Protein 8ZI5 (pdb70)

Structure (mmCIF, N/CA/C/O backbone):
data_8ZI5
#
_entry.id   8ZI5
#
_cell.length_a   69.721
_cell.length_b   88.593
_cell.length_c   175.743
_cell.angle_alpha   90.00
_cell.angle_beta   90.00
_cell.angle_gamma   90.00
#
_symmetry.space_group_name_H-M   'P 21 21 21'
#
loop_
_entity.id
_entity.type
_entity.pdbx_description
1 polymer cellulase
2 branched beta-D-mannopyranose-(1-4)-beta-D-mannopyranose-(1-4)-beta-D-mannopyranose-(1-4)-beta-D-mannopyranose
3 non-polymer 2-acetamido-2-deoxy-beta-D-glucopyranose
4 non-polymer DI(HYDROXYETHYL)ETHER
5 water water
#
loop_
_atom_site.group_PDB
_atom_site.id
_atom_site.type_symbol
_atom_site.label_atom_id
_atom_site.label_alt_id
_atom_site.label_comp_id
_atom_site.label_asym_id
_atom_site.label_entity_id
_atom_site.label_seq_id
_atom_site.pdbx_PDB_ins_code
_atom_site.Cartn_x
_atom_site.Cartn_y
_atom_site.Cartn_z
_atom_site.occupancy
_atom_site.B_iso_or_equiv
_atom_site.auth_seq_id
_atom_site.auth_comp_id
_atom_site.auth_asym_id
_atom_site.auth_atom_id
_atom_site.pdbx_PDB_model_num
ATOM 1 N N . ARG A 1 14 ? 27.196 24.038 33.665 1.00 35.44 24 ARG A N 1
ATOM 2 C CA . ARG A 1 14 ? 26.854 24.530 32.329 1.00 32.15 24 ARG A CA 1
ATOM 3 C C . ARG A 1 14 ? 25.809 25.646 32.383 1.00 30.19 24 ARG A C 1
ATOM 4 O O . ARG A 1 14 ? 26.171 26.816 32.454 1.00 34.44 24 ARG A O 1
ATOM 12 N N . PHE A 1 15 ? 24.519 25.306 32.339 1.00 20.32 25 PHE A N 1
ATOM 13 C CA . PHE A 1 15 ? 23.498 26.325 32.552 1.00 19.66 25 PHE A CA 1
ATOM 14 C C . PHE A 1 15 ? 23.399 26.629 34.037 1.00 18.23 25 PHE A C 1
ATOM 15 O O . PHE A 1 15 ? 23.245 25.722 34.860 1.00 18.08 25 PHE A O 1
ATOM 23 N N . ALA A 1 16 ? 23.520 27.907 34.379 1.00 14.25 26 ALA A N 1
ATOM 24 C CA . ALA A 1 16 ? 23.477 28.326 35.773 1.00 13.87 26 ALA A CA 1
ATOM 25 C C . ALA A 1 16 ? 22.857 29.711 35.819 1.00 11.86 26 ALA A C 1
ATOM 26 O O . ALA A 1 16 ? 23.402 30.663 35.258 1.00 14.30 26 ALA A O 1
ATOM 28 N N . GLY A 1 17 ? 21.703 29.819 36.460 1.00 13.82 27 GLY A N 1
ATOM 29 C CA . GLY A 1 17 ? 21.055 31.106 36.516 1.00 11.84 27 GLY A CA 1
ATOM 30 C C . GLY A 1 17 ? 19.805 31.083 37.359 1.00 10.52 27 GLY A C 1
ATOM 31 O O . GLY A 1 17 ? 19.684 30.278 38.290 1.00 11.05 27 GLY A O 1
ATOM 32 N N . VAL A 1 18 ? 18.865 31.961 37.026 1.00 11.94 28 VAL A N 1
ATOM 33 C CA . VAL A 1 18 ? 17.727 32.244 37.884 1.00 11.55 28 VAL A CA 1
ATOM 34 C C . VAL A 1 18 ? 16.435 32.317 37.083 1.00 11.05 28 VAL A C 1
ATOM 35 O O . VAL A 1 18 ? 16.418 32.675 35.901 1.00 11.98 28 VAL A O 1
ATOM 39 N N . ASN A 1 19 ? 15.348 32.000 37.765 1.00 9.85 29 ASN A N 1
ATOM 40 C CA . ASN A 1 19 ? 14.021 32.349 37.275 1.00 11.85 29 ASN A CA 1
ATOM 41 C C . ASN A 1 19 ? 13.762 33.839 37.457 1.00 12.98 29 ASN A C 1
ATOM 42 O O . ASN A 1 19 ? 14.177 34.440 38.446 1.00 12.03 29 ASN A O 1
ATOM 47 N N . GLU A 1 20 ? 13.055 34.427 36.503 1.00 11.94 30 GLU A N 1
ATOM 48 C CA . GLU A 1 20 ? 12.491 35.759 36.650 1.00 10.82 30 GLU A CA 1
ATOM 49 C C . GLU A 1 20 ? 10.985 35.577 36.708 1.00 11.08 30 GLU A C 1
ATOM 50 O O . GLU A 1 20 ? 10.384 35.048 35.765 1.00 11.45 30 GLU A O 1
ATOM 56 N N . SER A 1 21 ? 10.397 35.961 37.832 1.00 11.94 31 SER A N 1
ATOM 57 C CA . SER A 1 21 ? 8.990 35.734 38.108 1.00 13.25 31 SER A CA 1
ATOM 58 C C . SER A 1 21 ? 8.340 37.072 38.422 1.00 13.91 31 SER A C 1
ATOM 59 O O . SER A 1 21 ? 8.936 37.911 39.101 1.00 13.10 31 SER A O 1
ATOM 62 N N . GLY A 1 22 ? 7.133 37.282 37.905 1.00 12.12 32 GLY A N 1
ATOM 63 C CA . GLY A 1 22 ? 6.469 38.558 38.062 1.00 14.37 32 GLY A CA 1
ATOM 64 C C . GLY A 1 22 ? 5.515 38.894 36.936 1.00 14.16 32 GLY A C 1
ATOM 65 O O . GLY A 1 22 ? 4.449 39.463 37.179 1.00 14.95 32 GLY A O 1
ATOM 66 N N . ALA A 1 23 ? 5.884 38.558 35.698 1.00 10.80 33 ALA A N 1
ATOM 67 C CA . ALA A 1 23 ? 5.021 38.863 34.562 1.00 11.61 33 ALA A CA 1
ATOM 68 C C . ALA A 1 23 ? 3.832 37.922 34.508 1.00 14.35 33 ALA A C 1
ATOM 69 O O . ALA A 1 23 ? 2.867 38.199 33.782 1.00 14.91 33 ALA A O 1
ATOM 71 N N . GLU A 1 24 ? 3.877 36.842 35.288 1.00 12.43 34 GLU A N 1
ATOM 72 C CA . GLU A 1 24 ? 2.785 35.885 35.387 1.00 14.33 34 GLU A CA 1
ATOM 73 C C . GLU A 1 24 ? 1.961 36.057 36.660 1.00 14.87 34 GLU A C 1
ATOM 74 O O . GLU A 1 24 ? 1.033 35.276 36.893 1.00 16.84 34 GLU A O 1
ATOM 80 N N . PHE A 1 25 ? 2.275 37.051 37.486 1.00 14.41 35 PHE A N 1
ATOM 81 C CA . PHE A 1 25 ? 1.592 37.214 38.759 1.00 17.76 35 PHE A CA 1
ATOM 82 C C . PHE A 1 25 ? 0.128 37.592 38.530 1.00 15.81 35 PHE A C 1
ATOM 83 O O . PHE A 1 25 ? -0.284 37.965 37.423 1.00 15.54 35 PHE A O 1
ATOM 91 N N . GLY A 1 26 ? -0.655 37.515 39.610 1.00 18.55 36 GLY A N 1
ATOM 92 C CA . GLY A 1 26 ? -2.072 37.837 39.550 1.00 17.56 36 GLY A CA 1
ATOM 93 C C . GLY A 1 26 ? -2.763 37.109 38.415 1.00 21.09 36 GLY A C 1
ATOM 94 O O . GLY A 1 26 ? -3.498 37.725 37.631 1.00 19.88 36 GLY A O 1
ATOM 95 N N . SER A 1 27 ? -2.540 35.791 38.325 1.00 20.40 37 SER A N 1
ATOM 96 C CA . SER A 1 27 ? -2.956 35.041 37.141 1.00 23.24 37 SER A CA 1
ATOM 97 C C . SER A 1 27 ? -4.468 34.973 36.989 1.00 26.70 37 SER A C 1
ATOM 98 O O . SER A 1 27 ? -4.954 34.621 35.909 1.00 26.08 37 SER A O 1
ATOM 101 N N . ASP A 1 28 ? -5.219 35.278 38.042 1.00 24.80 38 ASP A N 1
ATOM 102 C CA . ASP A 1 28 ? -6.671 35.279 37.944 1.00 30.55 38 ASP A CA 1
ATOM 103 C C . ASP A 1 28 ? -7.210 36.532 37.271 1.00 31.02 38 ASP A C 1
ATOM 104 O O . ASP A 1 28 ? -8.400 36.574 36.936 1.00 32.71 38 ASP A O 1
ATOM 109 N N . ASN A 1 29 ? -6.372 37.548 37.065 1.00 22.50 39 ASN A N 1
ATOM 110 C CA . ASN A 1 29 ? -6.788 38.812 36.465 1.00 23.61 39 ASN A CA 1
ATOM 111 C C . ASN A 1 29 ? -6.197 38.910 35.067 1.00 23.52 39 ASN A C 1
ATOM 112 O O . ASN A 1 29 ? -5.012 39.210 34.901 1.00 19.85 39 ASN A O 1
ATOM 117 N N . ILE A 1 30 ? -7.039 38.661 34.069 1.00 18.71 40 ILE A N 1
ATOM 118 C CA . ILE A 1 30 ? -6.661 38.632 32.665 1.00 18.49 40 ILE A CA 1
ATOM 119 C C . ILE A 1 30 ? -7.511 39.661 31.932 1.00 21.33 40 ILE A C 1
ATOM 120 O O . ILE A 1 30 ? -8.741 39.578 31.969 1.00 25.87 40 ILE A O 1
ATOM 125 N N . PRO A 1 31 ? -6.914 40.619 31.208 1.00 23.15 41 PRO A N 1
ATOM 126 C CA . PRO A 1 31 ? -5.464 40.736 30.991 1.00 19.01 41 PRO A CA 1
ATOM 127 C C . PRO A 1 31 ? -4.684 41.217 32.210 1.00 19.69 41 PRO A C 1
ATOM 128 O O . PRO A 1 31 ? -3.458 41.113 32.208 1.00 18.59 41 PRO A O 1
ATOM 132 N N . GLY A 1 32 ? -5.370 41.756 33.217 1.00 18.16 42 GLY A N 1
ATOM 133 C CA . GLY A 1 32 ? -4.707 42.294 34.384 1.00 20.98 42 GLY A CA 1
ATOM 134 C C . GLY A 1 32 ? -4.135 43.680 34.146 1.00 17.34 42 GLY A C 1
ATOM 135 O O . GLY A 1 32 ? -4.065 44.182 33.026 1.00 18.33 42 GLY A O 1
ATOM 136 N N . VAL A 1 33 ? -3.718 44.310 35.244 1.00 16.40 43 VAL A N 1
ATOM 137 C CA . VAL A 1 33 ? -3.241 45.690 35.251 1.00 15.93 43 VAL A CA 1
ATOM 138 C C . VAL A 1 33 ? -1.740 45.682 35.516 1.00 15.22 43 VAL A C 1
ATOM 139 O O . VAL A 1 33 ? -1.280 45.238 36.578 1.00 14.64 43 VAL A O 1
ATOM 143 N N . TYR A 1 34 ? -0.983 46.172 34.546 1.00 13.87 44 TYR A N 1
ATOM 144 C CA . TYR A 1 34 ? 0.457 46.306 34.701 1.00 16.67 44 TYR A CA 1
ATOM 145 C C . TYR A 1 34 ? 0.759 47.231 35.873 1.00 18.76 44 TYR A C 1
ATOM 146 O O . TYR A 1 34 ? 0.230 48.344 35.948 1.00 17.67 44 TYR A O 1
ATOM 155 N N . GLY A 1 35 ? 1.600 46.770 36.798 1.00 14.21 45 GLY A N 1
ATOM 156 C CA . GLY A 1 35 ? 1.944 47.548 37.972 1.00 16.99 45 GLY A CA 1
ATOM 157 C C . GLY A 1 35 ? 1.093 47.251 39.180 1.00 18.10 45 GLY A C 1
ATOM 158 O O . GLY A 1 35 ? 1.442 47.674 40.290 1.00 16.58 45 GLY A O 1
ATOM 159 N N . THR A 1 36 ? -0.006 46.534 38.995 1.00 15.89 46 THR A N 1
ATOM 160 C CA . THR A 1 36 ? -0.869 46.076 40.073 1.00 17.45 46 THR A CA 1
ATOM 161 C C . THR A 1 36 ? -0.944 44.562 40.129 1.00 14.32 46 THR A C 1
ATOM 162 O O . THR A 1 36 ? -0.693 43.966 41.185 1.00 18.82 46 THR A O 1
ATOM 166 N N . ASP A 1 37 ? -1.253 43.919 39.008 1.00 16.00 47 ASP A N 1
ATOM 167 C CA . ASP A 1 37 ? -1.312 42.465 38.965 1.00 16.06 47 ASP A CA 1
ATOM 168 C C . ASP A 1 37 ? 0.008 41.835 38.548 1.00 17.26 47 ASP A C 1
ATOM 169 O O . ASP A 1 37 ? 0.364 40.769 39.057 1.00 16.83 47 ASP A O 1
ATOM 174 N N . TYR A 1 38 ? 0.748 42.465 37.643 1.00 16.54 48 TYR A N 1
ATOM 175 C CA . TYR A 1 38 ? 1.962 41.848 37.125 1.00 15.23 48 TYR A CA 1
ATOM 176 C C . TYR A 1 38 ? 2.943 42.942 36.735 1.00 15.33 48 TYR A C 1
ATOM 177 O O . TYR A 1 38 ? 2.585 44.119 36.617 1.00 15.77 48 TYR A O 1
ATOM 186 N N . THR A 1 39 ? 4.190 42.532 36.514 1.00 12.74 49 THR A N 1
ATOM 187 C CA . THR A 1 39 ? 5.235 43.442 36.069 1.00 11.05 49 THR A CA 1
ATOM 188 C C . THR A 1 39 ? 6.250 42.650 35.250 1.00 16.11 49 THR A C 1
ATOM 189 O O . THR A 1 39 ? 6.265 41.416 35.288 1.00 14.51 49 THR A O 1
ATOM 193 N N . TRP A 1 40 ? 7.090 43.371 34.486 1.00 14.84 50 TRP A N 1
ATOM 194 C CA . TRP A 1 40 ? 8.214 42.756 33.787 1.00 11.82 50 TRP A CA 1
ATOM 195 C C . TRP A 1 40 ? 9.493 43.029 34.578 1.00 13.67 50 TRP A C 1
ATOM 196 O O . TRP A 1 40 ? 9.450 43.557 35.691 1.00 14.61 50 TRP A O 1
ATOM 207 N N . TYR A 1 41 ? 10.644 42.648 34.029 1.00 12.79 51 TYR A N 1
ATOM 208 C CA . TYR A 1 41 ? 11.781 42.359 34.894 1.00 13.74 51 TYR A CA 1
ATOM 209 C C . TYR A 1 41 ? 12.765 43.525 34.973 1.00 13.22 51 TYR A C 1
ATOM 210 O O . TYR A 1 41 ? 12.707 44.500 34.223 1.00 15.16 51 TYR A O 1
ATOM 219 N N . ASN A 1 42 ? 13.641 43.432 35.954 1.00 14.58 52 ASN A N 1
ATOM 220 C CA . ASN A 1 42 ? 14.527 44.533 36.311 1.00 16.09 52 ASN A CA 1
ATOM 221 C C . ASN A 1 42 ? 15.854 44.290 35.598 1.00 15.14 52 ASN A C 1
ATOM 222 O O . ASN A 1 42 ? 16.689 43.513 36.068 1.00 18.66 52 ASN A O 1
ATOM 227 N N . THR A 1 43 ? 16.038 44.938 34.444 1.00 16.25 53 THR A N 1
ATOM 228 C CA . THR A 1 43 ? 17.213 44.636 33.628 1.00 18.37 53 THR A CA 1
ATOM 229 C C . THR A 1 43 ? 18.495 45.058 34.330 1.00 18.31 53 THR A C 1
ATOM 230 O O . THR A 1 43 ? 19.548 44.444 34.122 1.00 18.69 53 THR A O 1
ATOM 234 N N . THR A 1 44 ? 18.436 46.087 35.174 1.00 17.43 54 THR A N 1
ATOM 235 C CA . THR A 1 44 ? 19.624 46.440 35.943 1.00 15.90 54 THR A CA 1
ATOM 236 C C . THR A 1 44 ? 20.025 45.303 36.874 1.00 20.58 54 THR A C 1
ATOM 237 O O . THR A 1 44 ? 21.215 44.981 37.000 1.00 18.56 54 THR A O 1
ATOM 241 N N . ALA A 1 45 ? 19.045 44.657 37.512 1.00 15.39 55 ALA A N 1
ATOM 242 C CA . ALA A 1 45 ? 19.376 43.508 38.352 1.00 17.28 55 ALA A CA 1
ATOM 243 C C . ALA A 1 45 ? 19.874 42.327 37.514 1.00 17.53 55 ALA A C 1
ATOM 244 O O . ALA A 1 45 ? 20.867 41.677 37.877 1.00 15.02 55 ALA A O 1
ATOM 246 N N . MET A 1 46 ? 19.227 42.016 36.381 1.00 13.42 56 MET A N 1
ATOM 247 C CA . MET A 1 46 ? 19.791 40.877 35.651 1.00 13.81 56 MET A CA 1
ATOM 248 C C . MET A 1 46 ? 21.171 41.192 35.087 1.00 14.19 56 MET A C 1
ATOM 249 O O . MET A 1 46 ? 21.995 40.279 34.954 1.00 15.28 56 MET A O 1
ATOM 254 N N . GLY A 1 47 ? 21.462 42.462 34.781 1.00 18.47 57 GLY A N 1
ATOM 255 C CA . GLY A 1 47 ? 22.818 42.804 34.373 1.00 17.76 57 GLY A CA 1
ATOM 256 C C . GLY A 1 47 ? 23.860 42.475 35.428 1.00 15.12 57 GLY A C 1
ATOM 257 O O . GLY A 1 47 ? 24.989 42.096 35.096 1.00 18.70 57 GLY A O 1
ATOM 258 N N . GLU A 1 48 ? 23.517 42.636 36.705 1.00 17.15 58 GLU A N 1
ATOM 259 C CA . GLU A 1 48 ? 24.449 42.244 37.756 1.00 17.66 58 GLU A CA 1
ATOM 260 C C . GLU A 1 48 ? 24.685 40.739 37.721 1.00 18.02 58 GLU A C 1
ATOM 261 O O . GLU A 1 48 ? 25.829 40.278 37.765 1.00 16.11 58 GLU A O 1
ATOM 267 N N . PHE A 1 49 ? 23.605 39.957 37.608 1.00 13.50 59 PHE A N 1
ATOM 268 C CA . PHE A 1 49 ? 23.732 38.504 37.507 1.00 14.17 59 PHE A CA 1
ATOM 269 C C . PHE A 1 49 ? 24.600 38.090 36.317 1.00 15.07 59 PHE A C 1
ATOM 270 O O . PHE A 1 49 ? 25.440 37.186 36.428 1.00 13.62 59 PHE A O 1
ATOM 278 N N . ILE A 1 50 ? 24.363 38.697 35.148 1.00 14.81 60 ILE A N 1
ATOM 279 C CA . ILE A 1 50 ? 25.132 38.362 33.949 1.00 14.62 60 ILE A CA 1
ATOM 280 C C . ILE A 1 50 ? 26.606 38.707 34.140 1.00 13.96 60 ILE A C 1
ATOM 281 O O . ILE A 1 50 ? 27.497 37.927 33.773 1.00 14.90 60 ILE A O 1
ATOM 286 N N . SER A 1 51 ? 26.879 39.889 34.707 1.00 16.59 61 SER A N 1
ATOM 287 C CA . SER A 1 51 ? 28.258 40.306 34.976 1.00 17.50 61 SER A CA 1
ATOM 288 C C . SER A 1 51 ? 28.975 39.328 35.897 1.00 17.85 61 SER A C 1
ATOM 289 O O . SER A 1 51 ? 30.197 39.135 35.781 1.00 16.87 61 SER A O 1
ATOM 292 N N . GLN A 1 52 ? 28.234 38.711 36.820 1.00 13.96 62 GLN A N 1
ATOM 293 C CA . GLN A 1 52 ? 28.788 37.737 37.749 1.00 16.95 62 GLN A CA 1
ATOM 294 C C . GLN A 1 52 ? 29.129 36.414 37.076 1.00 18.86 62 GLN A C 1
ATOM 295 O O . GLN A 1 52 ? 29.949 35.655 37.605 1.00 17.94 62 GLN A O 1
ATOM 301 N N . GLY A 1 53 ? 28.509 36.113 35.942 1.00 16.87 63 GLY A N 1
ATOM 302 C CA . GLY A 1 53 ? 28.747 34.868 35.226 1.00 14.45 63 GLY A CA 1
ATOM 303 C C . GLY A 1 53 ? 27.516 34.006 35.042 1.00 15.74 63 GLY A C 1
ATOM 304 O O . GLY A 1 53 ? 27.635 32.901 34.507 1.00 18.35 63 GLY A O 1
ATOM 305 N N . MET A 1 54 ? 26.338 34.443 35.462 1.00 15.38 64 MET A N 1
ATOM 306 C CA . MET A 1 54 ? 25.128 33.662 35.261 1.00 12.69 64 MET A CA 1
ATOM 307 C C . MET A 1 54 ? 24.777 33.698 33.776 1.00 13.69 64 MET A C 1
ATOM 308 O O . MET A 1 54 ? 24.968 34.718 33.115 1.00 15.93 64 MET A O 1
ATOM 313 N N . ASN A 1 55 ? 24.291 32.577 33.230 1.00 14.35 65 ASN A N 1
ATOM 314 C CA . ASN A 1 55 ? 24.131 32.497 31.782 1.00 16.06 65 ASN A CA 1
ATOM 315 C C . ASN A 1 55 ? 22.747 32.040 31.333 1.00 15.68 65 ASN A C 1
ATOM 316 O O . ASN A 1 55 ? 22.570 31.727 30.147 1.00 13.41 65 ASN A O 1
ATOM 321 N N . ILE A 1 56 ? 21.758 32.013 32.222 1.00 13.91 66 ILE A N 1
ATOM 322 C CA . ILE A 1 56 ? 20.417 31.621 31.812 1.00 12.26 66 ILE A CA 1
ATOM 323 C C . ILE A 1 56 ? 19.404 32.291 32.726 1.00 14.17 66 ILE A C 1
ATOM 324 O O . ILE A 1 56 ? 19.599 32.377 33.947 1.00 11.83 66 ILE A O 1
ATOM 329 N N . PHE A 1 57 ? 18.332 32.788 32.107 1.00 11.64 67 PHE A N 1
ATOM 330 C CA . PHE A 1 57 ? 17.223 33.440 32.793 1.00 12.23 67 PHE A CA 1
ATOM 331 C C . PHE A 1 57 ? 15.919 32.854 32.275 1.00 13.46 67 PHE A C 1
ATOM 332 O O . PHE A 1 57 ? 15.633 32.939 31.075 1.00 13.77 67 PHE A O 1
ATOM 340 N N . ARG A 1 58 ? 15.147 32.239 33.177 1.00 11.50 68 ARG A N 1
ATOM 341 C CA . ARG A 1 58 ? 13.852 31.647 32.842 1.00 11.92 68 ARG A CA 1
ATOM 342 C C . ARG A 1 58 ? 12.792 32.716 33.057 1.00 11.04 68 ARG A C 1
ATOM 343 O O . ARG A 1 58 ? 12.456 33.055 34.198 1.00 11.80 68 ARG A O 1
ATOM 351 N N . LEU A 1 59 ? 12.294 33.267 31.962 1.00 10.97 69 LEU A N 1
ATOM 352 C CA . LEU A 1 59 ? 11.383 34.406 31.994 1.00 11.30 69 LEU A CA 1
ATOM 353 C C . LEU A 1 59 ? 9.962 33.868 32.001 1.00 11.64 69 LEU A C 1
ATOM 354 O O . LEU A 1 59 ? 9.476 33.380 30.977 1.00 12.70 69 LEU A O 1
ATOM 359 N N . ASN A 1 60 ? 9.307 33.937 33.156 1.00 8.95 70 ASN A N 1
ATOM 360 C CA . ASN A 1 60 ? 7.952 33.430 33.302 1.00 11.47 70 ASN A CA 1
ATOM 361 C C . ASN A 1 60 ? 6.947 34.468 32.820 1.00 12.14 70 ASN A C 1
ATOM 362 O O . ASN A 1 60 ? 7.148 35.674 32.991 1.00 12.61 70 ASN A O 1
ATOM 367 N N . LEU A 1 61 ? 5.870 33.993 32.194 1.00 10.56 71 LEU A N 1
ATOM 368 C CA . LEU A 1 61 ? 4.848 34.863 31.625 1.00 11.47 71 LEU A CA 1
ATOM 369 C C . LEU A 1 61 ? 3.517 34.120 31.629 1.00 14.05 71 LEU A C 1
ATOM 370 O O . LEU A 1 61 ? 3.465 32.915 31.855 1.00 11.99 71 LEU A O 1
ATOM 375 N N . LEU A 1 62 ? 2.432 34.841 31.354 1.00 14.57 72 LEU A N 1
ATOM 376 C CA . LEU A 1 62 ? 1.102 34.233 31.319 1.00 16.28 72 LEU A CA 1
ATOM 377 C C . LEU A 1 62 ? 0.634 34.057 29.876 1.00 15.19 72 LEU A C 1
ATOM 378 O O . LEU A 1 62 ? 0.672 35.012 29.085 1.00 14.32 72 LEU A O 1
ATOM 383 N N . MET A 1 63 ? 0.197 32.835 29.531 1.00 15.60 73 MET A N 1
ATOM 384 C CA . MET A 1 63 ? -0.263 32.568 28.162 1.00 15.17 73 MET A CA 1
ATOM 385 C C . MET A 1 63 ? -1.356 33.533 27.722 1.00 12.75 73 MET A C 1
ATOM 386 O O . MET A 1 63 ? -1.351 34.017 26.586 1.00 15.24 73 MET A O 1
ATOM 391 N N . GLU A 1 64 ? -2.354 33.739 28.576 1.00 15.62 74 GLU A N 1
ATOM 392 C CA . GLU A 1 64 ? -3.513 34.546 28.210 1.00 13.93 74 GLU A CA 1
ATOM 393 C C . GLU A 1 64 ? -3.155 36.008 27.981 1.00 15.37 74 GLU A C 1
ATOM 394 O O . GLU A 1 64 ? -3.911 36.724 27.316 1.00 16.30 74 GLU A O 1
ATOM 400 N N . ARG A 1 65 ? -2.043 36.476 28.555 1.00 15.86 75 ARG A N 1
ATOM 401 C CA . ARG A 1 65 ? -1.588 37.834 28.292 1.00 14.21 75 ARG A CA 1
ATOM 402 C C . ARG A 1 65 ? -0.804 37.909 26.992 1.00 15.10 75 ARG A C 1
ATOM 403 O O . ARG A 1 65 ? -0.881 38.919 26.287 1.00 18.91 75 ARG A O 1
ATOM 411 N N . LEU A 1 66 ? -0.068 36.852 26.648 1.00 15.60 76 LEU A N 1
ATOM 412 C CA . LEU A 1 66 ? 0.736 36.875 25.431 1.00 13.18 76 LEU A CA 1
ATOM 413 C C . LEU A 1 66 ? -0.118 36.587 24.203 1.00 13.50 76 LEU A C 1
ATOM 414 O O . LEU A 1 66 ? 0.058 37.224 23.157 1.00 14.61 76 LEU A O 1
ATOM 419 N N . VAL A 1 67 ? -1.040 35.636 24.315 1.00 15.86 77 VAL A N 1
ATOM 420 C CA . VAL A 1 67 ? -1.964 35.283 23.237 1.00 15.32 77 VAL A CA 1
ATOM 421 C C . VAL A 1 67 ? -3.361 35.292 23.844 1.00 14.85 77 VAL A C 1
ATOM 422 O O . VAL A 1 67 ? -3.814 34.266 24.373 1.00 16.37 77 VAL A O 1
ATOM 426 N N . PRO A 1 68 ? -4.051 36.431 23.848 1.00 16.41 78 PRO A N 1
ATOM 427 C CA . PRO A 1 68 ? -5.354 36.511 24.521 1.00 17.27 78 PRO A CA 1
ATOM 428 C C . PRO A 1 68 ? -6.467 35.771 23.779 1.00 17.70 78 PRO A C 1
ATOM 429 O O . PRO A 1 68 ? -6.389 35.497 22.581 1.00 17.44 78 PRO A O 1
ATOM 433 N N . ASN A 1 69 ? -7.504 35.427 24.547 1.00 15.21 79 ASN A N 1
ATOM 434 C CA . ASN A 1 69 ? -8.813 34.955 24.084 1.00 13.35 79 ASN A CA 1
ATOM 435 C C . ASN A 1 69 ? -8.808 33.546 23.508 1.00 16.34 79 ASN A C 1
ATOM 436 O O . ASN A 1 69 ? -9.582 32.689 23.954 1.00 17.53 79 ASN A O 1
ATOM 441 N N . THR A 1 70 ? -7.982 33.314 22.488 1.00 14.42 80 THR A N 1
ATOM 442 C CA . THR A 1 70 ? -7.826 32.000 21.874 1.00 14.05 80 THR A CA 1
ATOM 443 C C . THR A 1 70 ? -6.342 31.766 21.624 1.00 14.15 80 THR A C 1
ATOM 444 O O . THR A 1 70 ? -5.668 32.625 21.057 1.00 16.55 80 THR A O 1
ATOM 448 N N . MET A 1 71 ? -5.847 30.613 22.075 1.00 17.04 81 MET A N 1
ATOM 449 C CA . MET A 1 71 ? -4.429 30.263 22.027 1.00 15.53 81 MET A CA 1
ATOM 450 C C . MET A 1 71 ? -3.903 30.132 20.609 1.00 15.59 81 MET A C 1
ATOM 451 O O . MET A 1 71 ? -2.682 30.192 20.406 1.00 15.59 81 MET A O 1
ATOM 456 N N . THR A 1 72 ? -4.798 30.033 19.625 1.00 16.39 82 THR A N 1
ATOM 457 C CA . THR A 1 72 ? -4.449 30.013 18.216 1.00 14.37 82 THR A CA 1
ATOM 458 C C . THR A 1 72 ? -4.453 31.402 17.570 1.00 17.90 82 THR A C 1
ATOM 459 O O . THR A 1 72 ? -4.240 31.504 16.356 1.00 17.68 82 THR A O 1
ATOM 463 N N . GLY A 1 73 ? -4.685 32.460 18.350 1.00 17.35 83 GLY A N 1
ATOM 464 C CA . GLY A 1 73 ? -4.760 33.811 17.833 1.00 17.69 83 GLY A CA 1
ATOM 465 C C . GLY A 1 73 ? -3.420 34.514 17.745 1.00 19.19 83 GLY A C 1
ATOM 466 O O . GLY A 1 73 ? -2.362 33.940 18.024 1.00 17.81 83 GLY A O 1
ATOM 467 N N . PRO A 1 74 ? -3.440 35.776 17.320 1.00 17.61 84 PRO A N 1
ATOM 468 C CA . PRO A 1 74 ? -2.205 36.562 17.285 1.00 15.65 84 PRO A CA 1
ATOM 469 C C . PRO A 1 74 ? -1.778 36.963 18.687 1.00 14.42 84 PRO A C 1
ATOM 470 O O . PRO A 1 74 ? -2.521 36.898 19.665 1.00 16.06 84 PRO A O 1
ATOM 474 N N . MET A 1 75 ? -0.545 37.414 18.758 1.00 15.86 85 MET A N 1
ATOM 475 C CA . MET A 1 75 ? 0.084 37.716 20.014 1.00 16.84 85 MET A CA 1
ATOM 476 C C . MET A 1 75 ? -0.277 39.164 20.360 1.00 17.05 85 MET A C 1
ATOM 477 O O . MET A 1 75 ? -0.425 40.004 19.467 1.00 18.70 85 MET A O 1
ATOM 482 N N . ASN A 1 76 ? -0.493 39.441 21.643 1.00 14.95 86 ASN A N 1
ATOM 483 C CA . ASN A 1 76 ? -0.719 40.821 22.069 1.00 17.05 86 ASN A CA 1
ATOM 484 C C . ASN A 1 76 ? 0.543 41.653 21.838 1.00 17.93 86 ASN A C 1
ATOM 485 O O . ASN A 1 76 ? 1.597 41.365 22.415 1.00 15.49 86 ASN A O 1
ATOM 490 N N . ALA A 1 77 ? 0.449 42.695 21.009 1.00 18.35 87 ALA A N 1
ATOM 491 C CA . ALA A 1 77 ? 1.664 43.420 20.632 1.00 14.30 87 ALA A CA 1
ATOM 492 C C . ALA A 1 77 ? 2.367 44.006 21.851 1.00 13.84 87 ALA A C 1
ATOM 493 O O . ALA A 1 77 ? 3.603 44.028 21.917 1.00 17.28 87 ALA A O 1
ATOM 495 N N . ASP A 1 78 ? 1.596 44.510 22.809 1.00 13.79 88 ASP A N 1
ATOM 496 C CA . ASP A 1 78 ? 2.188 45.182 23.963 1.00 14.86 88 ASP A CA 1
ATOM 497 C C . ASP A 1 78 ? 2.915 44.197 24.863 1.00 13.78 88 ASP A C 1
ATOM 498 O O . ASP A 1 78 ? 4.080 44.410 25.231 1.00 14.15 88 ASP A O 1
ATOM 503 N N . TYR A 1 79 ? 2.231 43.120 25.254 1.00 13.87 89 TYR A N 1
ATOM 504 C CA . TYR A 1 79 ? 2.854 42.149 26.146 1.00 14.73 89 TYR A CA 1
ATOM 505 C C . TYR A 1 79 ? 4.020 41.453 25.451 1.00 14.93 89 TYR A C 1
ATOM 506 O O . TYR A 1 79 ? 5.052 41.198 26.078 1.00 14.30 89 TYR A O 1
ATOM 515 N N . LEU A 1 80 ? 3.884 41.163 24.151 1.00 13.71 90 LEU A N 1
ATOM 516 C CA . LEU A 1 80 ? 5.009 40.621 23.393 1.00 13.15 90 LEU A CA 1
ATOM 517 C C . LEU A 1 80 ? 6.155 41.616 23.350 1.00 13.97 90 LEU A C 1
ATOM 518 O O . LEU A 1 80 ? 7.325 41.233 23.471 1.00 14.33 90 LEU A O 1
ATOM 523 N N . GLY A 1 81 ? 5.834 42.901 23.190 1.00 12.99 91 GLY A N 1
ATOM 524 C CA . GLY A 1 81 ? 6.871 43.923 23.171 1.00 14.34 91 GLY A CA 1
ATOM 525 C C . GLY A 1 81 ? 7.669 43.958 24.460 1.00 13.24 91 GLY A C 1
ATOM 526 O O . GLY A 1 81 ? 8.893 44.105 24.437 1.00 14.91 91 GLY A O 1
ATOM 527 N N . ASN A 1 82 ? 6.986 43.818 25.600 1.00 11.63 92 ASN A N 1
ATOM 528 C CA . ASN A 1 82 ? 7.683 43.756 26.884 1.00 13.71 92 ASN A CA 1
ATOM 529 C C . ASN A 1 82 ? 8.501 42.479 27.009 1.00 15.97 92 ASN A C 1
ATOM 530 O O . ASN A 1 82 ? 9.641 42.518 27.484 1.00 14.22 92 ASN A O 1
ATOM 535 N N . LEU A 1 83 ? 7.946 41.340 26.584 1.00 13.12 93 LEU A N 1
ATOM 536 C CA . LEU A 1 83 ? 8.712 40.096 26.602 1.00 12.73 93 LEU A CA 1
ATOM 537 C C . LEU A 1 83 ? 9.978 40.238 25.769 1.00 15.71 93 LEU A C 1
ATOM 538 O O . LEU A 1 83 ? 11.070 39.840 26.195 1.00 14.23 93 LEU A O 1
ATOM 543 N N . THR A 1 84 ? 9.841 40.825 24.575 1.00 13.22 94 THR A N 1
ATOM 544 C CA . THR A 1 84 ? 10.951 40.904 23.635 1.00 14.12 94 THR A CA 1
ATOM 545 C C . THR A 1 84 ? 12.057 41.813 24.158 1.00 13.51 94 THR A C 1
ATOM 546 O O . THR A 1 84 ? 13.246 41.532 23.966 1.00 13.30 94 THR A O 1
ATOM 550 N N . LYS A 1 85 ? 11.696 42.902 24.832 1.00 15.68 95 LYS A N 1
ATOM 551 C CA . LYS A 1 85 ? 12.729 43.764 25.398 1.00 14.41 95 LYS A CA 1
ATOM 552 C C . LYS A 1 85 ? 13.556 43.026 26.450 1.00 16.16 95 LYS A C 1
ATOM 553 O O . LYS A 1 85 ? 14.781 43.189 26.513 1.00 17.23 95 LYS A O 1
ATOM 559 N N . ASP A 1 86 ? 12.905 42.218 27.297 1.00 14.79 96 ASP A N 1
ATOM 560 C CA . ASP A 1 86 ? 13.656 41.497 28.325 1.00 14.85 96 ASP A CA 1
ATOM 561 C C . ASP A 1 86 ? 14.468 40.363 27.715 1.00 15.01 96 ASP A C 1
ATOM 562 O O . ASP A 1 86 ? 15.617 40.133 28.111 1.00 14.00 96 ASP A O 1
ATOM 567 N N . VAL A 1 87 ? 13.895 39.651 26.736 1.00 12.63 97 VAL A N 1
ATOM 568 C CA . VAL A 1 87 ? 14.656 38.629 26.023 1.00 15.76 97 VAL A CA 1
ATOM 569 C C . VAL A 1 87 ? 15.892 39.241 25.386 1.00 14.76 97 VAL A C 1
ATOM 570 O O . VAL A 1 87 ? 17.015 38.747 25.554 1.00 17.25 97 VAL A O 1
ATOM 574 N N . ASN A 1 88 ? 15.703 40.329 24.637 1.00 13.65 98 ASN A N 1
ATOM 575 C CA . ASN A 1 88 ? 16.837 40.934 23.950 1.00 16.95 98 ASN A CA 1
ATOM 576 C C . ASN A 1 88 ? 17.850 41.507 24.928 1.00 16.38 98 ASN A C 1
ATOM 577 O O . ASN A 1 88 ? 19.056 41.470 24.652 1.00 17.32 98 ASN A O 1
ATOM 582 N N . TYR A 1 89 ? 17.401 42.026 26.072 1.00 16.55 99 TYR A N 1
ATOM 583 C CA . TYR A 1 89 ? 18.360 42.493 27.072 1.00 16.81 99 TYR A CA 1
ATOM 584 C C . TYR A 1 89 ? 19.290 41.357 27.480 1.00 15.64 99 TYR A C 1
ATOM 585 O O . TYR A 1 89 ? 20.522 41.493 27.453 1.00 17.88 99 TYR A O 1
ATOM 594 N N . VAL A 1 90 ? 18.708 40.212 27.832 1.00 13.29 100 VAL A N 1
ATOM 595 C CA . VAL A 1 90 ? 19.492 39.068 28.279 1.00 14.77 100 VAL A CA 1
ATOM 596 C C . VAL A 1 90 ? 20.369 38.550 27.144 1.00 16.66 100 VAL A C 1
ATOM 597 O O . VAL A 1 90 ? 21.575 38.346 27.314 1.00 14.07 100 VAL A O 1
ATOM 601 N N . THR A 1 91 ? 19.785 38.347 25.958 1.00 14.11 101 THR A N 1
ATOM 602 C CA . THR A 1 91 ? 20.558 37.710 24.896 1.00 13.19 101 THR A CA 1
ATOM 603 C C . THR A 1 91 ? 21.556 38.677 24.250 1.00 15.71 101 THR A C 1
ATOM 604 O O . THR A 1 91 ? 22.612 38.239 23.777 1.00 15.06 101 THR A O 1
ATOM 608 N N . ASP A 1 92 ? 21.260 39.981 24.222 1.00 15.48 102 ASP A N 1
ATOM 609 C CA . ASP A 1 92 ? 22.253 40.944 23.735 1.00 17.53 102 ASP A CA 1
ATOM 610 C C . ASP A 1 92 ? 23.509 40.918 24.601 1.00 15.62 102 ASP A C 1
ATOM 611 O O . ASP A 1 92 ? 24.606 41.258 24.135 1.00 15.13 102 ASP A O 1
ATOM 616 N N . LYS A 1 93 ? 23.370 40.532 25.869 1.00 15.31 103 LYS A N 1
ATOM 617 C CA . LYS A 1 93 ? 24.510 40.445 26.761 1.00 18.69 103 LYS A CA 1
ATOM 618 C C . LYS A 1 93 ? 25.074 39.035 26.833 1.00 15.00 103 LYS A C 1
ATOM 619 O O . LYS A 1 93 ? 25.916 38.752 27.695 1.00 18.40 103 LYS A O 1
ATOM 625 N N . GLY A 1 94 ? 24.638 38.151 25.935 1.00 15.08 104 GLY A N 1
ATOM 626 C CA . GLY A 1 94 ? 25.253 36.860 25.759 1.00 16.09 104 GLY A CA 1
ATOM 627 C C . GLY A 1 94 ? 24.732 35.744 26.638 1.00 17.38 104 GLY A C 1
ATOM 628 O O . GLY A 1 94 ? 25.355 34.679 26.673 1.00 18.94 104 GLY A O 1
ATOM 629 N N . ALA A 1 95 ? 23.611 35.937 27.337 1.00 15.10 105 ALA A N 1
ATOM 630 C CA . ALA A 1 95 ? 23.036 34.894 28.178 1.00 15.34 105 ALA A CA 1
ATOM 631 C C . ALA A 1 95 ? 21.796 34.287 27.521 1.00 14.47 105 ALA A C 1
ATOM 632 O O . ALA A 1 95 ? 21.169 34.895 26.651 1.00 13.30 105 ALA A O 1
ATOM 634 N N . TYR A 1 96 ? 21.435 33.080 27.968 1.00 12.47 106 TYR A N 1
ATOM 635 C CA . TYR A 1 96 ? 20.227 32.417 27.477 1.00 13.13 106 TYR A CA 1
ATOM 636 C C . TYR A 1 96 ? 18.975 32.984 28.134 1.00 13.55 106 TYR A C 1
ATOM 637 O O . TYR A 1 96 ? 18.953 33.252 29.336 1.00 14.35 106 TYR A O 1
ATOM 646 N N . ALA A 1 97 ? 17.914 33.132 27.334 1.00 12.26 107 ALA A N 1
ATOM 647 C CA . ALA A 1 97 ? 16.598 33.538 27.833 1.00 13.43 107 ALA A CA 1
ATOM 648 C C . ALA A 1 97 ? 15.615 32.415 27.531 1.00 12.04 107 ALA A C 1
ATOM 649 O O . ALA A 1 97 ? 15.322 32.142 26.362 1.00 11.84 107 ALA A O 1
ATOM 651 N N . MET A 1 98 ? 15.085 31.784 28.577 1.00 11.40 108 MET A N 1
ATOM 652 C CA . MET A 1 98 ? 14.061 30.756 28.417 1.00 10.61 108 MET A CA 1
ATOM 653 C C . MET A 1 98 ? 12.687 31.406 28.498 1.00 11.42 108 MET A C 1
ATOM 654 O O . MET A 1 98 ? 12.394 32.128 29.454 1.00 13.71 108 MET A O 1
ATOM 659 N N . ILE A 1 99 ? 11.854 31.147 27.499 1.00 9.97 109 ILE A N 1
ATOM 660 C CA . ILE A 1 99 ? 10.505 31.695 27.446 1.00 11.49 109 ILE A CA 1
ATOM 661 C C . ILE A 1 99 ? 9.550 30.641 28.000 1.00 11.54 109 ILE A C 1
ATOM 662 O O . ILE A 1 99 ? 9.356 29.594 27.379 1.00 13.17 109 ILE A O 1
ATOM 667 N N . THR A 1 100 ? 8.924 30.936 29.145 1.00 11.38 110 THR A N 1
ATOM 668 C CA . THR A 1 100 ? 8.112 29.975 29.901 1.00 12.52 110 THR A CA 1
ATOM 669 C C . THR A 1 100 ? 6.687 30.467 30.103 1.00 12.80 110 THR A C 1
ATOM 670 O O . THR A 1 100 ? 6.439 31.321 30.976 1.00 13.53 110 THR A O 1
ATOM 674 N N . PRO A 1 101 ? 5.716 29.951 29.353 1.00 13.36 111 PRO A N 1
ATOM 675 C CA . PRO A 1 101 ? 4.315 30.203 29.716 1.00 13.80 111 PRO A CA 1
ATOM 676 C C . PRO A 1 101 ? 3.961 29.456 30.991 1.00 14.63 111 PRO A C 1
ATOM 677 O O . PRO A 1 101 ? 3.939 28.218 31.037 1.00 12.42 111 PRO A O 1
ATOM 681 N N . HIS A 1 102 ? 3.697 30.229 32.040 1.00 13.21 112 HIS A N 1
ATOM 682 C CA . HIS A 1 102 ? 3.601 29.717 33.408 1.00 14.45 112 HIS A CA 1
ATOM 683 C C . HIS A 1 102 ? 2.140 29.390 33.711 1.00 14.79 112 HIS A C 1
ATOM 684 O O . HIS A 1 102 ? 1.454 30.062 34.481 1.00 14.09 112 HIS A O 1
ATOM 691 N N . ASN A 1 103 ? 1.654 28.314 33.075 1.00 15.02 113 ASN A N 1
ATOM 692 C CA . ASN A 1 103 ? 0.214 28.109 33.022 1.00 14.57 113 ASN A CA 1
ATOM 693 C C . ASN A 1 103 ? -0.289 26.758 33.518 1.00 14.53 113 ASN A C 1
ATOM 694 O O . ASN A 1 103 ? -1.507 26.549 33.534 1.00 14.77 113 ASN A O 1
ATOM 699 N N . TYR A 1 104 ? 0.586 25.850 33.948 1.00 12.20 114 TYR A N 1
ATOM 700 C CA . TYR A 1 104 ? 0.149 24.615 34.596 1.00 12.54 114 TYR A CA 1
ATOM 701 C C . TYR A 1 104 ? -0.694 23.753 33.669 1.00 13.87 114 TYR A C 1
ATOM 702 O O . TYR A 1 104 ? -1.513 22.951 34.130 1.00 15.26 114 TYR A O 1
ATOM 711 N N . GLY A 1 105 ? -0.508 23.909 32.362 1.00 13.65 115 GLY A N 1
ATOM 712 C CA . GLY A 1 105 ? -1.270 23.130 31.408 1.00 13.69 115 GLY A CA 1
ATOM 713 C C . GLY A 1 105 ? -2.692 23.603 31.203 1.00 16.12 115 GLY A C 1
ATOM 714 O O . GLY A 1 105 ? -3.520 22.837 30.699 1.00 16.75 115 GLY A O 1
ATOM 715 N N . ARG A 1 106 ? -2.997 24.846 31.573 1.00 15.02 116 ARG A N 1
ATOM 716 C CA . ARG A 1 106 ? -4.358 25.361 31.573 1.00 14.15 116 ARG A CA 1
ATOM 717 C C . ARG A 1 106 ? -4.402 26.725 30.902 1.00 15.47 116 ARG A C 1
ATOM 718 O O . ARG A 1 106 ? -3.437 27.499 30.948 1.00 16.52 116 ARG A O 1
ATOM 726 N N . TYR A 1 107 ? -5.544 27.015 30.289 1.00 14.26 117 TYR A N 1
ATOM 727 C CA . TYR A 1 107 ? -5.722 28.235 29.516 1.00 14.09 117 TYR A CA 1
ATOM 728 C C . TYR A 1 107 ? -7.116 28.749 29.832 1.00 14.67 117 TYR A C 1
ATOM 729 O O . TYR A 1 107 ? -8.100 28.031 29.637 1.00 14.27 117 TYR A O 1
ATOM 738 N N . TYR A 1 108 ? -7.192 29.967 30.368 1.00 14.78 118 TYR A N 1
ATOM 739 C CA . TYR A 1 108 ? -8.413 30.455 30.996 1.00 15.18 118 TYR A CA 1
ATOM 740 C C . TYR A 1 108 ? -8.990 29.401 31.946 1.00 19.40 118 TYR A C 1
ATOM 741 O O . TYR A 1 108 ? -10.197 29.158 31.993 1.00 18.63 118 TYR A O 1
ATOM 750 N N . GLY A 1 109 ? -8.106 28.760 32.716 1.00 14.51 119 GLY A N 1
ATOM 751 C CA . GLY A 1 109 ? -8.526 27.829 33.744 1.00 19.73 119 GLY A CA 1
ATOM 752 C C . GLY A 1 109 ? -8.910 26.447 33.267 1.00 19.09 119 GLY A C 1
ATOM 753 O O . GLY A 1 109 ? -9.098 25.553 34.104 1.00 20.72 119 GLY A O 1
ATOM 754 N N . ASN A 1 110 ? -9.035 26.234 31.960 1.00 15.18 120 ASN A N 1
ATOM 755 C CA . ASN A 1 110 ? -9.395 24.932 31.422 1.00 19.55 120 ASN A CA 1
ATOM 756 C C . ASN A 1 110 ? -8.136 24.152 31.071 1.00 18.00 120 ASN A C 1
ATOM 757 O O . ASN A 1 110 ? -7.208 24.696 30.465 1.00 16.82 120 ASN A O 1
ATOM 762 N N . ILE A 1 111 ? -8.114 22.867 31.443 1.00 16.89 121 ILE A N 1
ATOM 763 C CA . ILE A 1 111 ? -7.020 21.995 31.015 1.00 17.16 121 ILE A CA 1
ATOM 764 C C . ILE A 1 111 ? -6.900 22.062 29.503 1.00 18.61 121 ILE A C 1
ATOM 765 O O . ILE A 1 111 ? -7.896 21.931 28.779 1.00 20.50 121 ILE A O 1
ATOM 770 N N . ILE A 1 112 ? -5.679 22.268 29.010 1.00 14.36 122 ILE A N 1
ATOM 771 C CA . ILE A 1 112 ? -5.477 22.360 27.564 1.00 16.00 122 ILE A CA 1
ATOM 772 C C . ILE A 1 112 ? -5.643 20.964 26.973 1.00 20.41 122 ILE A C 1
ATOM 773 O O . ILE A 1 112 ? -4.844 20.064 27.247 1.00 18.21 122 ILE A O 1
ATOM 778 N N . ASN A 1 113 ? -6.682 20.781 26.159 1.00 18.27 123 ASN A N 1
ATOM 779 C CA . ASN A 1 113 ? -7.083 19.467 25.688 1.00 18.55 123 ASN A CA 1
ATOM 780 C C . ASN A 1 113 ? -6.877 19.289 24.189 1.00 20.92 123 ASN A C 1
ATOM 781 O O . ASN A 1 113 ? -7.104 18.192 23.674 1.00 23.68 123 ASN A O 1
ATOM 786 N N . SER A 1 114 ? -6.440 20.323 23.480 1.00 15.62 124 SER A N 1
ATOM 787 C CA . SER A 1 114 ? -6.309 20.288 22.023 1.00 15.62 124 SER A CA 1
ATOM 788 C C . SER A 1 114 ? -4.835 20.369 21.643 1.00 18.82 124 SER A C 1
ATOM 789 O O . SER A 1 114 ? -4.241 21.450 21.686 1.00 18.26 124 SER A O 1
ATOM 792 N N . THR A 1 115 ? -4.248 19.237 21.242 1.00 17.45 125 THR A N 1
ATOM 793 C CA . THR A 1 115 ? -2.853 19.289 20.795 1.00 18.14 125 THR A CA 1
ATOM 794 C C . THR A 1 115 ? -2.684 20.179 19.565 1.00 18.31 125 THR A C 1
ATOM 795 O O . THR A 1 115 ? -1.638 20.829 19.413 1.00 16.64 125 THR A O 1
ATOM 799 N N . SER A 1 116 ? -3.688 20.229 18.678 1.00 15.03 126 SER A N 1
ATOM 800 C CA . SER A 1 116 ? -3.577 21.098 17.510 1.00 17.96 126 SER A CA 1
ATOM 801 C C . SER A 1 116 ? -3.495 22.566 17.915 1.00 15.54 126 SER A C 1
ATOM 802 O O . SER A 1 116 ? -2.689 23.328 17.368 1.00 15.83 126 SER A O 1
ATOM 805 N N . ASP A 1 117 ? -4.344 22.990 18.855 1.00 18.95 127 ASP A N 1
ATOM 806 C CA . ASP A 1 117 ? -4.297 24.374 19.317 1.00 13.48 127 ASP A CA 1
ATOM 807 C C . ASP A 1 117 ? -2.952 24.691 19.960 1.00 15.17 127 ASP A C 1
ATOM 808 O O . ASP A 1 117 ? -2.419 25.796 19.799 1.00 13.21 127 ASP A O 1
ATOM 813 N N . PHE A 1 118 ? -2.403 23.739 20.717 1.00 13.06 128 PHE A N 1
ATOM 814 C CA . PHE A 1 118 ? -1.140 23.988 21.406 1.00 15.22 128 PHE A CA 1
ATOM 815 C C . PHE A 1 118 ? 0.007 24.088 20.412 1.00 14.76 128 PHE A C 1
ATOM 816 O O . PHE A 1 118 ? 0.893 24.937 20.570 1.00 14.15 128 PHE A O 1
ATOM 824 N N . GLU A 1 119 ? 0.010 23.223 19.388 1.00 12.05 129 GLU A N 1
ATOM 825 C CA . GLU A 1 119 ? 0.966 23.363 18.296 1.00 11.22 129 GLU A CA 1
ATOM 826 C C . GLU A 1 119 ? 0.898 24.756 17.691 1.00 13.78 129 GLU A C 1
ATOM 827 O O . GLU A 1 119 ? 1.934 25.391 17.448 1.00 14.22 129 GLU A O 1
ATOM 833 N N . ALA A 1 120 ? -0.317 25.260 17.449 1.00 15.10 130 ALA A N 1
ATOM 834 C CA . ALA A 1 120 ? -0.454 26.578 16.829 1.00 14.66 130 ALA A CA 1
ATOM 835 C C . ALA A 1 120 ? 0.054 27.686 17.748 1.00 11.96 130 ALA A C 1
ATOM 836 O O . ALA A 1 120 ? 0.732 28.615 17.289 1.00 15.32 130 ALA A O 1
ATOM 838 N N . PHE A 1 121 ? -0.293 27.625 19.042 1.00 14.35 131 PHE A N 1
ATOM 839 C CA . PHE A 1 121 ? 0.228 28.598 19.994 1.00 14.41 131 PHE A CA 1
ATOM 840 C C . PHE A 1 121 ? 1.745 28.628 19.942 1.00 12.85 131 PHE A C 1
ATOM 841 O O . PHE A 1 121 ? 2.349 29.701 19.876 1.00 13.44 131 PHE A O 1
ATOM 849 N N . TRP A 1 122 ? 2.381 27.454 19.910 1.00 12.51 132 TRP A N 1
ATOM 850 C CA . TRP A 1 122 ? 3.838 27.458 19.966 1.00 12.23 132 TRP A CA 1
ATOM 851 C C . TRP A 1 122 ? 4.462 27.879 18.637 1.00 15.84 132 TRP A C 1
ATOM 852 O O . TRP A 1 122 ? 5.517 28.531 18.633 1.00 13.20 132 TRP A O 1
ATOM 863 N N . LYS A 1 123 ? 3.815 27.559 17.508 1.00 13.31 133 LYS A N 1
ATOM 864 C CA . LYS A 1 123 ? 4.243 28.114 16.225 1.00 11.38 133 LYS A CA 1
ATOM 865 C C . LYS A 1 123 ? 4.231 29.635 16.242 1.00 14.89 133 LYS A C 1
ATOM 866 O O . LYS A 1 123 ? 5.148 30.283 15.716 1.00 13.23 133 LYS A O 1
ATOM 872 N N . THR A 1 124 ? 3.172 30.221 16.793 1.00 14.31 134 THR A N 1
ATOM 873 C CA . THR A 1 124 ? 3.075 31.676 16.870 1.00 13.47 134 THR A CA 1
ATOM 874 C C . THR A 1 124 ? 4.172 32.262 17.750 1.00 13.18 134 THR A C 1
ATOM 875 O O . THR A 1 124 ? 4.850 33.220 17.360 1.00 14.95 134 THR A O 1
ATOM 879 N N . VAL A 1 125 ? 4.327 31.733 18.962 1.00 13.45 135 VAL A N 1
ATOM 880 C CA . VAL A 1 125 ? 5.312 32.296 19.879 1.00 14.16 135 VAL A CA 1
ATOM 881 C C . VAL A 1 125 ? 6.718 32.092 19.335 1.00 13.63 135 VAL A C 1
ATOM 882 O O . VAL A 1 125 ? 7.537 33.014 19.330 1.00 14.70 135 VAL A O 1
ATOM 886 N N . ALA A 1 126 ? 7.028 30.882 18.870 1.00 10.90 136 ALA A N 1
ATOM 887 C CA . ALA A 1 126 ? 8.392 30.646 18.407 1.00 10.51 136 ALA A CA 1
ATOM 888 C C . ALA A 1 126 ? 8.734 31.498 17.196 1.00 13.57 136 ALA A C 1
ATOM 889 O O . ALA A 1 126 ? 9.896 31.873 17.017 1.00 14.76 136 ALA A O 1
ATOM 891 N N . GLY A 1 127 ? 7.745 31.809 16.355 1.00 14.26 137 GLY A N 1
ATOM 892 C CA . GLY A 1 127 ? 8.011 32.620 15.179 1.00 14.24 137 GLY A CA 1
ATOM 893 C C . GLY A 1 127 ? 8.580 33.982 15.518 1.00 15.41 137 GLY A C 1
ATOM 894 O O . GLY A 1 127 ? 9.311 34.566 14.720 1.00 19.56 137 GLY A O 1
ATOM 895 N N . ALA A 1 128 ? 8.254 34.504 16.700 1.00 14.02 138 ALA A N 1
ATOM 896 C CA . ALA A 1 128 ? 8.754 35.810 17.117 1.00 14.32 138 ALA A CA 1
ATOM 897 C C . ALA A 1 128 ? 10.220 35.776 17.539 1.00 16.78 138 ALA A C 1
ATOM 898 O O . ALA A 1 128 ? 10.840 36.835 17.641 1.00 15.85 138 ALA A O 1
ATOM 900 N N . PHE A 1 129 ? 10.782 34.592 17.798 1.00 12.78 139 PHE A N 1
ATOM 901 C CA . PHE A 1 129 ? 12.152 34.470 18.291 1.00 14.82 139 PHE A CA 1
ATOM 902 C C . PHE A 1 129 ? 12.960 33.464 17.484 1.00 14.52 139 PHE A C 1
ATOM 903 O O . PHE A 1 129 ? 14.006 33.006 17.940 1.00 15.09 139 PHE A O 1
ATOM 911 N N . LYS A 1 130 ? 12.511 33.156 16.266 1.00 14.80 140 LYS A N 1
ATOM 912 C CA . LYS A 1 130 ? 13.019 31.984 15.559 1.00 15.86 140 LYS A CA 1
ATOM 913 C C . LYS A 1 130 ? 14.501 32.091 15.230 1.00 16.93 140 LYS A C 1
ATOM 914 O O . LYS A 1 130 ? 15.176 31.063 15.099 1.00 16.16 140 LYS A O 1
ATOM 920 N N . ASP A 1 131 ? 15.026 33.309 15.086 1.00 15.02 141 ASP A N 1
ATOM 921 C CA . ASP A 1 131 ? 16.414 33.493 14.689 1.00 16.37 141 ASP A CA 1
ATOM 922 C C . ASP A 1 131 ? 17.344 33.776 15.854 1.00 18.05 141 ASP A C 1
ATOM 923 O O . ASP A 1 131 ? 18.528 34.028 15.627 1.00 18.90 141 ASP A O 1
ATOM 928 N N . ASN A 1 132 ? 16.847 33.763 17.078 1.00 14.34 142 ASN A N 1
ATOM 929 C CA . ASN A 1 132 ? 17.669 34.059 18.254 1.00 16.00 142 ASN A CA 1
ATOM 930 C C . ASN A 1 132 ? 18.102 32.737 18.879 1.00 16.82 142 ASN A C 1
ATOM 931 O O . ASN A 1 132 ? 17.330 32.090 19.592 1.00 16.44 142 ASN A O 1
ATOM 936 N N . ASP A 1 133 ? 19.352 32.345 18.624 1.00 13.64 143 ASP A N 1
ATOM 937 C CA . ASP A 1 133 ? 19.854 31.069 19.113 1.00 13.89 143 ASP A CA 1
ATOM 938 C C . ASP A 1 133 ? 20.072 31.057 20.622 1.00 15.71 143 ASP A C 1
ATOM 939 O O . ASP A 1 133 ? 20.262 29.977 21.189 1.00 15.64 143 ASP A O 1
ATOM 944 N N . LEU A 1 134 ? 20.048 32.213 21.292 1.00 12.87 144 LEU A N 1
ATOM 945 C CA . LEU A 1 134 ? 20.175 32.235 22.746 1.00 14.43 144 LEU A CA 1
ATOM 946 C C . LEU A 1 134 ? 18.833 32.111 23.441 1.00 14.56 144 LEU A C 1
ATOM 947 O O . LEU A 1 134 ? 18.777 32.173 24.672 1.00 14.44 144 LEU A O 1
ATOM 952 N N . VAL A 1 135 ? 17.763 31.921 22.688 1.00 13.77 145 VAL A N 1
ATOM 953 C CA . VAL A 1 135 ? 16.440 31.687 23.248 1.00 12.00 145 VAL A CA 1
ATOM 954 C C . VAL A 1 135 ? 16.240 30.191 23.454 1.00 13.27 145 VAL A C 1
ATOM 955 O O . VAL A 1 135 ? 16.742 29.356 22.705 1.00 13.77 145 VAL A O 1
ATOM 959 N N . MET A 1 136 ? 15.485 29.868 24.489 1.00 12.19 146 MET A N 1
ATOM 960 C CA . MET A 1 136 ? 15.109 28.525 24.871 1.00 13.22 146 MET A CA 1
ATOM 961 C C . MET A 1 136 ? 13.593 28.579 24.994 1.00 13.70 146 MET A C 1
ATOM 962 O O . MET A 1 136 ? 13.063 29.594 25.451 1.00 14.17 146 MET A O 1
ATOM 967 N N . PHE A 1 137 ? 12.890 27.530 24.571 1.00 11.00 147 PHE A N 1
ATOM 968 C CA . PHE A 1 137 ? 11.442 27.456 24.760 1.00 12.06 147 PHE A CA 1
ATOM 969 C C . PHE A 1 137 ? 11.099 26.414 25.816 1.00 13.11 147 PHE A C 1
ATOM 970 O O . PHE A 1 137 ? 11.770 25.392 25.926 1.00 13.68 147 PHE A O 1
ATOM 978 N N . ASP A 1 138 ? 10.050 26.682 26.592 1.00 11.75 148 ASP A N 1
ATOM 979 C CA . ASP A 1 138 ? 9.651 25.853 27.734 1.00 12.01 148 ASP A CA 1
ATOM 980 C C . ASP A 1 138 ? 8.153 25.608 27.588 1.00 13.73 148 ASP A C 1
ATOM 981 O O . ASP A 1 138 ? 7.365 26.546 27.729 1.00 12.19 148 ASP A O 1
ATOM 986 N N . THR A 1 139 ? 7.753 24.365 27.261 1.00 13.30 149 THR A N 1
ATOM 987 C CA . THR A 1 139 ? 6.407 24.165 26.708 1.00 12.89 149 THR A CA 1
ATOM 988 C C . THR A 1 139 ? 5.319 24.680 27.645 1.00 12.87 149 THR A C 1
ATOM 989 O O . THR A 1 139 ? 4.367 25.329 27.186 1.00 11.47 149 THR A O 1
ATOM 993 N N . ASN A 1 140 ? 5.421 24.389 28.947 1.00 13.42 150 ASN A N 1
ATOM 994 C CA . ASN A 1 140 ? 4.492 25.017 29.873 1.00 12.05 150 ASN A CA 1
ATOM 995 C C . ASN A 1 140 ? 5.028 24.726 31.273 1.00 15.07 150 ASN A C 1
ATOM 996 O O . ASN A 1 140 ? 5.642 23.679 31.498 1.00 14.09 150 ASN A O 1
ATOM 1001 N N . ASN A 1 141 ? 4.801 25.644 32.211 1.00 12.33 151 ASN A N 1
ATOM 1002 C CA . ASN A 1 141 ? 5.273 25.421 33.581 1.00 13.45 151 ASN A CA 1
ATOM 1003 C C . ASN A 1 141 ? 4.351 24.460 34.325 1.00 14.16 151 ASN A C 1
ATOM 1004 O O . ASN A 1 141 ? 3.160 24.738 34.456 1.00 14.98 151 ASN A O 1
ATOM 1009 N N . GLN A 1 142 ? 4.904 23.351 34.831 1.00 13.38 152 GLN A N 1
ATOM 1010 C CA . GLN A 1 142 ? 4.256 22.492 35.843 1.00 11.49 152 GLN A CA 1
ATOM 1011 C C . GLN A 1 142 ? 2.820 22.079 35.483 1.00 12.61 152 GLN A C 1
ATOM 1012 O O . GLN A 1 142 ? 1.871 22.308 36.246 1.00 13.63 152 GLN A O 1
ATOM 1018 N N . TYR A 1 143 ? 2.670 21.399 34.344 1.00 13.13 153 TYR A N 1
ATOM 1019 C CA . TYR A 1 143 ? 1.453 20.624 34.135 1.00 11.61 153 TYR A CA 1
ATOM 1020 C C . TYR A 1 143 ? 1.123 19.852 35.403 1.00 12.59 153 TYR A C 1
ATOM 1021 O O . TYR A 1 143 ? 2.016 19.312 36.050 1.00 13.61 153 TYR A O 1
ATOM 1030 N N . TYR A 1 144 ? -0.162 19.770 35.745 1.00 12.09 154 TYR A N 1
ATOM 1031 C CA . TYR A 1 144 ? -0.556 18.963 36.897 1.00 12.69 154 TYR A CA 1
ATOM 1032 C C . TYR A 1 144 ? -2.019 18.567 36.774 1.00 15.00 154 TYR A C 1
ATOM 1033 O O . TYR A 1 144 ? -2.798 19.220 36.082 1.00 14.58 154 TYR A O 1
ATOM 1042 N N . GLY A 1 145 ? -2.378 17.490 37.473 1.00 14.67 155 GLY A N 1
ATOM 1043 C CA . GLY A 1 145 ? -3.773 17.112 37.599 1.00 19.21 155 GLY A CA 1
ATOM 1044 C C . GLY A 1 145 ? -4.382 16.725 36.274 1.00 18.16 155 GLY A C 1
ATOM 1045 O O . GLY A 1 145 ? -5.553 17.024 36.020 1.00 21.59 155 GLY A O 1
ATOM 1046 N N . MET A 1 146 ? -3.617 16.046 35.428 1.00 16.20 156 MET A N 1
ATOM 1047 C CA . MET A 1 146 ? -3.910 15.966 34.011 1.00 17.16 156 MET A CA 1
ATOM 1048 C C . MET A 1 146 ? -3.704 14.513 33.604 1.00 15.20 156 MET A C 1
ATOM 1049 O O . MET A 1 146 ? -3.067 13.748 34.328 1.00 16.69 156 MET A O 1
ATOM 1054 N N . ALA A 1 147 ? -4.261 14.115 32.461 1.00 16.01 157 ALA A N 1
ATOM 1055 C CA . ALA A 1 147 ? -3.905 12.808 31.919 1.00 16.42 157 ALA A CA 1
ATOM 1056 C C . ALA A 1 147 ? -2.431 12.830 31.540 1.00 15.65 157 ALA A C 1
ATOM 1057 O O . ALA A 1 147 ? -1.960 13.790 30.922 1.00 17.38 157 ALA A O 1
ATOM 1059 N N . GLY A 1 148 ? -1.689 11.801 31.953 1.00 16.76 158 GLY A N 1
ATOM 1060 C CA . GLY A 1 148 ? -0.279 11.744 31.594 1.00 16.33 158 GLY A CA 1
ATOM 1061 C C . GLY A 1 148 ? -0.066 11.696 30.095 1.00 15.08 158 GLY A C 1
ATOM 1062 O O . GLY A 1 148 ? 0.839 12.348 29.556 1.00 14.31 158 GLY A O 1
ATOM 1063 N N . GLN A 1 149 ? -0.891 10.917 29.392 1.00 14.39 159 GLN A N 1
ATOM 1064 C CA . GLN A 1 149 ? -0.745 10.865 27.945 1.00 14.97 159 GLN A CA 1
ATOM 1065 C C . GLN A 1 149 ? -0.944 12.241 27.330 1.00 15.03 159 GLN A C 1
ATOM 1066 O O . GLN A 1 149 ? -0.250 12.605 26.374 1.00 15.96 159 GLN A O 1
ATOM 1072 N N . LEU A 1 150 ? -1.899 13.015 27.855 1.00 15.34 160 LEU A N 1
ATOM 1073 C CA . LEU A 1 150 ? -2.142 14.346 27.314 1.00 14.51 160 LEU A CA 1
ATOM 1074 C C . LEU A 1 150 ? -0.929 15.245 27.500 1.00 13.79 160 LEU A C 1
ATOM 1075 O O . LEU A 1 150 ? -0.581 16.025 26.606 1.00 14.09 160 LEU A O 1
ATOM 1080 N N . VAL A 1 151 ? -0.285 15.170 28.664 1.00 13.07 161 VAL A N 1
ATOM 1081 C CA . VAL A 1 151 ? 0.874 16.024 28.899 1.00 13.32 161 VAL A CA 1
ATOM 1082 C C . VAL A 1 151 ? 1.988 15.698 27.908 1.00 11.72 161 VAL A C 1
ATOM 1083 O O . VAL A 1 151 ? 2.596 16.601 27.319 1.00 13.08 161 VAL A O 1
ATOM 1087 N N . ALA A 1 152 ? 2.266 14.407 27.693 1.00 13.28 162 ALA A N 1
ATOM 1088 C CA . ALA A 1 152 ? 3.257 14.032 26.680 1.00 11.77 162 ALA A CA 1
ATOM 1089 C C . ALA A 1 152 ? 2.843 14.541 25.303 1.00 15.53 162 ALA A C 1
ATOM 1090 O O . ALA A 1 152 ? 3.652 15.128 24.568 1.00 15.07 162 ALA A O 1
ATOM 1092 N N . ASP A 1 153 ? 1.571 14.338 24.940 1.00 16.12 163 ASP A N 1
ATOM 1093 C CA . ASP A 1 153 ? 1.109 14.752 23.616 1.00 15.38 163 ASP A CA 1
ATOM 1094 C C . ASP A 1 153 ? 1.218 16.264 23.434 1.00 12.04 163 ASP A C 1
ATOM 1095 O O . ASP A 1 153 ? 1.502 16.747 22.326 1.00 13.73 163 ASP A O 1
ATOM 1100 N N . LEU A 1 154 ? 0.963 17.030 24.494 1.00 12.67 164 LEU A N 1
ATOM 1101 C CA . LEU A 1 154 ? 1.098 18.479 24.384 1.00 14.25 164 LEU A CA 1
ATOM 1102 C C . LEU A 1 154 ? 2.554 18.881 24.206 1.00 12.80 164 LEU A C 1
ATOM 1103 O O . LEU A 1 154 ? 2.867 19.784 23.417 1.00 12.04 164 LEU A O 1
ATOM 1108 N N . ASN A 1 155 ? 3.458 18.243 24.951 1.00 12.08 165 ASN A N 1
ATOM 1109 C CA . ASN A 1 155 ? 4.873 18.520 24.744 1.00 12.66 165 ASN A CA 1
ATOM 1110 C C . ASN A 1 155 ? 5.273 18.230 23.307 1.00 11.93 165 ASN A C 1
ATOM 1111 O O . ASN A 1 155 ? 6.039 18.989 22.699 1.00 13.22 165 ASN A O 1
ATOM 1116 N N . GLN A 1 156 ? 4.757 17.142 22.731 1.00 12.44 166 GLN A N 1
ATOM 1117 C CA . GLN A 1 156 ? 5.118 16.846 21.350 1.00 11.13 166 GLN A CA 1
ATOM 1118 C C . GLN A 1 156 ? 4.565 17.903 20.413 1.00 11.39 166 GLN A C 1
ATOM 1119 O O . GLN A 1 156 ? 5.255 18.347 19.486 1.00 11.86 166 GLN A O 1
ATOM 1125 N N . ALA A 1 157 ? 3.315 18.311 20.646 1.00 11.97 167 ALA A N 1
ATOM 1126 C CA . ALA A 1 157 ? 2.701 19.357 19.841 1.00 12.81 167 ALA A CA 1
ATOM 1127 C C . ALA A 1 157 ? 3.514 20.640 19.900 1.00 11.64 167 ALA A C 1
ATOM 1128 O O . ALA A 1 157 ? 3.716 21.315 18.875 1.00 11.86 167 ALA A O 1
ATOM 1130 N N . ALA A 1 158 ? 4.021 20.982 21.084 1.00 12.49 168 ALA A N 1
ATOM 1131 C CA . ALA A 1 158 ? 4.836 22.181 21.209 1.00 11.88 168 ALA A CA 1
ATOM 1132 C C . ALA A 1 158 ? 6.098 22.072 20.367 1.00 12.33 168 ALA A C 1
ATOM 1133 O O . ALA A 1 158 ? 6.454 23.004 19.645 1.00 11.10 168 ALA A O 1
ATOM 1135 N N . ILE A 1 159 ? 6.797 20.937 20.453 1.00 12.19 169 ILE A N 1
ATOM 1136 C CA . ILE A 1 159 ? 7.995 20.756 19.640 1.00 12.90 169 ILE A CA 1
ATOM 1137 C C . ILE A 1 159 ? 7.658 20.938 18.168 1.00 14.22 169 ILE A C 1
ATOM 1138 O O . ILE A 1 159 ? 8.359 21.646 17.428 1.00 12.51 169 ILE A O 1
ATOM 1143 N N . ASN A 1 160 ? 6.583 20.286 17.722 1.00 14.86 170 ASN A N 1
ATOM 1144 C CA . ASN A 1 160 ? 6.192 20.380 16.320 1.00 13.04 170 ASN A CA 1
ATOM 1145 C C . ASN A 1 160 ? 6.009 21.830 15.897 1.00 13.02 170 ASN A C 1
ATOM 1146 O O . ASN A 1 160 ? 6.449 22.233 14.810 1.00 13.68 170 ASN A O 1
ATOM 1151 N N . GLY A 1 161 ? 5.290 22.612 16.710 1.00 11.74 171 GLY A N 1
ATOM 1152 C CA . GLY A 1 161 ? 4.988 23.986 16.320 1.00 12.73 171 GLY A CA 1
ATOM 1153 C C . GLY A 1 161 ? 6.218 24.872 16.334 1.00 14.88 171 GLY A C 1
ATOM 1154 O O . GLY A 1 161 ? 6.409 25.712 15.450 1.00 13.79 171 GLY A O 1
ATOM 1155 N N . ILE A 1 162 ? 7.067 24.698 17.346 1.00 12.12 172 ILE A N 1
ATOM 1156 C CA . ILE A 1 162 ? 8.314 25.451 17.412 1.00 13.35 172 ILE A CA 1
ATOM 1157 C C . ILE A 1 162 ? 9.140 25.230 16.146 1.00 12.61 172 ILE A C 1
ATOM 1158 O O . ILE A 1 162 ? 9.598 26.187 15.520 1.00 12.48 172 ILE A O 1
ATOM 1163 N N . ARG A 1 163 ? 9.349 23.970 15.752 1.00 11.19 173 ARG A N 1
ATOM 1164 C CA . ARG A 1 163 ? 10.172 23.729 14.564 1.00 11.80 173 ARG A CA 1
ATOM 1165 C C . ARG A 1 163 ? 9.439 24.143 13.293 1.00 15.07 173 ARG A C 1
ATOM 1166 O O . ARG A 1 163 ? 10.074 24.562 12.317 1.00 14.53 173 ARG A O 1
ATOM 1174 N N . ALA A 1 164 ? 8.105 24.020 13.279 1.00 13.84 174 ALA A N 1
ATOM 1175 C CA . ALA A 1 164 ? 7.324 24.475 12.127 1.00 15.86 174 ALA A CA 1
ATOM 1176 C C . ALA A 1 164 ? 7.494 25.972 11.890 1.00 15.15 174 ALA A C 1
ATOM 1177 O O . ALA A 1 164 ? 7.360 26.454 10.751 1.00 14.52 174 ALA A O 1
ATOM 1179 N N . ALA A 1 165 ? 7.761 26.726 12.951 1.00 13.33 175 ALA A N 1
ATOM 1180 C CA . ALA A 1 165 ? 7.973 28.159 12.836 1.00 13.66 175 ALA A CA 1
ATOM 1181 C C . ALA A 1 165 ? 9.328 28.504 12.246 1.00 17.49 175 ALA A C 1
ATOM 1182 O O . ALA A 1 165 ? 9.565 29.679 11.937 1.00 16.42 175 ALA A O 1
ATOM 1184 N N . GLY A 1 166 ? 10.218 27.525 12.095 1.00 12.58 176 GLY A N 1
ATOM 1185 C CA . GLY A 1 166 ? 11.578 27.794 11.678 1.00 16.67 176 GLY A CA 1
ATOM 1186 C C . GLY A 1 166 ? 12.526 28.088 12.816 1.00 16.45 176 GLY A C 1
ATOM 1187 O O . GLY A 1 166 ? 13.661 28.525 12.568 1.00 15.66 176 GLY A O 1
ATOM 1188 N N . ALA A 1 167 ? 12.085 27.879 14.056 1.00 14.07 177 ALA A N 1
ATOM 1189 C CA . ALA A 1 167 ? 12.920 28.035 15.244 1.00 15.15 177 ALA A CA 1
ATOM 1190 C C . ALA A 1 167 ? 13.617 26.705 15.452 1.00 13.65 177 ALA A C 1
ATOM 1191 O O . ALA A 1 167 ? 13.113 25.823 16.146 1.00 14.89 177 ALA A O 1
ATOM 1193 N N . THR A 1 168 ? 14.792 26.559 14.833 1.00 13.64 178 THR A N 1
ATOM 1194 C CA . THR A 1 168 ? 15.461 25.266 14.760 1.00 15.47 178 THR A CA 1
ATOM 1195 C C . THR A 1 168 ? 16.731 25.189 15.593 1.00 16.54 178 THR A C 1
ATOM 1196 O O . THR A 1 168 ? 17.256 24.088 15.789 1.00 17.52 178 THR A O 1
ATOM 1200 N N . SER A 1 169 ? 17.227 26.309 16.097 1.00 13.94 179 SER A N 1
ATOM 1201 C CA . SER A 1 169 ? 18.473 26.302 16.859 1.00 15.35 179 SER A CA 1
ATOM 1202 C C . SER A 1 169 ? 18.261 26.171 18.360 1.00 15.44 179 SER A C 1
ATOM 1203 O O . SER A 1 169 ? 19.232 25.905 19.081 1.00 14.77 179 SER A O 1
ATOM 1206 N N . GLN A 1 170 ? 17.032 26.359 18.844 1.00 15.41 180 GLN A N 1
ATOM 1207 C CA . GLN A 1 170 ? 16.767 26.523 20.269 1.00 11.93 180 GLN A CA 1
ATOM 1208 C C . GLN A 1 170 ? 16.464 25.195 20.952 1.00 14.88 180 GLN A C 1
ATOM 1209 O O . GLN A 1 170 ? 15.813 24.322 20.378 1.00 14.28 180 GLN A O 1
ATOM 1215 N N . TYR A 1 171 ? 16.921 25.054 22.198 1.00 15.14 181 TYR A N 1
ATOM 1216 C CA . TYR A 1 171 ? 16.490 23.917 23.006 1.00 13.55 181 TYR A CA 1
ATOM 1217 C C . TYR A 1 171 ? 15.014 24.049 23.363 1.00 12.31 181 TYR A C 1
ATOM 1218 O O . TYR A 1 171 ? 14.525 25.142 23.659 1.00 15.14 181 TYR A O 1
ATOM 1227 N N . VAL A 1 172 ? 14.296 22.930 23.324 1.00 9.74 182 VAL A N 1
ATOM 1228 C CA . VAL A 1 172 ? 12.907 22.887 23.769 1.00 12.12 182 VAL A CA 1
ATOM 1229 C C . VAL A 1 172 ? 12.867 22.165 25.109 1.00 12.23 182 VAL A C 1
ATOM 1230 O O . VAL A 1 172 ? 13.232 20.987 25.199 1.00 12.95 182 VAL A O 1
ATOM 1234 N N . ASN A 1 173 ? 12.439 22.878 26.150 1.00 10.79 183 ASN A N 1
ATOM 1235 C CA . ASN A 1 173 ? 12.309 22.307 27.482 1.00 11.68 183 ASN A CA 1
ATOM 1236 C C . ASN A 1 173 ? 10.938 21.663 27.579 1.00 10.64 183 ASN A C 1
ATOM 1237 O O . ASN A 1 173 ? 9.923 22.352 27.426 1.00 11.86 183 ASN A O 1
ATOM 1242 N N . VAL A 1 174 ? 10.903 20.346 27.813 1.00 11.35 184 VAL A N 1
ATOM 1243 C CA . VAL A 1 174 ? 9.650 19.610 27.966 1.00 13.27 184 VAL A CA 1
ATOM 1244 C C . VAL A 1 174 ? 9.428 19.330 29.447 1.00 13.54 184 VAL A C 1
ATOM 1245 O O . VAL A 1 174 ? 10.359 18.937 30.157 1.00 12.89 184 VAL A O 1
ATOM 1249 N N . GLU A 1 175 ? 8.210 19.576 29.926 1.00 11.87 185 GLU A N 1
ATOM 1250 C CA . GLU A 1 175 ? 7.897 19.442 31.344 1.00 12.82 185 GLU A CA 1
ATOM 1251 C C . GLU A 1 175 ? 6.886 18.323 31.541 1.00 14.35 185 GLU A C 1
ATOM 1252 O O . GLU A 1 175 ? 5.945 18.184 30.756 1.00 11.81 185 GLU A O 1
ATOM 1258 N N . GLY A 1 176 ? 7.086 17.521 32.585 1.00 12.66 186 GLY A N 1
ATOM 1259 C CA . GLY A 1 176 ? 6.150 16.464 32.896 1.00 13.15 186 GLY A CA 1
ATOM 1260 C C . GLY A 1 176 ? 4.939 16.949 33.676 1.00 17.15 186 GLY A C 1
ATOM 1261 O O . GLY A 1 176 ? 4.820 18.113 34.068 1.00 13.92 186 GLY A O 1
ATOM 1262 N N . ASN A 1 177 ? 4.018 16.006 33.876 1.00 13.40 187 ASN A N 1
ATOM 1263 C CA . ASN A 1 177 ? 2.838 16.132 34.727 1.00 14.03 187 ASN A CA 1
ATOM 1264 C C . ASN A 1 177 ? 3.263 16.246 36.196 1.00 11.29 187 ASN A C 1
ATOM 1265 O O . ASN A 1 177 ? 4.449 16.171 36.542 1.00 13.07 187 ASN A O 1
ATOM 1270 N N . SER A 1 178 ? 2.276 16.409 37.077 1.00 12.19 188 SER A N 1
ATOM 1271 C CA . SER A 1 178 ? 2.518 16.421 38.519 1.00 13.29 188 SER A CA 1
ATOM 1272 C C . SER A 1 178 ? 3.635 17.398 38.889 1.00 14.13 188 SER A C 1
ATOM 1273 O O . SER A 1 178 ? 4.553 17.083 39.651 1.00 14.62 188 SER A O 1
ATOM 1276 N N . TYR A 1 179 ? 3.552 18.608 38.337 1.00 12.61 189 TYR A N 1
ATOM 1277 C CA . TYR A 1 179 ? 4.480 19.684 38.685 1.00 12.69 189 TYR A CA 1
ATOM 1278 C C . TYR A 1 179 ? 5.906 19.352 38.268 1.00 13.55 189 TYR A C 1
ATOM 1279 O O . TYR A 1 179 ? 6.858 19.871 38.847 1.00 14.86 189 TYR A O 1
ATOM 1288 N N . THR A 1 180 ? 6.041 18.501 37.241 1.00 12.95 190 THR A N 1
ATOM 1289 C CA . THR A 1 180 ? 7.304 18.024 36.680 1.00 12.46 190 THR A CA 1
ATOM 1290 C C . THR A 1 180 ? 8.349 17.768 37.770 1.00 15.11 190 THR A C 1
ATOM 1291 O O . THR A 1 180 ? 9.544 18.038 37.585 1.00 11.65 190 THR A O 1
ATOM 1295 N N . GLY A 1 181 ? 7.910 17.181 38.884 1.00 13.91 191 GLY A N 1
ATOM 1296 C CA . GLY A 1 181 ? 8.824 16.907 39.990 1.00 13.04 191 GLY A CA 1
ATOM 1297 C C . GLY A 1 181 ? 9.798 15.786 39.663 1.00 15.52 191 GLY A C 1
ATOM 1298 O O . GLY A 1 181 ? 9.402 14.708 39.207 1.00 13.91 191 GLY A O 1
ATOM 1299 N N . ALA A 1 182 ? 11.088 16.028 39.908 1.00 12.49 192 ALA A N 1
ATOM 1300 C CA . ALA A 1 182 ? 12.058 14.968 39.656 1.00 13.20 192 ALA A CA 1
ATOM 1301 C C . ALA A 1 182 ? 11.787 13.770 40.552 1.00 14.63 192 ALA A C 1
ATOM 1302 O O . ALA A 1 182 ? 11.780 12.624 40.082 1.00 13.62 192 ALA A O 1
ATOM 1304 N N . TRP A 1 183 ? 11.498 14.023 41.838 1.00 12.98 193 TRP A N 1
ATOM 1305 C CA . TRP A 1 183 ? 11.390 12.949 42.814 1.00 12.16 193 TRP A CA 1
ATOM 1306 C C . TRP A 1 183 ? 10.179 12.049 42.579 1.00 17.33 193 TRP A C 1
ATOM 1307 O O . TRP A 1 183 ? 10.169 10.913 43.067 1.00 17.21 193 TRP A O 1
ATOM 1318 N N . THR A 1 184 ? 9.171 12.517 41.840 1.00 15.92 194 THR A N 1
ATOM 1319 C CA . THR A 1 184 ? 7.978 11.732 41.539 1.00 13.67 194 THR A CA 1
ATOM 1320 C C . THR A 1 184 ? 7.909 11.331 40.066 1.00 13.78 194 THR A C 1
ATOM 1321 O O . THR A 1 184 ? 6.844 10.913 39.589 1.00 14.47 194 THR A O 1
ATOM 1325 N N . TRP A 1 185 ? 9.009 11.485 39.328 1.00 13.05 195 TRP A N 1
ATOM 1326 C CA . TRP A 1 185 ? 8.981 11.213 37.892 1.00 12.97 195 TRP A CA 1
ATOM 1327 C C . TRP A 1 185 ? 8.432 9.824 37.590 1.00 16.82 195 TRP A C 1
ATOM 1328 O O . TRP A 1 185 ? 7.677 9.645 36.626 1.00 16.52 195 TRP A O 1
ATOM 1339 N N . THR A 1 186 ? 8.813 8.825 38.391 1.00 17.14 196 THR A N 1
ATOM 1340 C CA . THR A 1 186 ? 8.376 7.456 38.152 1.00 15.02 196 THR A CA 1
ATOM 1341 C C . THR A 1 186 ? 7.140 7.057 38.949 1.00 17.82 196 THR A C 1
ATOM 1342 O O . THR A 1 186 ? 6.568 5.999 38.656 1.00 18.24 196 THR A O 1
ATOM 1346 N N . THR A 1 187 ? 6.702 7.855 39.934 1.00 16.38 197 THR A N 1
ATOM 1347 C CA . THR A 1 187 ? 5.648 7.402 40.845 1.00 17.16 197 THR A CA 1
ATOM 1348 C C . THR A 1 187 ? 4.336 8.165 40.745 1.00 18.16 197 THR A C 1
ATOM 1349 O O . THR A 1 187 ? 3.275 7.561 40.906 1.00 16.18 197 THR A O 1
ATOM 1353 N N . ALA A 1 188 ? 4.347 9.467 40.481 1.00 15.90 198 ALA A N 1
ATOM 1354 C CA . ALA A 1 188 ? 3.092 10.208 40.486 1.00 16.47 198 ALA A CA 1
ATOM 1355 C C . ALA A 1 188 ? 2.243 9.803 39.287 1.00 14.79 198 ALA A C 1
ATOM 1356 O O . ALA A 1 188 ? 2.760 9.631 38.179 1.00 15.23 198 ALA A O 1
ATOM 1358 N N . GLU A 1 189 ? 0.933 9.672 39.507 1.00 17.16 199 GLU A N 1
ATOM 1359 C CA . GLU A 1 189 ? -0.007 9.230 38.481 1.00 17.81 199 GLU A CA 1
ATOM 1360 C C . GLU A 1 189 ? -0.858 10.394 37.986 1.00 18.37 199 GLU A C 1
ATOM 1361 O O . GLU A 1 189 ? -1.370 11.183 38.791 1.00 17.99 199 GLU A O 1
ATOM 1367 N N . GLY A 1 190 ? -1.005 10.496 36.661 1.00 15.00 200 GLY A N 1
ATOM 1368 C CA . GLY A 1 190 ? -1.981 11.387 36.065 1.00 18.08 200 GLY A CA 1
ATOM 1369 C C . GLY A 1 190 ? -3.398 10.848 36.209 1.00 20.21 200 GLY A C 1
ATOM 1370 O O . GLY A 1 190 ? -3.642 9.805 36.812 1.00 20.68 200 GLY A O 1
ATOM 1371 N N . THR A 1 191 ? -4.344 11.594 35.632 1.00 19.69 201 THR A N 1
ATOM 1372 C CA . THR A 1 191 ? -5.757 11.211 35.667 1.00 20.73 201 THR A CA 1
ATOM 1373 C C . THR A 1 191 ? -6.001 9.852 35.027 1.00 24.17 201 THR A C 1
ATOM 1374 O O . THR A 1 191 ? -6.956 9.152 35.391 1.00 22.71 201 THR A O 1
ATOM 1378 N N . ASP A 1 192 ? -5.187 9.493 34.043 1.00 19.66 202 ASP A N 1
ATOM 1379 C CA . ASP A 1 192 ? -5.299 8.232 33.333 1.00 23.37 202 ASP A CA 1
ATOM 1380 C C . ASP A 1 192 ? -4.468 7.128 33.973 1.00 19.46 202 ASP A C 1
ATOM 1381 O O . ASP A 1 192 ? -4.327 6.055 33.376 1.00 20.86 202 ASP A O 1
ATOM 1386 N N . GLY A 1 193 ? -3.919 7.370 35.165 1.00 15.12 203 GLY A N 1
ATOM 1387 C CA . GLY A 1 193 ? -3.087 6.406 35.847 1.00 21.96 203 GLY A CA 1
ATOM 1388 C C . GLY A 1 193 ? -1.659 6.338 35.364 1.00 17.92 203 GLY A C 1
ATOM 1389 O O . GLY A 1 193 ? -0.878 5.539 35.899 1.00 18.24 203 GLY A O 1
ATOM 1390 N N . LEU A 1 194 ? -1.281 7.157 34.391 1.00 17.83 204 LEU A N 1
ATOM 1391 C CA . LEU A 1 194 ? 0.032 7.057 33.772 1.00 15.20 204 LEU A CA 1
ATOM 1392 C C . LEU A 1 194 ? 1.020 8.012 34.434 1.00 15.15 204 LEU A C 1
ATOM 1393 O O . LEU A 1 194 ? 0.666 9.135 34.812 1.00 16.34 204 LEU A O 1
ATOM 1398 N N . THR A 1 195 ? 2.264 7.560 34.564 1.00 13.25 205 THR A N 1
ATOM 1399 C CA . THR A 1 195 ? 3.330 8.356 35.151 1.00 13.45 205 THR A CA 1
ATOM 1400 C C . THR A 1 195 ? 4.075 9.141 34.075 1.00 13.57 205 THR A C 1
ATOM 1401 O O . THR A 1 195 ? 3.919 8.913 32.874 1.00 13.34 205 THR A O 1
ATOM 1405 N N . ASN A 1 196 ? 4.937 10.049 34.528 1.00 12.73 206 ASN A N 1
ATOM 1406 C CA . ASN A 1 196 ? 5.861 10.689 33.597 1.00 12.39 206 ASN A CA 1
ATOM 1407 C C . ASN A 1 196 ? 6.822 9.674 32.984 1.00 14.72 206 ASN A C 1
ATOM 1408 O O . ASN A 1 196 ? 7.158 9.764 31.796 1.00 13.87 206 ASN A O 1
ATOM 1413 N N . ALA A 1 197 ? 7.295 8.709 33.781 1.00 15.73 207 ALA A N 1
ATOM 1414 C CA . ALA A 1 197 ? 8.179 7.696 33.215 1.00 14.42 207 ALA A CA 1
ATOM 1415 C C . ALA A 1 197 ? 7.477 6.892 32.124 1.00 15.86 207 ALA A C 1
ATOM 1416 O O . ALA A 1 197 ? 8.123 6.451 31.169 1.00 15.15 207 ALA A O 1
ATOM 1418 N N . GLN A 1 198 ? 6.156 6.708 32.241 1.00 13.84 208 GLN A N 1
ATOM 1419 C CA . GLN A 1 198 ? 5.382 5.933 31.270 1.00 15.96 208 GLN A CA 1
ATOM 1420 C C . GLN A 1 198 ? 5.055 6.703 29.990 1.00 19.43 208 GLN A C 1
ATOM 1421 O O . GLN A 1 198 ? 4.752 6.076 28.967 1.00 18.35 208 GLN A O 1
ATOM 1427 N N . THR A 1 199 ? 5.104 8.037 30.011 1.00 12.99 209 THR A N 1
ATOM 1428 C CA . THR A 1 199 ? 4.598 8.829 28.894 1.00 14.80 209 THR A CA 1
ATOM 1429 C C . THR A 1 199 ? 5.607 9.760 28.235 1.00 17.69 209 THR A C 1
ATOM 1430 O O . THR A 1 199 ? 5.488 10.003 27.030 1.00 15.88 209 THR A O 1
ATOM 1434 N N . MET A 1 200 ? 6.560 10.329 28.970 1.00 16.91 210 MET A N 1
ATOM 1435 C CA . MET A 1 200 ? 7.380 11.370 28.351 1.00 13.97 210 MET A CA 1
ATOM 1436 C C . MET A 1 200 ? 8.627 10.898 27.624 1.00 15.55 210 MET A C 1
ATOM 1437 O O . MET A 1 200 ? 9.314 11.741 27.033 1.00 14.68 210 MET A O 1
ATOM 1442 N N . GLY A 1 201 ? 8.936 9.603 27.618 1.00 18.12 211 GLY A N 1
ATOM 1443 C CA . GLY A 1 201 ? 10.126 9.160 26.909 1.00 13.17 211 GLY A CA 1
ATOM 1444 C C . GLY A 1 201 ? 10.057 9.228 25.388 1.00 17.64 211 GLY A C 1
ATOM 1445 O O . GLY A 1 201 ? 11.090 9.367 24.732 1.00 17.50 211 GLY A O 1
ATOM 1446 N N . ASN A 1 202 ? 8.877 9.107 24.791 1.00 17.89 212 ASN A N 1
ATOM 1447 C CA . ASN A 1 202 ? 8.877 8.893 23.343 1.00 19.71 212 ASN A CA 1
ATOM 1448 C C . ASN A 1 202 ? 8.877 10.188 22.535 1.00 20.90 212 ASN A C 1
ATOM 1449 O O . ASN A 1 202 ? 8.754 10.132 21.308 1.00 21.88 212 ASN A O 1
ATOM 1454 N N . LEU A 1 203 ? 9.066 11.334 23.185 1.00 15.57 213 LEU A N 1
ATOM 1455 C CA . LEU A 1 203 ? 9.100 12.611 22.482 1.00 14.20 213 LEU A CA 1
ATOM 1456 C C . LEU A 1 203 ? 10.229 12.653 21.459 1.00 14.70 213 LEU A C 1
ATOM 1457 O O . LEU A 1 203 ? 11.346 12.195 21.720 1.00 17.00 213 LEU A O 1
ATOM 1462 N N . THR A 1 204 ? 9.946 13.241 20.297 1.00 14.13 214 THR A N 1
ATOM 1463 C CA . THR A 1 204 ? 10.940 13.355 19.243 1.00 13.43 214 THR A CA 1
ATOM 1464 C C . THR A 1 204 ? 11.051 14.799 18.781 1.00 14.91 214 THR A C 1
ATOM 1465 O O . THR A 1 204 ? 10.096 15.574 18.852 1.00 17.21 214 THR A O 1
ATOM 1469 N N . ASP A 1 205 ? 12.231 15.145 18.307 1.00 15.25 215 ASP A N 1
ATOM 1470 C CA . ASP A 1 205 ? 12.500 16.511 17.889 1.00 15.02 215 ASP A CA 1
ATOM 1471 C C . ASP A 1 205 ? 13.345 16.442 16.631 1.00 16.41 215 ASP A C 1
ATOM 1472 O O . ASP A 1 205 ? 14.431 15.848 16.648 1.00 15.85 215 ASP A O 1
ATOM 1477 N N . PRO A 1 206 ? 12.870 17.033 15.527 1.00 17.44 216 PRO A N 1
ATOM 1478 C CA . PRO A 1 206 ? 13.650 17.043 14.286 1.00 14.92 216 PRO A CA 1
ATOM 1479 C C . PRO A 1 206 ? 15.058 17.590 14.478 1.00 16.96 216 PRO A C 1
ATOM 1480 O O . PRO A 1 206 ? 15.944 17.270 13.683 1.00 20.82 216 PRO A O 1
ATOM 1484 N N . GLU A 1 207 ? 15.281 18.415 15.507 1.00 15.23 217 GLU A N 1
ATOM 1485 C CA . GLU A 1 207 ? 16.594 19.010 15.749 1.00 17.23 217 GLU A CA 1
ATOM 1486 C C . GLU A 1 207 ? 17.356 18.346 16.897 1.00 16.63 217 GLU A C 1
ATOM 1487 O O . GLU A 1 207 ? 18.492 18.750 17.184 1.00 15.33 217 GLU A O 1
ATOM 1493 N N . ASP A 1 208 ? 16.779 17.325 17.535 1.00 14.78 218 ASP A N 1
ATOM 1494 C CA . ASP A 1 208 ? 17.433 16.609 18.636 1.00 16.80 218 ASP A CA 1
ATOM 1495 C C . ASP A 1 208 ? 17.944 17.567 19.710 1.00 17.10 218 ASP A C 1
ATOM 1496 O O . ASP A 1 208 ? 19.102 17.497 20.131 1.00 15.99 218 ASP A O 1
ATOM 1501 N N . LYS A 1 209 ? 17.072 18.465 20.167 1.00 15.30 219 LYS A N 1
ATOM 1502 C CA . LYS A 1 209 ? 17.428 19.466 21.177 1.00 14.10 219 LYS A CA 1
ATOM 1503 C C . LYS A 1 209 ? 16.367 19.534 22.272 1.00 14.63 219 LYS A C 1
ATOM 1504 O O . LYS A 1 209 ? 15.938 20.609 22.702 1.00 16.01 219 LYS A O 1
ATOM 1510 N N . ILE A 1 210 ? 15.957 18.369 22.764 1.00 12.95 220 ILE A N 1
ATOM 1511 C CA . ILE A 1 210 ? 15.009 18.277 23.869 1.00 13.65 220 ILE A CA 1
ATOM 1512 C C . ILE A 1 210 ? 15.776 18.267 25.184 1.00 12.96 220 ILE A C 1
ATOM 1513 O O . ILE A 1 210 ? 16.706 17.472 25.365 1.00 13.65 220 ILE A O 1
ATOM 1518 N N . LEU A 1 211 ? 15.366 19.122 26.113 1.00 13.96 221 LEU A N 1
ATOM 1519 C CA . LEU A 1 211 ? 15.834 19.086 27.494 1.00 13.69 221 LEU A CA 1
ATOM 1520 C C . LEU A 1 211 ? 14.676 18.651 28.381 1.00 13.63 221 LEU A C 1
ATOM 1521 O O . LEU A 1 211 ? 13.634 19.316 28.409 1.00 13.30 221 LEU A O 1
ATOM 1526 N N . TYR A 1 212 ? 14.853 17.557 29.120 1.00 12.25 222 TYR A N 1
ATOM 1527 C CA . TYR A 1 212 ? 13.847 17.165 30.096 1.00 11.96 222 TYR A CA 1
ATOM 1528 C C . TYR A 1 212 ? 13.935 18.098 31.301 1.00 14.74 222 TYR A C 1
ATOM 1529 O O . TYR A 1 212 ? 14.954 18.140 32.001 1.00 15.06 222 TYR A O 1
ATOM 1538 N N . HIS A 1 213 ? 12.885 18.863 31.521 1.00 10.59 223 HIS A N 1
ATOM 1539 C CA . HIS A 1 213 ? 12.907 19.997 32.441 1.00 11.08 223 HIS A CA 1
ATOM 1540 C C . HIS A 1 213 ? 12.136 19.607 33.699 1.00 14.03 223 HIS A C 1
ATOM 1541 O O . HIS A 1 213 ? 10.903 19.581 33.693 1.00 12.66 223 HIS A O 1
ATOM 1548 N N . MET A 1 214 ? 12.856 19.267 34.774 1.00 11.27 224 MET A N 1
ATOM 1549 C CA . MET A 1 214 ? 12.195 18.943 36.030 1.00 11.23 224 MET A CA 1
ATOM 1550 C C . MET A 1 214 ? 12.530 19.955 37.120 1.00 10.53 224 MET A C 1
ATOM 1551 O O . MET A 1 214 ? 13.455 20.758 36.994 1.00 11.11 224 MET A O 1
ATOM 1556 N N . HIS A 1 215 ? 11.694 19.947 38.158 1.00 13.08 225 HIS A N 1
ATOM 1557 C CA . HIS A 1 215 ? 11.804 20.849 39.300 1.00 12.26 225 HIS A CA 1
ATOM 1558 C C . HIS A 1 215 ? 12.047 20.025 40.559 1.00 13.34 225 HIS A C 1
ATOM 1559 O O . HIS A 1 215 ? 11.606 18.876 40.655 1.00 13.53 225 HIS A O 1
ATOM 1566 N N . GLN A 1 216 ? 12.736 20.600 41.541 1.00 11.08 226 GLN A N 1
ATOM 1567 C CA . GLN A 1 216 ? 12.922 19.844 42.778 1.00 12.88 226 GLN A CA 1
ATOM 1568 C C . GLN A 1 216 ? 13.032 20.772 43.973 1.00 11.84 226 GLN A C 1
ATOM 1569 O O . GLN A 1 216 ? 13.985 21.552 44.073 1.00 13.22 226 GLN A O 1
ATOM 1575 N N . TYR A 1 217 ? 12.095 20.637 44.898 1.00 13.36 227 TYR A N 1
ATOM 1576 C CA . TYR A 1 217 ? 12.200 21.294 46.192 1.00 14.94 227 TYR A CA 1
ATOM 1577 C C . TYR A 1 217 ? 12.581 20.279 47.265 1.00 14.79 227 TYR A C 1
ATOM 1578 O O . TYR A 1 217 ? 12.563 19.059 47.057 1.00 15.57 227 TYR A O 1
ATOM 1587 N N . LEU A 1 218 ? 12.936 20.810 48.434 1.00 14.62 228 LEU A N 1
ATOM 1588 C CA . LEU A 1 218 ? 13.605 20.037 49.471 1.00 13.53 228 LEU A CA 1
ATOM 1589 C C . LEU A 1 218 ? 12.830 19.943 50.777 1.00 13.26 228 LEU A C 1
ATOM 1590 O O . LEU A 1 218 ? 13.377 19.420 51.757 1.00 15.23 228 LEU A O 1
ATOM 1595 N N . ASP A 1 219 ? 11.577 20.401 50.814 1.00 14.79 229 ASP A N 1
ATOM 1596 C CA . ASP A 1 219 ? 10.764 20.304 52.014 1.00 16.42 229 ASP A CA 1
ATOM 1597 C C . ASP A 1 219 ? 9.940 19.014 51.993 1.00 18.27 229 ASP A C 1
ATOM 1598 O O . ASP A 1 219 ? 10.018 18.206 51.065 1.00 16.88 229 ASP A O 1
ATOM 1603 N N . SER A 1 220 ? 9.141 18.815 53.045 1.00 17.32 230 SER A N 1
ATOM 1604 C CA . SER A 1 220 ? 8.549 17.498 53.283 1.00 18.11 230 SER A CA 1
ATOM 1605 C C . SER A 1 220 ? 7.711 17.024 52.096 1.00 18.55 230 SER A C 1
ATOM 1606 O O . SER A 1 220 ? 7.821 15.867 51.678 1.00 21.70 230 SER A O 1
ATOM 1609 N N . ASP A 1 221 ? 6.856 17.886 51.540 1.00 18.23 231 ASP A N 1
ATOM 1610 C CA . ASP A 1 221 ? 5.988 17.456 50.449 1.00 19.13 231 ASP A CA 1
ATOM 1611 C C . ASP A 1 221 ? 6.475 17.920 49.078 1.00 18.80 231 ASP A C 1
ATOM 1612 O O . ASP A 1 221 ? 5.719 17.836 48.110 1.00 17.44 231 ASP A O 1
ATOM 1617 N N . GLY A 1 222 ? 7.719 18.389 48.972 1.00 16.20 232 GLY A N 1
ATOM 1618 C CA . GLY A 1 222 ? 8.280 18.777 47.685 1.00 16.04 232 GLY A CA 1
ATOM 1619 C C . GLY A 1 222 ? 7.636 19.982 47.040 1.00 16.12 232 GLY A C 1
ATOM 1620 O O . GLY A 1 222 ? 7.876 20.233 45.853 1.00 14.58 232 GLY A O 1
ATOM 1621 N N . SER A 1 223 ? 6.838 20.748 47.790 1.00 15.24 233 SER A N 1
ATOM 1622 C CA . SER A 1 223 ? 6.145 21.917 47.262 1.00 16.61 233 SER A CA 1
ATOM 1623 C C . SER A 1 223 ? 6.962 23.198 47.354 1.00 15.91 233 SER A C 1
ATOM 1624 O O . SER A 1 223 ? 6.647 24.171 46.658 1.00 14.93 233 SER A O 1
ATOM 1627 N N . GLY A 1 224 ? 7.977 23.234 48.213 1.00 15.59 234 GLY A N 1
ATOM 1628 C CA . GLY A 1 224 ? 8.710 24.466 48.443 1.00 16.97 234 GLY A CA 1
ATOM 1629 C C . GLY A 1 224 ? 7.975 25.513 49.253 1.00 17.79 234 GLY A C 1
ATOM 1630 O O . GLY A 1 224 ? 8.385 26.682 49.244 1.00 17.01 234 GLY A O 1
ATOM 1631 N N . THR A 1 225 ? 6.889 25.152 49.936 1.00 15.53 235 THR A N 1
ATOM 1632 C CA . THR A 1 225 ? 6.195 26.136 50.756 1.00 14.00 235 THR A CA 1
ATOM 1633 C C . THR A 1 225 ? 6.809 26.276 52.141 1.00 15.92 235 THR A C 1
ATOM 1634 O O . THR A 1 225 ? 6.492 27.243 52.842 1.00 15.96 235 THR A O 1
ATOM 1638 N N . SER A 1 226 ? 7.661 25.342 52.549 1.00 16.09 236 SER A N 1
ATOM 1639 C CA . SER A 1 226 ? 8.294 25.386 53.862 1.00 13.49 236 SER A CA 1
ATOM 1640 C C . SER A 1 226 ? 9.774 25.694 53.712 1.00 14.75 236 SER A C 1
ATOM 1641 O O . SER A 1 226 ? 10.425 25.248 52.752 1.00 15.63 236 SER A O 1
ATOM 1644 N N . SER A 1 227 ? 10.303 26.448 54.675 1.00 14.09 237 SER A N 1
ATOM 1645 C CA . SER A 1 227 ? 11.726 26.749 54.710 1.00 14.60 237 SER A CA 1
ATOM 1646 C C . SER A 1 227 ? 12.551 25.612 55.286 1.00 14.30 237 SER A C 1
ATOM 1647 O O . SER A 1 227 ? 13.784 25.717 55.312 1.00 16.08 237 SER A O 1
ATOM 1650 N N . THR A 1 228 ? 11.911 24.544 55.756 1.00 14.70 238 THR A N 1
ATOM 1651 C CA . THR A 1 228 ? 12.626 23.426 56.360 1.00 17.47 238 THR A CA 1
ATOM 1652 C C . THR A 1 228 ? 12.928 22.382 55.296 1.00 15.93 238 THR A C 1
ATOM 1653 O O . THR A 1 228 ? 12.013 21.769 54.732 1.00 16.21 238 THR A O 1
ATOM 1657 N N . CYS A 1 229 ? 14.208 22.179 55.028 1.00 15.68 239 CYS A N 1
ATOM 1658 C CA . CYS A 1 229 ? 14.628 21.078 54.174 1.00 15.04 239 CYS A CA 1
ATOM 1659 C C . CYS A 1 229 ? 14.731 19.805 55.012 1.00 18.70 239 CYS A C 1
ATOM 1660 O O . CYS A 1 229 ? 15.137 19.843 56.178 1.00 18.35 239 CYS A O 1
ATOM 1663 N N . VAL A 1 230 ? 14.328 18.676 54.423 1.00 15.74 240 VAL A N 1
ATOM 1664 C CA . VAL A 1 230 ? 14.127 17.458 55.210 1.00 15.53 240 VAL A CA 1
ATOM 1665 C C . VAL A 1 230 ? 15.419 17.034 55.902 1.00 19.36 240 VAL A C 1
ATOM 1666 O O . VAL A 1 230 ? 15.431 16.729 57.103 1.00 18.02 240 VAL A O 1
ATOM 1670 N N . ASN A 1 231 ? 16.511 16.957 55.150 1.00 18.18 241 ASN A N 1
ATOM 1671 C CA . ASN A 1 231 ? 17.816 16.672 55.730 1.00 18.58 241 ASN A CA 1
ATOM 1672 C C . ASN A 1 231 ? 18.892 17.077 54.728 1.00 17.94 241 ASN A C 1
ATOM 1673 O O . ASN A 1 231 ? 18.600 17.577 53.636 1.00 16.71 241 ASN A O 1
ATOM 1678 N N . SER A 1 232 ? 20.150 16.859 55.113 1.00 15.39 242 SER A N 1
ATOM 1679 C CA . SER A 1 232 ? 21.259 17.448 54.374 1.00 17.37 242 SER A CA 1
ATOM 1680 C C . SER A 1 232 ? 21.510 16.785 53.026 1.00 17.54 242 SER A C 1
ATOM 1681 O O . SER A 1 232 ? 22.275 17.333 52.225 1.00 15.33 242 SER A O 1
ATOM 1684 N N . THR A 1 233 ? 20.903 15.630 52.753 1.00 15.22 243 THR A N 1
ATOM 1685 C CA . THR A 1 233 ? 21.103 14.940 51.481 1.00 16.60 243 THR A CA 1
ATOM 1686 C C . THR A 1 233 ? 19.823 14.833 50.661 1.00 16.32 243 THR A C 1
ATOM 1687 O O . THR A 1 233 ? 19.809 14.119 49.645 1.00 17.46 243 THR A O 1
ATOM 1691 N N . ILE A 1 234 ? 18.757 15.536 51.055 1.00 14.63 244 ILE A N 1
ATOM 1692 C CA . ILE A 1 234 ? 17.433 15.252 50.512 1.00 13.85 244 ILE A CA 1
ATOM 1693 C C . ILE A 1 234 ? 17.350 15.638 49.038 1.00 15.96 244 ILE A C 1
ATOM 1694 O O . ILE A 1 234 ? 16.571 15.044 48.279 1.00 16.03 244 ILE A O 1
ATOM 1699 N N . GLY A 1 235 ? 18.140 16.619 48.597 1.00 13.64 245 GLY A N 1
ATOM 1700 C CA . GLY A 1 235 ? 18.100 17.010 47.190 1.00 13.31 245 GLY A CA 1
ATOM 1701 C C . GLY A 1 235 ? 18.706 15.971 46.262 1.00 15.66 245 GLY A C 1
ATOM 1702 O O . GLY A 1 235 ? 18.053 15.499 45.316 1.00 13.88 245 GLY A O 1
ATOM 1703 N N . ALA A 1 236 ? 19.961 15.597 46.522 1.00 17.11 246 ALA A N 1
ATOM 1704 C CA . ALA A 1 236 ? 20.598 14.556 45.717 1.00 14.36 246 ALA A CA 1
ATOM 1705 C C . ALA A 1 236 ? 19.794 13.260 45.740 1.00 13.97 246 ALA A C 1
ATOM 1706 O O . ALA A 1 236 ? 19.587 12.634 44.695 1.00 16.14 246 ALA A O 1
ATOM 1708 N N . THR A 1 237 ? 19.307 12.845 46.914 1.00 16.73 247 THR A N 1
ATOM 1709 C CA . THR A 1 237 ? 18.549 11.597 46.957 1.00 15.71 247 THR A CA 1
ATOM 1710 C C . THR A 1 237 ? 17.275 11.691 46.128 1.00 16.41 247 THR A C 1
ATOM 1711 O O . THR A 1 237 ? 16.879 10.711 45.489 1.00 16.58 247 THR A O 1
ATOM 1715 N N . ARG A 1 238 ? 16.629 12.862 46.105 1.00 13.04 248 ARG A N 1
ATOM 1716 C CA . ARG A 1 238 ? 15.401 13.012 45.336 1.00 15.71 248 ARG A CA 1
ATOM 1717 C C . ARG A 1 238 ? 15.638 13.067 43.824 1.00 16.90 248 ARG A C 1
ATOM 1718 O O . ARG A 1 238 ? 14.664 12.969 43.068 1.00 15.30 248 ARG A O 1
ATOM 1726 N N . LEU A 1 239 ? 16.882 13.219 43.361 1.00 15.75 249 LEU A N 1
ATOM 1727 C CA . LEU A 1 239 ? 17.159 13.203 41.928 1.00 13.33 249 LEU A CA 1
ATOM 1728 C C . LEU A 1 239 ? 17.569 11.825 41.419 1.00 16.22 249 LEU A C 1
ATOM 1729 O O . LEU A 1 239 ? 17.683 11.638 40.205 1.00 15.73 249 LEU A O 1
ATOM 1734 N N . MET A 1 240 ? 17.795 10.859 42.310 1.00 15.75 250 MET A N 1
ATOM 1735 C CA . MET A 1 240 ? 18.448 9.618 41.898 1.00 14.31 250 MET A CA 1
ATOM 1736 C C . MET A 1 240 ? 17.555 8.785 40.981 1.00 15.79 250 MET A C 1
ATOM 1737 O O . MET A 1 240 ? 18.014 8.258 39.960 1.00 17.15 250 MET A O 1
ATOM 1742 N N . ASP A 1 241 ? 16.282 8.653 41.328 1.00 15.96 251 ASP A N 1
ATOM 1743 C CA . ASP A 1 241 ? 15.379 7.828 40.535 1.00 18.76 251 ASP A CA 1
ATOM 1744 C C . ASP A 1 241 ? 15.184 8.429 39.143 1.00 18.19 251 ASP A C 1
ATOM 1745 O O . ASP A 1 241 ? 15.247 7.718 38.128 1.00 17.45 251 ASP A O 1
ATOM 1750 N N . ALA A 1 242 ? 15.008 9.751 39.068 1.00 15.39 252 ALA A N 1
ATOM 1751 C CA . ALA A 1 242 ? 14.857 10.397 37.769 1.00 16.38 252 ALA A CA 1
ATOM 1752 C C . ALA A 1 242 ? 16.140 10.293 36.951 1.00 16.23 252 ALA A C 1
ATOM 1753 O O . ALA A 1 242 ? 16.090 10.112 35.725 1.00 18.08 252 ALA A O 1
ATOM 1755 N N . THR A 1 243 ? 17.300 10.382 37.619 1.00 14.07 253 THR A N 1
ATOM 1756 C CA . THR A 1 243 ? 18.580 10.317 36.922 1.00 15.08 253 THR A CA 1
ATOM 1757 C C . THR A 1 243 ? 18.791 8.950 36.282 1.00 15.89 253 THR A C 1
ATOM 1758 O O . THR A 1 243 ? 19.332 8.856 35.174 1.00 18.46 253 THR A O 1
ATOM 1762 N N . ALA A 1 244 ? 18.374 7.877 36.964 1.00 17.86 254 ALA A N 1
ATOM 1763 C CA . ALA A 1 244 ? 18.430 6.551 36.347 1.00 17.54 254 ALA A CA 1
ATOM 1764 C C . ALA A 1 244 ? 17.518 6.464 35.127 1.00 16.90 254 ALA A C 1
ATOM 1765 O O . ALA A 1 244 ? 17.901 5.888 34.100 1.00 18.77 254 ALA A O 1
ATOM 1767 N N . TRP A 1 245 ? 16.300 7.017 35.217 1.00 17.49 255 TRP A N 1
ATOM 1768 C CA . TRP A 1 245 ? 15.407 6.997 34.057 1.00 16.95 255 TRP A CA 1
ATOM 1769 C C . TRP A 1 245 ? 16.015 7.762 32.886 1.00 18.78 255 TRP A C 1
ATOM 1770 O O . TRP A 1 245 ? 15.941 7.312 31.735 1.00 19.88 255 TRP A O 1
ATOM 1781 N N . LEU A 1 246 ? 16.626 8.917 33.163 1.00 13.74 256 LEU A N 1
ATOM 1782 C CA . LEU A 1 246 ? 17.241 9.713 32.106 1.00 15.91 256 LEU A CA 1
ATOM 1783 C C . LEU A 1 246 ? 18.431 8.985 31.496 1.00 19.12 256 LEU A C 1
ATOM 1784 O O . LEU A 1 246 ? 18.571 8.921 30.271 1.00 18.16 256 LEU A O 1
ATOM 1789 N N . LYS A 1 247 ? 19.304 8.433 32.342 1.00 17.89 257 LYS A N 1
ATOM 1790 C CA . LYS A 1 247 ? 20.493 7.746 31.839 1.00 23.86 257 LYS A CA 1
ATOM 1791 C C . LYS A 1 247 ? 20.105 6.538 31.003 1.00 24.36 257 LYS A C 1
ATOM 1792 O O . LYS A 1 247 ? 20.686 6.289 29.938 1.00 26.63 257 LYS A O 1
ATOM 1798 N N . SER A 1 248 ? 19.113 5.781 31.470 1.00 21.63 258 SER A N 1
ATOM 1799 C CA . SER A 1 248 ? 18.744 4.533 30.819 1.00 26.41 258 SER A CA 1
ATOM 1800 C C . SER A 1 248 ? 18.055 4.785 29.486 1.00 26.41 258 SER A C 1
ATOM 1801 O O . SER A 1 248 ? 18.247 4.023 28.529 1.00 27.37 258 SER A O 1
ATOM 1804 N N . ASN A 1 249 ? 17.247 5.843 29.404 1.00 19.19 259 ASN A N 1
ATOM 1805 C CA . ASN A 1 249 ? 16.523 6.187 28.191 1.00 20.18 259 ASN A CA 1
ATOM 1806 C C . ASN A 1 249 ? 17.263 7.205 27.330 1.00 16.91 259 ASN A C 1
ATOM 1807 O O . ASN A 1 249 ? 16.679 7.739 26.383 1.00 20.81 259 ASN A O 1
ATOM 1812 N N . ASN A 1 250 ? 18.547 7.442 27.618 1.00 20.31 260 ASN A N 1
ATOM 1813 C CA . ASN A 1 250 ? 19.428 8.304 26.822 1.00 18.05 260 ASN A CA 1
ATOM 1814 C C . ASN A 1 250 ? 18.829 9.683 26.569 1.00 18.83 260 ASN A C 1
ATOM 1815 O O . ASN A 1 250 ? 18.802 10.178 25.439 1.00 15.48 260 ASN A O 1
ATOM 1820 N N . LYS A 1 251 ? 18.383 10.318 27.645 1.00 15.27 261 LYS A N 1
ATOM 1821 C CA . LYS A 1 251 ? 17.860 11.677 27.612 1.00 15.14 261 LYS A CA 1
ATOM 1822 C C . LYS A 1 251 ? 18.765 12.602 28.415 1.00 16.23 261 LYS A C 1
ATOM 1823 O O . LYS A 1 251 ? 19.559 12.153 29.247 1.00 17.47 261 LYS A O 1
ATOM 1829 N N . ILE A 1 252 ? 18.629 13.909 28.164 1.00 15.49 262 ILE A N 1
ATOM 1830 C CA . ILE A 1 252 ? 19.321 14.928 28.949 1.00 14.68 262 ILE A CA 1
ATOM 1831 C C . ILE A 1 252 ? 18.293 15.875 29.553 1.00 13.55 262 ILE A C 1
ATOM 1832 O O . ILE A 1 252 ? 17.164 15.999 29.071 1.00 13.18 262 ILE A O 1
ATOM 1837 N N . ALA A 1 253 ? 18.698 16.552 30.630 1.00 15.83 263 ALA A N 1
ATOM 1838 C CA . ALA A 1 253 ? 17.742 17.244 31.488 1.00 12.59 263 ALA A CA 1
ATOM 1839 C C . ALA A 1 253 ? 18.321 18.551 32.001 1.00 14.87 263 ALA A C 1
ATOM 1840 O O . ALA A 1 253 ? 19.518 18.820 31.894 1.00 13.74 263 ALA A O 1
ATOM 1842 N N . ILE A 1 254 ? 17.444 19.363 32.582 1.00 11.17 264 ILE A N 1
ATOM 1843 C CA . ILE A 1 254 ? 17.844 20.592 33.260 1.00 11.41 264 ILE A CA 1
ATOM 1844 C C . ILE A 1 254 ? 16.941 20.742 34.474 1.00 11.37 264 ILE A C 1
ATOM 1845 O O . ILE A 1 254 ? 15.766 20.371 34.414 1.00 11.39 264 ILE A O 1
ATOM 1850 N N . LEU A 1 255 ? 17.502 21.222 35.591 1.00 11.55 265 LEU A N 1
ATOM 1851 C CA . LEU A 1 255 ? 16.737 21.419 36.828 1.00 10.71 265 LEU A CA 1
ATOM 1852 C C . LEU A 1 255 ? 16.225 22.855 36.811 1.00 12.10 265 LEU A C 1
ATOM 1853 O O . LEU A 1 255 ? 16.908 23.784 37.242 1.00 12.22 265 LEU A O 1
ATOM 1858 N N . GLY A 1 256 ? 15.002 23.042 36.288 1.00 11.45 266 GLY A N 1
ATOM 1859 C CA . GLY A 1 256 ? 14.507 24.373 35.962 1.00 11.80 266 GLY A CA 1
ATOM 1860 C C . GLY A 1 256 ? 13.945 25.180 37.120 1.00 10.80 266 GLY A C 1
ATOM 1861 O O . GLY A 1 256 ? 13.745 26.388 36.966 1.00 11.30 266 GLY A O 1
ATOM 1862 N N . GLN A 1 257 ? 13.626 24.537 38.249 1.00 11.58 267 GLN A N 1
ATOM 1863 C CA . GLN A 1 257 ? 13.340 25.217 39.512 1.00 10.79 267 GLN A CA 1
ATOM 1864 C C . GLN A 1 257 ? 13.898 24.355 40.630 1.00 11.01 267 GLN A C 1
ATOM 1865 O O . GLN A 1 257 ? 13.725 23.133 40.614 1.00 12.05 267 GLN A O 1
ATOM 1871 N N . TYR A 1 258 ? 14.579 24.996 41.574 1.00 11.41 268 TYR A N 1
ATOM 1872 C CA . TYR A 1 258 ? 14.987 24.409 42.844 1.00 12.46 268 TYR A CA 1
ATOM 1873 C C . TYR A 1 258 ? 15.285 25.572 43.783 1.00 13.18 268 TYR A C 1
ATOM 1874 O O . TYR A 1 258 ? 15.544 26.696 43.339 1.00 13.34 268 TYR A O 1
ATOM 1883 N N . ALA A 1 259 ? 15.271 25.286 45.084 1.00 14.21 269 ALA A N 1
ATOM 1884 C CA . ALA A 1 259 ? 15.554 26.320 46.072 1.00 11.74 269 ALA A CA 1
ATOM 1885 C C . ALA A 1 259 ? 15.764 25.682 47.432 1.00 14.12 269 ALA A C 1
ATOM 1886 O O . ALA A 1 259 ? 15.238 24.604 47.710 1.00 14.86 269 ALA A O 1
ATOM 1888 N N . GLY A 1 260 ? 16.532 26.376 48.275 1.00 14.55 270 GLY A N 1
ATOM 1889 C CA . GLY A 1 260 ? 16.523 26.121 49.703 1.00 14.76 270 GLY A CA 1
ATOM 1890 C C . GLY A 1 260 ? 16.491 27.460 50.409 1.00 11.79 270 GLY A C 1
ATOM 1891 O O . GLY A 1 260 ? 16.833 28.489 49.823 1.00 12.94 270 GLY A O 1
ATOM 1892 N N . ALA A 1 261 ? 16.064 27.446 51.677 1.00 12.97 271 ALA A N 1
ATOM 1893 C CA . ALA A 1 261 ? 16.004 28.688 52.433 1.00 13.83 271 ALA A CA 1
ATOM 1894 C C . ALA A 1 261 ? 17.326 28.936 53.155 1.00 12.19 271 ALA A C 1
ATOM 1895 O O . ALA A 1 261 ? 18.253 28.120 53.118 1.00 13.63 271 ALA A O 1
ATOM 1897 N N . VAL A 1 262 ? 17.424 30.097 53.809 1.00 13.78 272 VAL A N 1
ATOM 1898 C CA . VAL A 1 262 ? 18.634 30.450 54.542 1.00 15.52 272 VAL A CA 1
ATOM 1899 C C . VAL A 1 262 ? 18.647 29.714 55.877 1.00 15.16 272 VAL A C 1
ATOM 1900 O O . VAL A 1 262 ? 18.207 30.246 56.905 1.00 12.99 272 VAL A O 1
ATOM 1904 N N . ASN A 1 263 ? 19.113 28.468 55.851 1.00 14.24 273 ASN A N 1
ATOM 1905 C CA . ASN A 1 263 ? 19.493 27.732 57.047 1.00 13.37 273 ASN A CA 1
ATOM 1906 C C . ASN A 1 263 ? 20.542 26.701 56.640 1.00 14.62 273 ASN A C 1
ATOM 1907 O O . ASN A 1 263 ? 20.799 26.478 55.451 1.00 13.99 273 ASN A O 1
ATOM 1912 N N . SER A 1 264 ? 21.167 26.073 57.643 1.00 12.19 274 SER A N 1
ATOM 1913 C CA . SER A 1 264 ? 22.346 25.254 57.364 1.00 15.01 274 SER A CA 1
ATOM 1914 C C . SER A 1 264 ? 21.988 23.949 56.660 1.00 14.03 274 SER A C 1
ATOM 1915 O O . SER A 1 264 ? 22.743 23.474 55.801 1.00 14.74 274 SER A O 1
ATOM 1918 N N . VAL A 1 265 ? 20.859 23.337 57.020 1.00 12.90 275 VAL A N 1
ATOM 1919 C CA . VAL A 1 265 ? 20.487 22.080 56.378 1.00 13.94 275 VAL A CA 1
ATOM 1920 C C . VAL A 1 265 ? 20.107 22.325 54.919 1.00 14.67 275 VAL A C 1
ATOM 1921 O O . VAL A 1 265 ? 20.540 21.588 54.026 1.00 15.17 275 VAL A O 1
ATOM 1925 N N . CYS A 1 266 ? 19.330 23.378 54.643 1.00 12.93 276 CYS A N 1
ATOM 1926 C CA . CYS A 1 266 ? 19.004 23.679 53.248 1.00 13.67 276 CYS A CA 1
ATOM 1927 C C . CYS A 1 266 ? 20.259 23.959 52.441 1.00 14.30 276 CYS A C 1
ATOM 1928 O O . CYS A 1 266 ? 20.387 23.491 51.306 1.00 14.60 276 CYS A O 1
ATOM 1931 N N . GLU A 1 267 ? 21.193 24.731 53.005 1.00 11.66 277 GLU A N 1
ATOM 1932 C CA . GLU A 1 267 ? 22.401 25.081 52.259 1.00 16.16 277 GLU A CA 1
ATOM 1933 C C . GLU A 1 267 ? 23.213 23.834 51.922 1.00 15.60 277 GLU A C 1
ATOM 1934 O O . GLU A 1 267 ? 23.725 23.693 50.801 1.00 16.88 277 GLU A O 1
ATOM 1940 N N . GLU A 1 268 ? 23.332 22.911 52.877 1.00 15.18 278 GLU A N 1
ATOM 1941 C CA . GLU A 1 268 ? 24.034 21.655 52.618 1.00 15.49 278 GLU A CA 1
ATOM 1942 C C . GLU A 1 268 ? 23.295 20.810 51.582 1.00 18.79 278 GLU A C 1
ATOM 1943 O O . GLU A 1 268 ? 23.920 20.189 50.712 1.00 16.08 278 GLU A O 1
ATOM 1949 N N . ALA A 1 269 ? 21.959 20.763 51.669 1.00 16.76 279 ALA A N 1
ATOM 1950 C CA . ALA A 1 269 ? 21.182 19.984 50.708 1.00 15.94 279 ALA A CA 1
ATOM 1951 C C . ALA A 1 269 ? 21.298 20.567 49.303 1.00 15.62 279 ALA A C 1
ATOM 1952 O O . ALA A 1 269 ? 21.379 19.818 48.322 1.00 14.89 279 ALA A O 1
ATOM 1954 N N . VAL A 1 270 ? 21.305 21.901 49.188 1.00 14.39 280 VAL A N 1
ATOM 1955 C CA . VAL A 1 270 ? 21.479 22.549 47.890 1.00 16.39 280 VAL A CA 1
ATOM 1956 C C . VAL A 1 270 ? 22.862 22.237 47.321 1.00 15.86 280 VAL A C 1
ATOM 1957 O O . VAL A 1 270 ? 22.991 21.787 46.177 1.00 15.01 280 VAL A O 1
ATOM 1961 N N . GLU A 1 271 ? 23.917 22.469 48.110 1.00 14.85 281 GLU A N 1
ATOM 1962 C CA . GLU A 1 271 ? 25.269 22.110 47.672 1.00 15.75 281 GLU A CA 1
ATOM 1963 C C . GLU A 1 271 ? 25.327 20.668 47.186 1.00 17.40 281 GLU A C 1
ATOM 1964 O O . GLU A 1 271 ? 25.925 20.370 46.139 1.00 17.63 281 GLU A O 1
ATOM 1970 N N . GLY A 1 272 ? 24.732 19.754 47.961 1.00 16.42 282 GLY A N 1
ATOM 1971 C CA . GLY A 1 272 ? 24.833 18.342 47.645 1.00 16.09 282 GLY A CA 1
ATOM 1972 C C . GLY A 1 272 ? 24.085 17.977 46.376 1.00 14.21 282 GLY A C 1
ATOM 1973 O O . GLY A 1 272 ? 24.540 17.130 45.610 1.00 15.48 282 GLY A O 1
ATOM 1974 N N . MET A 1 273 ? 22.915 18.590 46.162 1.00 13.82 283 MET A N 1
ATOM 1975 C CA . MET A 1 273 ? 22.170 18.470 44.903 1.00 12.85 283 MET A CA 1
ATOM 1976 C C . MET A 1 273 ? 22.992 18.906 43.709 1.00 14.85 283 MET A C 1
ATOM 1977 O O . MET A 1 273 ? 23.074 18.191 42.704 1.00 14.14 283 MET A O 1
ATOM 1982 N N . LEU A 1 274 ? 23.535 20.126 43.767 1.00 14.08 284 LEU A N 1
ATOM 1983 C CA . LEU A 1 274 ? 24.311 20.639 42.648 1.00 15.15 284 LEU A CA 1
ATOM 1984 C C . LEU A 1 274 ? 25.579 19.815 42.412 1.00 16.14 284 LEU A C 1
ATOM 1985 O O . LEU A 1 274 ? 25.987 19.628 41.261 1.00 15.97 284 LEU A O 1
ATOM 1990 N N . ASP A 1 275 ? 26.204 19.299 43.480 1.00 17.98 285 ASP A N 1
ATOM 1991 C CA . ASP A 1 275 ? 27.318 18.369 43.289 1.00 18.89 285 ASP A CA 1
ATOM 1992 C C . ASP A 1 275 ? 26.863 17.101 42.586 1.00 18.95 285 ASP A C 1
ATOM 1993 O O . ASP A 1 275 ? 27.580 16.569 41.726 1.00 18.59 285 ASP A O 1
ATOM 1998 N N . TYR A 1 276 ? 25.695 16.581 42.971 1.00 16.53 286 TYR A N 1
ATOM 1999 C CA . TYR A 1 276 ? 25.151 15.401 42.313 1.00 15.79 286 TYR A CA 1
ATOM 2000 C C . TYR A 1 276 ? 24.917 15.653 40.825 1.00 16.39 286 TYR A C 1
ATOM 2001 O O . TYR A 1 276 ? 25.241 14.807 39.984 1.00 16.80 286 TYR A O 1
ATOM 2010 N N . ILE A 1 277 ? 24.313 16.797 40.479 1.00 16.70 287 ILE A N 1
ATOM 2011 C CA . ILE A 1 277 ? 24.130 17.138 39.066 1.00 17.20 287 ILE A CA 1
ATOM 2012 C C . ILE A 1 277 ? 25.466 17.305 38.354 1.00 15.98 287 ILE A C 1
ATOM 2013 O O . ILE A 1 277 ? 25.606 16.931 37.182 1.00 19.09 287 ILE A O 1
ATOM 2018 N N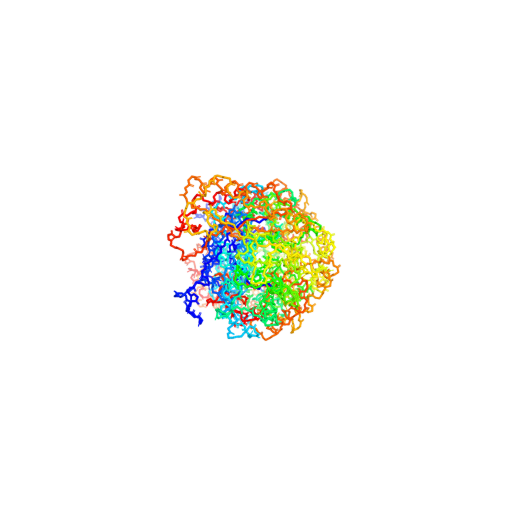 . ASP A 1 278 ? 26.458 17.885 39.029 1.00 14.90 288 ASP A N 1
ATOM 2019 C CA . ASP A 1 278 ? 27.775 18.006 38.404 1.00 20.30 288 ASP A CA 1
ATOM 2020 C C . ASP A 1 278 ? 28.390 16.632 38.148 1.00 20.66 288 ASP A C 1
ATOM 2021 O O . ASP A 1 278 ? 28.926 16.375 37.062 1.00 22.41 288 ASP A O 1
ATOM 2026 N N . GLU A 1 279 ? 28.313 15.732 39.135 1.00 20.87 289 GLU A N 1
ATOM 2027 C CA . GLU A 1 279 ? 28.789 14.359 38.973 1.00 21.93 289 GLU A CA 1
ATOM 2028 C C . GLU A 1 279 ? 28.012 13.592 37.909 1.00 23.10 289 GLU A C 1
ATOM 2029 O O . GLU A 1 279 ? 28.506 12.582 37.396 1.00 22.41 289 GLU A O 1
ATOM 2035 N N . ASN A 1 280 ? 26.798 14.010 37.597 1.00 16.35 290 ASN A N 1
ATOM 2036 C CA . ASN A 1 280 ? 26.000 13.338 36.580 1.00 15.86 290 ASN A CA 1
ATOM 2037 C C . ASN A 1 280 ? 25.727 14.296 35.429 1.00 19.44 290 ASN A C 1
ATOM 2038 O O . ASN A 1 280 ? 24.618 14.380 34.908 1.00 15.48 290 ASN A O 1
ATOM 2043 N N . SER A 1 281 ? 26.768 15.029 35.024 1.00 17.59 291 SER A N 1
ATOM 2044 C CA . SER A 1 281 ? 26.651 16.032 33.975 1.00 19.78 291 SER A CA 1
ATOM 2045 C C . SER A 1 281 ? 26.442 15.419 32.602 1.00 18.88 291 SER A C 1
ATOM 2046 O O . SER A 1 281 ? 26.138 16.159 31.658 1.00 21.00 291 SER A O 1
ATOM 2049 N N . ASP A 1 282 ? 26.600 14.099 32.464 1.00 20.13 292 ASP A N 1
ATOM 2050 C CA . ASP A 1 282 ? 26.234 13.446 31.215 1.00 22.02 292 ASP A CA 1
ATOM 2051 C C . ASP A 1 282 ? 24.728 13.469 30.979 1.00 23.36 292 ASP A C 1
ATOM 2052 O O . ASP A 1 282 ? 24.286 13.257 29.845 1.00 22.95 292 ASP A O 1
ATOM 2057 N N . VAL A 1 283 ? 23.923 13.707 32.015 1.00 19.02 293 VAL A N 1
ATOM 2058 C CA . VAL A 1 283 ? 22.485 13.814 31.794 1.00 17.82 293 VAL A CA 1
ATOM 2059 C C . VAL A 1 283 ? 21.929 15.153 32.269 1.00 16.79 293 VAL A C 1
ATOM 2060 O O . VAL A 1 283 ? 20.914 15.614 31.743 1.00 21.86 293 VAL A O 1
ATOM 2064 N N . TRP A 1 284 ? 22.577 15.805 33.243 1.00 14.12 294 TRP A N 1
ATOM 2065 C CA . TRP A 1 284 ? 22.077 17.072 33.781 1.00 17.80 294 TRP A CA 1
ATOM 2066 C C . TRP A 1 284 ? 22.896 18.230 33.231 1.00 16.64 294 TRP A C 1
ATOM 2067 O O . TRP A 1 284 ? 24.105 18.311 33.474 1.00 19.37 294 TRP A O 1
ATOM 2078 N N . THR A 1 285 ? 22.238 19.133 32.507 1.00 14.25 295 THR A N 1
ATOM 2079 C CA . THR A 1 285 ? 22.932 20.223 31.825 1.00 13.24 295 THR A CA 1
ATOM 2080 C C . THR A 1 285 ? 23.063 21.486 32.662 1.00 17.67 295 THR A C 1
ATOM 2081 O O . THR A 1 285 ? 23.770 22.411 32.237 1.00 16.59 295 THR A O 1
ATOM 2085 N N . GLY A 1 286 ? 22.403 21.554 33.813 1.00 17.23 296 GLY A N 1
ATOM 2086 C CA . GLY A 1 286 ? 22.466 22.729 34.660 1.00 15.50 296 GLY A CA 1
ATOM 2087 C C . GLY A 1 286 ? 21.231 22.847 35.534 1.00 13.04 296 GLY A C 1
ATOM 2088 O O . GLY A 1 286 ? 20.447 21.908 35.677 1.00 13.85 296 GLY A O 1
ATOM 2089 N N . ALA A 1 287 ? 21.080 24.034 36.117 1.00 13.55 297 ALA A N 1
ATOM 2090 C CA . ALA A 1 287 ? 20.071 24.260 37.144 1.00 11.98 297 ALA A CA 1
ATOM 2091 C C . ALA A 1 287 ? 19.743 25.742 37.212 1.00 14.14 297 ALA A C 1
ATOM 2092 O O . ALA A 1 287 ? 20.623 26.596 37.046 1.00 13.12 297 ALA A O 1
ATOM 2094 N N . ILE A 1 288 ? 18.475 26.031 37.499 1.00 12.55 298 ILE A N 1
ATOM 2095 C CA . ILE A 1 288 ? 17.944 27.392 37.503 1.00 11.04 298 ILE A CA 1
ATOM 2096 C C . ILE A 1 288 ? 17.217 27.622 38.820 1.00 12.95 298 ILE A C 1
ATOM 2097 O O . ILE A 1 288 ? 16.231 26.935 39.117 1.00 12.53 298 ILE A O 1
ATOM 2102 N N . TRP A 1 289 ? 17.696 28.593 39.596 1.00 11.50 299 TRP A N 1
ATOM 2103 C CA . TRP A 1 289 ? 17.160 28.858 40.929 1.00 13.93 299 TRP A CA 1
ATOM 2104 C C . TRP A 1 289 ? 15.773 29.500 40.868 1.00 12.94 299 TRP A C 1
ATOM 2105 O O . TRP A 1 289 ? 15.512 30.356 40.024 1.00 12.76 299 TRP A O 1
ATOM 2116 N N . TRP A 1 290 ? 14.877 29.084 41.774 1.00 10.89 300 TRP A N 1
ATOM 2117 C CA . TRP A 1 290 ? 13.584 29.749 41.973 1.00 12.35 300 TRP A CA 1
ATOM 2118 C C . TRP A 1 290 ? 13.665 30.535 43.281 1.00 10.34 300 TRP A C 1
ATOM 2119 O O . TRP A 1 290 ? 13.739 29.933 44.355 1.00 12.48 300 TRP A O 1
ATOM 2130 N N . ALA A 1 291 ? 13.648 31.874 43.214 1.00 13.35 301 ALA A N 1
ATOM 2131 C CA . ALA A 1 291 ? 13.517 32.664 41.991 1.00 12.87 301 ALA A CA 1
ATOM 2132 C C . ALA A 1 291 ? 14.085 34.081 42.223 1.00 10.99 301 ALA A C 1
ATOM 2133 O O . ALA A 1 291 ? 14.286 34.502 43.371 1.00 14.05 301 ALA A O 1
ATOM 2135 N N . ALA A 1 292 ? 14.350 34.788 41.129 1.00 11.58 302 ALA A N 1
ATOM 2136 C CA . ALA A 1 292 ? 14.530 36.232 41.146 1.00 11.68 302 ALA A CA 1
ATOM 2137 C C . ALA A 1 292 ? 13.261 36.882 40.605 1.00 12.49 302 ALA A C 1
ATOM 2138 O O . ALA A 1 292 ? 12.279 36.202 40.295 1.00 13.38 302 ALA A O 1
ATOM 2140 N N . GLY A 1 293 ? 13.297 38.209 40.460 1.00 12.65 303 GLY A N 1
ATOM 2141 C CA . GLY A 1 293 ? 12.132 38.991 40.096 1.00 11.59 303 GLY A CA 1
ATOM 2142 C C . GLY A 1 293 ? 11.986 40.149 41.067 1.00 13.55 303 GLY A C 1
ATOM 2143 O O . GLY A 1 293 ? 12.477 40.088 42.197 1.00 15.31 303 GLY A O 1
ATOM 2144 N N . PRO A 1 294 ? 11.323 41.225 40.650 1.00 11.29 304 PRO A N 1
ATOM 2145 C CA . PRO A 1 294 ? 11.336 42.471 41.436 1.00 15.60 304 PRO A CA 1
ATOM 2146 C C . PRO A 1 294 ? 10.234 42.606 42.478 1.00 16.68 304 PRO A C 1
ATOM 2147 O O . PRO A 1 294 ? 10.245 43.589 43.234 1.00 16.25 304 PRO A O 1
ATOM 2151 N N . TRP A 1 295 ? 9.292 41.663 42.555 1.00 13.72 305 TRP A N 1
ATOM 2152 C CA . TRP A 1 295 ? 8.113 41.808 43.407 1.00 15.32 305 TRP A CA 1
ATOM 2153 C C . TRP A 1 295 ? 8.030 40.746 44.501 1.00 16.45 305 TRP A C 1
ATOM 2154 O O . TRP A 1 295 ? 6.934 40.479 45.011 1.00 17.18 305 TRP A O 1
ATOM 2165 N N . TRP A 1 296 ? 9.160 40.152 44.896 1.00 14.38 306 TRP A N 1
ATOM 2166 C CA . TRP A 1 296 ? 9.149 39.072 45.878 1.00 13.34 306 TRP A CA 1
ATOM 2167 C C . TRP A 1 296 ? 9.233 39.547 47.324 1.00 14.93 306 TRP A C 1
ATOM 2168 O O . TRP A 1 296 ? 8.906 38.768 48.229 1.00 16.98 306 TRP A O 1
ATOM 2179 N N . GLY A 1 297 ? 9.691 40.769 47.578 1.00 16.17 307 GLY A N 1
ATOM 2180 C CA . GLY A 1 297 ? 9.849 41.195 48.964 1.00 16.37 307 GLY A CA 1
ATOM 2181 C C . GLY A 1 297 ? 10.694 40.225 49.764 1.00 16.80 307 GLY A C 1
ATOM 2182 O O . GLY A 1 297 ? 11.763 39.793 49.323 1.00 15.37 307 GLY A O 1
ATOM 2183 N N . ASP A 1 298 ? 10.222 39.857 50.963 1.00 16.65 308 ASP A N 1
ATOM 2184 C CA . ASP A 1 298 ? 10.985 38.974 51.843 1.00 16.72 308 ASP A CA 1
ATOM 2185 C C . ASP A 1 298 ? 10.686 37.489 51.613 1.00 13.65 308 ASP A C 1
ATOM 2186 O O . ASP A 1 298 ? 10.864 36.677 52.529 1.00 15.62 308 ASP A O 1
ATOM 2191 N N . TYR A 1 299 ? 10.262 37.109 50.406 1.00 14.40 309 TYR A N 1
ATOM 2192 C CA . TYR A 1 299 ? 10.172 35.697 50.036 1.00 14.36 309 TYR A CA 1
ATOM 2193 C C . TYR A 1 299 ? 11.453 34.944 50.401 1.00 13.20 309 TYR A C 1
ATOM 2194 O O . TYR A 1 299 ? 12.558 35.370 50.047 1.00 14.58 309 TYR A O 1
ATOM 2203 N N . MET A 1 300 ? 11.294 33.800 51.078 1.00 14.30 310 MET A N 1
ATOM 2204 C CA . MET A 1 300 ? 12.447 33.071 51.615 1.00 14.04 310 MET A CA 1
ATOM 2205 C C . MET A 1 300 ? 13.390 32.586 50.516 1.00 12.78 310 MET A C 1
ATOM 2206 O O . MET A 1 300 ? 14.586 32.395 50.768 1.00 14.39 310 MET A O 1
ATOM 2211 N N . PHE A 1 301 ? 12.886 32.391 49.297 1.00 11.65 311 PHE A N 1
ATOM 2212 C CA . PHE A 1 301 ? 13.698 31.895 48.191 1.00 12.65 311 PHE A CA 1
ATOM 2213 C C . PHE A 1 301 ? 14.181 33.003 47.254 1.00 12.12 311 PHE A C 1
ATOM 2214 O O . PHE A 1 301 ? 14.841 32.702 46.253 1.00 14.04 311 PHE A O 1
ATOM 2222 N N . SER A 1 302 ? 13.876 34.268 47.538 1.00 12.89 312 SER A N 1
ATOM 2223 C CA . SER A 1 302 ? 14.198 35.314 46.573 1.00 11.30 312 SER A CA 1
ATOM 2224 C C . SER A 1 302 ? 15.692 35.610 46.572 1.00 12.88 312 SER A C 1
ATOM 2225 O O . SER A 1 302 ? 16.267 35.954 47.611 1.00 12.63 312 SER A O 1
ATOM 2228 N N . VAL A 1 303 ? 16.316 35.511 45.401 1.00 11.50 313 VAL A N 1
ATOM 2229 C CA . VAL A 1 303 ? 17.695 35.947 45.227 1.00 14.16 313 VAL A CA 1
ATOM 2230 C C . VAL A 1 303 ? 17.773 37.296 44.505 1.00 12.37 313 VAL A C 1
ATOM 2231 O O . VAL A 1 303 ? 18.828 37.656 44.008 1.00 12.65 313 VAL A O 1
ATOM 2235 N N . GLU A 1 304 ? 16.669 38.043 44.421 1.00 12.38 314 GLU A N 1
ATOM 2236 C CA . GLU A 1 304 ? 16.749 39.353 43.773 1.00 14.38 314 GLU A CA 1
ATOM 2237 C C . GLU A 1 304 ? 17.789 40.198 44.504 1.00 14.90 314 GLU A C 1
ATOM 2238 O O . GLU A 1 304 ? 17.790 40.242 45.740 1.00 13.40 314 GLU A O 1
ATOM 2244 N N . PRO A 1 305 ? 18.698 40.854 43.799 1.00 14.82 315 PRO A N 1
ATOM 2245 C CA . PRO A 1 305 ? 19.864 41.413 44.509 1.00 15.77 315 PRO A CA 1
ATOM 2246 C C . PRO A 1 305 ? 19.518 42.452 45.565 1.00 18.88 315 PRO A C 1
ATOM 2247 O O . PRO A 1 305 ? 20.105 42.435 46.656 1.00 20.68 315 PRO A O 1
ATOM 2251 N N . ASP A 1 306 ? 18.596 43.370 45.288 1.00 16.32 316 ASP A N 1
ATOM 2252 C CA . ASP A 1 306 ? 18.470 44.499 46.207 1.00 18.44 316 ASP A CA 1
ATOM 2253 C C . ASP A 1 306 ? 17.818 44.101 47.531 1.00 20.74 316 ASP A C 1
ATOM 2254 O O . ASP A 1 306 ? 18.192 44.634 48.583 1.00 20.79 316 ASP A O 1
ATOM 2259 N N . ASN A 1 307 ? 16.870 43.159 47.526 1.00 17.11 317 ASN A N 1
ATOM 2260 C CA . ASN A 1 307 ? 16.203 42.823 48.778 1.00 15.52 317 ASN A CA 1
ATOM 2261 C C . ASN A 1 307 ? 15.909 41.338 48.954 1.00 17.74 317 ASN A C 1
ATOM 2262 O O . ASN A 1 307 ? 15.154 40.988 49.870 1.00 19.12 317 ASN A O 1
ATOM 2267 N N . GLY A 1 308 ? 16.464 40.456 48.122 1.00 15.46 318 GLY A N 1
ATOM 2268 C CA . GLY A 1 308 ? 16.187 39.041 48.241 1.00 14.69 318 GLY A CA 1
ATOM 2269 C C . GLY A 1 308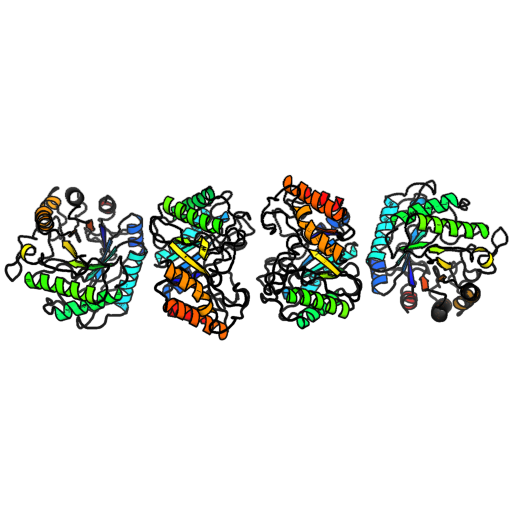 ? 16.868 38.424 49.448 1.00 15.83 318 GLY A C 1
ATOM 2270 O O . GLY A 1 308 ? 18.094 38.482 49.590 1.00 15.43 318 GLY A O 1
ATOM 2271 N N . PRO A 1 309 ? 16.079 37.823 50.348 1.00 12.78 319 PRO A N 1
ATOM 2272 C CA . PRO A 1 309 ? 16.670 37.245 51.569 1.00 14.89 319 PRO A CA 1
ATOM 2273 C C . PRO A 1 309 ? 17.682 36.160 51.300 1.00 15.89 319 PRO A C 1
ATOM 2274 O O . PRO A 1 309 ? 18.543 35.901 52.155 1.00 14.58 319 PRO A O 1
ATOM 2278 N N . ALA A 1 310 ? 17.590 35.500 50.149 1.00 13.75 320 ALA A N 1
ATOM 2279 C CA . ALA A 1 310 ? 18.455 34.376 49.843 1.00 13.22 320 ALA A CA 1
ATOM 2280 C C . ALA A 1 310 ? 19.645 34.767 48.978 1.00 14.34 320 ALA A C 1
ATOM 2281 O O . ALA A 1 310 ? 20.496 33.918 48.708 1.00 13.63 320 ALA A O 1
ATOM 2283 N N . TYR A 1 311 ? 19.735 36.031 48.558 1.00 13.84 321 TYR A N 1
ATOM 2284 C CA . TYR A 1 311 ? 20.772 36.438 47.614 1.00 15.40 321 TYR A CA 1
ATOM 2285 C C . TYR A 1 311 ? 22.178 36.188 48.161 1.00 15.38 321 TYR A C 1
ATOM 2286 O O . TYR A 1 311 ? 23.006 35.551 47.508 1.00 12.98 321 TYR A O 1
ATOM 2295 N N . SER A 1 312 ? 22.495 36.741 49.336 1.00 13.50 322 SER A N 1
ATOM 2296 C CA . SER A 1 312 ? 23.890 36.694 49.769 1.00 15.70 322 SER A CA 1
ATOM 2297 C C . SER A 1 312 ? 24.366 35.270 50.051 1.00 15.27 322 SER A C 1
ATOM 2298 O O . SER A 1 312 ? 25.565 35.001 49.952 1.00 16.08 322 SER A O 1
ATOM 2301 N N . THR A 1 313 ? 23.457 34.353 50.374 1.00 14.07 323 THR A N 1
ATOM 2302 C CA . THR A 1 313 ? 23.823 32.965 50.635 1.00 15.22 323 THR A CA 1
ATOM 2303 C C . THR A 1 313 ? 23.924 32.144 49.351 1.00 15.76 323 THR A C 1
ATOM 2304 O O . THR A 1 313 ? 24.879 31.377 49.177 1.00 14.28 323 THR A O 1
ATOM 2308 N N . TYR A 1 314 ? 22.962 32.290 48.442 1.00 14.18 324 TYR A N 1
ATOM 2309 C CA . TYR A 1 314 ? 22.895 31.358 47.328 1.00 15.99 324 TYR A CA 1
ATOM 2310 C C . TYR A 1 314 ? 23.407 31.922 46.013 1.00 14.20 324 TYR A C 1
ATOM 2311 O O . TYR A 1 314 ? 23.755 31.131 45.128 1.00 14.71 324 TYR A O 1
ATOM 2320 N N . ASP A 1 315 ? 23.501 33.245 45.863 1.00 15.87 325 ASP A N 1
ATOM 2321 C CA . ASP A 1 315 ? 24.134 33.796 44.667 1.00 14.02 325 ASP A CA 1
ATOM 2322 C C . ASP A 1 315 ? 25.532 33.229 44.467 1.00 16.71 325 ASP A C 1
ATOM 2323 O O . ASP A 1 315 ? 25.830 32.750 43.364 1.00 16.64 325 ASP A O 1
ATOM 2328 N N . PRO A 1 316 ? 26.398 33.185 45.479 1.00 16.62 326 PRO A N 1
ATOM 2329 C CA . PRO A 1 316 ? 27.725 32.577 45.269 1.00 16.41 326 PRO A CA 1
ATOM 2330 C C . PRO A 1 316 ? 27.660 31.092 44.949 1.00 15.43 326 PRO A C 1
ATOM 2331 O O . PRO A 1 316 ? 28.510 30.591 44.197 1.00 17.26 326 PRO A O 1
ATOM 2335 N N . ILE A 1 317 ? 26.681 30.375 45.508 1.00 14.03 327 ILE A N 1
ATOM 2336 C CA . ILE A 1 317 ? 26.572 28.936 45.276 1.00 15.44 327 ILE A CA 1
ATOM 2337 C C . ILE A 1 317 ? 26.158 28.665 43.837 1.00 17.40 327 ILE A C 1
ATOM 2338 O O . ILE A 1 317 ? 26.656 27.727 43.199 1.00 18.05 327 ILE A O 1
ATOM 2343 N N . ILE A 1 318 ? 25.237 29.472 43.307 1.00 13.82 328 ILE A N 1
ATOM 2344 C CA . ILE A 1 318 ? 24.852 29.330 41.904 1.00 16.61 328 ILE A CA 1
ATOM 2345 C C . ILE A 1 318 ? 26.074 29.504 41.015 1.00 19.03 328 ILE A C 1
ATOM 2346 O O . ILE A 1 318 ? 26.333 28.701 40.113 1.00 17.28 328 ILE A O 1
ATOM 2351 N N . LEU A 1 319 ? 26.851 30.554 41.270 1.00 16.31 329 LEU A N 1
ATOM 2352 C CA . LEU A 1 319 ? 27.988 30.846 40.406 1.00 16.53 329 LEU A CA 1
ATOM 2353 C C . LEU A 1 319 ? 29.061 29.777 40.520 1.00 21.39 329 LEU A C 1
ATOM 2354 O O . LEU A 1 319 ? 29.846 29.581 39.583 1.00 18.25 329 LEU A O 1
ATOM 2359 N N . GLU A 1 320 ? 29.129 29.093 41.661 1.00 20.36 330 GLU A N 1
ATOM 2360 C CA . GLU A 1 320 ? 30.173 28.092 41.830 1.00 20.23 330 GLU A CA 1
ATOM 2361 C C . GLU A 1 320 ? 29.947 26.904 40.901 1.00 27.73 330 GLU A C 1
ATOM 2362 O O . GLU A 1 320 ? 30.909 26.246 40.478 1.00 22.30 330 GLU A O 1
ATOM 2368 N N . TYR A 1 321 ? 28.704 26.650 40.512 1.00 21.00 331 TYR A N 1
ATOM 2369 C CA . TYR A 1 321 ? 28.412 25.571 39.581 1.00 27.44 331 TYR A CA 1
ATOM 2370 C C . TYR A 1 321 ? 28.196 26.058 38.153 1.00 27.93 331 TYR A C 1
ATOM 2371 O O . TYR A 1 321 ? 27.685 25.304 37.321 1.00 36.51 331 TYR A O 1
ATOM 2380 N N . SER A 1 322 ? 28.578 27.293 37.849 1.00 27.35 332 SER A N 1
ATOM 2381 C CA . SER A 1 322 ? 28.451 27.818 36.498 1.00 27.00 332 SER A CA 1
ATOM 2382 C C . SER A 1 322 ? 29.656 27.446 35.633 1.00 35.93 332 SER A C 1
ATOM 2383 O O . SER A 1 322 ? 30.610 26.834 36.122 1.00 33.72 332 SER A O 1
ATOM 2386 N N . ARG B 1 14 ? -31.717 23.905 56.102 1.00 35.89 24 ARG B N 1
ATOM 2387 C CA . ARG B 1 14 ? -31.994 24.978 57.041 1.00 31.33 24 ARG B CA 1
ATOM 2388 C C . ARG B 1 14 ? -30.902 26.059 57.045 1.00 32.59 24 ARG B C 1
ATOM 2389 O O . ARG B 1 14 ? -31.044 27.072 57.736 1.00 32.43 24 ARG B O 1
ATOM 2397 N N . PHE B 1 15 ? -29.812 25.846 56.306 1.00 23.71 25 PHE B N 1
ATOM 2398 C CA . PHE B 1 15 ? -28.801 26.876 56.089 1.00 23.17 25 PHE B CA 1
ATOM 2399 C C . PHE B 1 15 ? -28.640 27.079 54.595 1.00 19.12 25 PHE B C 1
ATOM 2400 O O . PHE B 1 15 ? -28.409 26.117 53.856 1.00 20.79 25 PHE B O 1
ATOM 2408 N N . ALA B 1 16 ? -28.772 28.326 54.150 1.00 15.79 26 ALA B N 1
ATOM 2409 C CA . ALA B 1 16 ? -28.627 28.658 52.741 1.00 13.93 26 ALA B CA 1
ATOM 2410 C C . ALA B 1 16 ? -27.966 30.021 52.643 1.00 14.28 26 ALA B C 1
ATOM 2411 O O . ALA B 1 16 ? -28.488 31.002 53.172 1.00 14.79 26 ALA B O 1
ATOM 2413 N N . GLY B 1 17 ? -26.818 30.088 51.989 1.00 12.85 27 GLY B N 1
ATOM 2414 C CA . GLY B 1 17 ? -26.111 31.347 51.967 1.00 13.15 27 GLY B CA 1
ATOM 2415 C C . GLY B 1 17 ? -24.902 31.317 51.075 1.00 14.59 27 GLY B C 1
ATOM 2416 O O . GLY B 1 17 ? -24.821 30.529 50.128 1.00 11.73 27 GLY B O 1
ATOM 2417 N N . VAL B 1 18 ? -23.953 32.194 51.386 1.00 12.92 28 VAL B N 1
ATOM 2418 C CA . VAL B 1 18 ? -22.829 32.440 50.496 1.00 10.44 28 VAL B CA 1
ATOM 2419 C C . VAL B 1 18 ? -21.533 32.526 51.282 1.00 10.87 28 VAL B C 1
ATOM 2420 O O . VAL B 1 18 ? -21.495 32.958 52.440 1.00 11.62 28 VAL B O 1
ATOM 2424 N N . ASN B 1 19 ? -20.462 32.112 50.622 1.00 10.71 29 ASN B N 1
ATOM 2425 C CA . ASN B 1 19 ? -19.123 32.431 51.093 1.00 10.65 29 ASN B CA 1
ATOM 2426 C C . ASN B 1 19 ? -18.838 33.913 50.904 1.00 11.62 29 ASN B C 1
ATOM 2427 O O . ASN B 1 19 ? -19.285 34.530 49.935 1.00 12.54 29 ASN B O 1
ATOM 2432 N N . GLU B 1 20 ? -18.083 34.477 51.838 1.00 12.13 30 GLU B N 1
ATOM 2433 C CA . GLU B 1 20 ? -17.491 35.796 51.681 1.00 10.71 30 GLU B CA 1
ATOM 2434 C C . GLU B 1 20 ? -15.983 35.595 51.594 1.00 10.81 30 GLU B C 1
ATOM 2435 O O . GLU B 1 20 ? -15.357 35.078 52.533 1.00 11.91 30 GLU B O 1
ATOM 2441 N N . SER B 1 21 ? -15.415 35.957 50.455 1.00 12.20 31 SER B N 1
ATOM 2442 C CA . SER B 1 21 ? -14.007 35.736 50.174 1.00 14.45 31 SER B CA 1
ATOM 2443 C C . SER B 1 21 ? -13.371 37.082 49.869 1.00 13.28 31 SER B C 1
ATOM 2444 O O . SER B 1 21 ? -13.929 37.871 49.100 1.00 12.66 31 SER B O 1
ATOM 2447 N N . GLY B 1 22 ? -12.226 37.349 50.496 1.00 12.16 32 GLY B N 1
ATOM 2448 C CA . GLY B 1 22 ? -11.476 38.568 50.248 1.00 13.93 32 GLY B CA 1
ATOM 2449 C C . GLY B 1 22 ? -10.516 38.906 51.376 1.00 10.44 32 GLY B C 1
ATOM 2450 O O . GLY B 1 22 ? -9.446 39.490 51.137 1.00 13.74 32 GLY B O 1
ATOM 2451 N N . ALA B 1 23 ? -10.875 38.544 52.609 1.00 10.75 33 ALA B N 1
ATOM 2452 C CA . ALA B 1 23 ? -10.002 38.842 53.746 1.00 13.01 33 ALA B CA 1
ATOM 2453 C C . ALA B 1 23 ? -8.796 37.919 53.809 1.00 11.64 33 ALA B C 1
ATOM 2454 O O . ALA B 1 23 ? -7.840 38.206 54.554 1.00 13.38 33 ALA B O 1
ATOM 2456 N N . GLU B 1 24 ? -8.810 36.846 53.025 1.00 13.72 34 GLU B N 1
ATOM 2457 C CA . GLU B 1 24 ? -7.715 35.898 52.921 1.00 13.58 34 GLU B CA 1
ATOM 2458 C C . GLU B 1 24 ? -6.897 36.079 51.646 1.00 14.61 34 GLU B C 1
ATOM 2459 O O . GLU B 1 24 ? -5.945 35.322 51.429 1.00 14.50 34 GLU B O 1
ATOM 2465 N N . PHE B 1 25 ? -7.241 37.056 50.806 1.00 12.77 35 PHE B N 1
ATOM 2466 C CA . PHE B 1 25 ? -6.527 37.281 49.559 1.00 17.10 35 PHE B CA 1
ATOM 2467 C C . PHE B 1 25 ? -5.091 37.717 49.839 1.00 17.36 35 PHE B C 1
ATOM 2468 O O . PHE B 1 25 ? -4.738 38.138 50.946 1.00 14.05 35 PHE B O 1
ATOM 2476 N N . GLY B 1 26 ? -4.261 37.623 48.805 1.00 16.81 36 GLY B N 1
ATOM 2477 C CA . GLY B 1 26 ? -2.866 38.024 48.957 1.00 18.62 36 GLY B CA 1
ATOM 2478 C C . GLY B 1 26 ? -2.151 37.305 50.076 1.00 16.95 36 GLY B C 1
ATOM 2479 O O . GLY B 1 26 ? -1.411 37.932 50.846 1.00 19.34 36 GLY B O 1
ATOM 2480 N N . SER B 1 27 ? -2.343 35.988 50.180 1.00 21.62 37 SER B N 1
ATOM 2481 C CA . SER B 1 27 ? -1.887 35.249 51.354 1.00 22.48 37 SER B CA 1
ATOM 2482 C C . SER B 1 27 ? -0.375 35.252 51.492 1.00 27.81 37 SER B C 1
ATOM 2483 O O . SER B 1 27 ? 0.136 34.868 52.549 1.00 28.69 37 SER B O 1
ATOM 2486 N N . ASP B 1 28 ? 0.336 35.659 50.440 1.00 29.61 38 ASP B N 1
ATOM 2487 C CA . ASP B 1 28 ? 1.787 35.771 50.473 1.00 32.19 38 ASP B CA 1
ATOM 2488 C C . ASP B 1 28 ? 2.240 36.906 51.377 1.00 31.53 38 ASP B C 1
ATOM 2489 O O . ASP B 1 28 ? 3.346 36.857 51.926 1.00 31.38 38 ASP B O 1
ATOM 2494 N N . ASN B 1 29 ? 1.412 37.942 51.526 1.00 23.08 39 ASN B N 1
ATOM 2495 C CA . ASN B 1 29 ? 1.777 39.160 52.234 1.00 22.61 39 ASN B CA 1
ATOM 2496 C C . ASN B 1 29 ? 1.192 39.101 53.639 1.00 25.95 39 ASN B C 1
ATOM 2497 O O . ASN B 1 29 ? -0.020 39.269 53.817 1.00 18.32 39 ASN B O 1
ATOM 2502 N N . ILE B 1 30 ? 2.057 38.884 54.624 1.00 20.04 40 ILE B N 1
ATOM 2503 C CA . ILE B 1 30 ? 1.695 38.804 56.032 1.00 20.88 40 ILE B CA 1
ATOM 2504 C C . ILE B 1 30 ? 2.495 39.871 56.768 1.00 21.82 40 ILE B C 1
ATOM 2505 O O . ILE B 1 30 ? 3.731 39.844 56.739 1.00 23.78 40 ILE B O 1
ATOM 2510 N N . PRO B 1 31 ? 1.850 40.830 57.451 1.00 18.67 41 PRO B N 1
ATOM 2511 C CA . PRO B 1 31 ? 0.398 40.921 57.682 1.00 16.96 41 PRO B CA 1
ATOM 2512 C C . PRO B 1 31 ? -0.444 41.305 56.463 1.00 15.51 41 PRO B C 1
ATOM 2513 O O . PRO B 1 31 ? -1.660 41.046 56.470 1.00 15.92 41 PRO B O 1
ATOM 2517 N N . GLY B 1 32 ? 0.171 41.928 55.463 1.00 16.17 42 GLY B N 1
ATOM 2518 C CA . GLY B 1 32 ? -0.567 42.442 54.328 1.00 16.73 42 GLY B CA 1
ATOM 2519 C C . GLY B 1 32 ? -1.324 43.712 54.674 1.00 16.66 42 GLY B C 1
ATOM 2520 O O . GLY B 1 32 ? -1.395 44.152 55.826 1.00 19.83 42 GLY B O 1
ATOM 2521 N N . VAL B 1 33 ? -1.924 44.305 53.645 1.00 16.09 43 VAL B N 1
ATOM 2522 C CA . VAL B 1 33 ? -2.491 45.645 53.752 1.00 13.28 43 VAL B CA 1
ATOM 2523 C C . VAL B 1 33 ? -3.952 45.624 53.311 1.00 13.62 43 VAL B C 1
ATOM 2524 O O . VAL B 1 33 ? -4.265 45.186 52.198 1.00 14.73 43 VAL B O 1
ATOM 2528 N N . TYR B 1 34 ? -4.841 46.088 54.195 1.00 13.47 44 TYR B N 1
ATOM 2529 C CA . TYR B 1 34 ? -6.254 46.293 53.885 1.00 17.02 44 TYR B CA 1
ATOM 2530 C C . TYR B 1 34 ? -6.401 47.262 52.711 1.00 16.32 44 TYR B C 1
ATOM 2531 O O . TYR B 1 34 ? -5.985 48.426 52.798 1.00 17.39 44 TYR B O 1
ATOM 2540 N N . GLY B 1 35 ? -6.958 46.779 51.591 1.00 14.25 45 GLY B N 1
ATOM 2541 C CA . GLY B 1 35 ? -7.160 47.591 50.406 1.00 16.22 45 GLY B CA 1
ATOM 2542 C C . GLY B 1 35 ? -6.273 47.214 49.239 1.00 16.46 45 GLY B C 1
ATOM 2543 O O . GLY B 1 35 ? -6.671 47.408 48.081 1.00 16.46 45 GLY B O 1
ATOM 2544 N N . THR B 1 36 ? -5.082 46.689 49.510 1.00 15.73 46 THR B N 1
ATOM 2545 C CA . THR B 1 36 ? -4.210 46.237 48.434 1.00 16.65 46 THR B CA 1
ATOM 2546 C C . THR B 1 36 ? -4.014 44.735 48.418 1.00 15.59 46 THR B C 1
ATOM 2547 O O . THR B 1 36 ? -4.068 44.134 47.344 1.00 16.54 46 THR B O 1
ATOM 2551 N N . ASP B 1 37 ? -3.808 44.105 49.582 1.00 12.64 47 ASP B N 1
ATOM 2552 C CA . ASP B 1 37 ? -3.667 42.654 49.619 1.00 15.39 47 ASP B CA 1
ATOM 2553 C C . ASP B 1 37 ? -4.980 41.946 49.912 1.00 16.26 47 ASP B C 1
ATOM 2554 O O . ASP B 1 37 ? -5.251 40.880 49.342 1.00 13.85 47 ASP B O 1
ATOM 2559 N N . TYR B 1 38 ? -5.793 42.511 50.805 1.00 13.18 48 TYR B N 1
ATOM 2560 C CA . TYR B 1 38 ? -7.018 41.858 51.233 1.00 13.14 48 TYR B CA 1
ATOM 2561 C C . TYR B 1 38 ? -8.054 42.920 51.558 1.00 14.48 48 TYR B C 1
ATOM 2562 O O . TYR B 1 38 ? -7.746 44.113 51.659 1.00 13.49 48 TYR B O 1
ATOM 2571 N N . THR B 1 39 ? -9.290 42.470 51.752 1.00 11.46 49 THR B N 1
ATOM 2572 C CA . THR B 1 39 ? -10.357 43.385 52.132 1.00 13.37 49 THR B CA 1
ATOM 2573 C C . THR B 1 39 ? -11.331 42.666 53.053 1.00 12.68 49 THR B C 1
ATOM 2574 O O . THR B 1 39 ? -11.407 41.435 53.065 1.00 12.61 49 THR B O 1
ATOM 2578 N N . TRP B 1 40 ? -12.076 43.446 53.834 1.00 14.19 50 TRP B N 1
ATOM 2579 C CA . TRP B 1 40 ? -13.226 42.875 54.525 1.00 13.77 50 TRP B CA 1
ATOM 2580 C C . TRP B 1 40 ? -14.465 43.113 53.671 1.00 13.13 50 TRP B C 1
ATOM 2581 O O . TRP B 1 40 ? -14.384 43.624 52.550 1.00 13.46 50 TRP B O 1
ATOM 2592 N N . TYR B 1 41 ? -15.623 42.700 54.174 1.00 13.07 51 TYR B N 1
ATOM 2593 C CA . TYR B 1 41 ? -16.736 42.419 53.279 1.00 12.08 51 TYR B CA 1
ATOM 2594 C C . TYR B 1 41 ? -17.702 43.596 53.178 1.00 14.41 51 TYR B C 1
ATOM 2595 O O . TYR B 1 41 ? -17.719 44.504 54.007 1.00 15.92 51 TYR B O 1
ATOM 2604 N N . ASN B 1 42 ? -18.469 43.593 52.098 1.00 13.56 52 ASN B N 1
ATOM 2605 C CA . ASN B 1 42 ? -19.372 44.700 51.796 1.00 13.30 52 ASN B CA 1
ATOM 2606 C C . ASN B 1 42 ? -20.659 44.471 52.581 1.00 14.33 52 ASN B C 1
ATOM 2607 O O . ASN B 1 42 ? -21.511 43.666 52.189 1.00 14.27 52 ASN B O 1
ATOM 2612 N N . THR B 1 43 ? -20.791 45.174 53.715 1.00 16.69 53 THR B N 1
ATOM 2613 C CA . THR B 1 43 ? -21.926 44.920 54.598 1.00 15.05 53 THR B CA 1
ATOM 2614 C C . THR B 1 43 ? -23.245 45.226 53.902 1.00 15.75 53 THR B C 1
ATOM 2615 O O . THR B 1 43 ? -24.231 44.504 54.092 1.00 15.63 53 THR B O 1
ATOM 2619 N N . THR B 1 44 ? -23.280 46.281 53.074 1.00 14.73 54 THR B N 1
ATOM 2620 C CA . THR B 1 44 ? -24.509 46.601 52.348 1.00 17.32 54 THR B CA 1
ATOM 2621 C C . THR B 1 44 ? -24.963 45.422 51.498 1.00 18.40 54 THR B C 1
ATOM 2622 O O . THR B 1 44 ? -26.159 45.100 51.449 1.00 15.28 54 THR B O 1
ATOM 2626 N N . ALA B 1 45 ? -24.018 44.766 50.826 1.00 13.32 55 ALA B N 1
ATOM 2627 C CA . ALA B 1 45 ? -24.339 43.604 50.003 1.00 13.55 55 ALA B CA 1
ATOM 2628 C C . ALA B 1 45 ? -24.805 42.422 50.855 1.00 12.42 55 ALA B C 1
ATOM 2629 O O . ALA B 1 45 ? -25.782 41.747 50.510 1.00 13.47 55 ALA B O 1
ATOM 2631 N N . MET B 1 46 ? -24.108 42.129 51.956 1.00 12.91 56 MET B N 1
ATOM 2632 C CA . MET B 1 46 ? -24.597 41.076 52.845 1.00 14.11 56 MET B CA 1
ATOM 2633 C C . MET B 1 46 ? -26.007 41.383 53.347 1.00 14.88 56 MET B C 1
ATOM 2634 O O . MET B 1 46 ? -26.839 40.476 53.482 1.00 14.07 56 MET B O 1
ATOM 2639 N N . GLY B 1 47 ? -26.294 42.655 53.628 1.00 14.50 57 GLY B N 1
ATOM 2640 C CA . GLY B 1 47 ? -27.634 43.010 54.083 1.00 15.68 57 GLY B CA 1
ATOM 2641 C C . GLY B 1 47 ? -28.703 42.739 53.039 1.00 14.53 57 GLY B C 1
ATOM 2642 O O . GLY B 1 47 ? -29.824 42.348 53.375 1.00 16.38 57 GLY B O 1
ATOM 2643 N N . GLU B 1 48 ? -28.376 42.965 51.760 1.00 16.99 58 GLU B N 1
ATOM 2644 C CA . GLU B 1 48 ? -29.280 42.594 50.673 1.00 18.63 58 GLU B CA 1
ATOM 2645 C C . GLU B 1 48 ? -29.585 41.106 50.709 1.00 15.66 58 GLU B C 1
ATOM 2646 O O . GLU B 1 48 ? -30.744 40.688 50.609 1.00 15.22 58 GLU B O 1
ATOM 2652 N N . PHE B 1 49 ? -28.538 40.294 50.838 1.00 14.48 59 PHE B N 1
ATOM 2653 C CA . PHE B 1 49 ? -28.703 38.848 50.837 1.00 13.48 59 PHE B CA 1
ATOM 2654 C C . PHE B 1 49 ? -29.578 38.421 52.011 1.00 14.77 59 PHE B C 1
ATOM 2655 O O . PHE B 1 49 ? -30.447 37.555 51.871 1.00 13.84 59 PHE B O 1
ATOM 2663 N N . ILE B 1 50 ? -29.346 39.019 53.185 1.00 13.81 60 ILE B N 1
ATOM 2664 C CA . ILE B 1 50 ? -30.152 38.700 54.362 1.00 17.23 60 ILE B CA 1
ATOM 2665 C C . ILE B 1 50 ? -31.604 39.094 54.130 1.00 15.72 60 ILE B C 1
ATOM 2666 O O . ILE B 1 50 ? -32.522 38.325 54.440 1.00 16.29 60 ILE B O 1
ATOM 2671 N N . SER B 1 51 ? -31.834 40.286 53.562 1.00 14.23 61 SER B N 1
ATOM 2672 C CA . SER B 1 51 ? -33.204 40.717 53.276 1.00 16.38 61 SER B CA 1
ATOM 2673 C C . SER B 1 51 ? -33.928 39.743 52.356 1.00 19.32 61 SER B C 1
ATOM 2674 O O . SER B 1 51 ? -35.149 39.563 52.478 1.00 19.39 61 SER B O 1
ATOM 2677 N N . GLN B 1 52 ? -33.197 39.114 51.433 1.00 15.26 62 GLN B N 1
ATOM 2678 C CA . GLN B 1 52 ? -33.792 38.157 50.508 1.00 15.78 62 GLN B CA 1
ATOM 2679 C C . GLN B 1 52 ? -34.114 36.840 51.187 1.00 17.08 62 GLN B C 1
ATOM 2680 O O . GLN B 1 52 ? -34.933 36.069 50.671 1.00 17.55 62 GLN B O 1
ATOM 2686 N N . GLY B 1 53 ? -33.485 36.569 52.327 1.00 17.04 63 GLY B N 1
ATOM 2687 C CA . GLY B 1 53 ? -33.741 35.359 53.081 1.00 19.04 63 GLY B CA 1
ATOM 2688 C C . GLY B 1 53 ? -32.551 34.444 53.259 1.00 15.50 63 GLY B C 1
ATOM 2689 O O . GLY B 1 53 ? -32.725 33.346 53.814 1.00 16.40 63 GLY B O 1
ATOM 2690 N N . MET B 1 54 ? -31.350 34.800 52.808 1.00 14.56 64 MET B N 1
ATOM 2691 C CA . MET B 1 54 ? -30.208 33.959 53.144 1.00 13.87 64 MET B CA 1
ATOM 2692 C C . MET B 1 54 ? -29.849 34.109 54.614 1.00 13.85 64 MET B C 1
ATOM 2693 O O . MET B 1 54 ? -30.046 35.168 55.217 1.00 14.68 64 MET B O 1
ATOM 2698 N N . ASN B 1 55 ? -29.360 33.007 55.204 1.00 14.17 65 ASN B N 1
ATOM 2699 C CA . ASN B 1 55 ? -29.158 32.954 56.647 1.00 14.36 65 ASN B CA 1
ATOM 2700 C C . ASN B 1 55 ? -27.785 32.414 57.036 1.00 16.07 65 ASN B C 1
ATOM 2701 O O . ASN B 1 55 ? -27.571 32.074 58.203 1.00 12.88 65 ASN B O 1
ATOM 2706 N N . ILE B 1 56 ? -26.823 32.380 56.120 1.00 11.90 66 ILE B N 1
ATOM 2707 C CA . ILE B 1 56 ? -25.473 31.997 56.543 1.00 12.59 66 ILE B CA 1
ATOM 2708 C C . ILE B 1 56 ? -24.454 32.632 55.612 1.00 13.06 66 ILE B C 1
ATOM 2709 O O . ILE B 1 56 ? -24.648 32.701 54.393 1.00 11.69 66 ILE B O 1
ATOM 2714 N N . PHE B 1 57 ? -23.355 33.087 56.208 1.00 11.69 67 PHE B N 1
ATOM 2715 C CA . PHE B 1 57 ? -22.249 33.702 55.494 1.00 11.46 67 PHE B CA 1
ATOM 2716 C C . PHE B 1 57 ? -20.974 33.071 56.004 1.00 13.27 67 PHE B C 1
ATOM 2717 O O . PHE B 1 57 ? -20.702 33.120 57.204 1.00 12.69 67 PHE B O 1
ATOM 2725 N N . ARG B 1 58 ? -20.207 32.467 55.098 1.00 11.13 68 ARG B N 1
ATOM 2726 C CA . ARG B 1 58 ? -18.957 31.811 55.459 1.00 11.66 68 ARG B CA 1
ATOM 2727 C C . ARG B 1 58 ? -17.839 32.823 55.264 1.00 10.41 68 ARG B C 1
ATOM 2728 O O . ARG B 1 58 ? -17.475 33.153 54.127 1.00 10.86 68 ARG B O 1
ATOM 2736 N N . LEU B 1 59 ? -17.316 33.335 56.379 1.00 11.52 69 LEU B N 1
ATOM 2737 C CA . LEU B 1 59 ? -16.376 34.449 56.381 1.00 11.57 69 LEU B CA 1
ATOM 2738 C C . LEU B 1 59 ? -14.950 33.908 56.341 1.00 10.66 69 LEU B C 1
ATOM 2739 O O . LEU B 1 59 ? -14.438 33.400 57.342 1.00 12.15 69 LEU B O 1
ATOM 2744 N N . ASN B 1 60 ? -14.313 34.007 55.181 1.00 10.99 70 ASN B N 1
ATOM 2745 C CA . ASN B 1 60 ? -12.959 33.498 55.022 1.00 11.03 70 ASN B CA 1
ATOM 2746 C C . ASN B 1 60 ? -11.922 34.514 55.507 1.00 12.71 70 ASN B C 1
ATOM 2747 O O . ASN B 1 60 ? -12.098 35.729 55.359 1.00 13.69 70 ASN B O 1
ATOM 2752 N N . LEU B 1 61 ? -10.819 34.004 56.066 1.00 10.93 71 LEU B N 1
ATOM 2753 C CA . LEU B 1 61 ? -9.788 34.852 56.658 1.00 9.08 71 LEU B CA 1
ATOM 2754 C C . LEU B 1 61 ? -8.478 34.069 56.688 1.00 11.03 71 LEU B C 1
ATOM 2755 O O . LEU B 1 61 ? -8.449 32.862 56.428 1.00 13.01 71 LEU B O 1
ATOM 2760 N N . LEU B 1 62 ? -7.386 34.762 57.022 1.00 12.14 72 LEU B N 1
ATOM 2761 C CA . LEU B 1 62 ? -6.059 34.141 57.050 1.00 13.27 72 LEU B CA 1
ATOM 2762 C C . LEU B 1 62 ? -5.579 33.934 58.485 1.00 14.17 72 LEU B C 1
ATOM 2763 O O . LEU B 1 62 ? -5.547 34.890 59.265 1.00 12.94 72 LEU B O 1
ATOM 2768 N N . MET B 1 63 ? -5.154 32.702 58.814 1.00 12.83 73 MET B N 1
ATOM 2769 C CA . MET B 1 63 ? -4.697 32.414 60.178 1.00 13.63 73 MET B CA 1
ATOM 2770 C C . MET B 1 63 ? -3.620 33.391 60.625 1.00 13.04 73 MET B C 1
ATOM 2771 O O . MET B 1 63 ? -3.626 33.855 61.770 1.00 13.45 73 MET B O 1
ATOM 2776 N N . GLU B 1 64 ? -2.621 33.626 59.765 1.00 13.43 74 GLU B N 1
ATOM 2777 C CA . GLU B 1 64 ? -1.441 34.398 60.161 1.00 12.10 74 GLU B CA 1
ATOM 2778 C C . GLU B 1 64 ? -1.763 35.869 60.388 1.00 12.78 74 GLU B C 1
ATOM 2779 O O . GLU B 1 64 ? -1.023 36.548 61.109 1.00 14.50 74 GLU B O 1
ATOM 2785 N N . ARG B 1 65 ? -2.844 36.371 59.791 1.00 11.64 75 ARG B N 1
ATOM 2786 C CA . ARG B 1 65 ? -3.313 37.720 60.093 1.00 10.46 75 ARG B CA 1
ATOM 2787 C C . ARG B 1 65 ? -4.078 37.771 61.406 1.00 11.07 75 ARG B C 1
ATOM 2788 O O . ARG B 1 65 ? -3.982 38.763 62.141 1.00 13.86 75 ARG B O 1
ATOM 2796 N N . LEU B 1 66 ? -4.828 36.716 61.718 1.00 10.98 76 LEU B N 1
ATOM 2797 C CA . LEU B 1 66 ? -5.604 36.703 62.949 1.00 11.39 76 LEU B CA 1
ATOM 2798 C C . LEU B 1 66 ? -4.720 36.425 64.159 1.00 14.45 76 LEU B C 1
ATOM 2799 O O . LEU B 1 66 ? -4.866 37.082 65.197 1.00 13.72 76 LEU B O 1
ATOM 2804 N N . VAL B 1 67 ? -3.807 35.462 64.041 1.00 12.29 77 VAL B N 1
ATOM 2805 C CA . VAL B 1 67 ? -2.864 35.103 65.105 1.00 10.76 77 VAL B CA 1
ATOM 2806 C C . VAL B 1 67 ? -1.465 35.085 64.497 1.00 12.81 77 VAL B C 1
ATOM 2807 O O . VAL B 1 67 ? -1.051 34.064 63.920 1.00 12.65 77 VAL B O 1
ATOM 2811 N N . PRO B 1 68 ? -0.729 36.192 64.564 1.00 12.95 78 PRO B N 1
ATOM 2812 C CA . PRO B 1 68 ? 0.593 36.255 63.922 1.00 12.70 78 PRO B CA 1
ATOM 2813 C C . PRO B 1 68 ? 1.661 35.471 64.689 1.00 12.45 78 PRO B C 1
ATOM 2814 O O . PRO B 1 68 ? 1.518 35.167 65.875 1.00 13.60 78 PRO B O 1
ATOM 2818 N N . ASN B 1 69 ? 2.742 35.128 63.969 1.00 13.33 79 ASN B N 1
ATOM 2819 C CA . ASN B 1 69 ? 4.000 34.597 64.522 1.00 12.23 79 ASN B CA 1
ATOM 2820 C C . ASN B 1 69 ? 3.967 33.139 64.982 1.00 11.14 79 ASN B C 1
ATOM 2821 O O . ASN B 1 69 ? 4.821 32.340 64.586 1.00 13.90 79 ASN B O 1
ATOM 2826 N N . THR B 1 70 ? 3.055 32.806 65.890 1.00 11.76 80 THR B N 1
ATOM 2827 C CA . THR B 1 70 ? 2.968 31.480 66.476 1.00 10.11 80 THR B CA 1
ATOM 2828 C C . THR B 1 70 ? 1.506 31.182 66.777 1.00 11.30 80 THR B C 1
ATOM 2829 O O . THR B 1 70 ? 0.752 32.079 67.156 1.00 11.50 80 THR B O 1
ATOM 2833 N N . MET B 1 71 ? 1.106 29.924 66.584 1.00 13.95 81 MET B N 1
ATOM 2834 C CA . MET B 1 71 ? -0.296 29.551 66.742 1.00 12.24 81 MET B CA 1
ATOM 2835 C C . MET B 1 71 ? -0.777 29.700 68.177 1.00 15.04 81 MET B C 1
ATOM 2836 O O . MET B 1 71 ? -1.986 29.821 68.411 1.00 15.80 81 MET B O 1
ATOM 2841 N N . THR B 1 72 ? 0.142 29.714 69.137 1.00 12.66 82 THR B N 1
ATOM 2842 C CA . THR B 1 72 ? -0.193 29.880 70.538 1.00 13.48 82 THR B CA 1
ATOM 2843 C C . THR B 1 72 ? -0.258 31.341 70.957 1.00 16.23 82 THR B C 1
ATOM 2844 O O . THR B 1 72 ? -0.533 31.619 72.130 1.00 14.95 82 THR B O 1
ATOM 2848 N N . GLY B 1 73 ? -0.033 32.273 70.031 1.00 11.89 83 GLY B N 1
ATOM 2849 C CA . GLY B 1 73 ? 0.050 33.677 70.360 1.00 13.34 83 GLY B CA 1
ATOM 2850 C C . GLY B 1 73 ? -1.292 34.381 70.470 1.00 14.91 83 GLY B C 1
ATOM 2851 O O . GLY B 1 73 ? -2.366 33.811 70.232 1.00 13.74 83 GLY B O 1
ATOM 2852 N N . PRO B 1 74 ? -1.243 35.645 70.862 1.00 15.64 84 PRO B N 1
ATOM 2853 C CA . PRO B 1 74 ? -2.460 36.461 70.925 1.00 14.89 84 PRO B CA 1
ATOM 2854 C C . PRO B 1 74 ? -2.911 36.878 69.534 1.00 15.53 84 PRO B C 1
ATOM 2855 O O . PRO B 1 74 ? -2.151 36.846 68.560 1.00 16.38 84 PRO B O 1
ATOM 2859 N N . MET B 1 75 ? -4.167 37.311 69.457 1.00 16.49 85 MET B N 1
ATOM 2860 C CA . MET B 1 75 ? -4.667 37.755 68.170 1.00 13.56 85 MET B CA 1
ATOM 2861 C C . MET B 1 75 ? -4.202 39.169 67.867 1.00 15.03 85 MET B C 1
ATOM 2862 O O . MET B 1 75 ? -3.924 39.966 68.767 1.00 15.67 85 MET B O 1
ATOM 2867 N N . ASN B 1 76 ? -4.103 39.466 66.576 1.00 11.84 86 ASN B N 1
ATOM 2868 C CA . ASN B 1 76 ? -3.966 40.846 66.142 1.00 14.23 86 ASN B CA 1
ATOM 2869 C C . ASN B 1 76 ? -5.298 41.554 66.356 1.00 15.66 86 ASN B C 1
ATOM 2870 O O . ASN B 1 76 ? -6.311 41.187 65.747 1.00 13.27 86 ASN B O 1
ATOM 2875 N N . ALA B 1 77 ? -5.308 42.558 67.234 1.00 15.83 87 ALA B N 1
ATOM 2876 C CA . ALA B 1 77 ? -6.578 43.172 67.604 1.00 17.53 87 ALA B CA 1
ATOM 2877 C C . ALA B 1 77 ? -7.250 43.867 66.423 1.00 16.08 87 ALA B C 1
ATOM 2878 O O . ALA B 1 77 ? -8.486 43.898 66.355 1.00 15.61 87 ALA B O 1
ATOM 2880 N N . ASP B 1 78 ? -6.476 44.420 65.484 1.00 14.07 88 ASP B N 1
ATOM 2881 C CA . ASP B 1 78 ? -7.085 45.084 64.331 1.00 18.37 88 ASP B CA 1
ATOM 2882 C C . ASP B 1 78 ? -7.800 44.085 63.424 1.00 15.67 88 ASP B C 1
ATOM 2883 O O . ASP B 1 78 ? -8.967 44.281 63.050 1.00 13.91 88 ASP B O 1
ATOM 2888 N N . TYR B 1 79 ? -7.108 43.018 63.021 1.00 13.49 89 TYR B N 1
ATOM 2889 C CA . TYR B 1 79 ? -7.761 42.043 62.155 1.00 14.81 89 TYR B CA 1
ATOM 2890 C C . TYR B 1 79 ? -8.942 41.395 62.869 1.00 13.92 89 TYR B C 1
ATOM 2891 O O . TYR B 1 79 ? -10.011 41.204 62.275 1.00 12.29 89 TYR B O 1
ATOM 2900 N N . LEU B 1 80 ? -8.777 41.075 64.156 1.00 13.91 90 LEU B N 1
ATOM 2901 C CA . LEU B 1 80 ? -9.893 40.541 64.933 1.00 12.53 90 LEU B CA 1
ATOM 2902 C C . LEU B 1 80 ? -11.039 41.540 65.003 1.00 12.52 90 LEU B C 1
ATOM 2903 O O . LEU B 1 80 ? -12.211 41.163 64.915 1.00 13.42 90 LEU B O 1
ATOM 2908 N N . GLY B 1 81 ? -10.721 42.828 65.152 1.00 14.20 91 GLY B N 1
ATOM 2909 C CA . GLY B 1 81 ? -11.781 43.828 65.207 1.00 15.34 91 GLY B CA 1
ATOM 2910 C C . GLY B 1 81 ? -12.610 43.873 63.936 1.00 13.54 91 GLY B C 1
ATOM 2911 O O . GLY B 1 81 ? -13.828 44.081 63.976 1.00 14.28 91 GLY B O 1
ATOM 2912 N N . ASN B 1 82 ? -11.959 43.698 62.789 1.00 14.15 92 ASN B N 1
ATOM 2913 C CA . ASN B 1 82 ? -12.697 43.673 61.531 1.00 14.03 92 ASN B CA 1
ATOM 2914 C C . ASN B 1 82 ? -13.508 42.392 61.381 1.00 12.69 92 ASN B C 1
ATOM 2915 O O . ASN B 1 82 ? -14.640 42.429 60.889 1.00 13.47 92 ASN B O 1
ATOM 2920 N N . LEU B 1 83 ? -12.943 41.246 61.767 1.00 11.29 93 LEU B N 1
ATOM 2921 C CA . LEU B 1 83 ? -13.740 40.022 61.765 1.00 11.52 93 LEU B CA 1
ATOM 2922 C C . LEU B 1 83 ? -14.974 40.190 62.643 1.00 11.85 93 LEU B C 1
ATOM 2923 O O . LEU B 1 83 ? -16.086 39.801 62.262 1.00 12.57 93 LEU B O 1
ATOM 2928 N N . THR B 1 84 ? -14.795 40.796 63.815 1.00 13.57 94 THR B N 1
ATOM 2929 C CA . THR B 1 84 ? -15.911 40.992 64.729 1.00 11.79 94 THR B CA 1
ATOM 2930 C C . THR B 1 84 ? -16.956 41.929 64.139 1.00 13.28 94 THR B C 1
ATOM 2931 O O . THR B 1 84 ? -18.161 41.692 64.292 1.00 13.78 94 THR B O 1
ATOM 2935 N N . LYS B 1 85 ? -16.519 43.001 63.470 1.00 13.79 95 LYS B N 1
ATOM 2936 C CA . LYS B 1 85 ? -17.467 43.875 62.782 1.00 15.17 95 LYS B CA 1
ATOM 2937 C C . LYS B 1 85 ? -18.340 43.103 61.800 1.00 15.53 95 LYS B C 1
ATOM 2938 O O . LYS B 1 85 ? -19.571 43.272 61.768 1.00 14.12 95 LYS B O 1
ATOM 2944 N N . ASP B 1 86 ? -17.723 42.256 60.982 1.00 14.61 96 ASP B N 1
ATOM 2945 C CA . ASP B 1 86 ? -18.496 41.568 59.952 1.00 14.24 96 ASP B CA 1
ATOM 2946 C C . ASP B 1 86 ? -19.357 40.459 60.555 1.00 14.33 96 ASP B C 1
ATOM 2947 O O . ASP B 1 86 ? -20.509 40.264 60.143 1.00 13.65 96 ASP B O 1
ATOM 2952 N N . VAL B 1 87 ? -18.823 39.741 61.541 1.00 13.09 97 VAL B N 1
ATOM 2953 C CA . VAL B 1 87 ? -19.633 38.777 62.289 1.00 12.77 97 VAL B CA 1
ATOM 2954 C C . VAL B 1 87 ? -20.826 39.472 62.928 1.00 14.37 97 VAL B C 1
ATOM 2955 O O . VAL B 1 87 ? -21.969 39.005 62.829 1.00 13.74 97 VAL B O 1
ATOM 2959 N N . ASN B 1 88 ? -20.581 40.593 63.612 1.00 11.46 98 ASN B N 1
ATOM 2960 C CA . ASN B 1 88 ? -21.692 41.273 64.277 1.00 13.97 98 ASN B CA 1
ATOM 2961 C C . ASN B 1 88 ? -22.705 41.792 63.266 1.00 13.75 98 ASN B C 1
ATOM 2962 O O . ASN B 1 88 ? -23.909 41.802 63.540 1.00 15.53 98 ASN B O 1
ATOM 2967 N N . TYR B 1 89 ? -22.249 42.202 62.081 1.00 12.50 99 TYR B N 1
ATOM 2968 C CA . TYR B 1 89 ? -23.196 42.716 61.101 1.00 13.15 99 TYR B CA 1
ATOM 2969 C C . TYR B 1 89 ? -24.197 41.642 60.693 1.00 13.98 99 TYR B C 1
ATOM 2970 O O . TYR B 1 89 ? -25.410 41.892 60.640 1.00 14.25 99 TYR B O 1
ATOM 2979 N N . VAL B 1 90 ? -23.710 40.440 60.376 1.00 14.74 100 VAL B N 1
ATOM 2980 C CA . VAL B 1 90 ? -24.636 39.419 59.893 1.00 14.63 100 VAL B CA 1
ATOM 2981 C C . VAL B 1 90 ? -25.420 38.800 61.049 1.00 12.84 100 VAL B C 1
ATOM 2982 O O . VAL B 1 90 ? -26.624 38.543 60.921 1.00 14.99 100 VAL B O 1
ATOM 2986 N N . THR B 1 91 ? -24.772 38.584 62.199 1.00 12.90 101 THR B N 1
ATOM 2987 C CA . THR B 1 91 ? -25.481 37.970 63.320 1.00 14.55 101 THR B CA 1
ATOM 2988 C C . THR B 1 91 ? -26.456 38.947 63.978 1.00 15.37 101 THR B C 1
ATOM 2989 O O . THR B 1 91 ? -27.496 38.517 64.497 1.00 13.88 101 THR B O 1
ATOM 2993 N N . ASP B 1 92 ? -26.151 40.247 63.971 1.00 13.22 102 ASP B N 1
ATOM 2994 C CA . ASP B 1 92 ? -27.138 41.221 64.448 1.00 16.32 102 ASP B CA 1
ATOM 2995 C C . ASP B 1 92 ? -28.406 41.174 63.604 1.00 15.55 102 ASP B C 1
ATOM 2996 O O . ASP B 1 92 ? -29.494 41.534 64.083 1.00 16.60 102 ASP B O 1
ATOM 3001 N N . LYS B 1 93 ? -28.285 40.775 62.339 1.00 13.49 103 LYS B N 1
ATOM 3002 C CA . LYS B 1 93 ? -29.433 40.671 61.445 1.00 16.34 103 LYS B CA 1
ATOM 3003 C C . LYS B 1 93 ? -29.987 39.259 61.379 1.00 15.48 103 LYS B C 1
ATOM 3004 O O . LYS B 1 93 ? -30.847 38.977 60.535 1.00 17.25 103 LYS B O 1
ATOM 3010 N N . GLY B 1 94 ? -29.528 38.374 62.261 1.00 15.03 104 GLY B N 1
ATOM 3011 C CA . GLY B 1 94 ? -30.139 37.075 62.428 1.00 17.44 104 GLY B CA 1
ATOM 3012 C C . GLY B 1 94 ? -29.567 35.986 61.562 1.00 15.58 104 GLY B C 1
ATOM 3013 O O . GLY B 1 94 ? -30.139 34.893 61.518 1.00 17.04 104 GLY B O 1
ATOM 3014 N N . ALA B 1 95 ? -28.465 36.245 60.864 1.00 13.53 105 ALA B N 1
ATOM 3015 C CA . ALA B 1 95 ? -27.856 35.252 59.995 1.00 13.57 105 ALA B CA 1
ATOM 3016 C C . ALA B 1 95 ? -26.647 34.645 60.689 1.00 12.41 105 ALA B C 1
ATOM 3017 O O . ALA B 1 95 ? -25.996 35.296 61.511 1.00 15.73 105 ALA B O 1
ATOM 3019 N N . TYR B 1 96 ? -26.361 33.385 60.358 1.00 12.71 106 TYR B N 1
ATOM 3020 C CA . TYR B 1 96 ? -25.182 32.710 60.884 1.00 11.48 106 TYR B CA 1
ATOM 3021 C C . TYR B 1 96 ? -23.918 33.250 60.227 1.00 13.72 106 TYR B C 1
ATOM 3022 O O . TYR B 1 96 ? -23.908 33.555 59.036 1.00 13.62 106 TYR B O 1
ATOM 3031 N N . ALA B 1 97 ? -22.850 33.372 61.017 1.00 13.46 107 ALA B N 1
ATOM 3032 C CA . ALA B 1 97 ? -21.523 33.712 60.510 1.00 13.13 107 ALA B CA 1
ATOM 3033 C C . ALA B 1 97 ? -20.587 32.555 60.812 1.00 13.60 107 ALA B C 1
ATOM 3034 O O . ALA B 1 97 ? -20.348 32.244 61.986 1.00 13.18 107 ALA B O 1
ATOM 3036 N N . MET B 1 98 ? -20.037 31.939 59.768 1.00 11.00 108 MET B N 1
ATOM 3037 C CA . MET B 1 98 ? -19.110 30.833 59.953 1.00 11.28 108 MET B CA 1
ATOM 3038 C C . MET B 1 98 ? -17.713 31.433 59.839 1.00 12.83 108 MET B C 1
ATOM 3039 O O . MET B 1 98 ? -17.415 32.144 58.872 1.00 13.07 108 MET B O 1
ATOM 3044 N N . ILE B 1 99 ? -16.875 31.182 60.838 1.00 10.90 109 ILE B N 1
ATOM 3045 C CA . ILE B 1 99 ? -15.523 31.730 60.889 1.00 12.88 109 ILE B CA 1
ATOM 3046 C C . ILE B 1 99 ? -14.565 30.686 60.336 1.00 11.31 109 ILE B C 1
ATOM 3047 O O . ILE B 1 99 ? -14.406 29.608 60.926 1.00 13.11 109 ILE B O 1
ATOM 3052 N N . THR B 1 100 ? -13.923 31.004 59.210 1.00 11.20 110 THR B N 1
ATOM 3053 C CA . THR B 1 100 ? -13.189 30.022 58.403 1.00 10.74 110 THR B CA 1
ATOM 3054 C C . THR B 1 100 ? -11.761 30.486 58.149 1.00 11.82 110 THR B C 1
ATOM 3055 O O . THR B 1 100 ? -11.524 31.304 57.237 1.00 12.81 110 THR B O 1
ATOM 3059 N N . PRO B 1 101 ? -10.787 29.963 58.896 1.00 11.08 111 PRO B N 1
ATOM 3060 C CA . PRO B 1 101 ? -9.380 30.208 58.555 1.00 12.32 111 PRO B CA 1
ATOM 3061 C C . PRO B 1 101 ? -9.024 29.471 57.281 1.00 13.20 111 PRO B C 1
ATOM 3062 O O . PRO B 1 101 ? -8.982 28.234 57.244 1.00 13.09 111 PRO B O 1
ATOM 3066 N N . HIS B 1 102 ? -8.754 30.238 56.235 1.00 11.70 112 HIS B N 1
ATOM 3067 C CA . HIS B 1 102 ? -8.630 29.724 54.872 1.00 12.24 112 HIS B CA 1
ATOM 3068 C C . HIS B 1 102 ? -7.165 29.379 54.604 1.00 13.44 112 HIS B C 1
ATOM 3069 O O . HIS B 1 102 ? -6.463 30.059 53.858 1.00 13.60 112 HIS B O 1
ATOM 3076 N N . ASN B 1 103 ? -6.693 28.290 55.240 1.00 13.13 113 ASN B N 1
ATOM 3077 C CA . ASN B 1 103 ? -5.256 28.035 55.260 1.00 13.75 113 ASN B CA 1
ATOM 3078 C C . ASN B 1 103 ? -4.811 26.670 54.764 1.00 14.34 113 ASN B C 1
ATOM 3079 O O . ASN B 1 103 ? -3.598 26.399 54.770 1.00 14.43 113 ASN B O 1
ATOM 3084 N N . TYR B 1 104 ? -5.733 25.806 54.344 1.00 14.15 114 TYR B N 1
ATOM 3085 C CA . TYR B 1 104 ? -5.372 24.516 53.747 1.00 13.54 114 TYR B CA 1
ATOM 3086 C C . TYR B 1 104 ? -4.519 23.669 54.685 1.00 13.74 114 TYR B C 1
ATOM 3087 O O . TYR B 1 104 ? -3.694 22.872 54.235 1.00 14.97 114 TYR B O 1
ATOM 3096 N N . GLY B 1 105 ? -4.713 23.837 55.995 1.00 12.60 115 GLY B N 1
ATOM 3097 C CA . GLY B 1 105 ? -3.974 23.069 56.981 1.00 14.32 115 GLY B CA 1
ATOM 3098 C C . GLY B 1 105 ? -2.516 23.455 57.121 1.00 15.56 115 GLY B C 1
ATOM 3099 O O . GLY B 1 105 ? -1.732 22.666 57.656 1.00 14.66 115 GLY B O 1
ATOM 3100 N N . ARG B 1 106 ? -2.138 24.648 56.656 1.00 14.40 116 ARG B N 1
ATOM 3101 C CA . ARG B 1 106 ? -0.768 25.140 56.718 1.00 12.83 116 ARG B CA 1
ATOM 3102 C C . ARG B 1 106 ? -0.703 26.483 57.431 1.00 15.52 116 ARG B C 1
ATOM 3103 O O . ARG B 1 106 ? -1.606 27.315 57.312 1.00 13.13 116 ARG B O 1
ATOM 3111 N N . TYR B 1 107 ? 0.401 26.690 58.143 1.00 13.77 117 TYR B N 1
ATOM 3112 C CA . TYR B 1 107 ? 0.644 27.905 58.916 1.00 13.02 117 TYR B CA 1
ATOM 3113 C C . TYR B 1 107 ? 2.056 28.382 58.605 1.00 15.24 117 TYR B C 1
ATOM 3114 O O . TYR B 1 107 ? 3.023 27.645 58.824 1.00 15.30 117 TYR B O 1
ATOM 3123 N N . TYR B 1 108 ? 2.167 29.600 58.076 1.00 12.39 118 TYR B N 1
ATOM 3124 C CA . TYR B 1 108 ? 3.427 30.116 57.534 1.00 15.37 118 TYR B CA 1
ATOM 3125 C C . TYR B 1 108 ? 4.051 29.107 56.574 1.00 18.11 118 TYR B C 1
ATOM 3126 O O . TYR B 1 108 ? 5.270 28.902 56.547 1.00 17.73 118 TYR B O 1
ATOM 3135 N N . GLY B 1 109 ? 3.192 28.458 55.776 1.00 15.81 119 GLY B N 1
ATOM 3136 C CA . GLY B 1 109 ? 3.632 27.534 54.749 1.00 18.75 119 GLY B CA 1
ATOM 3137 C C . GLY B 1 109 ? 3.994 26.140 55.219 1.00 19.91 119 GLY B C 1
ATOM 3138 O O . GLY B 1 109 ? 4.315 25.288 54.379 1.00 17.74 119 GLY B O 1
ATOM 3139 N N . ASN B 1 110 ? 3.946 25.868 56.517 1.00 15.05 120 ASN B N 1
ATOM 3140 C CA . ASN B 1 110 ? 4.254 24.546 57.055 1.00 15.44 120 ASN B CA 1
ATOM 3141 C C . ASN B 1 110 ? 2.962 23.796 57.327 1.00 16.26 120 ASN B C 1
ATOM 3142 O O . ASN B 1 110 ? 2.032 24.354 57.918 1.00 14.86 120 ASN B O 1
ATOM 3147 N N . ILE B 1 111 ? 2.908 22.530 56.904 1.00 14.16 121 ILE B N 1
ATOM 3148 C CA . ILE B 1 111 ? 1.790 21.681 57.296 1.00 12.18 121 ILE B CA 1
ATOM 3149 C C . ILE B 1 111 ? 1.662 21.715 58.809 1.00 17.11 121 ILE B C 1
ATOM 3150 O O . ILE B 1 111 ? 2.651 21.550 59.533 1.00 16.41 121 ILE B O 1
ATOM 3155 N N . ILE B 1 112 ? 0.451 21.967 59.298 1.00 14.07 122 ILE B N 1
ATOM 3156 C CA . ILE B 1 112 ? 0.265 22.059 60.740 1.00 15.44 122 ILE B CA 1
ATOM 3157 C C . ILE B 1 112 ? 0.406 20.667 61.342 1.00 17.47 122 ILE B C 1
ATOM 3158 O O . ILE B 1 112 ? -0.371 19.757 61.035 1.00 19.78 122 ILE B O 1
ATOM 3163 N N . ASN B 1 113 ? 1.398 20.498 62.219 1.00 15.41 123 ASN B N 1
ATOM 3164 C CA . ASN B 1 113 ? 1.745 19.191 62.740 1.00 18.74 123 ASN B CA 1
ATOM 3165 C C . ASN B 1 113 ? 1.688 19.112 64.256 1.00 21.36 123 ASN B C 1
ATOM 3166 O O . ASN B 1 113 ? 2.037 18.070 64.813 1.00 25.47 123 ASN B O 1
ATOM 3171 N N . SER B 1 114 ? 1.288 20.181 64.939 1.00 16.81 124 SER B N 1
ATOM 3172 C CA . SER B 1 114 ? 1.204 20.204 66.398 1.00 15.51 124 SER B CA 1
ATOM 3173 C C . SER B 1 114 ? -0.261 20.315 66.797 1.00 14.95 124 SER B C 1
ATOM 3174 O O . SER B 1 114 ? -0.865 21.382 66.642 1.00 13.49 124 SER B O 1
ATOM 3177 N N . THR B 1 115 ? -0.830 19.230 67.325 1.00 14.35 125 THR B N 1
ATOM 3178 C CA . THR B 1 115 ? -2.213 19.320 67.794 1.00 15.93 125 THR B CA 1
ATOM 3179 C C . THR B 1 115 ? -2.345 20.257 68.993 1.00 16.57 125 THR B C 1
ATOM 3180 O O . THR B 1 115 ? -3.395 20.891 69.164 1.00 14.14 125 THR B O 1
ATOM 3184 N N . SER B 1 116 ? -1.315 20.369 69.841 1.00 14.10 126 SER B N 1
ATOM 3185 C CA . SER B 1 116 ? -1.474 21.283 70.969 1.00 15.24 126 SER B CA 1
ATOM 3186 C C . SER B 1 116 ? -1.458 22.731 70.488 1.00 15.12 126 SER B C 1
ATOM 3187 O O . SER B 1 116 ? -2.248 23.552 70.964 1.00 13.48 126 SER B O 1
ATOM 3190 N N . ASP B 1 117 ? -0.577 23.061 69.534 1.00 14.55 127 ASP B N 1
ATOM 3191 C CA . ASP B 1 117 ? -0.579 24.412 68.962 1.00 13.33 127 ASP B CA 1
ATOM 3192 C C . ASP B 1 117 ? -1.919 24.743 68.309 1.00 13.26 127 ASP B C 1
ATOM 3193 O O . ASP B 1 117 ? -2.437 25.858 68.458 1.00 12.94 127 ASP B O 1
ATOM 3198 N N . PHE B 1 118 ? -2.489 23.795 67.566 1.00 12.71 128 PHE B N 1
ATOM 3199 C CA . PHE B 1 118 ? -3.741 24.070 66.864 1.00 11.26 128 PHE B CA 1
ATOM 3200 C C . PHE B 1 118 ? -4.895 24.215 67.849 1.00 12.63 128 PHE B C 1
ATOM 3201 O O . PHE B 1 118 ? -5.787 25.051 67.649 1.00 11.42 128 PHE B O 1
ATOM 3209 N N . GLU B 1 119 ? -4.907 23.392 68.903 1.00 12.62 129 GLU B N 1
ATOM 3210 C CA . GLU B 1 119 ? -5.898 23.562 69.958 1.00 14.32 129 GLU B CA 1
ATOM 3211 C C . GLU B 1 119 ? -5.791 24.953 70.556 1.00 15.18 129 GLU B C 1
ATOM 3212 O O . GLU B 1 119 ? -6.807 25.619 70.791 1.00 13.64 129 GLU B O 1
ATOM 3218 N N . ALA B 1 120 ? -4.561 25.418 70.791 1.00 14.54 130 ALA B N 1
ATOM 3219 C CA . ALA B 1 120 ? -4.377 26.743 71.377 1.00 12.14 130 ALA B CA 1
ATOM 3220 C C . ALA B 1 120 ? -4.892 27.830 70.445 1.00 11.35 130 ALA B C 1
ATOM 3221 O O . ALA B 1 120 ? -5.570 28.767 70.879 1.00 13.53 130 ALA B O 1
ATOM 3223 N N . PHE B 1 121 ? -4.536 27.746 69.156 1.00 10.76 131 PHE B N 1
ATOM 3224 C CA . PHE B 1 121 ? -5.065 28.688 68.179 1.00 12.06 131 PHE B CA 1
ATOM 3225 C C . PHE B 1 121 ? -6.587 28.764 68.269 1.00 11.18 131 PHE B C 1
ATOM 3226 O O . PHE B 1 121 ? -7.161 29.856 68.334 1.00 11.85 131 PHE B O 1
ATOM 3234 N N . TRP B 1 122 ? -7.257 27.608 68.331 1.00 12.30 132 TRP B N 1
ATOM 3235 C CA . TRP B 1 122 ? -8.715 27.623 68.300 1.00 10.61 132 TRP B CA 1
ATOM 3236 C C . TRP B 1 122 ? -9.325 28.076 69.627 1.00 13.52 132 TRP B C 1
ATOM 3237 O O . TRP B 1 122 ? -10.373 28.736 69.631 1.00 10.98 132 TRP B O 1
ATOM 3248 N N . LYS B 1 123 ? -8.684 27.767 70.757 1.00 12.88 133 LYS B N 1
ATOM 3249 C CA . LYS B 1 123 ? -9.147 28.325 72.023 1.00 12.87 133 LYS B CA 1
ATOM 3250 C C . LYS B 1 123 ? -9.070 29.849 72.006 1.00 13.27 133 LYS B C 1
ATOM 3251 O O . LYS B 1 123 ? -9.984 30.539 72.483 1.00 11.81 133 LYS B O 1
ATOM 3257 N N . THR B 1 124 ? -7.987 30.392 71.445 1.00 11.29 134 THR B N 1
ATOM 3258 C CA . THR B 1 124 ? -7.836 31.841 71.345 1.00 12.95 134 THR B CA 1
ATOM 3259 C C . THR B 1 124 ? -8.935 32.461 70.496 1.00 12.46 134 THR B C 1
ATOM 3260 O O . THR B 1 124 ? -9.586 33.427 70.907 1.00 12.94 134 THR B O 1
ATOM 3264 N N . VAL B 1 125 ? -9.124 31.943 69.290 1.00 11.56 135 VAL B N 1
ATOM 3265 C CA . VAL B 1 125 ? -10.092 32.533 68.377 1.00 13.27 135 VAL B CA 1
ATOM 3266 C C . VAL B 1 125 ? -11.511 32.378 68.912 1.00 11.80 135 VAL B C 1
ATOM 3267 O O . VAL B 1 125 ? -12.290 33.339 68.935 1.00 12.98 135 VAL B O 1
ATOM 3271 N N . ALA B 1 126 ? -11.879 31.164 69.324 1.00 12.56 136 ALA B N 1
ATOM 3272 C CA . ALA B 1 126 ? -13.256 30.951 69.751 1.00 12.46 136 ALA B CA 1
ATOM 3273 C C . ALA B 1 126 ? -13.594 31.795 70.972 1.00 13.79 136 ALA B C 1
ATOM 3274 O O . ALA B 1 126 ? -14.766 32.148 71.185 1.00 15.49 136 ALA B O 1
ATOM 3276 N N . GLY B 1 127 ? -12.585 32.141 71.781 1.00 11.24 137 GLY B N 1
ATOM 3277 C CA . GLY B 1 127 ? -12.843 32.912 72.984 1.00 15.76 137 GLY B CA 1
ATOM 3278 C C . GLY B 1 127 ? -13.435 34.275 72.691 1.00 17.14 137 GLY B C 1
ATOM 3279 O O . GLY B 1 127 ? -14.176 34.821 73.508 1.00 15.67 137 GLY B O 1
ATOM 3280 N N . ALA B 1 128 ? -13.132 34.833 71.520 1.00 15.81 138 ALA B N 1
ATOM 3281 C CA . ALA B 1 128 ? -13.642 36.147 71.154 1.00 16.23 138 ALA B CA 1
ATOM 3282 C C . ALA B 1 128 ? -15.077 36.101 70.656 1.00 14.51 138 ALA B C 1
ATOM 3283 O O . ALA B 1 128 ? -15.666 37.164 70.428 1.00 16.10 138 ALA B O 1
ATOM 3285 N N . PHE B 1 129 ? -15.655 34.899 70.500 1.00 12.52 139 PHE B N 1
ATOM 3286 C CA . PHE B 1 129 ? -17.020 34.734 70.016 1.00 14.04 139 PHE B CA 1
ATOM 3287 C C . PHE B 1 129 ? -17.804 33.742 70.865 1.00 13.64 139 PHE B C 1
ATOM 3288 O O . PHE B 1 129 ? -18.840 33.247 70.425 1.00 13.65 139 PHE B O 1
ATOM 3296 N N . LYS B 1 130 ? -17.355 33.474 72.094 1.00 12.17 140 LYS B N 1
ATOM 3297 C CA . LYS B 1 130 ? -17.928 32.363 72.856 1.00 17.17 140 LYS B CA 1
ATOM 3298 C C . LYS B 1 130 ? -19.404 32.577 73.167 1.00 18.98 140 LYS B C 1
ATOM 3299 O O . LYS B 1 130 ? -20.143 31.606 73.368 1.00 21.31 140 LYS B O 1
ATOM 3305 N N . ASP B 1 131 ? -19.847 33.827 73.249 1.00 16.65 141 ASP B N 1
ATOM 3306 C CA . ASP B 1 131 ? -21.207 34.113 73.683 1.00 17.91 141 ASP B CA 1
ATOM 3307 C C . ASP B 1 131 ? -22.135 34.435 72.520 1.00 24.09 141 ASP B C 1
ATOM 3308 O O . ASP B 1 131 ? -23.217 34.993 72.731 1.00 22.73 141 ASP B O 1
ATOM 3313 N N . ASN B 1 132 ? -21.735 34.112 71.300 1.00 15.46 142 ASN B N 1
ATOM 3314 C CA . ASN B 1 132 ? -22.544 34.425 70.128 1.00 13.86 142 ASN B CA 1
ATOM 3315 C C . ASN B 1 132 ? -22.923 33.095 69.493 1.00 17.95 142 ASN B C 1
ATOM 3316 O O . ASN B 1 132 ? -22.103 32.473 68.811 1.00 14.76 142 ASN B O 1
ATOM 3321 N N . ASP B 1 133 ? -24.160 32.654 69.721 1.00 14.37 143 ASP B N 1
ATOM 3322 C CA . ASP B 1 133 ? -24.573 31.358 69.205 1.00 14.50 143 ASP B CA 1
ATOM 3323 C C . ASP B 1 133 ? -24.906 31.385 67.720 1.00 15.25 143 ASP B C 1
ATOM 3324 O O . ASP B 1 133 ? -25.156 30.322 67.146 1.00 14.62 143 ASP B O 1
ATOM 3329 N N . LEU B 1 134 ? -24.917 32.559 67.093 1.00 15.48 144 LEU B N 1
ATOM 3330 C CA . LEU B 1 134 ? -25.054 32.635 65.645 1.00 14.90 144 LEU B CA 1
ATOM 3331 C C . LEU B 1 134 ? -23.721 32.488 64.925 1.00 14.22 144 LEU B C 1
ATOM 3332 O O . LEU B 1 134 ? -23.686 32.582 63.698 1.00 13.47 144 LEU B O 1
ATOM 3337 N N . VAL B 1 135 ? -22.629 32.258 65.654 1.00 11.19 145 VAL B N 1
ATOM 3338 C CA . VAL B 1 135 ? -21.334 31.972 65.053 1.00 11.78 145 VAL B CA 1
ATOM 3339 C C . VAL B 1 135 ? -21.164 30.469 64.929 1.00 15.09 145 VAL B C 1
ATOM 3340 O O . VAL B 1 135 ? -21.590 29.706 65.799 1.00 14.76 145 VAL B O 1
ATOM 3344 N N . MET B 1 136 ? -20.537 30.054 63.836 1.00 12.98 146 MET B N 1
ATOM 3345 C CA . MET B 1 136 ? -20.101 28.692 63.598 1.00 12.75 146 MET B CA 1
ATOM 3346 C C . MET B 1 136 ? -18.590 28.762 63.442 1.00 13.22 146 MET B C 1
ATOM 3347 O O . MET B 1 136 ? -18.056 29.768 62.966 1.00 13.83 146 MET B O 1
ATOM 3352 N N . PHE B 1 137 ? -17.899 27.707 63.841 1.00 14.18 147 PHE B N 1
ATOM 3353 C CA . PHE B 1 137 ? -16.462 27.628 63.627 1.00 10.96 147 PHE B CA 1
ATOM 3354 C C . PHE B 1 137 ? -16.161 26.533 62.618 1.00 13.40 147 PHE B C 1
ATOM 3355 O O . PHE B 1 137 ? -16.850 25.514 62.557 1.00 16.35 147 PHE B O 1
ATOM 3363 N N . ASP B 1 138 ? -15.135 26.769 61.811 1.00 12.53 148 ASP B N 1
ATOM 3364 C CA . ASP B 1 138 ? -14.794 25.916 60.673 1.00 11.85 148 ASP B CA 1
ATOM 3365 C C . ASP B 1 138 ? -13.299 25.658 60.799 1.00 10.74 148 ASP B C 1
ATOM 3366 O O . ASP B 1 138 ? -12.503 26.592 60.661 1.00 10.14 148 ASP B O 1
ATOM 3371 N N . THR B 1 139 ? -12.910 24.407 61.095 1.00 11.80 149 THR B N 1
ATOM 3372 C CA . THR B 1 139 ? -11.567 24.195 61.646 1.00 14.88 149 THR B CA 1
ATOM 3373 C C . THR B 1 139 ? -10.477 24.671 60.688 1.00 12.69 149 THR B C 1
ATOM 3374 O O . THR B 1 139 ? -9.496 25.281 61.125 1.00 13.52 149 THR B O 1
ATOM 3378 N N . ASN B 1 140 ? -10.616 24.404 59.388 1.00 10.97 150 ASN B N 1
ATOM 3379 C CA . ASN B 1 140 ? -9.663 25.013 58.481 1.00 10.86 150 ASN B CA 1
ATOM 3380 C C . ASN B 1 140 ? -10.205 24.700 57.089 1.00 11.63 150 ASN B C 1
ATOM 3381 O O . ASN B 1 140 ? -10.841 23.663 56.895 1.00 13.60 150 ASN B O 1
ATOM 3386 N N . ASN B 1 141 ? -9.991 25.608 56.142 1.00 10.89 151 ASN B N 1
ATOM 3387 C CA . ASN B 1 141 ? -10.487 25.403 54.784 1.00 9.89 151 ASN B CA 1
ATOM 3388 C C . ASN B 1 141 ? -9.579 24.450 54.015 1.00 12.23 151 ASN B C 1
ATOM 3389 O O . ASN B 1 141 ? -8.388 24.739 53.855 1.00 13.05 151 ASN B O 1
ATOM 3394 N N . GLN B 1 142 ? -10.144 23.329 53.531 1.00 11.62 152 GLN B N 1
ATOM 3395 C CA . GLN B 1 142 ? -9.540 22.467 52.494 1.00 11.55 152 GLN B CA 1
ATOM 3396 C C . GLN B 1 142 ? -8.122 22.007 52.849 1.00 11.61 152 GLN B C 1
ATOM 3397 O O . GLN B 1 142 ? -7.148 22.270 52.139 1.00 13.17 152 GLN B O 1
ATOM 3403 N N . TYR B 1 143 ? -8.015 21.275 53.949 1.00 13.07 153 TYR B N 1
ATOM 3404 C CA . TYR B 1 143 ? -6.811 20.481 54.143 1.00 11.43 153 TYR B CA 1
ATOM 3405 C C . TYR B 1 143 ? -6.525 19.712 52.862 1.00 12.31 153 TYR B C 1
ATOM 3406 O O . TYR B 1 143 ? -7.444 19.211 52.216 1.00 13.81 153 TYR B O 1
ATOM 3415 N N . TYR B 1 144 ? -5.253 19.616 52.493 1.00 11.98 154 TYR B N 1
ATOM 3416 C CA . TYR B 1 144 ? -4.892 18.775 51.353 1.00 11.48 154 TYR B CA 1
ATOM 3417 C C . TYR B 1 144 ? -3.442 18.338 51.486 1.00 12.15 154 TYR B C 1
ATOM 3418 O O . TYR B 1 144 ? -2.636 18.978 52.173 1.00 14.99 154 TYR B O 1
ATOM 3427 N N . GLY B 1 145 ? -3.117 17.247 50.795 1.00 12.79 155 GLY B N 1
ATOM 3428 C CA . GLY B 1 145 ? -1.723 16.868 50.650 1.00 16.97 155 GLY B CA 1
ATOM 3429 C C . GLY B 1 145 ? -1.057 16.517 51.958 1.00 16.22 155 GLY B C 1
ATOM 3430 O O . GLY B 1 145 ? 0.136 16.767 52.131 1.00 20.18 155 GLY B O 1
ATOM 3431 N N . MET B 1 146 ? -1.796 15.941 52.890 1.00 15.07 156 MET B N 1
ATOM 3432 C CA . MET B 1 146 ? -1.230 15.647 54.194 1.00 16.76 156 MET B CA 1
ATOM 3433 C C . MET B 1 146 ? -1.814 14.327 54.684 1.00 14.61 156 MET B C 1
ATOM 3434 O O . MET B 1 146 ? -2.644 13.715 54.013 1.00 14.96 156 MET B O 1
ATOM 3439 N N . ALA B 1 147 ? -1.298 13.831 55.810 1.00 15.81 157 ALA B N 1
ATOM 3440 C CA . ALA B 1 147 ? -1.773 12.551 56.332 1.00 13.87 157 ALA B CA 1
ATOM 3441 C C . ALA B 1 147 ? -3.233 12.657 56.749 1.00 15.93 157 ALA B C 1
ATOM 3442 O O . ALA B 1 147 ? -3.614 13.580 57.474 1.00 13.89 157 ALA B O 1
ATOM 3444 N N . GLY B 1 148 ? -4.052 11.696 56.314 1.00 12.91 158 GLY B N 1
ATOM 3445 C CA . GLY B 1 148 ? -5.445 11.688 56.735 1.00 12.93 158 GLY B CA 1
ATOM 3446 C C . GLY B 1 148 ? -5.615 11.614 58.240 1.00 14.66 158 GLY B C 1
ATOM 3447 O O . GLY B 1 148 ? -6.476 12.287 58.812 1.00 13.20 158 GLY B O 1
ATOM 3448 N N . GLN B 1 149 ? -4.812 10.789 58.912 1.00 13.90 159 GLN B N 1
ATOM 3449 C CA . GLN B 1 149 ? -4.973 10.707 60.360 1.00 16.55 159 GLN B CA 1
ATOM 3450 C C . GLN B 1 149 ? -4.653 12.044 61.017 1.00 12.96 159 GLN B C 1
ATOM 3451 O O . GLN B 1 149 ? -5.295 12.426 62.004 1.00 14.12 159 GLN B O 1
ATOM 3457 N N . LEU B 1 150 ? -3.668 12.771 60.478 1.00 12.60 160 LEU B N 1
ATOM 3458 C CA . LEU B 1 150 ? -3.338 14.084 61.030 1.00 12.98 160 LEU B CA 1
ATOM 3459 C C . LEU B 1 150 ? -4.480 15.069 60.818 1.00 13.82 160 LEU B C 1
ATOM 3460 O O . LEU B 1 150 ? -4.805 15.855 61.716 1.00 14.23 160 LEU B O 1
ATOM 3465 N N . VAL B 1 151 ? -5.115 15.036 59.646 1.00 14.39 161 VAL B N 1
ATOM 3466 C CA . VAL B 1 151 ? -6.237 15.942 59.415 1.00 14.11 161 VAL B CA 1
ATOM 3467 C C . VAL B 1 151 ? -7.345 15.680 60.425 1.00 11.40 161 VAL B C 1
ATOM 3468 O O . VAL B 1 151 ? -7.942 16.620 60.967 1.00 12.65 161 VAL B O 1
ATOM 3472 N N . ALA B 1 152 ? -7.653 14.405 60.692 1.00 11.21 162 ALA B N 1
ATOM 3473 C CA . ALA B 1 152 ? -8.666 14.119 61.708 1.00 11.74 162 ALA B CA 1
ATOM 3474 C C . ALA B 1 152 ? -8.194 14.576 63.088 1.00 13.15 162 ALA B C 1
ATOM 3475 O O . ALA B 1 152 ? -8.961 15.171 63.845 1.00 13.17 162 ALA B O 1
ATOM 3477 N N . ASP B 1 153 ? -6.923 14.330 63.417 1.00 11.93 163 ASP B N 1
ATOM 3478 C CA . ASP B 1 153 ? -6.387 14.758 64.706 1.00 16.33 163 ASP B CA 1
ATOM 3479 C C . ASP B 1 153 ? -6.452 16.271 64.859 1.00 13.00 163 ASP B C 1
ATOM 3480 O O . ASP B 1 153 ? -6.677 16.788 65.960 1.00 13.31 163 ASP B O 1
ATOM 3485 N N . LEU B 1 154 ? -6.248 17.006 63.766 1.00 14.42 164 LEU B N 1
ATOM 3486 C CA . LEU B 1 154 ? -6.334 18.458 63.856 1.00 10.00 164 LEU B CA 1
ATOM 3487 C C . LEU B 1 154 ? -7.781 18.916 64.043 1.00 11.55 164 LEU B C 1
ATOM 3488 O O . LEU B 1 154 ? -8.048 19.874 64.781 1.00 11.91 164 LEU B O 1
ATOM 3493 N N . ASN B 1 155 ? -8.726 18.278 63.348 1.00 13.53 165 ASN B N 1
ATOM 3494 C CA . ASN B 1 155 ? -10.126 18.593 63.596 1.00 12.09 165 ASN B CA 1
ATOM 3495 C C . ASN B 1 155 ? -10.480 18.342 65.056 1.00 13.57 165 ASN B C 1
ATOM 3496 O O . ASN B 1 155 ? -11.154 19.165 65.684 1.00 12.57 165 ASN B O 1
ATOM 3501 N N . GLN B 1 156 ? -10.006 17.227 65.625 1.00 13.19 166 GLN B N 1
ATOM 3502 C CA . GLN B 1 156 ? -10.268 16.961 67.038 1.00 13.22 166 GLN B CA 1
ATOM 3503 C C . GLN B 1 156 ? -9.666 18.038 67.923 1.00 12.16 166 GLN B C 1
ATOM 3504 O O . GLN B 1 156 ? -10.301 18.489 68.882 1.00 12.35 166 GLN B O 1
ATOM 3510 N N . ALA B 1 157 ? -8.425 18.442 67.629 1.00 10.88 167 ALA B N 1
ATOM 3511 C CA . ALA B 1 157 ? -7.776 19.488 68.416 1.00 12.46 167 ALA B CA 1
ATOM 3512 C C . ALA B 1 157 ? -8.552 20.795 68.340 1.00 10.29 167 ALA B C 1
ATOM 3513 O O . ALA B 1 157 ? -8.672 21.521 69.337 1.00 14.27 167 ALA B O 1
ATOM 3515 N N . ALA B 1 158 ? -9.081 21.119 67.154 1.00 9.32 168 ALA B N 1
ATOM 3516 C CA . ALA B 1 158 ? -9.889 22.324 67.005 1.00 12.25 168 ALA B CA 1
ATOM 3517 C C . ALA B 1 158 ? -11.163 22.245 67.842 1.00 12.92 168 ALA B C 1
ATOM 3518 O O . ALA B 1 158 ? -11.502 23.186 68.561 1.00 11.73 168 ALA B O 1
ATOM 3520 N N . ILE B 1 159 ? -11.890 21.128 67.760 1.00 13.12 169 ILE B N 1
ATOM 3521 C CA . ILE B 1 159 ? -13.057 20.950 68.626 1.00 12.03 169 ILE B CA 1
ATOM 3522 C C . ILE B 1 159 ? -12.676 21.200 70.077 1.00 12.87 169 ILE B C 1
ATOM 3523 O O . ILE B 1 159 ? -13.348 21.947 70.805 1.00 12.81 169 ILE B O 1
ATOM 3528 N N . ASN B 1 160 ? -11.580 20.572 70.507 1.00 12.21 170 ASN B N 1
ATOM 3529 C CA . ASN B 1 160 ? -11.179 20.635 71.909 1.00 12.11 170 ASN B CA 1
ATOM 3530 C C . ASN B 1 160 ? -10.843 22.062 72.317 1.00 14.29 170 ASN B C 1
ATOM 3531 O O . ASN B 1 160 ? -11.173 22.498 73.434 1.00 14.43 170 ASN B O 1
ATOM 3536 N N . GLY B 1 161 ? -10.182 22.804 71.424 1.00 11.67 171 GLY B N 1
ATOM 3537 C CA . GLY B 1 161 ? -9.824 24.179 71.738 1.00 13.08 171 GLY B CA 1
ATOM 3538 C C . GLY B 1 161 ? -11.024 25.101 71.728 1.00 12.97 171 GLY B C 1
ATOM 3539 O O . GLY B 1 161 ? -11.143 25.996 72.573 1.00 11.94 171 GLY B O 1
ATOM 3540 N N . ILE B 1 162 ? -11.935 24.897 70.773 1.00 10.32 172 ILE B N 1
ATOM 3541 C CA . ILE B 1 162 ? -13.157 25.699 70.749 1.00 10.82 172 ILE B CA 1
ATOM 3542 C C . ILE B 1 162 ? -13.932 25.519 72.055 1.00 11.57 172 ILE B C 1
ATOM 3543 O O . ILE B 1 162 ? -14.360 26.495 72.678 1.00 11.89 172 ILE B O 1
ATOM 3548 N N . ARG B 1 163 ? -14.112 24.269 72.499 1.00 11.85 173 ARG B N 1
ATOM 3549 C CA . ARG B 1 163 ? -14.851 24.041 73.740 1.00 12.31 173 ARG B CA 1
ATOM 3550 C C . ARG B 1 163 ? -14.066 24.526 74.965 1.00 11.21 173 ARG B C 1
ATOM 3551 O O . ARG B 1 163 ? -14.666 24.981 75.944 1.00 14.75 173 ARG B O 1
ATOM 3559 N N . ALA B 1 164 ? -12.730 24.455 74.924 1.00 15.06 174 ALA B N 1
ATOM 3560 C CA . ALA B 1 164 ? -11.919 25.005 76.011 1.00 16.84 174 ALA B CA 1
ATOM 3561 C C . ALA B 1 164 ? -12.035 26.521 76.108 1.00 14.51 174 ALA B C 1
ATOM 3562 O O . ALA B 1 164 ? -11.7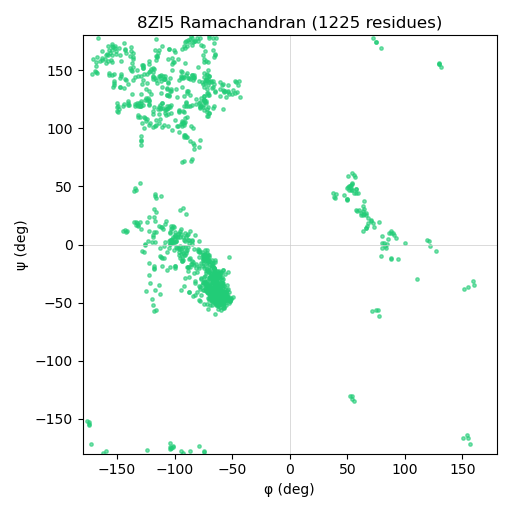27 27.091 77.163 1.00 16.65 174 ALA B O 1
ATOM 3564 N N . ALA B 1 165 ? -12.458 27.190 75.033 1.00 12.59 175 ALA B N 1
ATOM 3565 C CA . ALA B 1 165 ? -12.706 28.625 75.109 1.00 15.05 175 ALA B CA 1
ATOM 3566 C C . ALA B 1 165 ? -13.993 28.952 75.838 1.00 14.98 175 ALA B C 1
ATOM 3567 O O . ALA B 1 165 ? -14.236 30.126 76.128 1.00 17.40 175 ALA B O 1
ATOM 3569 N N . GLY B 1 166 ? -14.820 27.955 76.135 1.00 14.51 176 GLY B N 1
ATOM 3570 C CA . GLY B 1 166 ? -16.156 28.253 76.614 1.00 13.60 176 GLY B CA 1
ATOM 3571 C C . GLY B 1 166 ? -17.151 28.494 75.504 1.00 14.80 176 GLY B C 1
ATOM 3572 O O . GLY B 1 166 ? -18.297 28.855 75.782 1.00 15.36 176 GLY B O 1
ATOM 3573 N N . ALA B 1 167 ? -16.740 28.309 74.249 1.00 14.53 177 ALA B N 1
ATOM 3574 C CA . ALA B 1 167 ? -17.650 28.390 73.108 1.00 13.27 177 ALA B CA 1
ATOM 3575 C C . ALA B 1 167 ? -18.328 27.029 72.993 1.00 14.93 177 ALA B C 1
ATOM 3576 O O . ALA B 1 167 ? -17.881 26.132 72.277 1.00 16.50 177 ALA B O 1
ATOM 3578 N N . THR B 1 168 ? -19.413 26.861 73.746 1.00 12.85 178 THR B N 1
ATOM 3579 C CA . THR B 1 168 ? -19.970 25.529 73.967 1.00 16.59 178 THR B CA 1
ATOM 3580 C C . THR B 1 168 ? -21.262 25.265 73.219 1.00 19.98 178 THR B C 1
ATOM 3581 O O . THR B 1 168 ? -21.746 24.130 73.247 1.00 20.96 178 THR B O 1
ATOM 3585 N N . SER B 1 169 ? -21.833 26.267 72.559 1.00 16.86 179 SER B N 1
ATOM 3586 C CA . SER B 1 169 ? -23.118 26.103 71.903 1.00 19.16 179 SER B CA 1
ATOM 3587 C C . SER B 1 169 ? -23.032 26.184 70.385 1.00 22.51 179 SER B C 1
ATOM 3588 O O . SER B 1 169 ? -24.003 25.831 69.708 1.00 24.66 179 SER B O 1
ATOM 3591 N N . GLN B 1 170 ? -21.890 26.585 69.842 1.00 15.54 180 GLN B N 1
ATOM 3592 C CA . GLN B 1 170 ? -21.725 26.802 68.410 1.00 17.05 180 GLN B CA 1
ATOM 3593 C C . GLN B 1 170 ? -21.385 25.509 67.684 1.00 16.71 180 GLN B C 1
ATOM 3594 O O . GLN B 1 170 ? -20.661 24.655 68.206 1.00 16.43 180 GLN B O 1
ATOM 3600 N N . TYR B 1 171 ? -21.882 25.381 66.450 1.00 15.19 181 TYR B N 1
ATOM 3601 C CA . TYR B 1 171 ? -21.476 24.239 65.631 1.00 14.67 181 TYR B CA 1
ATOM 3602 C C . TYR B 1 171 ? -20.013 24.348 65.239 1.00 13.15 181 TYR B C 1
ATOM 3603 O O . TYR B 1 171 ? -19.516 25.434 64.930 1.00 14.96 181 TYR B O 1
ATOM 3612 N N . VAL B 1 172 ? -19.323 23.213 65.253 1.00 12.56 182 VAL B N 1
ATOM 3613 C CA . VAL B 1 172 ? -17.950 23.128 64.769 1.00 13.21 182 VAL B CA 1
ATOM 3614 C C . VAL B 1 172 ? -17.995 22.396 63.436 1.00 14.60 182 VAL B C 1
ATOM 3615 O O . VAL B 1 172 ? -18.408 21.231 63.375 1.00 16.08 182 VAL B O 1
ATOM 3619 N N . ASN B 1 173 ? -17.602 23.092 62.368 1.00 11.54 183 ASN B N 1
ATOM 3620 C CA . ASN B 1 173 ? -17.546 22.491 61.043 1.00 11.17 183 ASN B CA 1
ATOM 3621 C C . ASN B 1 173 ? -16.208 21.777 60.899 1.00 11.08 183 ASN B C 1
ATOM 3622 O O . ASN B 1 173 ? -15.156 22.408 61.022 1.00 12.90 183 ASN B O 1
ATOM 3627 N N . VAL B 1 174 ? -16.232 20.465 60.668 1.00 10.90 184 VAL B N 1
ATOM 3628 C CA . VAL B 1 174 ? -15.005 19.694 60.493 1.00 11.94 184 VAL B CA 1
ATOM 3629 C C . VAL B 1 174 ? -14.836 19.402 59.007 1.00 15.57 184 VAL B C 1
ATOM 3630 O O . VAL B 1 174 ? -15.795 19.010 58.328 1.00 12.71 184 VAL B O 1
ATOM 3634 N N . GLU B 1 175 ? -13.640 19.649 58.488 1.00 12.62 185 GLU B N 1
ATOM 3635 C CA . GLU B 1 175 ? -13.342 19.471 57.074 1.00 11.28 185 GLU B CA 1
ATOM 3636 C C . GLU B 1 175 ? -12.378 18.310 56.888 1.00 11.95 185 GLU B C 1
ATOM 3637 O O . GLU B 1 175 ? -11.430 18.142 57.664 1.00 11.82 185 GLU B O 1
ATOM 3643 N N . GLY B 1 176 ? -12.610 17.525 55.831 1.00 11.43 186 GLY B N 1
ATOM 3644 C CA . GLY B 1 176 ? -11.700 16.460 55.487 1.00 10.96 186 GLY B CA 1
ATOM 3645 C C . GLY B 1 176 ? -10.456 16.927 54.744 1.00 10.24 186 GLY B C 1
ATOM 3646 O O . GLY B 1 176 ? -10.275 18.099 54.403 1.00 12.47 186 GLY B O 1
ATOM 3647 N N . ASN B 1 177 ? -9.581 15.952 54.516 1.00 11.94 187 ASN B N 1
ATOM 3648 C CA . ASN B 1 177 ? -8.390 16.066 53.686 1.00 10.15 187 ASN B CA 1
ATOM 3649 C C . ASN B 1 177 ? -8.809 16.191 52.218 1.00 12.36 187 ASN B C 1
ATOM 3650 O O . ASN B 1 177 ? -9.990 16.127 51.876 1.00 11.91 187 ASN B O 1
ATOM 3655 N N . SER B 1 178 ? -7.828 16.349 51.334 1.00 13.45 188 SER B N 1
ATOM 3656 C CA . SER B 1 178 ? -8.084 16.349 49.889 1.00 12.25 188 SER B CA 1
ATOM 3657 C C . SER B 1 178 ? -9.181 17.353 49.503 1.00 12.94 188 SER B C 1
ATOM 3658 O O . SER B 1 178 ? -10.121 17.038 48.761 1.00 13.60 188 SER B O 1
ATOM 3661 N N . TYR B 1 179 ? -9.065 18.574 50.034 1.00 11.42 189 TYR B N 1
ATOM 3662 C CA . TYR B 1 179 ? -9.994 19.659 49.718 1.00 12.43 189 TYR B CA 1
ATOM 3663 C C . TYR B 1 179 ? -11.423 19.327 50.140 1.00 12.65 189 TYR B C 1
ATOM 3664 O O . TYR B 1 179 ? -12.386 19.841 49.558 1.00 13.29 189 TYR B O 1
ATOM 3673 N N . THR B 1 180 ? -11.549 18.469 51.154 1.00 11.87 190 THR B N 1
ATOM 3674 C CA . THR B 1 180 ? -12.825 18.015 51.723 1.00 11.53 190 THR B CA 1
ATOM 3675 C C . THR B 1 180 ? -13.896 17.809 50.649 1.00 13.25 190 THR B C 1
ATOM 3676 O O . THR B 1 180 ? -15.072 18.140 50.820 1.00 11.19 190 THR B O 1
ATOM 3680 N N . GLY B 1 181 ? -13.497 17.174 49.545 1.00 13.04 191 GLY B N 1
ATOM 3681 C CA . GLY B 1 181 ? -14.450 16.937 48.460 1.00 13.39 191 GLY B CA 1
ATOM 3682 C C . GLY B 1 181 ? -15.480 15.873 48.838 1.00 13.64 191 GLY B C 1
ATOM 3683 O O . GLY B 1 181 ? -15.128 14.781 49.299 1.00 13.99 191 GLY B O 1
ATOM 3684 N N . ALA B 1 182 ? -16.765 16.188 48.660 1.00 12.85 192 ALA B N 1
ATOM 3685 C CA . ALA B 1 182 ? -17.786 15.178 48.927 1.00 13.20 192 ALA B CA 1
ATOM 3686 C C . ALA B 1 182 ? -17.572 13.947 48.050 1.00 11.24 192 ALA B C 1
ATOM 3687 O O . ALA B 1 182 ? -17.635 12.806 48.530 1.00 12.36 192 ALA B O 1
ATOM 3689 N N . TRP B 1 183 ? -17.311 14.167 46.759 1.00 14.28 193 TRP B N 1
ATOM 3690 C CA . TRP B 1 183 ? -17.270 13.085 45.778 1.00 14.97 193 TRP B CA 1
ATOM 3691 C C . TRP B 1 183 ? -16.111 12.127 46.005 1.00 17.26 193 TRP B C 1
ATOM 3692 O O . TRP B 1 183 ? -16.141 10.998 45.498 1.00 15.09 193 TRP B O 1
ATOM 3703 N N . THR B 1 184 ? -15.096 12.546 46.754 1.00 13.50 194 THR B N 1
ATOM 3704 C CA . THR B 1 184 ? -13.931 11.713 47.001 1.00 12.80 194 THR B CA 1
ATOM 3705 C C . THR B 1 184 ? -13.853 11.264 48.453 1.00 12.28 194 THR B C 1
ATOM 3706 O O . THR B 1 184 ? -12.803 10.783 48.888 1.00 15.54 194 THR B O 1
ATOM 3710 N N . TRP B 1 185 ? -14.949 11.397 49.201 1.00 14.30 195 TRP B N 1
ATOM 3711 C CA . TRP B 1 185 ? -14.931 11.038 50.619 1.00 14.45 195 TRP B CA 1
ATOM 3712 C C . TRP B 1 185 ? -14.420 9.614 50.833 1.00 17.64 195 TRP B C 1
ATOM 3713 O O . TRP B 1 185 ? -13.715 9.350 51.813 1.00 15.44 195 TRP B O 1
ATOM 3724 N N . THR B 1 186 ? -14.780 8.675 49.945 1.00 15.60 196 THR B N 1
ATOM 3725 C CA . THR B 1 186 ? -14.350 7.285 50.092 1.00 15.51 196 THR B CA 1
ATOM 3726 C C . THR B 1 186 ? -13.209 6.889 49.162 1.00 18.50 196 THR B C 1
ATOM 3727 O O . THR B 1 186 ? -12.796 5.723 49.188 1.00 20.97 196 THR B O 1
ATOM 3731 N N . THR B 1 187 ? -12.674 7.813 48.364 1.00 14.27 197 THR B N 1
ATOM 3732 C CA . THR B 1 187 ? -11.679 7.465 47.349 1.00 16.76 197 THR B CA 1
ATOM 3733 C C . THR B 1 187 ? -10.335 8.152 47.536 1.00 19.99 197 THR B C 1
ATOM 3734 O O . THR B 1 187 ? -9.297 7.485 47.456 1.00 19.64 197 THR B O 1
ATOM 3738 N N . ALA B 1 188 ? -10.310 9.463 47.778 1.00 15.78 198 ALA B N 1
ATOM 3739 C CA . ALA B 1 188 ? -9.044 10.181 47.884 1.00 14.76 198 ALA B CA 1
ATOM 3740 C C . ALA B 1 188 ? -8.242 9.728 49.100 1.00 14.55 198 ALA B C 1
ATOM 3741 O O . ALA B 1 188 ? -8.787 9.556 50.195 1.00 15.86 198 ALA B O 1
ATOM 3743 N N . GLU B 1 189 ? -6.933 9.562 48.912 1.00 17.07 199 GLU B N 1
ATOM 3744 C CA . GLU B 1 189 ? -6.042 9.105 49.970 1.00 17.25 199 GLU B CA 1
ATOM 3745 C C . GLU B 1 189 ? -5.094 10.220 50.407 1.00 20.03 199 GLU B C 1
ATOM 3746 O O . GLU B 1 189 ? -4.523 10.924 49.572 1.00 17.06 199 GLU B O 1
ATOM 3752 N N . GLY B 1 190 ? -4.935 10.373 51.719 1.00 14.77 200 GLY B N 1
ATOM 3753 C CA . GLY B 1 190 ? -3.903 11.237 52.257 1.00 17.16 200 GLY B CA 1
ATOM 3754 C C . GLY B 1 190 ? -2.531 10.629 52.030 1.00 18.79 200 GLY B C 1
ATOM 3755 O O . GLY B 1 190 ? -2.377 9.548 51.459 1.00 17.98 200 GLY B O 1
ATOM 3756 N N . THR B 1 191 ? -1.503 11.351 52.484 1.00 17.74 201 THR B N 1
ATOM 3757 C CA . THR B 1 191 ? -0.152 10.841 52.280 1.00 19.97 201 THR B CA 1
ATOM 3758 C C . THR B 1 191 ? 0.118 9.580 53.093 1.00 18.01 201 THR B C 1
ATOM 3759 O O . THR B 1 191 ? 1.108 8.886 52.821 1.00 21.15 201 THR B O 1
ATOM 3763 N N . ASP B 1 192 ? -0.747 9.261 54.053 1.00 18.49 202 ASP B N 1
ATOM 3764 C CA . ASP B 1 192 ? -0.671 8.035 54.829 1.00 18.02 202 ASP B CA 1
ATOM 3765 C C . ASP B 1 192 ? -1.592 6.947 54.285 1.00 18.30 202 ASP B C 1
ATOM 3766 O O . ASP B 1 192 ? -1.762 5.909 54.939 1.00 17.72 202 ASP B O 1
ATOM 3771 N N . GLY B 1 193 ? -2.183 7.161 53.102 1.00 15.42 203 GLY B N 1
ATOM 3772 C CA . GLY B 1 193 ? -3.021 6.169 52.456 1.00 16.22 203 GLY B CA 1
ATOM 3773 C C . GLY B 1 193 ? -4.458 6.130 52.928 1.00 17.06 203 GLY B C 1
ATOM 3774 O O . GLY B 1 193 ? -5.239 5.323 52.410 1.00 16.74 203 GLY B O 1
ATOM 3775 N N . LEU B 1 194 ? -4.836 6.965 53.890 1.00 15.65 204 LEU B N 1
ATOM 3776 C CA . LEU B 1 194 ? -6.157 6.889 54.498 1.00 15.25 204 LEU B CA 1
ATOM 3777 C C . LEU B 1 194 ? -7.128 7.828 53.802 1.00 16.38 204 LEU B C 1
ATOM 3778 O O . LEU B 1 194 ? -6.745 8.907 53.340 1.00 15.95 204 LEU B O 1
ATOM 3783 N N . THR B 1 195 ? -8.398 7.423 53.771 1.00 14.81 205 THR B N 1
ATOM 3784 C CA . THR B 1 195 ? -9.458 8.241 53.196 1.00 14.66 205 THR B CA 1
ATOM 3785 C C . THR B 1 195 ? -10.124 9.074 54.283 1.00 15.91 205 THR B C 1
ATOM 3786 O O . THR B 1 195 ? -9.943 8.844 55.482 1.00 16.02 205 THR B O 1
ATOM 3790 N N . ASN B 1 196 ? -10.931 10.038 53.845 1.00 12.16 206 ASN B N 1
ATOM 3791 C CA . ASN B 1 196 ? -11.750 10.776 54.798 1.00 15.91 206 ASN B CA 1
ATOM 3792 C C . ASN B 1 196 ? -12.772 9.856 55.458 1.00 13.13 206 ASN B C 1
ATOM 3793 O O . ASN B 1 196 ? -13.041 9.966 56.663 1.00 14.19 206 ASN B O 1
ATOM 3798 N N . ALA B 1 197 ? -13.352 8.937 54.682 1.00 12.82 207 ALA B N 1
ATOM 3799 C CA . ALA B 1 197 ? -14.337 8.016 55.244 1.00 13.70 207 ALA B CA 1
ATOM 3800 C C . ALA B 1 197 ? -13.756 7.194 56.391 1.00 16.63 207 ALA B C 1
ATOM 3801 O O . ALA B 1 197 ? -14.472 6.854 57.341 1.00 16.05 207 ALA B O 1
ATOM 3803 N N . GLN B 1 198 ? -12.467 6.868 56.329 1.00 13.85 208 GLN B N 1
ATOM 3804 C CA . GLN B 1 198 ? -11.867 6.092 57.412 1.00 18.95 208 GLN B CA 1
ATOM 3805 C C . GLN B 1 198 ? -11.461 6.928 58.613 1.00 19.35 208 GLN B C 1
ATOM 3806 O O . GLN B 1 198 ? -11.473 6.416 59.740 1.00 18.32 208 GLN B O 1
ATOM 3812 N N . THR B 1 199 ? -11.073 8.184 58.410 1.00 15.39 209 THR B N 1
ATOM 3813 C CA . THR B 1 199 ? -10.440 8.929 59.492 1.00 14.90 209 THR B CA 1
ATOM 3814 C C . THR B 1 199 ? -11.373 9.874 60.227 1.00 14.97 209 THR B C 1
ATOM 3815 O O . THR B 1 199 ? -11.065 10.249 61.366 1.00 13.70 209 THR B O 1
ATOM 3819 N N . MET B 1 200 ? -12.495 10.273 59.636 1.00 12.45 210 MET B N 1
ATOM 3820 C CA . MET B 1 200 ? -13.218 11.389 60.227 1.00 12.04 210 MET B CA 1
ATOM 3821 C C . MET B 1 200 ? -14.466 11.014 60.999 1.00 12.32 210 MET B C 1
ATOM 3822 O O . MET B 1 200 ? -15.094 11.905 61.576 1.00 15.56 210 MET B O 1
ATOM 3827 N N . GLY B 1 201 ? -14.794 9.723 61.092 1.00 14.16 211 GLY B N 1
ATOM 3828 C CA . GLY B 1 201 ? -15.991 9.323 61.808 1.00 14.62 211 GLY B CA 1
ATOM 3829 C C . GLY B 1 201 ? -15.888 9.398 63.320 1.00 15.84 211 GLY B C 1
ATOM 3830 O O . GLY B 1 201 ? -16.886 9.671 63.989 1.00 17.70 211 GLY B O 1
ATOM 3831 N N . ASN B 1 202 ? -14.705 9.167 63.890 1.00 15.87 212 ASN B N 1
ATOM 3832 C CA . ASN B 1 202 ? -14.634 8.997 65.339 1.00 15.38 212 ASN B CA 1
ATOM 3833 C C . ASN B 1 202 ? -14.423 10.306 66.093 1.00 16.06 212 ASN B C 1
ATOM 3834 O O . ASN B 1 202 ? -14.227 10.278 67.316 1.00 15.68 212 ASN B O 1
ATOM 3839 N N . LEU B 1 203 ? -14.494 11.446 65.409 1.00 16.38 213 LEU B N 1
ATOM 3840 C CA . LEU B 1 203 ? -14.363 12.729 66.092 1.00 14.55 213 LEU B CA 1
ATOM 3841 C C . LEU B 1 203 ? -15.444 12.874 67.153 1.00 14.84 213 LEU B C 1
ATOM 3842 O O . LEU B 1 203 ? -16.611 12.547 66.921 1.00 17.49 213 LEU B O 1
ATOM 3847 N N . THR B 1 204 ? -15.058 13.382 68.321 1.00 14.16 214 THR B N 1
ATOM 3848 C CA . THR B 1 204 ? -15.981 13.513 69.435 1.00 14.01 214 THR B CA 1
ATOM 3849 C C . THR B 1 204 ? -16.075 14.970 69.868 1.00 16.05 214 THR B C 1
ATOM 3850 O O . THR B 1 204 ? -15.123 15.749 69.723 1.00 17.65 214 THR B O 1
ATOM 3854 N N . ASP B 1 205 ? -17.248 15.338 70.381 1.00 16.37 215 ASP B N 1
ATOM 3855 C CA . ASP B 1 205 ? -17.506 16.703 70.821 1.00 15.62 215 ASP B CA 1
ATOM 3856 C C . ASP B 1 205 ? -18.329 16.612 72.100 1.00 17.51 215 ASP B C 1
ATOM 3857 O O . ASP B 1 205 ? -19.418 16.036 72.083 1.00 18.63 215 ASP B O 1
ATOM 3862 N N . PRO B 1 206 ? -17.842 17.142 73.224 1.00 20.50 216 PRO B N 1
ATOM 3863 C CA . PRO B 1 206 ? -18.649 17.086 74.457 1.00 19.93 216 PRO B CA 1
ATOM 3864 C C . PRO B 1 206 ? -20.029 17.709 74.297 1.00 23.42 216 PRO B C 1
ATOM 3865 O O . PRO B 1 206 ? -20.963 17.345 75.027 1.00 23.32 216 PRO B O 1
ATOM 3869 N N . GLU B 1 207 ? -20.186 18.642 73.359 1.00 18.98 217 GLU B N 1
ATOM 3870 C CA . GLU B 1 207 ? -21.464 19.291 73.112 1.00 17.44 217 GLU B CA 1
ATOM 3871 C C . GLU B 1 207 ? -22.257 18.655 71.981 1.00 18.93 217 GLU B C 1
ATOM 3872 O O . GLU B 1 207 ? -23.407 19.049 71.762 1.00 16.32 217 GLU B O 1
ATOM 3878 N N . ASP B 1 208 ? -21.678 17.686 71.265 1.00 19.11 218 ASP B N 1
ATOM 3879 C CA . ASP B 1 208 ? -22.377 16.969 70.201 1.00 19.48 218 ASP B CA 1
ATOM 3880 C C . ASP B 1 208 ? -22.966 17.933 69.171 1.00 22.58 218 ASP B C 1
ATOM 3881 O O . ASP B 1 208 ? -24.159 17.893 68.842 1.00 19.48 218 ASP B O 1
ATOM 3886 N N . LYS B 1 209 ? -22.112 18.813 68.653 1.00 14.78 219 LYS B N 1
ATOM 3887 C CA . LYS B 1 209 ? -22.528 19.800 67.667 1.00 15.09 219 LYS B CA 1
ATOM 3888 C C . LYS B 1 209 ? -21.520 19.859 66.532 1.00 15.44 219 LYS B C 1
ATOM 3889 O O . LYS B 1 209 ? -21.068 20.929 66.122 1.00 16.60 219 LYS B O 1
ATOM 3895 N N . ILE B 1 210 ? -21.153 18.690 66.008 1.00 14.56 220 ILE B N 1
ATOM 3896 C CA . ILE B 1 210 ? -20.258 18.593 64.857 1.00 15.43 220 ILE B CA 1
ATOM 3897 C C . ILE B 1 210 ? -21.075 18.636 63.574 1.00 17.20 220 ILE B C 1
ATOM 3898 O O . ILE B 1 210 ? -22.076 17.925 63.441 1.00 16.87 220 ILE B O 1
ATOM 3903 N N . LEU B 1 211 ? -20.643 19.465 62.625 1.00 14.06 221 LEU B N 1
ATOM 3904 C CA . LEU B 1 211 ? -21.185 19.483 61.270 1.00 15.09 221 LEU B CA 1
ATOM 3905 C C . LEU B 1 211 ? -20.092 19.021 60.324 1.00 14.31 221 LEU B C 1
ATOM 3906 O O . LEU B 1 211 ? -19.038 19.660 60.244 1.00 14.41 221 LEU B O 1
ATOM 3911 N N . TYR B 1 212 ? -20.319 17.917 59.614 1.00 13.73 222 TYR B N 1
ATOM 3912 C CA . TYR B 1 212 ? -19.355 17.535 58.586 1.00 12.94 222 TYR B CA 1
ATOM 3913 C C . TYR B 1 212 ? -19.461 18.495 57.412 1.00 15.39 222 TYR B C 1
ATOM 3914 O O . TYR B 1 212 ? -20.554 18.769 56.921 1.00 18.61 222 TYR B O 1
ATOM 3923 N N . HIS B 1 213 ? -18.324 19.025 56.978 1.00 11.67 223 HIS B N 1
ATOM 3924 C CA . HIS B 1 213 ? -18.303 20.174 56.080 1.00 11.05 223 HIS B CA 1
ATOM 3925 C C . HIS B 1 213 ? -17.544 19.736 54.831 1.00 13.99 223 HIS B C 1
ATOM 3926 O O . HIS B 1 213 ? -16.315 19.604 54.844 1.00 15.11 223 HIS B O 1
ATOM 3933 N N . MET B 1 214 ? -18.280 19.487 53.759 1.00 12.94 224 MET B N 1
ATOM 3934 C CA . MET B 1 214 ? -17.742 19.060 52.478 1.00 11.97 224 MET B CA 1
ATOM 3935 C C . MET B 1 214 ? -18.001 20.098 51.397 1.00 11.76 224 MET B C 1
ATOM 3936 O O . MET B 1 214 ? -18.921 20.918 51.495 1.00 11.30 224 MET B O 1
ATOM 3941 N N . HIS B 1 215 ? -17.190 20.015 50.341 1.00 10.80 225 HIS B N 1
ATOM 3942 C CA . HIS B 1 215 ? -17.270 20.899 49.178 1.00 12.54 225 HIS B CA 1
ATOM 3943 C C . HIS B 1 215 ? -17.526 20.070 47.926 1.00 11.86 225 HIS B C 1
ATOM 3944 O O . HIS B 1 215 ? -17.127 18.906 47.852 1.00 12.32 225 HIS B O 1
ATOM 3951 N N . GLN B 1 216 ? -18.198 20.660 46.935 1.00 12.53 226 GLN B N 1
ATOM 3952 C CA . GLN B 1 216 ? -18.462 19.913 45.705 1.00 12.37 226 GLN B CA 1
ATOM 3953 C C . GLN B 1 216 ? -18.546 20.838 44.504 1.00 14.28 226 GLN B C 1
ATOM 3954 O O . GLN B 1 216 ? -19.475 21.650 44.402 1.00 13.96 226 GLN B O 1
ATOM 3960 N N . TYR B 1 217 ? -17.599 20.685 43.584 1.00 13.03 227 TYR B N 1
ATOM 3961 C CA . TYR B 1 217 ? -17.658 21.352 42.290 1.00 14.91 227 TYR B CA 1
ATOM 3962 C C . TYR B 1 217 ? -18.048 20.346 41.213 1.00 14.69 227 TYR B C 1
ATOM 3963 O O . TYR B 1 217 ? -18.079 19.133 41.443 1.00 14.17 227 TYR B O 1
ATOM 3972 N N . LEU B 1 218 ? -18.379 20.873 40.030 1.00 13.54 228 LEU B N 1
ATOM 3973 C CA . LEU B 1 218 ? -19.071 20.097 39.004 1.00 14.04 228 LEU B CA 1
ATOM 3974 C C . LEU B 1 218 ? -18.294 19.956 37.707 1.00 13.81 228 LEU B C 1
ATOM 3975 O O . LEU B 1 218 ? -18.844 19.415 36.739 1.00 14.81 228 LEU B O 1
ATOM 3980 N N . ASP B 1 219 ? -17.042 20.409 37.660 1.00 16.09 229 ASP B N 1
ATOM 3981 C CA . ASP B 1 219 ? -16.216 20.215 36.478 1.00 18.05 229 ASP B CA 1
ATOM 3982 C C . ASP B 1 219 ? -15.477 18.876 36.572 1.00 16.51 229 ASP B C 1
ATOM 3983 O O . ASP B 1 219 ? -15.567 18.151 37.562 1.00 16.21 229 ASP B O 1
ATOM 3988 N N . SER B 1 220 ? -14.742 18.532 35.513 1.00 19.16 230 SER B N 1
ATOM 3989 C CA . SER B 1 220 ? -14.256 17.161 35.364 1.00 20.11 230 SER B CA 1
ATOM 3990 C C . SER B 1 220 ? -13.427 16.706 36.568 1.00 19.74 230 SER B C 1
ATOM 3991 O O . SER B 1 220 ? -13.572 15.567 37.029 1.00 20.95 230 SER B O 1
ATOM 3994 N N . ASP B 1 221 ? -12.566 17.572 37.108 1.00 20.17 231 ASP B N 1
ATOM 3995 C CA . ASP B 1 221 ? -11.714 17.175 38.226 1.00 15.78 231 ASP B CA 1
ATOM 3996 C C . ASP B 1 221 ? -12.189 17.721 39.573 1.00 19.61 231 ASP B C 1
ATOM 3997 O O . ASP B 1 221 ? -11.465 17.597 40.566 1.00 17.05 231 ASP B O 1
ATOM 4002 N N . GLY B 1 222 ? -13.385 18.302 39.634 1.00 17.25 232 GLY B N 1
ATOM 4003 C CA . GLY B 1 222 ? -13.920 18.770 40.905 1.00 17.33 232 GLY B CA 1
ATOM 4004 C C . GLY B 1 222 ? -13.186 19.933 41.530 1.00 14.50 232 GLY B C 1
ATOM 4005 O O . GLY B 1 222 ? -13.382 20.212 42.720 1.00 14.46 232 GLY B O 1
ATOM 4006 N N . SER B 1 223 ? -12.350 20.630 40.761 1.00 13.95 233 SER B N 1
ATOM 4007 C CA . SER B 1 223 ? -11.600 21.775 41.255 1.00 17.28 233 SER B CA 1
ATOM 4008 C C . SER B 1 223 ? -12.378 23.076 41.172 1.00 15.51 233 SER B C 1
ATOM 4009 O O . SER B 1 223 ? -11.982 24.058 41.802 1.00 16.76 233 SER B O 1
ATOM 4012 N N . GLY B 1 224 ? -13.449 23.120 40.386 1.00 16.58 234 GLY B N 1
ATOM 4013 C CA . GLY B 1 224 ? -14.123 24.391 40.164 1.00 17.88 234 GLY B CA 1
ATOM 4014 C C . GLY B 1 224 ? -13.330 25.411 39.367 1.00 17.40 234 GLY B C 1
ATOM 4015 O O . GLY B 1 224 ? -13.643 26.605 39.420 1.00 20.41 234 GLY B O 1
ATOM 4016 N N . THR B 1 225 ? -12.303 24.988 38.627 1.00 15.44 235 THR B N 1
ATOM 4017 C CA . THR B 1 225 ? -11.499 25.928 37.865 1.00 14.75 235 THR B CA 1
ATOM 4018 C C . THR B 1 225 ? -11.996 26.102 36.439 1.00 15.21 235 THR B C 1
ATOM 4019 O O . THR B 1 225 ? -11.578 27.051 35.771 1.00 17.51 235 THR B O 1
ATOM 4023 N N . SER B 1 226 ? -12.875 25.222 35.977 1.00 18.21 236 SER B N 1
ATOM 4024 C CA . SER B 1 226 ? -13.456 25.292 34.644 1.00 16.21 236 SER B CA 1
ATOM 4025 C C . SER B 1 226 ? -14.936 25.629 34.740 1.00 15.75 236 SER B C 1
ATOM 4026 O O . SER B 1 226 ? -15.627 25.207 35.669 1.00 17.40 236 SER B O 1
ATOM 4029 N N . SER B 1 227 ? -15.422 26.386 33.760 1.00 15.18 237 SER B N 1
ATOM 4030 C CA . SER B 1 227 ? -16.834 26.729 33.730 1.00 17.00 237 SER B CA 1
ATOM 4031 C C . SER B 1 227 ? -17.704 25.596 33.197 1.00 16.48 237 SER B C 1
ATOM 4032 O O . SER B 1 227 ? -18.932 25.708 33.243 1.00 15.59 237 SER B O 1
ATOM 4035 N N . THR B 1 228 ? -17.104 24.511 32.716 1.00 15.77 238 THR B N 1
ATOM 4036 C CA . THR B 1 228 ? -17.865 23.413 32.131 1.00 15.30 238 THR B CA 1
ATOM 4037 C C . THR B 1 228 ? -18.227 22.385 33.195 1.00 18.30 238 THR B C 1
ATOM 4038 O O . THR B 1 228 ? -17.342 21.771 33.799 1.00 18.48 238 THR B O 1
ATOM 4042 N N . CYS B 1 229 ? -19.522 22.182 33.403 1.00 15.84 239 CYS B N 1
ATOM 4043 C CA . CYS B 1 229 ? -19.998 21.121 34.278 1.00 15.59 239 CYS B CA 1
ATOM 4044 C C . CYS B 1 229 ? -20.157 19.840 33.467 1.00 18.37 239 CYS B C 1
ATOM 4045 O O . CYS B 1 229 ? -20.521 19.881 32.288 1.00 18.83 239 CYS B O 1
ATOM 4048 N N . VAL B 1 230 ? -19.832 18.699 34.088 1.00 15.65 240 VAL B N 1
ATOM 4049 C CA . VAL B 1 230 ? -19.653 17.468 33.309 1.00 17.43 240 VAL B CA 1
ATOM 4050 C C . VAL B 1 230 ? -20.952 17.078 32.613 1.00 19.37 240 VAL B C 1
ATOM 4051 O O . VAL B 1 230 ? -20.981 16.845 31.397 1.00 19.74 240 VAL B O 1
ATOM 4055 N N . ASN B 1 231 ? -22.039 16.981 33.369 1.00 18.79 241 ASN B N 1
ATOM 4056 C CA . ASN B 1 231 ? -23.355 16.794 32.769 1.00 17.88 241 ASN B CA 1
ATOM 4057 C C . ASN B 1 231 ? -24.407 17.224 33.780 1.00 18.50 241 ASN B C 1
ATOM 4058 O O . ASN B 1 231 ? -24.087 17.712 34.868 1.00 18.32 241 ASN B O 1
ATOM 4063 N N . SER B 1 232 ? -25.680 17.065 33.397 1.00 20.68 242 SER B N 1
ATOM 4064 C CA . SER B 1 232 ? -26.786 17.637 34.163 1.00 19.82 242 SER B CA 1
ATOM 4065 C C . SER B 1 232 ? -27.038 16.946 35.496 1.00 21.01 242 SER B C 1
ATOM 4066 O O . SER B 1 232 ? -27.778 17.499 36.316 1.00 20.27 242 SER B O 1
ATOM 4069 N N . THR B 1 233 ? -26.456 15.771 35.740 1.00 16.51 243 THR B N 1
ATOM 4070 C CA . THR B 1 233 ? -26.691 15.046 36.984 1.00 20.82 243 THR B CA 1
ATOM 4071 C C . THR B 1 233 ? -25.425 14.867 37.805 1.00 19.05 243 THR B C 1
ATOM 4072 O O . THR B 1 233 ? -25.443 14.116 38.785 1.00 20.12 243 THR B O 1
ATOM 4076 N N . ILE B 1 234 ? -24.335 15.544 37.442 1.00 16.89 244 ILE B N 1
ATOM 4077 C CA . ILE B 1 234 ? -23.032 15.218 38.016 1.00 16.92 244 ILE B CA 1
ATOM 4078 C C . ILE B 1 234 ? -22.962 15.613 39.492 1.00 21.08 244 ILE B C 1
ATOM 4079 O O . ILE B 1 234 ? -22.227 14.992 40.272 1.00 17.91 244 ILE B O 1
ATOM 4084 N N . GLY B 1 235 ? -23.742 16.614 39.910 1.00 16.03 245 GLY B N 1
ATOM 4085 C CA . GLY B 1 235 ? -23.699 17.028 41.311 1.00 15.36 245 GLY B CA 1
ATOM 4086 C C . GLY B 1 235 ? -24.401 16.050 42.240 1.00 16.95 245 GLY B C 1
ATOM 4087 O O . GLY B 1 235 ? -23.844 15.633 43.261 1.00 14.91 245 GLY B O 1
ATOM 4088 N N . ALA B 1 236 ? -25.642 15.685 41.909 1.00 16.47 246 ALA B N 1
ATOM 4089 C CA . ALA B 1 236 ? -26.350 14.681 42.700 1.00 16.33 246 ALA B CA 1
ATOM 4090 C C . ALA B 1 236 ? -25.572 13.372 42.755 1.00 17.87 246 ALA B C 1
ATOM 4091 O O . ALA B 1 236 ? -25.441 12.770 43.822 1.00 17.09 246 ALA B O 1
ATOM 4093 N N . THR B 1 237 ? -25.028 12.917 41.623 1.00 17.08 247 THR B N 1
ATOM 4094 C CA . THR B 1 237 ? -24.339 11.632 41.678 1.00 15.27 247 THR B CA 1
ATOM 4095 C C . THR B 1 237 ? -23.072 11.726 42.518 1.00 16.79 247 THR B C 1
ATOM 4096 O O . THR B 1 237 ? -22.727 10.768 43.219 1.00 16.62 247 THR B O 1
ATOM 4100 N N . ARG B 1 238 ? -22.399 12.884 42.504 1.00 15.69 248 ARG B N 1
ATOM 4101 C CA . ARG B 1 238 ? -21.167 13.040 43.276 1.00 16.39 248 ARG B CA 1
ATOM 4102 C C . ARG B 1 238 ? -21.400 13.119 44.784 1.00 18.97 248 ARG B C 1
ATOM 4103 O O . ARG B 1 238 ? -20.444 12.957 45.548 1.00 16.47 248 ARG B O 1
ATOM 4111 N N . LEU B 1 239 ? -22.629 13.362 45.241 1.00 15.38 249 LEU B N 1
ATOM 4112 C CA . LEU B 1 239 ? -22.914 13.381 46.670 1.00 13.10 249 LEU B CA 1
ATOM 4113 C C . LEU B 1 239 ? -23.347 12.021 47.219 1.00 15.37 249 LEU B C 1
ATOM 4114 O O . LEU B 1 239 ? -23.535 11.891 48.431 1.00 15.35 249 LEU B O 1
ATOM 4119 N N . MET B 1 240 ? -23.459 10.989 46.377 1.00 15.34 250 MET B N 1
ATOM 4120 C CA . MET B 1 240 ? -24.099 9.751 46.822 1.00 16.03 250 MET B CA 1
ATOM 4121 C C . MET B 1 240 ? -23.283 9.018 47.886 1.00 14.91 250 MET B C 1
ATOM 4122 O O . MET B 1 240 ? -23.836 8.598 48.908 1.00 16.58 250 MET B O 1
ATOM 4127 N N . ASP B 1 241 ? -21.977 8.833 47.668 1.00 16.31 251 ASP B N 1
ATOM 4128 C CA . ASP B 1 241 ? -21.162 8.123 48.662 1.00 17.11 251 ASP B CA 1
ATOM 4129 C C . ASP B 1 241 ? -21.199 8.836 50.011 1.00 16.01 251 ASP B C 1
ATOM 4130 O O . ASP B 1 241 ? -21.379 8.211 51.068 1.00 13.91 251 ASP B O 1
ATOM 4135 N N . ALA B 1 242 ? -20.994 10.152 49.994 1.00 15.30 252 ALA B N 1
ATOM 4136 C CA . ALA B 1 242 ? -20.968 10.905 51.244 1.00 16.78 252 ALA B CA 1
ATOM 4137 C C . ALA B 1 242 ? -22.286 10.761 51.982 1.00 13.96 252 ALA B C 1
ATOM 4138 O O . ALA B 1 242 ? -22.320 10.623 53.211 1.00 14.60 252 ALA B O 1
ATOM 4140 N N . THR B 1 243 ? -23.389 10.802 51.244 1.00 14.65 253 THR B N 1
ATOM 4141 C CA . THR B 1 243 ? -24.693 10.688 51.878 1.00 16.67 253 THR B CA 1
ATOM 4142 C C . THR B 1 243 ? -24.859 9.329 52.547 1.00 15.31 253 THR B C 1
ATOM 4143 O O . THR B 1 243 ? -25.331 9.244 53.690 1.00 14.39 253 THR B O 1
ATOM 4147 N N . ALA B 1 244 ? -24.464 8.252 51.860 1.00 15.41 254 ALA B N 1
ATOM 4148 C CA . ALA B 1 244 ? -24.535 6.938 52.488 1.00 15.25 254 ALA B CA 1
ATOM 4149 C C . ALA B 1 244 ? -23.656 6.871 53.731 1.00 17.23 254 ALA B C 1
ATOM 4150 O O . ALA B 1 244 ? -24.047 6.279 54.741 1.00 17.52 254 ALA B O 1
ATOM 4152 N N . TRP B 1 245 ? -22.456 7.452 53.661 1.00 14.47 255 TRP B N 1
ATOM 4153 C CA . TRP B 1 245 ? -21.550 7.450 54.811 1.00 16.09 255 TRP B CA 1
ATOM 4154 C C . TRP B 1 245 ? -22.142 8.227 55.983 1.00 16.62 255 TRP B C 1
ATOM 4155 O O . TRP B 1 245 ? -22.100 7.774 57.138 1.00 16.18 255 TRP B O 1
ATOM 4166 N N . LEU B 1 246 ? -22.681 9.420 55.709 1.00 14.50 256 LEU B N 1
ATOM 4167 C CA . LEU B 1 246 ? -23.310 10.197 56.776 1.00 15.70 256 LEU B CA 1
ATOM 4168 C C . LEU B 1 246 ? -24.463 9.427 57.399 1.00 17.00 256 LEU B C 1
ATOM 4169 O O . LEU B 1 246 ? -24.641 9.430 58.624 1.00 16.99 256 LEU B O 1
ATOM 4174 N N . LYS B 1 247 ? -25.256 8.763 56.561 1.00 16.84 257 LYS B N 1
ATOM 4175 C CA . LYS B 1 247 ? -26.418 8.030 57.043 1.00 18.04 257 LYS B CA 1
ATOM 4176 C C . LYS B 1 247 ? -25.976 6.849 57.897 1.00 17.32 257 LYS B C 1
ATOM 4177 O O . LYS B 1 247 ? -26.502 6.621 58.992 1.00 20.89 257 LYS B O 1
ATOM 4183 N N . SER B 1 248 ? -24.986 6.100 57.413 1.00 18.26 258 SER B N 1
ATOM 4184 C CA . SER B 1 248 ? -24.497 4.938 58.140 1.00 17.49 258 SER B CA 1
ATOM 4185 C C . SER B 1 248 ? -23.842 5.319 59.462 1.00 20.74 258 SER B C 1
ATOM 4186 O O . SER B 1 248 ? -23.941 4.568 60.442 1.00 21.82 258 SER B O 1
ATOM 4189 N N . ASN B 1 249 ? -23.167 6.465 59.517 1.00 17.46 259 ASN B N 1
ATOM 4190 C CA . ASN B 1 249 ? -22.440 6.863 60.715 1.00 19.15 259 ASN B CA 1
ATOM 4191 C C . ASN B 1 249 ? -23.223 7.811 61.602 1.00 17.50 259 ASN B C 1
ATOM 4192 O O . ASN B 1 249 ? -22.677 8.291 62.605 1.00 21.14 259 ASN B O 1
ATOM 4197 N N . ASN B 1 250 ? -24.492 8.062 61.279 1.00 18.88 260 ASN B N 1
ATOM 4198 C CA . ASN B 1 250 ? -25.359 8.928 62.071 1.00 19.41 260 ASN B CA 1
ATOM 4199 C C . ASN B 1 250 ? -24.724 10.296 62.303 1.00 20.75 260 ASN B C 1
ATOM 4200 O O . ASN B 1 250 ? -24.668 10.801 63.426 1.00 18.26 260 ASN B O 1
ATOM 4205 N N . LYS B 1 251 ? -24.277 10.911 61.213 1.00 18.27 261 LYS B N 1
ATOM 4206 C CA . LYS B 1 251 ? -23.696 12.247 61.225 1.00 17.26 261 LYS B CA 1
ATOM 4207 C C . LYS B 1 251 ? -24.559 13.197 60.399 1.00 17.92 261 LYS B C 1
ATOM 4208 O O . LYS B 1 251 ? -25.448 12.776 59.655 1.00 16.61 261 LYS B O 1
ATOM 4214 N N . ILE B 1 252 ? -24.294 14.502 60.538 1.00 17.70 262 ILE B N 1
ATOM 4215 C CA . ILE B 1 252 ? -24.948 15.512 59.716 1.00 14.59 262 ILE B CA 1
ATOM 4216 C C . ILE B 1 252 ? -23.886 16.399 59.078 1.00 15.29 262 ILE B C 1
ATOM 4217 O O . ILE B 1 252 ? -22.791 16.578 59.622 1.00 15.56 262 ILE B O 1
ATOM 4222 N N . ALA B 1 253 ? -24.218 16.955 57.911 1.00 13.71 263 ALA B N 1
ATOM 4223 C CA . ALA B 1 253 ? -23.231 17.624 57.064 1.00 14.73 263 ALA B CA 1
ATOM 4224 C C . ALA B 1 253 ? -23.788 18.933 56.522 1.00 14.85 263 ALA B C 1
ATOM 4225 O O . ALA B 1 253 ? -24.993 19.193 56.562 1.00 15.71 263 ALA B O 1
ATOM 4227 N N . ILE B 1 254 ? -22.879 19.761 56.020 1.00 12.89 264 ILE B N 1
ATOM 4228 C CA . ILE B 1 254 ? -23.222 20.979 55.297 1.00 11.86 264 ILE B CA 1
ATOM 4229 C C . ILE B 1 254 ? -22.319 21.037 54.073 1.00 11.64 264 ILE B C 1
ATOM 4230 O O . ILE B 1 254 ? -21.150 20.641 54.136 1.00 12.77 264 ILE B O 1
ATOM 4235 N N . LEU B 1 255 ? -22.869 21.486 52.946 1.00 13.43 265 LEU B N 1
ATOM 4236 C CA . LEU B 1 255 ? -22.113 21.616 51.700 1.00 10.63 265 LEU B CA 1
ATOM 4237 C C . LEU B 1 255 ? -21.556 23.029 51.682 1.00 13.30 265 LEU B C 1
ATOM 4238 O O . LEU B 1 255 ? -22.220 23.969 51.264 1.00 12.98 265 LEU B O 1
ATOM 4243 N N . GLY B 1 256 ? -20.316 23.178 52.153 1.00 11.78 266 GLY B N 1
ATOM 4244 C CA . GLY B 1 256 ? -19.809 24.505 52.473 1.00 11.89 266 GLY B CA 1
ATOM 4245 C C . GLY B 1 256 ? -19.257 25.296 51.304 1.00 13.06 266 GLY B C 1
ATOM 4246 O O . GLY B 1 256 ? -19.080 26.513 51.431 1.00 11.67 266 GLY B O 1
ATOM 4247 N N . GLN B 1 257 ? -18.935 24.636 50.187 1.00 12.02 267 GLN B N 1
ATOM 4248 C CA . GLN B 1 257 ? -18.667 25.311 48.922 1.00 11.87 267 GLN B CA 1
ATOM 4249 C C . GLN B 1 257 ? -19.281 24.478 47.807 1.00 11.89 267 GLN B C 1
ATOM 4250 O O . GLN B 1 257 ? -19.211 23.247 47.833 1.00 12.67 267 GLN B O 1
ATOM 4256 N N . TYR B 1 258 ? -19.910 25.156 46.852 1.00 11.44 268 TYR B N 1
ATOM 4257 C CA . TYR B 1 258 ? -20.347 24.562 45.595 1.00 11.47 268 TYR B CA 1
ATOM 4258 C C . TYR B 1 258 ? -20.613 25.719 44.644 1.00 13.13 268 TYR B C 1
ATOM 4259 O O . TYR B 1 258 ? -20.805 26.859 45.072 1.00 14.23 268 TYR B O 1
ATOM 4268 N N . ALA B 1 259 ? -20.630 25.417 43.348 1.00 12.60 269 ALA B N 1
ATOM 4269 C CA . ALA B 1 259 ? -20.933 26.448 42.369 1.00 12.48 269 ALA B CA 1
ATOM 4270 C C . ALA B 1 259 ? -21.113 25.803 41.007 1.00 13.89 269 ALA B C 1
ATOM 4271 O O . ALA B 1 259 ? -20.644 24.690 40.760 1.00 14.45 269 ALA B O 1
ATOM 4273 N N . GLY B 1 260 ? -21.791 26.538 40.130 1.00 14.65 270 GLY B N 1
ATOM 4274 C CA . GLY B 1 260 ? -21.723 26.293 38.703 1.00 14.29 270 GLY B CA 1
ATOM 4275 C C . GLY B 1 260 ? -21.649 27.627 37.985 1.00 14.42 270 GLY B C 1
ATOM 4276 O O . GLY B 1 260 ? -21.969 28.675 38.554 1.00 14.24 270 GLY B O 1
ATOM 4277 N N . ALA B 1 261 ? -21.220 27.581 36.725 1.00 14.91 271 ALA B N 1
ATOM 4278 C CA . ALA B 1 261 ? -21.096 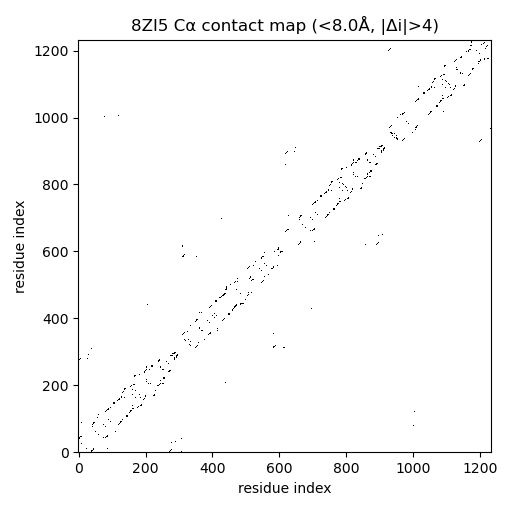28.809 35.956 1.00 13.37 271 ALA B CA 1
ATOM 4279 C C . ALA B 1 261 ? -22.394 29.084 35.203 1.00 12.60 271 ALA B C 1
ATOM 4280 O O . ALA B 1 261 ? -23.323 28.274 35.212 1.00 14.81 271 ALA B O 1
ATOM 4282 N N . VAL B 1 262 ? -22.460 30.248 34.552 1.00 13.14 272 VAL B N 1
ATOM 4283 C CA . VAL B 1 262 ? -23.668 30.623 33.814 1.00 14.24 272 VAL B CA 1
ATOM 4284 C C . VAL B 1 262 ? -23.704 29.880 32.480 1.00 16.09 272 VAL B C 1
ATOM 4285 O O . VAL B 1 262 ? -23.179 30.355 31.465 1.00 14.70 272 VAL B O 1
ATOM 4289 N N . ASN B 1 263 ? -24.311 28.698 32.492 1.00 16.07 273 ASN B N 1
ATOM 4290 C CA . ASN B 1 263 ? -24.605 27.925 31.291 1.00 15.32 273 ASN B CA 1
ATOM 4291 C C . ASN B 1 263 ? -25.658 26.890 31.678 1.00 16.88 273 ASN B C 1
ATOM 4292 O O . ASN B 1 263 ? -25.940 26.680 32.859 1.00 14.76 273 ASN B O 1
ATOM 4297 N N . SER B 1 264 ? -26.268 26.261 30.670 1.00 14.33 274 SER B N 1
ATOM 4298 C CA . SER B 1 264 ? -27.456 25.460 30.944 1.00 17.26 274 SER B CA 1
ATOM 4299 C C . SER B 1 264 ? -27.111 24.159 31.659 1.00 15.88 274 SER B C 1
ATOM 4300 O O . SER B 1 264 ? -27.881 23.684 32.502 1.00 15.52 274 SER B O 1
ATOM 4303 N N . VAL B 1 265 ? -25.978 23.548 31.330 1.00 14.74 275 VAL B N 1
ATOM 4304 C CA . VAL B 1 265 ? -25.648 22.281 31.978 1.00 17.28 275 VAL B CA 1
ATOM 4305 C C . VAL B 1 265 ? -25.350 22.506 33.459 1.00 15.44 275 VAL B C 1
ATOM 4306 O O . VAL B 1 265 ? -25.829 21.761 34.326 1.00 13.86 275 VAL B O 1
ATOM 4310 N N . CYS B 1 266 ? -24.572 23.546 33.775 1.00 14.52 276 CYS B N 1
ATOM 4311 C CA . CYS B 1 266 ? -24.258 23.829 35.178 1.00 14.43 276 CYS B CA 1
ATOM 4312 C C . CYS B 1 266 ? -25.509 24.175 35.959 1.00 15.63 276 CYS B C 1
ATOM 4313 O O . CYS B 1 266 ? -25.684 23.728 37.103 1.00 15.05 276 CYS B O 1
ATOM 4316 N N . GLU B 1 267 ? -26.384 24.996 35.373 1.00 14.32 277 GLU B N 1
ATOM 4317 C CA . GLU B 1 267 ? -27.591 25.377 36.085 1.00 13.82 277 GLU B CA 1
ATOM 4318 C C . GLU B 1 267 ? -28.428 24.150 36.418 1.00 14.84 277 GLU B C 1
ATOM 4319 O O . GLU B 1 267 ? -28.920 24.018 37.544 1.00 16.63 277 GLU B O 1
ATOM 4325 N N . GLU B 1 268 ? -28.586 23.231 35.457 1.00 16.00 278 GLU B N 1
ATOM 4326 C CA . GLU B 1 268 ? -29.363 22.022 35.734 1.00 19.11 278 GLU B CA 1
ATOM 4327 C C . GLU B 1 268 ? -28.666 21.147 36.770 1.00 17.62 278 GLU B C 1
ATOM 4328 O O . GLU B 1 268 ? -29.318 20.556 37.639 1.00 17.98 278 GLU B O 1
ATOM 4334 N N . ALA B 1 269 ? -27.341 21.061 36.700 1.00 14.32 279 ALA B N 1
ATOM 4335 C CA . ALA B 1 269 ? -26.622 20.230 37.657 1.00 15.10 279 ALA B CA 1
ATOM 4336 C C . ALA B 1 269 ? -26.702 20.822 39.056 1.00 13.58 279 ALA B C 1
ATOM 4337 O O . ALA B 1 269 ? -26.868 20.085 40.034 1.00 16.65 279 ALA B O 1
ATOM 4339 N N . VAL B 1 270 ? -26.592 22.148 39.169 1.00 14.81 280 VAL B N 1
ATOM 4340 C CA . VAL B 1 270 ? -26.728 22.802 40.469 1.00 13.87 280 VAL B CA 1
ATOM 4341 C C . VAL B 1 270 ? -28.113 22.533 41.050 1.00 15.28 280 VAL B C 1
ATOM 4342 O O . VAL B 1 270 ? -28.259 22.079 42.195 1.00 14.07 280 VAL B O 1
ATOM 4346 N N . GLU B 1 271 ? -29.156 22.782 40.261 1.00 15.97 281 GLU B N 1
ATOM 4347 C CA . GLU B 1 271 ? -30.506 22.522 40.752 1.00 17.01 281 GLU B CA 1
ATOM 4348 C C . GLU B 1 271 ? -30.672 21.067 41.169 1.00 16.47 281 GLU B C 1
ATOM 4349 O O . GLU B 1 271 ? -31.262 20.779 42.219 1.00 19.65 281 GLU B O 1
ATOM 4355 N N . GLY B 1 272 ? -30.148 20.138 40.366 1.00 18.81 282 GLY B N 1
ATOM 4356 C CA . GLY B 1 272 ? -30.267 18.729 40.706 1.00 17.45 282 GLY B CA 1
ATOM 4357 C C . GLY B 1 272 ? -29.534 18.370 41.985 1.00 18.34 282 GLY B C 1
ATOM 4358 O O . GLY B 1 272 ? -29.996 17.526 42.761 1.00 17.97 282 GLY B O 1
ATOM 4359 N N . MET B 1 273 ? -28.383 19.002 42.224 1.00 16.88 283 MET B N 1
ATOM 4360 C CA . MET B 1 273 ? -27.651 18.732 43.459 1.00 16.22 283 MET B CA 1
ATOM 4361 C C . MET B 1 273 ? -28.391 19.276 44.677 1.00 17.21 283 MET B C 1
ATOM 4362 O O . MET B 1 273 ? -28.473 18.607 45.720 1.00 17.27 283 MET B O 1
ATOM 4367 N N . LEU B 1 274 ? -28.917 20.498 44.580 1.00 14.48 284 LEU B N 1
ATOM 4368 C CA . LEU B 1 274 ? -29.665 21.048 45.703 1.00 14.17 284 LEU B CA 1
ATOM 4369 C C . LEU B 1 274 ? -30.964 20.280 45.928 1.00 17.71 284 LEU B C 1
ATOM 4370 O O . LEU B 1 274 ? -31.381 20.105 47.077 1.00 18.86 284 LEU B O 1
ATOM 4375 N N . ASP B 1 275 ? -31.601 19.800 44.856 1.00 16.22 285 ASP B N 1
ATOM 4376 C CA . ASP B 1 275 ? -32.756 18.911 45.016 1.00 19.07 285 ASP B CA 1
ATOM 4377 C C . ASP B 1 275 ? -32.383 17.663 45.807 1.00 18.22 285 ASP B C 1
ATOM 4378 O O . ASP B 1 275 ? -33.111 17.238 46.715 1.00 20.15 285 ASP B O 1
ATOM 4383 N N . TYR B 1 276 ? -31.248 17.058 45.464 1.00 18.07 286 TYR B N 1
ATOM 4384 C CA . TYR B 1 276 ? -30.802 15.850 46.141 1.00 17.57 286 TYR B CA 1
ATOM 4385 C C . TYR B 1 276 ? -30.525 16.106 47.620 1.00 18.18 286 TYR B C 1
ATOM 4386 O O . TYR B 1 276 ? -30.894 15.298 48.480 1.00 17.68 286 TYR B O 1
ATOM 4395 N N . ILE B 1 277 ? -29.869 17.224 47.935 1.00 17.69 287 ILE B N 1
ATOM 4396 C CA . ILE B 1 277 ? -29.601 17.563 49.328 1.00 18.24 287 ILE B CA 1
ATOM 4397 C C . ILE B 1 277 ? -30.909 17.775 50.078 1.00 21.10 287 ILE B C 1
ATOM 4398 O O . ILE B 1 277 ? -31.040 17.417 51.258 1.00 18.47 287 ILE B O 1
ATOM 4403 N N . ASP B 1 278 ? -31.894 18.374 49.410 1.00 17.42 288 ASP B N 1
ATOM 4404 C CA . ASP B 1 278 ? -33.206 18.561 50.026 1.00 21.34 288 ASP B CA 1
ATOM 4405 C C . ASP B 1 278 ? -33.884 17.221 50.292 1.00 22.24 288 ASP B C 1
ATOM 4406 O O . ASP B 1 278 ? -34.481 17.021 51.360 1.00 20.29 288 ASP B O 1
ATOM 4411 N N . GLU B 1 279 ? -33.806 16.300 49.325 1.00 22.18 289 GLU B N 1
ATOM 4412 C CA . GLU B 1 279 ? -34.347 14.954 49.493 1.00 22.81 289 GLU B CA 1
ATOM 4413 C C . GLU B 1 279 ? -33.708 14.243 50.671 1.00 27.43 289 GLU B C 1
ATOM 4414 O O . GLU B 1 279 ? -34.349 13.415 51.332 1.00 25.23 289 GLU B O 1
ATOM 4420 N N . ASN B 1 280 ? -32.437 14.523 50.921 1.00 17.73 290 ASN B N 1
ATOM 4421 C CA . ASN B 1 280 ? -31.670 13.866 51.965 1.00 18.53 290 ASN B CA 1
ATOM 4422 C C . ASN B 1 280 ? -31.342 14.848 53.074 1.00 19.32 290 ASN B C 1
ATOM 4423 O O . ASN B 1 280 ? -30.221 14.890 53.577 1.00 18.26 290 ASN B O 1
ATOM 4428 N N . SER B 1 281 ? -32.325 15.664 53.433 1.00 18.10 291 SER B N 1
ATOM 4429 C CA . SER B 1 281 ? -32.144 16.674 54.460 1.00 19.45 291 SER B CA 1
ATOM 4430 C C . SER B 1 281 ? -32.043 16.079 55.853 1.00 19.36 291 SER B C 1
ATOM 4431 O O . SER B 1 281 ? -31.799 16.831 56.799 1.00 22.68 291 SER B O 1
ATOM 4434 N N . ASP B 1 282 ? -32.226 14.764 56.022 1.00 18.76 292 ASP B N 1
ATOM 4435 C CA . ASP B 1 282 ? -31.921 14.170 57.320 1.00 19.69 292 ASP B CA 1
ATOM 4436 C C . ASP B 1 282 ? -30.440 14.291 57.651 1.00 22.64 292 ASP B C 1
ATOM 4437 O O . ASP B 1 282 ? -30.078 14.419 58.831 1.00 20.62 292 ASP B O 1
ATOM 4442 N N . VAL B 1 283 ? -29.575 14.284 56.635 1.00 17.79 293 VAL B N 1
ATOM 4443 C CA . VAL B 1 283 ? -28.137 14.343 56.856 1.00 17.54 293 VAL B CA 1
ATOM 4444 C C . VAL B 1 283 ? -27.482 15.582 56.265 1.00 17.98 293 VAL B C 1
ATOM 4445 O O . VAL B 1 283 ? -26.364 15.920 56.684 1.00 19.11 293 VAL B O 1
ATOM 4449 N N . TRP B 1 284 ? -28.108 16.266 55.304 1.00 16.14 294 TRP B N 1
ATOM 4450 C CA . TRP B 1 284 ? -27.594 17.526 54.766 1.00 15.74 294 TRP B CA 1
ATOM 4451 C C . TRP B 1 284 ? -28.390 18.687 55.352 1.00 18.29 294 TRP B C 1
ATOM 4452 O O . TRP B 1 284 ? -29.606 18.785 55.137 1.00 17.46 294 TRP B O 1
ATOM 4463 N N . THR B 1 285 ? -27.700 19.583 56.056 1.00 15.68 295 THR B N 1
ATOM 4464 C CA . THR B 1 285 ? -28.345 20.700 56.728 1.00 14.37 295 THR B CA 1
ATOM 4465 C C . THR B 1 285 ? -28.394 21.970 55.895 1.00 16.04 295 THR B C 1
ATOM 4466 O O . THR B 1 285 ? -29.030 22.939 56.321 1.00 19.01 295 THR B O 1
ATOM 4470 N N . GLY B 1 286 ? -27.743 22.009 54.742 1.00 14.36 296 GLY B N 1
ATOM 4471 C CA . GLY B 1 286 ? -27.763 23.212 53.937 1.00 17.99 296 GLY B CA 1
ATOM 4472 C C . GLY B 1 286 ? -26.563 23.270 53.015 1.00 13.09 296 GLY B C 1
ATOM 4473 O O . GLY B 1 286 ? -25.814 22.309 52.877 1.00 12.73 296 GLY B O 1
ATOM 4474 N N . ALA B 1 287 ? -26.417 24.424 52.369 1.00 15.27 297 ALA B N 1
ATOM 4475 C CA . ALA B 1 287 ? -25.404 24.575 51.334 1.00 12.98 297 ALA B CA 1
ATOM 4476 C C . ALA B 1 287 ? -25.021 26.041 51.220 1.00 13.10 297 ALA B C 1
ATOM 4477 O O . ALA B 1 287 ? -25.866 26.929 51.383 1.00 13.21 297 ALA B O 1
ATOM 4479 N N . ILE B 1 288 ? -23.748 26.283 50.910 1.00 9.92 298 ILE B N 1
ATOM 4480 C CA . ILE B 1 288 ? -23.188 27.631 50.877 1.00 10.34 298 ILE B CA 1
ATOM 4481 C C . ILE B 1 288 ? -22.454 27.818 49.558 1.00 12.20 298 ILE B C 1
ATOM 4482 O O . ILE B 1 288 ? -21.471 27.112 49.283 1.00 12.24 298 ILE B O 1
ATOM 4487 N N . TRP B 1 289 ? -22.910 28.790 48.767 1.00 9.81 299 TRP B N 1
ATOM 4488 C CA . TRP B 1 289 ? -22.361 29.051 47.437 1.00 11.57 299 TRP B CA 1
ATOM 4489 C C . TRP B 1 289 ? -20.964 29.664 47.511 1.00 12.61 299 TRP B C 1
ATOM 4490 O O . TRP B 1 289 ? -20.697 30.540 48.337 1.00 12.89 299 TRP B O 1
ATOM 4501 N N . TRP B 1 290 ? -20.058 29.189 46.644 1.00 11.85 300 TRP B N 1
ATOM 4502 C CA . TRP B 1 290 ? -18.758 29.825 46.425 1.00 13.39 300 TRP B CA 1
ATOM 4503 C C . TRP B 1 290 ? -18.817 30.605 45.109 1.00 13.08 300 TRP B C 1
ATOM 4504 O O . TRP B 1 290 ? -18.900 29.997 44.041 1.00 14.19 300 TRP B O 1
ATOM 4515 N N . ALA B 1 291 ? -18.735 31.940 45.161 1.00 14.03 301 ALA B N 1
ATOM 4516 C CA . ALA B 1 291 ? -18.584 32.736 46.378 1.00 12.12 301 ALA B CA 1
ATOM 4517 C C . ALA B 1 291 ? -19.147 34.135 46.145 1.00 14.08 301 ALA B C 1
ATOM 4518 O O . ALA B 1 291 ? -19.358 34.548 44.995 1.00 15.02 301 ALA B O 1
ATOM 4520 N N . ALA B 1 292 ? -19.398 34.853 47.234 1.00 12.53 302 ALA B N 1
ATOM 4521 C CA . ALA B 1 292 ? -19.568 36.291 47.172 1.00 12.37 302 ALA B CA 1
ATOM 4522 C C . ALA B 1 292 ? -18.295 36.956 47.701 1.00 11.86 302 ALA B C 1
ATOM 4523 O O . ALA B 1 292 ? -17.303 36.291 48.008 1.00 13.94 302 ALA B O 1
ATOM 4525 N N . GLY B 1 293 ? -18.326 38.276 47.832 1.00 12.67 303 GLY B N 1
ATOM 4526 C CA . GLY B 1 293 ? -17.152 39.041 48.184 1.00 11.51 303 GLY B CA 1
ATOM 4527 C C . GLY B 1 293 ? -16.984 40.178 47.200 1.00 12.17 303 GLY B C 1
ATOM 4528 O O . GLY B 1 293 ? -17.462 40.104 46.070 1.00 12.00 303 GLY B O 1
ATOM 4529 N N . PRO B 1 294 ? -16.287 41.244 47.599 1.00 13.22 304 PRO B N 1
ATOM 4530 C CA . PRO B 1 294 ? -16.318 42.494 46.828 1.00 12.56 304 PRO B CA 1
ATOM 4531 C C . PRO B 1 294 ? -15.220 42.657 45.789 1.00 14.62 304 PRO B C 1
ATOM 4532 O O . PRO B 1 294 ? -15.233 43.668 45.073 1.00 14.87 304 PRO B O 1
ATOM 4536 N N . TRP B 1 295 ? -14.295 41.698 45.679 1.00 13.64 305 TRP B N 1
ATOM 4537 C CA . TRP B 1 295 ? -13.116 41.825 44.828 1.00 14.75 305 TRP B CA 1
ATOM 4538 C C . TRP B 1 295 ? -13.072 40.788 43.712 1.00 16.34 305 TRP B C 1
ATOM 4539 O O . TRP B 1 295 ? -11.999 40.523 43.169 1.00 17.04 305 TRP B O 1
ATOM 4550 N N . TRP B 1 296 ? -14.206 40.189 43.355 1.00 15.49 306 TRP B N 1
ATOM 4551 C CA . TRP B 1 296 ? -14.200 39.113 42.369 1.00 13.99 306 TRP B CA 1
ATOM 4552 C C . TRP B 1 296 ? -14.281 39.594 40.921 1.00 16.77 306 TRP B C 1
ATOM 4553 O O . TRP B 1 296 ? -13.961 38.817 40.010 1.00 15.60 306 TRP B O 1
ATOM 4564 N N . GLY B 1 297 ? -14.724 40.824 40.678 1.00 15.93 307 GLY B N 1
ATOM 4565 C CA . GLY B 1 297 ? -14.946 41.260 39.306 1.00 13.23 307 GLY B CA 1
ATOM 4566 C C . GLY B 1 297 ? -15.828 40.282 38.549 1.00 12.65 307 GLY B C 1
ATOM 4567 O O . GLY B 1 297 ? -16.895 39.883 39.029 1.00 15.26 307 GLY B O 1
ATOM 4568 N N . ASP B 1 298 ? -15.392 39.869 37.350 1.00 15.20 308 ASP B N 1
ATOM 4569 C CA . ASP B 1 298 ? -16.205 38.977 36.521 1.00 16.90 308 ASP B CA 1
ATOM 4570 C C . ASP B 1 298 ? -15.841 37.496 36.701 1.00 15.71 308 ASP B C 1
ATOM 4571 O O . ASP B 1 298 ? -16.016 36.693 35.775 1.00 16.32 308 ASP B O 1
ATOM 4576 N N . TYR B 1 299 ? -15.358 37.115 37.883 1.00 14.71 309 TYR B N 1
ATOM 4577 C CA . TYR B 1 299 ? -15.237 35.705 38.264 1.00 15.29 309 TYR B CA 1
ATOM 4578 C C . TYR B 1 299 ? -16.504 34.917 37.934 1.00 14.53 309 TYR B C 1
ATOM 4579 O O . TYR B 1 299 ? -17.615 35.327 38.300 1.00 14.46 309 TYR B O 1
ATOM 4588 N N . MET B 1 300 ? -16.334 33.754 37.272 1.00 14.78 310 MET B N 1
ATOM 4589 C CA . MET B 1 300 ? -17.522 33.049 36.771 1.00 14.80 310 MET B CA 1
ATOM 4590 C C . MET B 1 300 ? -18.490 32.713 37.897 1.00 14.47 310 MET B C 1
ATOM 4591 O O . MET B 1 300 ? -19.688 32.521 37.651 1.00 14.02 310 MET B O 1
ATOM 4596 N N . PHE B 1 301 ? -17.979 32.504 39.109 1.00 14.33 311 PHE B N 1
ATOM 4597 C CA . PHE B 1 301 ? -18.820 32.034 40.199 1.00 12.05 311 PHE B CA 1
ATOM 4598 C C . PHE B 1 301 ? -19.274 33.156 41.114 1.00 12.72 311 PHE B C 1
ATOM 4599 O O . PHE B 1 301 ? -19.928 32.880 42.121 1.00 12.51 311 PHE B O 1
ATOM 4607 N N . SER B 1 302 ? -18.939 34.409 40.818 1.00 11.96 312 SER B N 1
ATOM 4608 C CA . SER B 1 302 ? -19.248 35.459 41.784 1.00 12.37 312 SER B CA 1
ATOM 4609 C C . SER B 1 302 ? -20.740 35.774 41.769 1.00 12.64 312 SER B C 1
ATOM 4610 O O . SER B 1 302 ? -21.297 36.133 40.721 1.00 13.14 312 SER B O 1
ATOM 4613 N N . VAL B 1 303 ? -21.379 35.669 42.936 1.00 11.54 313 VAL B N 1
ATOM 4614 C CA . VAL B 1 303 ? -22.760 36.119 43.109 1.00 11.79 313 VAL B CA 1
ATOM 4615 C C . VAL B 1 303 ? -22.844 37.456 43.848 1.00 10.86 313 VAL B C 1
ATOM 4616 O O . VAL B 1 303 ? -23.929 37.841 44.297 1.00 11.39 313 VAL B O 1
ATOM 4620 N N . GLU B 1 304 ? -21.733 38.172 43.993 1.00 13.14 314 GLU B N 1
ATOM 4621 C CA . GLU B 1 304 ? -21.802 39.495 44.596 1.00 13.07 314 GLU B CA 1
ATOM 4622 C C . GLU B 1 304 ? -22.843 40.333 43.851 1.00 14.74 314 GLU B C 1
ATOM 4623 O O . GLU B 1 304 ? -22.848 40.347 42.612 1.00 15.06 314 GLU B O 1
ATOM 4629 N N . PRO B 1 305 ? -23.748 41.015 44.554 1.00 14.14 315 PRO B N 1
ATOM 4630 C CA . PRO B 1 305 ? -24.905 41.608 43.852 1.00 16.32 315 PRO B CA 1
ATOM 4631 C C . PRO B 1 305 ? -24.546 42.633 42.790 1.00 19.58 315 PRO B C 1
ATOM 4632 O O . PRO B 1 305 ? -25.140 42.613 41.700 1.00 17.81 315 PRO B O 1
ATOM 4636 N N . ASP B 1 306 ? -23.605 43.539 43.058 1.00 17.05 316 ASP B N 1
ATOM 4637 C CA . ASP B 1 306 ? -23.436 44.657 42.133 1.00 16.79 316 ASP B CA 1
ATOM 4638 C C . ASP B 1 306 ? -22.869 44.204 40.789 1.00 21.49 316 ASP B C 1
ATOM 4639 O O . ASP B 1 306 ? -23.306 44.687 39.734 1.00 20.31 316 ASP B O 1
ATOM 4644 N N . ASN B 1 307 ? -21.904 43.269 40.798 1.00 15.35 317 ASN B N 1
ATOM 4645 C CA . ASN B 1 307 ? -21.165 42.951 39.583 1.00 15.08 317 ASN B CA 1
ATOM 4646 C C . ASN B 1 307 ? -20.841 41.467 39.415 1.00 16.48 317 ASN B C 1
ATOM 4647 O O . ASN B 1 307 ? -20.045 41.128 38.535 1.00 15.67 317 ASN B O 1
ATOM 4652 N N . GLY B 1 308 ? -21.418 40.576 40.218 1.00 16.75 318 GLY B N 1
ATOM 4653 C CA . GLY B 1 308 ? -21.150 39.162 40.073 1.00 14.91 318 GLY B CA 1
ATOM 4654 C C . GLY B 1 308 ? -21.854 38.561 38.865 1.00 13.29 318 GLY B C 1
ATOM 4655 O O . GLY B 1 308 ? -23.076 38.644 38.727 1.00 13.92 318 GLY B O 1
ATOM 4656 N N . PRO B 1 309 ? -21.095 37.928 37.970 1.00 12.84 319 PRO B N 1
ATOM 4657 C CA . PRO B 1 309 ? -21.720 37.372 36.759 1.00 12.63 319 PRO B CA 1
ATOM 4658 C C . PRO B 1 309 ? -22.739 36.302 37.034 1.00 15.55 319 PRO B C 1
ATOM 4659 O O . PRO B 1 309 ? -23.612 36.065 36.186 1.00 16.70 319 PRO B O 1
ATOM 4663 N N . ALA B 1 310 ? -22.652 35.627 38.175 1.00 13.87 320 ALA B N 1
ATOM 4664 C CA . ALA B 1 310 ? -23.548 34.522 38.483 1.00 11.96 320 ALA B CA 1
ATOM 4665 C C . ALA B 1 310 ? -24.739 34.939 39.327 1.00 13.64 320 ALA B C 1
ATOM 4666 O O . ALA B 1 310 ? -25.606 34.102 39.606 1.00 11.70 320 ALA B O 1
ATOM 4668 N N . TYR B 1 311 ? -24.811 36.210 39.729 1.00 13.30 321 TYR B N 1
ATOM 4669 C CA . TYR B 1 311 ? -25.835 36.647 40.675 1.00 14.61 321 TYR B CA 1
ATOM 4670 C C . TYR B 1 311 ? -27.247 36.429 40.138 1.00 13.59 321 TYR B C 1
ATOM 4671 O O . TYR B 1 311 ? -28.094 35.836 40.810 1.00 13.98 321 TYR B O 1
ATOM 4680 N N . SER B 1 312 ? -27.537 36.949 38.944 1.00 16.18 322 SER B N 1
ATOM 4681 C CA . SER B 1 312 ? -28.920 36.918 38.471 1.00 15.43 322 SER B CA 1
ATOM 4682 C C . SER B 1 312 ? -29.404 35.494 38.216 1.00 16.92 322 SER B C 1
ATOM 4683 O O . SER B 1 312 ? -30.608 35.222 38.310 1.00 16.78 322 SER B O 1
ATOM 4686 N N . THR B 1 313 ? -28.491 34.580 37.889 1.00 13.13 323 THR B N 1
ATOM 4687 C CA . THR B 1 313 ? -28.872 33.198 37.617 1.00 14.31 323 THR B CA 1
ATOM 4688 C C . THR B 1 313 ? -29.034 32.399 38.904 1.00 14.84 323 THR B C 1
ATOM 4689 O O . THR B 1 313 ? -29.991 31.629 39.055 1.00 15.78 323 THR B O 1
ATOM 4693 N N . TYR B 1 314 ? -28.113 32.572 39.847 1.00 13.46 324 TYR B N 1
ATOM 4694 C CA . TYR B 1 314 ? -28.040 31.645 40.960 1.00 14.99 324 TYR B CA 1
ATOM 4695 C C . TYR B 1 314 ? -28.552 32.195 42.280 1.00 13.35 324 TYR B C 1
ATOM 4696 O O . TYR B 1 314 ? -28.906 31.404 43.155 1.00 14.37 324 TYR B O 1
ATOM 4705 N N . ASP B 1 315 ? -28.604 33.512 42.457 1.00 13.54 325 ASP B N 1
ATOM 4706 C CA . ASP B 1 315 ? -29.256 34.049 43.649 1.00 14.50 325 ASP B CA 1
ATOM 4707 C C . ASP B 1 315 ? -30.669 33.502 43.816 1.00 14.94 325 ASP B C 1
ATOM 4708 O O . ASP B 1 315 ? -31.007 33.033 44.915 1.00 15.29 325 ASP B O 1
ATOM 4713 N N . PRO B 1 316 ? -31.521 33.504 42.787 1.00 18.05 326 PRO B N 1
ATOM 4714 C CA . PRO B 1 316 ? -32.847 32.876 42.928 1.00 17.60 326 PRO B CA 1
ATOM 4715 C C . PRO B 1 316 ? -32.789 31.400 43.285 1.00 16.35 326 PRO B C 1
ATOM 4716 O O . PRO B 1 316 ? -33.650 30.912 44.034 1.00 17.03 326 PRO B O 1
ATOM 4720 N N . ILE B 1 317 ? -31.801 30.671 42.760 1.00 15.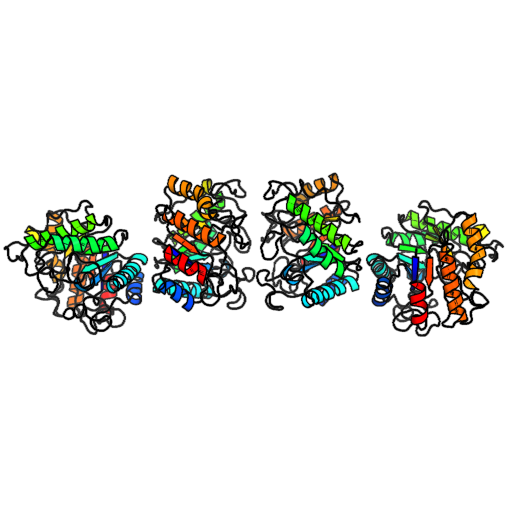01 327 ILE B N 1
ATOM 4721 C CA . ILE B 1 317 ? -31.714 29.237 43.029 1.00 15.22 327 ILE B CA 1
ATOM 4722 C C . ILE B 1 317 ? -31.320 28.983 44.483 1.00 16.48 327 ILE B C 1
ATOM 4723 O O . ILE B 1 317 ? -31.855 28.082 45.136 1.00 18.17 327 ILE B O 1
ATOM 4728 N N . ILE B 1 318 ? -30.398 29.782 45.021 1.00 14.32 328 ILE B N 1
ATOM 4729 C CA . ILE B 1 318 ? -30.049 29.645 46.436 1.00 17.12 328 ILE B CA 1
ATOM 4730 C C . ILE B 1 318 ? -31.282 29.870 47.302 1.00 15.96 328 ILE B C 1
ATOM 4731 O O . ILE B 1 318 ? -31.550 29.116 48.243 1.00 17.33 328 ILE B O 1
ATOM 4736 N N . LEU B 1 319 ? -32.055 30.912 46.989 1.00 15.76 329 LEU B N 1
ATOM 4737 C CA . LEU B 1 319 ? -33.207 31.240 47.825 1.00 16.58 329 LEU B CA 1
ATOM 4738 C C . LEU B 1 319 ? -34.293 30.174 47.737 1.00 18.45 329 LEU B C 1
ATOM 4739 O O . LEU B 1 319 ? -35.047 29.978 48.699 1.00 18.99 329 LEU B O 1
ATOM 4744 N N . GLU B 1 320 ? -34.398 29.491 46.595 1.00 19.21 330 GLU B N 1
ATOM 4745 C CA . GLU B 1 320 ? -35.438 28.478 46.433 1.00 21.89 330 GLU B CA 1
ATOM 4746 C C . GLU B 1 320 ? -35.211 27.301 47.368 1.00 28.44 330 GLU B C 1
ATOM 4747 O O . GLU B 1 320 ? -36.168 26.731 47.912 1.00 25.46 330 GLU B O 1
ATOM 4753 N N . TYR B 1 321 ? -33.954 26.926 47.578 1.00 25.29 331 TYR B N 1
ATOM 4754 C CA . TYR B 1 321 ? -33.628 25.843 48.489 1.00 27.93 331 TYR B CA 1
ATOM 4755 C C . TYR B 1 321 ? -33.393 26.321 49.905 1.00 29.28 331 TYR B C 1
ATOM 4756 O O . TYR B 1 321 ? -32.995 25.522 50.758 1.00 41.68 331 TYR B O 1
ATOM 4765 N N . SER B 1 322 ? -33.627 27.598 50.177 1.00 27.67 332 SER B N 1
ATOM 4766 C CA . SER B 1 322 ? -33.572 28.084 51.540 1.00 28.26 332 SER B CA 1
ATOM 4767 C C . SER B 1 322 ? -34.865 27.730 52.258 1.00 36.33 332 SER B C 1
ATOM 4768 O O . SER B 1 322 ? -34.912 27.729 53.487 1.00 39.44 332 SER B O 1
ATOM 4771 N N . ARG C 1 14 ? -31.875 26.090 84.138 1.00 36.98 24 ARG C N 1
ATOM 4772 C CA . ARG C 1 14 ? -32.981 26.919 84.595 1.00 21.75 24 ARG C CA 1
ATOM 4773 C C . ARG C 1 14 ? -33.305 27.972 83.546 1.00 23.61 24 ARG C C 1
ATOM 4774 O O . ARG C 1 14 ? -32.720 27.971 82.458 1.00 27.08 24 ARG C O 1
ATOM 4782 N N . PHE C 1 15 ? -34.237 28.868 83.869 1.00 20.55 25 PHE C N 1
ATOM 4783 C CA . PHE C 1 15 ? -34.656 29.918 82.953 1.00 21.22 25 PHE C CA 1
ATOM 4784 C C . PHE C 1 15 ? -34.608 31.261 83.665 1.00 22.40 25 PHE C C 1
ATOM 4785 O O . PHE C 1 15 ? -35.155 31.408 84.764 1.00 22.98 25 PHE C O 1
ATOM 4793 N N . ALA C 1 16 ? -33.951 32.236 83.043 1.00 16.69 26 ALA C N 1
ATOM 4794 C CA . ALA C 1 16 ? -33.925 33.594 83.570 1.00 15.01 26 ALA C CA 1
ATOM 4795 C C . ALA C 1 16 ? -34.029 34.548 82.398 1.00 13.18 26 ALA C C 1
ATOM 4796 O O . ALA C 1 16 ? -33.204 34.499 81.484 1.00 15.63 26 ALA C O 1
ATOM 4798 N N . GLY C 1 17 ? -35.028 35.419 82.411 1.00 15.57 27 GLY C N 1
ATOM 4799 C CA . GLY C 1 17 ? -35.170 36.291 81.270 1.00 15.98 27 GLY C CA 1
ATOM 4800 C C . GLY C 1 17 ? -36.238 37.343 81.420 1.00 13.00 27 GLY C C 1
ATOM 4801 O O . GLY C 1 17 ? -36.586 37.736 82.542 1.00 12.43 27 GLY C O 1
ATOM 4802 N N . VAL C 1 18 ? -36.766 37.810 80.289 1.00 13.73 28 VAL C N 1
ATOM 4803 C CA . VAL C 1 18 ? -37.668 38.954 80.279 1.00 12.41 28 VAL C CA 1
ATOM 4804 C C . VAL C 1 18 ? -38.810 38.694 79.313 1.00 12.23 28 VAL C C 1
ATOM 4805 O O . VAL C 1 18 ? -38.659 37.985 78.310 1.00 14.14 28 VAL C O 1
ATOM 4809 N N . ASN C 1 19 ? -39.951 39.310 79.610 1.00 11.86 29 ASN C N 1
ATOM 4810 C CA . ASN C 1 19 ? -41.013 39.434 78.622 1.00 12.29 29 ASN C CA 1
ATOM 4811 C C . ASN C 1 19 ? -40.667 40.483 77.575 1.00 11.69 29 ASN C C 1
ATOM 4812 O O . ASN C 1 19 ? -39.993 41.477 77.855 1.00 12.08 29 ASN C O 1
ATOM 4817 N N . GLU C 1 20 ? -41.144 40.250 76.351 1.00 12.53 30 GLU C N 1
ATOM 4818 C CA . GLU C 1 20 ? -41.119 41.248 75.290 1.00 12.17 30 GLU C CA 1
ATOM 4819 C C . GLU C 1 20 ? -42.568 41.593 74.976 1.00 14.87 30 GLU C C 1
ATOM 4820 O O . GLU C 1 20 ? -43.346 40.719 74.578 1.00 12.69 30 GLU C O 1
ATOM 4826 N N . SER C 1 21 ? -42.938 42.849 75.204 1.00 12.46 31 SER C N 1
ATOM 4827 C CA . SER C 1 21 ? -44.318 43.289 75.065 1.00 12.63 31 SER C CA 1
ATOM 4828 C C . SER C 1 21 ? -44.348 44.460 74.101 1.00 14.56 31 SER C C 1
ATOM 4829 O O . SER C 1 21 ? -43.525 45.372 74.211 1.00 15.39 31 SER C O 1
ATOM 4832 N N . GLY C 1 22 ? -45.290 44.432 73.160 1.00 12.03 32 GLY C N 1
ATOM 4833 C CA . GLY C 1 22 ? -45.367 45.471 72.152 1.00 13.21 32 GLY C CA 1
ATOM 4834 C C . GLY C 1 22 ? -46.147 45.050 70.916 1.00 14.03 32 GLY C C 1
ATOM 4835 O O . GLY C 1 22 ? -46.846 45.873 70.318 1.00 13.25 32 GLY C O 1
ATOM 4836 N N . ALA C 1 23 ? -46.044 43.773 70.524 1.00 13.77 33 ALA C N 1
ATOM 4837 C CA . ALA C 1 23 ? -46.751 43.309 69.337 1.00 11.69 33 ALA C CA 1
ATOM 4838 C C . ALA C 1 23 ? -48.236 43.125 69.592 1.00 13.75 33 ALA C C 1
ATOM 4839 O O . ALA C 1 23 ? -49.005 42.946 68.633 1.00 13.72 33 ALA C O 1
ATOM 4841 N N . GLU C 1 24 ? -48.648 43.160 70.860 1.00 13.97 34 GLU C N 1
ATOM 4842 C CA . GLU C 1 24 ? -50.044 43.050 71.255 1.00 12.78 34 GLU C CA 1
ATOM 4843 C C . GLU C 1 24 ? -50.633 44.393 71.649 1.00 14.73 34 GLU C C 1
ATOM 4844 O O . GLU C 1 24 ? -51.791 44.450 72.073 1.00 14.56 34 GLU C O 1
ATOM 4850 N N . PHE C 1 25 ? -49.859 45.468 71.517 1.00 13.48 35 PHE C N 1
ATOM 4851 C CA . PHE C 1 25 ? -50.316 46.795 71.896 1.00 16.05 35 PHE C CA 1
ATOM 4852 C C . PHE C 1 25 ? -51.478 47.243 71.010 1.00 15.93 35 PHE C C 1
ATOM 4853 O O . PHE C 1 25 ? -51.730 46.698 69.932 1.00 15.45 35 PHE C O 1
ATOM 4861 N N . GLY C 1 26 ? -52.187 48.264 71.482 1.00 15.39 36 GLY C N 1
ATOM 4862 C CA . GLY C 1 26 ? -53.294 48.810 70.716 1.00 17.72 36 GLY C CA 1
ATOM 4863 C C . GLY C 1 26 ? -54.343 47.771 70.388 1.00 17.40 36 GLY C C 1
ATOM 4864 O O . GLY C 1 26 ? -54.819 47.709 69.249 1.00 20.14 36 GLY C O 1
ATOM 4865 N N . SER C 1 27 ? -54.711 46.946 71.368 1.00 19.10 37 SER C N 1
ATOM 4866 C CA . SER C 1 27 ? -55.557 45.789 71.101 1.00 18.91 37 SER C CA 1
ATOM 4867 C C . SER C 1 27 ? -57.004 46.174 70.831 1.00 20.11 37 SER C C 1
ATOM 4868 O O . SER C 1 27 ? -57.793 45.311 70.428 1.00 22.26 37 SER C O 1
ATOM 4871 N N . ASP C 1 28 ? -57.354 47.445 71.023 1.00 20.56 38 ASP C N 1
ATOM 4872 C CA . ASP C 1 28 ? -58.630 47.978 70.578 1.00 25.26 38 ASP C CA 1
ATOM 4873 C C . ASP C 1 28 ? -58.697 48.104 69.062 1.00 26.11 38 ASP C C 1
ATOM 4874 O O . ASP C 1 28 ? -59.793 48.277 68.517 1.00 28.29 38 ASP C O 1
ATOM 4879 N N . ASN C 1 29 ? -57.559 48.027 68.375 1.00 21.68 39 ASN C N 1
ATOM 4880 C CA . ASN C 1 29 ? -57.486 48.204 66.926 1.00 22.32 39 ASN C CA 1
ATOM 4881 C C . ASN C 1 29 ? -56.965 46.912 66.310 1.00 20.20 39 ASN C C 1
ATOM 4882 O O . ASN C 1 29 ? -55.759 46.650 66.320 1.00 20.40 39 ASN C O 1
ATOM 4887 N N . ILE C 1 30 ? -57.878 46.119 65.763 1.00 22.02 40 ILE C N 1
ATOM 4888 C CA . ILE C 1 30 ? -57.563 44.848 65.132 1.00 18.44 40 ILE C CA 1
ATOM 4889 C C . ILE C 1 30 ? -58.110 44.910 63.710 1.00 19.21 40 ILE C C 1
ATOM 4890 O O . ILE C 1 30 ? -59.315 45.123 63.527 1.00 21.53 40 ILE C O 1
ATOM 4895 N N . PRO C 1 31 ? -57.290 44.682 62.676 1.00 19.33 41 PRO C N 1
ATOM 4896 C CA . PRO C 1 31 ? -55.880 44.273 62.709 1.00 18.24 41 PRO C CA 1
ATOM 4897 C C . PRO C 1 31 ? -54.945 45.296 63.337 1.00 18.84 41 PRO C C 1
ATOM 4898 O O . PRO C 1 31 ? -53.894 44.934 63.854 1.00 18.07 41 PRO C O 1
ATOM 4902 N N . GLY C 1 32 ? -55.302 46.568 63.230 1.00 18.94 42 GLY C N 1
ATOM 4903 C CA . GLY C 1 32 ? -54.393 47.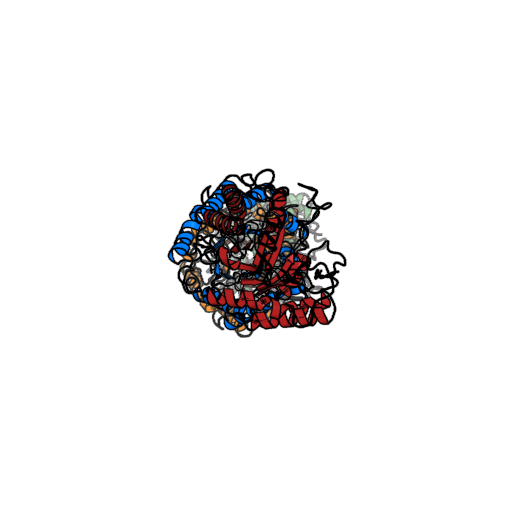624 63.618 1.00 19.43 42 GLY C CA 1
ATOM 4904 C C . GLY C 1 32 ? -53.263 47.765 62.611 1.00 21.37 42 GLY C C 1
ATOM 4905 O O . GLY C 1 32 ? -53.156 47.029 61.632 1.00 21.24 42 GLY C O 1
ATOM 4906 N N . VAL C 1 33 ? -52.398 48.741 62.867 1.00 20.38 43 VAL C N 1
ATOM 4907 C CA . VAL C 1 33 ? -51.377 49.139 61.904 1.00 18.56 43 VAL C CA 1
ATOM 4908 C C . VAL C 1 33 ? -50.001 49.005 62.541 1.00 17.28 43 VAL C C 1
ATOM 4909 O O . VAL C 1 33 ? -49.729 49.600 63.596 1.00 18.28 43 VAL C O 1
ATOM 4913 N N . TYR C 1 34 ? -49.142 48.222 61.901 1.00 15.77 44 TYR C N 1
ATOM 4914 C CA . TYR C 1 34 ? -47.769 48.082 62.360 1.00 21.65 44 TYR C CA 1
ATOM 4915 C C . TYR C 1 34 ? -47.079 49.440 62.337 1.00 20.58 44 TYR C C 1
ATOM 4916 O O . TYR C 1 34 ? -47.202 50.202 61.372 1.00 19.74 44 TYR C O 1
ATOM 4925 N N . GLY C 1 35 ? -46.372 49.754 63.422 1.00 17.37 45 GLY C N 1
ATOM 4926 C CA . GLY C 1 35 ? -45.706 51.033 63.563 1.00 24.56 45 GLY C CA 1
ATOM 4927 C C . GLY C 1 35 ? -46.560 52.125 64.164 1.00 20.88 45 GLY C C 1
ATOM 4928 O O . GLY C 1 35 ? -46.026 53.179 64.530 1.00 19.23 45 GLY C O 1
ATOM 4929 N N . THR C 1 36 ? -47.867 51.903 64.284 1.00 18.59 46 THR C N 1
ATOM 4930 C CA . THR C 1 36 ? -48.775 52.832 64.939 1.00 20.06 46 THR C CA 1
ATOM 4931 C C . THR C 1 36 ? -49.425 52.186 66.149 1.00 21.25 46 THR C C 1
ATOM 4932 O O . THR C 1 36 ? -49.288 52.689 67.267 1.00 21.36 46 THR C O 1
ATOM 4936 N N . ASP C 1 37 ? -50.115 51.064 65.953 1.00 16.28 47 ASP C N 1
ATOM 4937 C CA . ASP C 1 37 ? -50.776 50.379 67.048 1.00 14.83 47 ASP C CA 1
ATOM 4938 C C . ASP C 1 37 ? -49.873 49.392 67.767 1.00 15.81 47 ASP C C 1
ATOM 4939 O O . ASP C 1 37 ? -50.067 49.149 68.962 1.00 17.16 47 ASP C O 1
ATOM 4944 N N . TYR C 1 38 ? -48.884 48.827 67.083 1.00 17.02 48 TYR C N 1
ATOM 4945 C CA . TYR C 1 38 ? -48.049 47.809 67.701 1.00 14.65 48 TYR C CA 1
ATOM 4946 C C . TYR C 1 38 ? -46.695 47.798 67.015 1.00 15.83 48 TYR C C 1
ATOM 4947 O O . TYR C 1 38 ? -46.496 48.422 65.971 1.00 16.71 48 TYR C O 1
ATOM 4956 N N . THR C 1 39 ? -45.768 47.053 67.611 1.00 17.10 49 THR C N 1
ATOM 4957 C CA . THR C 1 39 ? -44.404 46.988 67.119 1.00 17.36 49 THR C CA 1
ATOM 4958 C C . THR C 1 39 ? -43.850 45.598 67.403 1.00 17.53 49 THR C C 1
ATOM 4959 O O . THR C 1 39 ? -44.402 44.850 68.215 1.00 17.15 49 THR C O 1
ATOM 4963 N N . TRP C 1 40 ? -42.754 45.245 66.719 1.00 16.27 50 TRP C N 1
ATOM 4964 C CA . TRP C 1 40 ? -42.024 44.031 67.059 1.00 14.91 50 TRP C CA 1
ATOM 4965 C C . TRP C 1 40 ? -40.784 44.429 67.868 1.00 15.37 50 TRP C C 1
ATOM 4966 O O . TRP C 1 40 ? -40.628 45.586 68.274 1.00 16.35 50 TRP C O 1
ATOM 4977 N N . TYR C 1 41 ? -39.913 43.468 68.158 1.00 12.31 51 TYR C N 1
ATOM 4978 C CA . TYR C 1 41 ? -38.993 43.632 69.276 1.00 14.45 51 TYR C CA 1
ATOM 4979 C C . TYR C 1 41 ? -37.587 44.003 68.826 1.00 17.07 51 TYR C C 1
ATOM 4980 O O . TYR C 1 41 ? -37.178 43.758 67.688 1.00 17.57 51 TYR C O 1
ATOM 4989 N N . ASN C 1 42 ? -36.865 44.647 69.738 1.00 14.86 52 ASN C N 1
ATOM 4990 C CA . ASN C 1 42 ? -35.561 45.232 69.431 1.00 17.58 52 ASN C CA 1
ATOM 4991 C C . ASN C 1 42 ? -34.511 44.148 69.608 1.00 15.51 52 ASN C C 1
ATOM 4992 O O . ASN C 1 42 ? -34.127 43.827 70.734 1.00 16.09 52 ASN C O 1
ATOM 4997 N N . THR C 1 43 ? -34.044 43.569 68.488 1.00 16.30 53 THR C N 1
ATOM 4998 C CA . THR C 1 43 ? -33.107 42.451 68.579 1.00 15.39 53 THR C CA 1
ATOM 4999 C C . THR C 1 43 ? -31.729 42.887 69.047 1.00 16.19 53 THR C C 1
ATOM 5000 O O . THR C 1 43 ? -30.976 42.055 69.566 1.00 16.94 53 THR C O 1
ATOM 5004 N N . THR C 1 44 ? -31.373 44.159 68.868 1.00 18.05 54 THR C N 1
ATOM 5005 C CA . THR C 1 44 ? -30.134 44.651 69.465 1.00 17.91 54 THR C CA 1
ATOM 5006 C C . THR C 1 44 ? -30.184 44.513 70.980 1.00 17.00 54 THR C C 1
ATOM 5007 O O . THR C 1 44 ? -29.259 43.979 71.596 1.00 16.71 54 THR C O 1
ATOM 5011 N N . ALA C 1 45 ? -31.291 44.948 71.582 1.00 19.02 55 ALA C N 1
ATOM 5012 C CA . ALA C 1 45 ? -31.470 44.821 73.025 1.00 19.35 55 ALA C CA 1
ATOM 5013 C C . ALA C 1 45 ? -31.530 43.359 73.458 1.00 15.44 55 ALA C C 1
ATOM 5014 O O . ALA C 1 45 ? -30.867 42.963 74.424 1.00 17.74 55 ALA C O 1
ATOM 5016 N N . MET C 1 46 ? -32.333 42.535 72.773 1.00 17.82 56 MET C N 1
ATOM 5017 C CA . MET C 1 46 ? -32.365 41.111 73.109 1.00 15.05 56 MET C CA 1
ATOM 5018 C C . MET C 1 46 ? -30.974 40.498 73.023 1.00 17.15 56 MET C C 1
ATOM 5019 O O . MET C 1 46 ? -30.598 39.682 73.871 1.00 15.42 56 MET C O 1
ATOM 5024 N N . GLY C 1 47 ? -30.197 40.873 71.999 1.00 16.60 57 GLY C N 1
ATOM 5025 C CA . GLY C 1 47 ? -28.850 40.336 71.870 1.00 20.76 57 GLY C CA 1
ATOM 5026 C C . GLY C 1 47 ? -27.958 40.730 73.033 1.00 20.43 57 GLY C C 1
ATOM 5027 O O . GLY C 1 47 ? -27.121 39.940 73.483 1.00 20.39 57 GLY C O 1
ATOM 5028 N N . GLU C 1 48 ? -28.127 41.959 73.529 1.00 22.99 58 GLU C N 1
ATOM 5029 C CA . GLU C 1 48 ? -27.439 42.399 74.740 1.00 23.09 58 GLU C CA 1
ATOM 5030 C C . GLU C 1 48 ? -27.814 41.513 75.925 1.00 22.41 58 GLU C C 1
ATOM 5031 O O . GLU C 1 48 ? -26.942 41.011 76.641 1.00 18.41 58 GLU C O 1
ATOM 5037 N N . PHE C 1 49 ? -29.119 41.328 76.153 1.00 18.87 59 PHE C N 1
ATOM 5038 C CA . PHE C 1 49 ? -29.572 40.477 77.254 1.00 19.64 59 PHE C CA 1
ATOM 5039 C C . PHE C 1 49 ? -28.992 39.068 77.137 1.00 16.76 59 PHE C C 1
ATOM 5040 O O . PHE C 1 49 ? -28.538 38.487 78.129 1.00 16.37 59 PHE C O 1
ATOM 5048 N N . ILE C 1 50 ? -29.016 38.499 75.930 1.00 16.93 60 ILE C N 1
ATOM 5049 C CA . ILE C 1 50 ? -28.531 37.137 75.731 1.00 17.58 60 ILE C CA 1
ATOM 5050 C C . ILE C 1 50 ? -27.033 37.057 75.990 1.00 18.64 60 ILE C C 1
ATOM 5051 O O . ILE C 1 50 ? -26.539 36.086 76.578 1.00 21.35 60 ILE C O 1
ATOM 5056 N N . SER C 1 51 ? -26.289 38.073 75.565 1.00 19.99 61 SER C N 1
ATOM 5057 C CA . SER C 1 51 ? -24.854 38.063 75.810 1.00 22.30 61 SER C CA 1
ATOM 5058 C C . SER C 1 51 ? -24.545 38.190 77.295 1.00 25.26 61 SER C C 1
ATOM 5059 O O . SER C 1 51 ? -23.546 37.629 77.767 1.00 25.41 61 SER C O 1
ATOM 5062 N N . GLN C 1 52 ? -25.403 38.893 78.045 1.00 24.18 62 GLN C N 1
ATOM 5063 C CA . GLN C 1 52 ? -25.231 38.985 79.490 1.00 23.30 62 GLN C CA 1
ATOM 5064 C C . GLN C 1 52 ? -25.565 37.674 80.182 1.00 24.04 62 GLN C C 1
ATOM 5065 O O . GLN C 1 52 ? -25.157 37.472 81.331 1.00 24.26 62 GLN C O 1
ATOM 5071 N N . GLY C 1 53 ? -26.349 36.808 79.538 1.00 21.11 63 GLY C N 1
ATOM 5072 C CA . GLY C 1 53 ? -26.629 35.503 80.089 1.00 21.27 63 GLY C CA 1
ATOM 5073 C C . GLY C 1 53 ? -28.091 35.120 80.214 1.00 22.98 63 GLY C C 1
ATOM 5074 O O . GLY C 1 53 ? -28.375 33.975 80.571 1.00 20.65 63 GLY C O 1
ATOM 5075 N N . MET C 1 54 ? -29.036 36.012 79.931 1.00 18.24 64 MET C N 1
ATOM 5076 C CA . MET C 1 54 ? -30.413 35.536 79.967 1.00 20.84 64 MET C CA 1
ATOM 5077 C C . MET C 1 54 ? -30.734 34.609 78.813 1.00 17.61 64 MET C C 1
ATOM 5078 O O . MET C 1 54 ? -30.147 34.685 77.730 1.00 16.12 64 MET C O 1
ATOM 5083 N N . ASN C 1 55 ? -31.659 33.689 79.081 1.00 15.96 65 ASN C N 1
ATOM 5084 C CA . ASN C 1 55 ? -31.867 32.572 78.169 1.00 14.58 65 ASN C CA 1
ATOM 5085 C C . ASN C 1 55 ? -33.345 32.302 77.905 1.00 13.60 65 ASN C C 1
ATOM 5086 O O . ASN C 1 55 ? -33.686 31.221 77.439 1.00 13.69 65 ASN C O 1
ATOM 5091 N N . ILE C 1 56 ? -34.224 33.261 78.156 1.00 13.36 66 ILE C N 1
ATOM 5092 C CA . ILE C 1 56 ? -35.624 33.068 77.781 1.00 12.41 66 ILE C CA 1
ATOM 5093 C C . ILE C 1 56 ? -36.270 34.419 77.539 1.00 12.51 66 ILE C C 1
ATOM 5094 O O . ILE C 1 56 ? -36.095 35.365 78.305 1.00 13.09 66 ILE C O 1
ATOM 5099 N N . PHE C 1 57 ? -37.026 34.505 76.449 1.00 12.42 67 PHE C N 1
ATOM 5100 C CA . PHE C 1 57 ? -37.737 35.723 76.092 1.00 12.33 67 PHE C CA 1
ATOM 5101 C C . PHE C 1 57 ? -39.166 35.343 75.782 1.00 13.95 67 PHE C C 1
ATOM 5102 O O . PHE C 1 57 ? -39.411 34.500 74.914 1.00 13.31 67 PHE C O 1
ATOM 5110 N N . ARG C 1 58 ? -40.097 35.931 76.519 1.00 11.57 68 ARG C N 1
ATOM 5111 C CA . ARG C 1 58 ? -41.518 35.631 76.356 1.00 10.71 68 ARG C CA 1
ATOM 5112 C C . ARG C 1 58 ? -42.081 36.666 75.395 1.00 14.31 68 ARG C C 1
ATOM 5113 O O . ARG C 1 58 ? -42.255 37.832 75.761 1.00 13.00 68 ARG C O 1
ATOM 5121 N N . LEU C 1 59 ? -42.329 36.241 74.144 1.00 12.10 69 LEU C N 1
ATOM 5122 C CA . LEU C 1 59 ? -42.729 37.140 73.067 1.00 12.50 69 LEU C CA 1
ATOM 5123 C C . LEU C 1 59 ? -44.248 37.222 73.038 1.00 12.53 69 LEU C C 1
ATOM 5124 O O . LEU C 1 59 ? -44.918 36.254 72.663 1.00 13.12 69 LEU C O 1
ATOM 5129 N N . ASN C 1 60 ? -44.785 38.370 73.441 1.00 12.93 70 ASN C N 1
ATOM 5130 C CA . ASN C 1 60 ? -46.229 38.561 73.472 1.00 12.40 70 ASN C CA 1
ATOM 5131 C C . ASN C 1 60 ? -46.747 38.999 72.109 1.00 13.18 70 ASN C C 1
ATOM 5132 O O . ASN C 1 60 ? -46.084 39.733 71.366 1.00 13.22 70 ASN C O 1
ATOM 5137 N N . LEU C 1 61 ? -47.960 38.547 71.792 1.00 11.00 71 LEU C N 1
ATOM 5138 C CA . LEU C 1 61 ? -48.581 38.847 70.506 1.00 11.38 71 LEU C CA 1
ATOM 5139 C C . LEU C 1 61 ? -50.092 38.783 70.671 1.00 12.86 71 LEU C C 1
ATOM 5140 O O . LEU C 1 61 ? -50.607 38.367 71.715 1.00 12.77 71 LEU C O 1
ATOM 5145 N N . LEU C 1 62 ? -50.809 39.185 69.622 1.00 12.44 72 LEU C N 1
ATOM 5146 C CA . LEU C 1 62 ? -52.269 39.138 69.617 1.00 11.26 72 LEU C CA 1
ATOM 5147 C C . LEU C 1 62 ? -52.761 38.012 68.722 1.00 11.47 72 LEU C C 1
ATOM 5148 O O . LEU C 1 62 ? -52.377 37.918 67.550 1.00 12.94 72 LEU C O 1
ATOM 5153 N N . MET C 1 63 ? -53.641 37.183 69.280 1.00 10.43 73 MET C N 1
ATOM 5154 C CA . MET C 1 63 ? -54.174 36.021 68.577 1.00 12.36 73 MET C CA 1
ATOM 5155 C C . MET C 1 63 ? -54.743 36.440 67.222 1.00 11.68 73 MET C C 1
ATOM 5156 O O . MET C 1 63 ? -54.515 35.787 66.190 1.00 13.17 73 MET C O 1
ATOM 5161 N N . GLU C 1 64 ? -55.507 37.535 67.225 1.00 12.57 74 GLU C N 1
ATOM 5162 C CA . GLU C 1 64 ? -56.280 37.952 66.062 1.00 13.19 74 GLU C CA 1
ATOM 5163 C C . GLU C 1 64 ? -55.400 38.515 64.957 1.00 12.37 74 GLU C C 1
ATOM 5164 O O . GLU C 1 64 ? -55.802 38.499 63.788 1.00 14.05 74 GLU C O 1
ATOM 5170 N N . ARG C 1 65 ? -54.216 39.033 65.295 1.00 12.51 75 ARG C N 1
ATOM 5171 C CA . ARG C 1 65 ? -53.306 39.519 64.269 1.00 12.44 75 ARG C CA 1
ATOM 5172 C C . ARG C 1 65 ? -52.531 38.392 63.617 1.00 13.16 75 ARG C C 1
ATOM 5173 O O . ARG C 1 65 ? -52.087 38.539 62.472 1.00 13.57 75 ARG C O 1
ATOM 5181 N N . LEU C 1 66 ? -52.376 37.269 64.315 1.00 11.63 76 LEU C N 1
ATOM 5182 C CA . LEU C 1 66 ? -51.702 36.106 63.758 1.00 11.93 76 LEU C CA 1
ATOM 5183 C C . LEU C 1 66 ? -52.664 35.201 62.996 1.00 13.76 76 LEU C C 1
ATOM 5184 O O . LEU C 1 66 ? -52.305 34.681 61.934 1.00 12.71 76 LEU C O 1
ATOM 5189 N N . VAL C 1 67 ? -53.866 34.992 63.529 1.00 11.89 77 VAL C N 1
ATOM 5190 C CA . VAL C 1 67 ? -54.890 34.175 62.875 1.00 11.26 77 VAL C CA 1
ATOM 5191 C C . VAL C 1 67 ? -56.173 34.994 62.846 1.00 10.80 77 VAL C C 1
ATOM 5192 O O . VAL C 1 67 ? -56.961 34.941 63.798 1.00 13.46 77 VAL C O 1
ATOM 5196 N N . PRO C 1 68 ? -56.399 35.786 61.802 1.00 11.02 78 PRO C N 1
ATOM 5197 C CA . PRO C 1 68 ? -57.552 36.694 61.790 1.00 14.83 78 PRO C CA 1
ATOM 5198 C C . PRO C 1 68 ? -58.873 35.973 61.555 1.00 14.51 78 PRO C C 1
ATOM 5199 O O . PRO C 1 68 ? -58.929 34.883 60.987 1.00 14.99 78 PRO C O 1
ATOM 5203 N N . ASN C 1 69 ? -59.952 36.634 61.994 1.00 15.05 79 ASN C N 1
ATOM 5204 C CA . ASN C 1 69 ? -61.335 36.330 61.627 1.00 15.13 79 ASN C CA 1
ATOM 5205 C C . ASN C 1 69 ? -61.895 35.117 62.351 1.00 14.22 79 ASN C C 1
ATOM 5206 O O . ASN C 1 69 ? -62.947 35.209 62.991 1.00 13.34 79 ASN C O 1
ATOM 5211 N N . THR C 1 70 ? -61.225 33.973 62.228 1.00 12.62 80 THR C N 1
ATOM 5212 C CA . THR C 1 70 ? -61.701 32.766 62.878 1.00 13.26 80 THR C CA 1
ATOM 5213 C C . THR C 1 70 ? -60.496 31.936 63.288 1.00 13.52 80 THR C C 1
ATOM 5214 O O . THR C 1 70 ? -59.475 31.948 62.600 1.00 12.34 80 THR C O 1
ATOM 5218 N N . MET C 1 71 ? -60.608 31.253 64.432 1.00 11.20 81 MET C N 1
ATOM 5219 C CA . MET C 1 71 ? -59.469 30.531 64.986 1.00 10.13 81 MET C CA 1
ATOM 5220 C C . MET C 1 71 ? -59.028 29.366 64.112 1.00 15.07 81 MET C C 1
ATOM 5221 O O . MET C 1 71 ? -57.882 28.911 64.239 1.00 12.73 81 MET C O 1
ATOM 5226 N N . THR C 1 72 ? -59.908 28.879 63.230 1.00 13.87 82 THR C N 1
ATOM 5227 C CA . THR C 1 72 ? -59.577 27.846 62.250 1.00 13.16 82 THR C CA 1
ATOM 5228 C C . THR C 1 72 ? -58.950 28.400 60.975 1.00 14.97 82 THR C C 1
ATOM 5229 O O . THR C 1 72 ? -58.662 27.617 60.059 1.00 17.08 82 THR C O 1
ATOM 5233 N N . GLY C 1 73 ? -58.756 29.713 60.880 1.00 13.81 83 GLY C N 1
ATOM 5234 C CA . GLY C 1 73 ? -58.336 30.338 59.648 1.00 13.89 83 GLY C CA 1
ATOM 5235 C C . GLY C 1 73 ? -56.841 30.219 59.403 1.00 12.83 83 GLY C C 1
ATOM 5236 O O . GLY C 1 73 ? -56.072 29.664 60.206 1.00 13.37 83 GLY C O 1
ATOM 5237 N N . PRO C 1 74 ? -56.416 30.740 58.258 1.00 13.77 84 PRO C N 1
ATOM 5238 C CA . PRO C 1 74 ? -54.983 30.800 57.949 1.00 12.97 84 PRO C CA 1
ATOM 5239 C C . PRO C 1 74 ? -54.305 31.907 58.745 1.00 13.76 84 PRO C C 1
ATOM 5240 O O . PRO C 1 74 ? -54.952 32.733 59.387 1.00 14.52 84 PRO C O 1
ATOM 5244 N N . MET C 1 75 ? -52.974 31.930 58.693 1.00 13.43 85 MET C N 1
ATOM 5245 C CA . MET C 1 75 ? -52.271 32.968 59.436 1.00 12.67 85 MET C CA 1
ATOM 5246 C C . MET C 1 75 ? -52.071 34.186 58.545 1.00 13.56 85 MET C C 1
ATOM 5247 O O . MET C 1 75 ? -52.062 34.094 57.315 1.00 13.73 85 MET C O 1
ATOM 5252 N N . ASN C 1 76 ? -51.902 35.340 59.182 1.00 13.77 86 ASN C N 1
ATOM 5253 C CA . ASN C 1 76 ? -51.506 36.538 58.455 1.00 13.57 86 ASN C CA 1
ATOM 5254 C C . ASN C 1 76 ? -50.013 36.460 58.171 1.00 14.11 86 ASN C C 1
ATOM 5255 O O . ASN C 1 76 ? -49.199 36.393 59.096 1.00 12.79 86 ASN C O 1
ATOM 5260 N N . ALA C 1 77 ? -49.651 36.463 56.891 1.00 12.60 87 ALA C N 1
ATOM 5261 C CA . ALA C 1 77 ? -48.267 36.191 56.523 1.00 13.15 87 ALA C CA 1
ATOM 5262 C C . ALA C 1 77 ? -47.313 37.234 57.092 1.00 16.28 87 ALA C C 1
ATOM 5263 O O . ALA C 1 77 ? -46.198 36.898 57.506 1.00 15.55 87 ALA C O 1
ATOM 5265 N N . ASP C 1 78 ? -47.718 38.509 57.088 1.00 14.59 88 ASP C N 1
ATOM 5266 C CA . ASP C 1 78 ? -46.830 39.574 57.553 1.00 15.81 88 ASP C CA 1
ATOM 5267 C C . ASP C 1 78 ? -46.601 39.478 59.059 1.00 16.59 88 ASP C C 1
ATOM 5268 O O . ASP C 1 78 ? -45.464 39.572 59.535 1.00 14.25 88 ASP C O 1
ATOM 5273 N N . TYR C 1 79 ? -47.678 39.322 59.828 1.00 14.15 89 TYR C N 1
ATOM 5274 C CA . TYR C 1 79 ? -47.532 39.197 61.273 1.00 14.30 89 TYR C CA 1
ATOM 5275 C C . TYR C 1 79 ? -46.771 37.926 61.634 1.00 14.87 89 TYR C C 1
ATOM 5276 O O . TYR C 1 79 ? -45.870 37.958 62.480 1.00 13.75 89 TYR C O 1
ATOM 5285 N N . LEU C 1 80 ? -47.095 36.805 60.977 1.00 12.67 90 LEU C N 1
ATOM 5286 C CA . LEU C 1 80 ? -46.334 35.575 61.184 1.00 14.45 90 LEU C CA 1
ATOM 5287 C C . LEU C 1 80 ? -44.862 35.751 60.809 1.00 15.08 90 LEU C C 1
ATOM 5288 O O . LEU C 1 80 ? -43.974 35.259 61.510 1.00 12.62 90 LEU C O 1
ATOM 5293 N N . GLY C 1 81 ? -44.583 36.437 59.700 1.00 14.24 91 GLY C N 1
ATOM 5294 C CA . GLY C 1 81 ? -43.198 36.614 59.293 1.00 13.75 91 GLY C CA 1
ATOM 5295 C C . GLY C 1 81 ? -42.388 37.387 60.318 1.00 14.39 91 GLY C C 1
ATOM 5296 O O . GLY C 1 81 ? -41.211 37.094 60.544 1.00 14.84 91 GLY C O 1
ATOM 5297 N N . ASN C 1 82 ? -43.014 38.385 60.949 1.00 14.50 92 ASN C N 1
ATOM 5298 C CA . ASN C 1 82 ? -42.347 39.171 61.980 1.00 17.22 92 ASN C CA 1
ATOM 5299 C C . ASN C 1 82 ? -42.124 38.348 63.240 1.00 15.99 92 ASN C C 1
ATOM 5300 O O . ASN C 1 82 ? -41.038 38.385 63.831 1.00 13.81 92 ASN C O 1
ATOM 5305 N N . LEU C 1 83 ? -43.155 37.620 63.681 1.00 12.39 93 LEU C N 1
ATOM 5306 C CA . LEU C 1 83 ? -42.990 36.701 64.798 1.00 12.69 93 LEU C CA 1
ATOM 5307 C C . LEU C 1 83 ? -41.857 35.729 64.537 1.00 12.47 93 LEU C C 1
ATOM 5308 O O . LEU C 1 83 ? -41.025 35.470 65.418 1.00 12.64 93 LEU C O 1
ATOM 5313 N N . THR C 1 84 ? -41.813 35.184 63.320 1.00 12.99 94 THR C N 1
ATOM 5314 C CA . THR C 1 84 ? -40.810 34.189 62.984 1.00 13.46 94 THR C CA 1
ATOM 5315 C C . THR C 1 84 ? -39.411 34.786 63.034 1.00 13.44 94 THR C C 1
ATOM 5316 O O . THR C 1 84 ? -38.465 34.145 63.518 1.00 13.96 94 THR C O 1
ATOM 5320 N N . LYS C 1 85 ? -39.266 36.022 62.560 1.00 12.54 95 LYS C N 1
ATOM 5321 C CA . LYS C 1 85 ? -37.955 36.650 62.580 1.00 15.21 95 LYS C CA 1
ATOM 5322 C C . LYS C 1 85 ? -37.478 36.875 64.006 1.00 15.13 95 LYS C C 1
ATOM 5323 O O . LYS C 1 85 ? -36.310 36.629 64.318 1.00 13.72 95 LYS C O 1
ATOM 5329 N N . ASP C 1 86 ? -38.360 37.368 64.885 1.00 12.78 96 ASP C N 1
ATOM 5330 C CA . ASP C 1 86 ? -37.956 37.574 66.276 1.00 12.29 96 ASP C CA 1
ATOM 5331 C C . ASP C 1 86 ? -37.703 36.247 66.982 1.00 12.10 96 ASP C C 1
ATOM 5332 O O . ASP C 1 86 ? -36.725 36.113 67.735 1.00 14.42 96 ASP C O 1
ATOM 5337 N N . VAL C 1 87 ? -38.560 35.244 66.741 1.00 11.78 97 VAL C N 1
ATOM 5338 C CA . VAL C 1 87 ? -38.335 33.922 67.329 1.00 12.22 97 VAL C CA 1
ATOM 5339 C C . VAL C 1 87 ? -36.991 33.371 66.880 1.00 13.62 97 VAL C C 1
ATOM 5340 O O . VAL C 1 87 ? -36.200 32.858 67.683 1.00 12.17 97 VAL C O 1
ATOM 5344 N N . ASN C 1 88 ? -36.717 33.460 65.580 1.00 13.28 98 ASN C N 1
ATOM 5345 C CA . ASN C 1 88 ? -35.471 32.898 65.063 1.00 13.20 98 ASN C CA 1
ATOM 5346 C C . ASN C 1 88 ? -34.255 33.641 65.602 1.00 12.88 98 ASN C C 1
ATOM 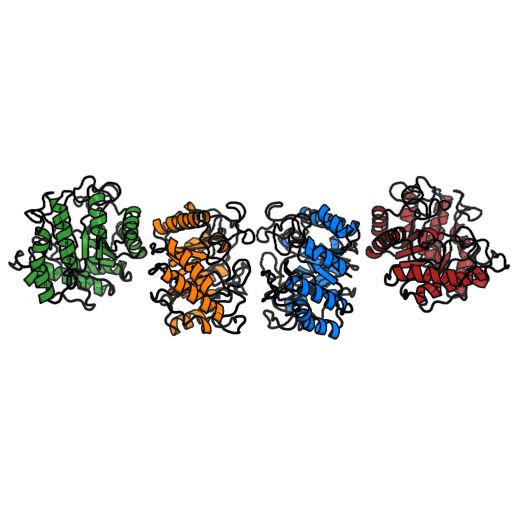5347 O O . ASN C 1 88 ? -33.229 33.016 65.901 1.00 13.82 98 ASN C O 1
ATOM 5352 N N . TYR C 1 89 ? -34.337 34.970 65.732 1.00 12.97 99 TYR C N 1
ATOM 5353 C CA . TYR C 1 89 ? -33.231 35.697 66.352 1.00 12.08 99 TYR C CA 1
ATOM 5354 C C . TYR C 1 89 ? -32.954 35.156 67.750 1.00 16.03 99 TYR C C 1
ATOM 5355 O O . TYR C 1 89 ? -31.806 34.863 68.106 1.00 14.57 99 TYR C O 1
ATOM 5364 N N . VAL C 1 90 ? -34.003 35.015 68.560 1.00 14.09 100 VAL C N 1
ATOM 5365 C CA . VAL C 1 90 ? -33.824 34.588 69.943 1.00 12.42 100 VAL C CA 1
ATOM 5366 C C . VAL C 1 90 ? -33.253 33.173 69.998 1.00 13.01 100 VAL C C 1
ATOM 5367 O O . VAL C 1 90 ? -32.273 32.908 70.709 1.00 13.58 100 VAL C O 1
ATOM 5371 N N . THR C 1 91 ? -33.854 32.242 69.249 1.00 12.58 101 THR C N 1
ATOM 5372 C CA . THR C 1 91 ? -33.449 30.846 69.357 1.00 11.89 101 THR C CA 1
ATOM 5373 C C . THR C 1 91 ? -32.127 30.577 68.645 1.00 14.68 101 THR C C 1
ATOM 5374 O O . THR C 1 91 ? -31.318 29.767 69.125 1.00 14.90 101 THR C O 1
ATOM 5378 N N . ASP C 1 92 ? -31.874 31.256 67.525 1.00 13.09 102 ASP C N 1
ATOM 5379 C CA . ASP C 1 92 ? -30.572 31.090 66.882 1.00 13.04 102 ASP C CA 1
ATOM 5380 C C . ASP C 1 92 ? -29.452 31.650 67.743 1.00 13.39 102 ASP C C 1
ATOM 5381 O O . ASP C 1 92 ? -28.318 31.167 67.667 1.00 16.72 102 ASP C O 1
ATOM 5386 N N . LYS C 1 93 ? -29.738 32.657 68.569 1.00 14.80 103 LYS C N 1
ATOM 5387 C CA . LYS C 1 93 ? -28.757 33.108 69.549 1.00 12.95 103 LYS C CA 1
ATOM 5388 C C . LYS C 1 93 ? -28.754 32.245 70.809 1.00 13.69 103 LYS C C 1
ATOM 5389 O O . LYS C 1 93 ? -28.107 32.620 71.788 1.00 18.48 103 LYS C O 1
ATOM 5395 N N . GLY C 1 94 ? -29.483 31.127 70.813 1.00 15.78 104 GLY C N 1
ATOM 5396 C CA . GLY C 1 94 ? -29.368 30.117 71.847 1.00 17.39 104 GLY C CA 1
ATOM 5397 C C . GLY C 1 94 ? -30.310 30.245 73.026 1.00 15.12 104 GLY C C 1
ATOM 5398 O O . GLY C 1 94 ? -30.187 29.468 73.983 1.00 15.90 104 GLY C O 1
ATOM 5399 N N . ALA C 1 95 ? -31.241 31.189 72.999 1.00 15.79 105 ALA C N 1
ATOM 5400 C CA . ALA C 1 95 ? -32.182 31.365 74.097 1.00 14.48 105 ALA C CA 1
ATOM 5401 C C . ALA C 1 95 ? -33.527 30.756 73.730 1.00 15.77 105 ALA C C 1
ATOM 5402 O O . ALA C 1 95 ? -33.845 30.566 72.556 1.00 14.95 105 ALA C O 1
ATOM 5404 N N . TYR C 1 96 ? -34.307 30.425 74.756 1.00 11.47 106 TYR C N 1
ATOM 5405 C CA . TYR C 1 96 ? -35.678 29.983 74.521 1.00 14.32 106 TYR C CA 1
ATOM 5406 C C . TYR C 1 96 ? -36.559 31.157 74.119 1.00 13.12 106 TYR C C 1
ATOM 5407 O O . TYR C 1 96 ? -36.462 32.250 74.683 1.00 14.80 106 TYR C O 1
ATOM 5416 N N . ALA C 1 97 ? -37.435 30.928 73.135 1.00 13.20 107 ALA C N 1
ATOM 5417 C CA . ALA C 1 97 ? -38.440 31.904 72.725 1.00 12.57 107 ALA C CA 1
ATOM 5418 C C . ALA C 1 97 ? -39.800 31.321 73.066 1.00 10.99 107 ALA C C 1
ATOM 5419 O O . ALA C 1 97 ? -40.223 30.332 72.458 1.00 14.74 107 ALA C O 1
ATOM 5421 N N . MET C 1 98 ? -40.483 31.932 74.032 1.00 13.64 108 MET C N 1
ATOM 5422 C CA . MET C 1 98 ? -41.848 31.542 74.386 1.00 11.63 108 MET C CA 1
ATOM 5423 C C . MET C 1 98 ? -42.840 32.347 73.552 1.00 10.85 108 MET C C 1
ATOM 5424 O O . MET C 1 98 ? -42.818 33.582 73.566 1.00 11.32 108 MET C O 1
ATOM 5429 N N . ILE C 1 99 ? -43.692 31.650 72.805 1.00 9.91 109 ILE C N 1
ATOM 5430 C CA . ILE C 1 99 ? -44.686 32.286 71.943 1.00 9.46 109 ILE C CA 1
ATOM 5431 C C . ILE C 1 99 ? -45.953 32.419 72.776 1.00 12.06 109 ILE C C 1
ATOM 5432 O O . ILE C 1 99 ? -46.554 31.408 73.139 1.00 12.28 109 ILE C O 1
ATOM 5437 N N . THR C 1 100 ? -46.363 33.651 73.070 1.00 10.17 110 THR C N 1
ATOM 5438 C CA . THR C 1 100 ? -47.437 33.903 74.032 1.00 11.79 110 THR C CA 1
ATOM 5439 C C . THR C 1 100 ? -48.544 34.745 73.413 1.00 12.08 110 THR C C 1
ATOM 5440 O O . THR C 1 100 ? -48.362 35.965 73.226 1.00 13.16 110 THR C O 1
ATOM 5444 N N . PRO C 1 101 ? -49.690 34.163 73.093 1.00 10.41 111 PRO C N 1
ATOM 5445 C CA . PRO C 1 101 ? -50.847 34.986 72.721 1.00 11.81 111 PRO C CA 1
ATOM 5446 C C . PRO C 1 101 ? -51.403 35.694 73.941 1.00 11.82 111 PRO C C 1
ATOM 5447 O O . PRO C 1 101 ? -51.930 35.052 74.864 1.00 13.28 111 PRO C O 1
ATOM 5451 N N . HIS C 1 102 ? -51.228 37.016 73.972 1.00 10.00 112 HIS C N 1
ATOM 5452 C CA . HIS C 1 102 ? -51.596 37.839 75.123 1.00 12.34 112 HIS C CA 1
ATOM 5453 C C . HIS C 1 102 ? -53.074 38.213 75.022 1.00 13.78 112 HIS C C 1
ATOM 5454 O O . HIS C 1 102 ? -53.442 39.350 74.743 1.00 13.40 112 HIS C O 1
ATOM 5461 N N . ASN C 1 103 ? -53.927 37.212 75.292 1.00 11.16 113 ASN C N 1
ATOM 5462 C CA . ASN C 1 103 ? -55.336 37.305 74.955 1.00 11.05 113 ASN C CA 1
ATOM 5463 C C . ASN C 1 103 ? -56.304 37.003 76.083 1.00 11.41 113 ASN C C 1
ATOM 5464 O O . ASN C 1 103 ? -57.508 37.190 75.884 1.00 11.76 113 ASN C O 1
ATOM 5469 N N . TYR C 1 104 ? -55.835 36.579 77.256 1.00 11.54 114 TYR C N 1
ATOM 5470 C CA . TYR C 1 104 ? -56.704 36.423 78.423 1.00 11.33 114 TYR C CA 1
ATOM 5471 C C . TYR C 1 104 ? -57.829 35.423 78.167 1.00 12.15 114 TYR C C 1
ATOM 5472 O O . TYR C 1 104 ? -58.910 35.528 78.754 1.00 13.30 114 TYR C O 1
ATOM 5481 N N . GLY C 1 105 ? -57.580 34.437 77.306 1.00 9.92 115 GLY C N 1
ATOM 5482 C CA . GLY C 1 105 ? -58.595 33.455 76.976 1.00 11.15 115 GLY C CA 1
ATOM 5483 C C . GLY C 1 105 ? -59.733 33.987 76.135 1.00 12.86 115 GLY C C 1
ATOM 5484 O O . GLY C 1 105 ? -60.809 33.383 76.125 1.00 12.42 115 GLY C O 1
ATOM 5485 N N . ARG C 1 106 ? -59.526 35.100 75.429 1.00 12.37 116 ARG C N 1
ATOM 5486 C CA . ARG C 1 106 ? -60.565 35.775 74.660 1.00 11.95 116 ARG C CA 1
ATOM 5487 C C . ARG C 1 106 ? -60.100 35.979 73.227 1.00 12.79 116 ARG C C 1
ATOM 5488 O O . ARG C 1 106 ? -58.919 36.203 72.971 1.00 13.04 116 ARG C O 1
ATOM 5496 N N . TYR C 1 107 ? -61.057 35.920 72.301 1.00 11.76 117 TYR C N 1
ATOM 5497 C CA . TYR C 1 107 ? -60.814 36.068 70.870 1.00 13.43 117 TYR C CA 1
ATOM 5498 C C . TYR C 1 107 ? -61.786 37.123 70.361 1.00 9.86 117 TYR C C 1
ATOM 5499 O O . TYR C 1 107 ? -62.997 36.984 70.549 1.00 12.22 117 TYR C O 1
ATOM 5508 N N . TYR C 1 108 ? -61.257 38.197 69.769 1.00 11.75 118 TYR C N 1
ATOM 5509 C CA . TYR C 1 108 ? -62.050 39.401 69.473 1.00 12.08 118 TYR C CA 1
ATOM 5510 C C . TYR C 1 108 ? -62.830 39.849 70.711 1.00 17.72 118 TYR C C 1
ATOM 5511 O O . TYR C 1 108 ? -63.984 40.276 70.637 1.00 15.77 118 TYR C O 1
ATOM 5520 N N . GLY C 1 109 ? -62.179 39.747 71.866 1.00 14.78 119 GLY C N 1
ATOM 5521 C CA . GLY C 1 109 ? -62.718 40.210 73.127 1.00 17.64 119 GLY C CA 1
ATOM 5522 C C . GLY C 1 109 ? -63.653 39.251 73.826 1.00 18.93 119 GLY C C 1
ATOM 5523 O O . GLY C 1 109 ? -64.091 39.550 74.945 1.00 17.83 119 GLY C O 1
ATOM 5524 N N . ASN C 1 110 ? -63.963 38.107 73.226 1.00 12.71 120 ASN C N 1
ATOM 5525 C CA . ASN C 1 110 ? -64.982 37.207 73.749 1.00 12.51 120 ASN C CA 1
ATOM 5526 C C . ASN C 1 110 ? -64.352 35.911 74.247 1.00 13.15 120 ASN C C 1
ATOM 5527 O O . ASN C 1 110 ? -63.569 35.271 73.535 1.00 13.58 120 ASN C O 1
ATOM 5532 N N . ILE C 1 111 ? -64.718 35.534 75.471 1.00 12.83 121 ILE C N 1
ATOM 5533 C CA . ILE C 1 111 ? -64.202 34.332 76.108 1.00 12.20 121 ILE C CA 1
ATOM 5534 C C . ILE C 1 111 ? -64.352 33.153 75.163 1.00 12.67 121 ILE C C 1
ATOM 5535 O O . ILE C 1 111 ? -65.436 32.908 74.621 1.00 14.21 121 ILE C O 1
ATOM 5540 N N . ILE C 1 112 ? -63.256 32.419 74.973 1.00 11.54 122 ILE C N 1
ATOM 5541 C CA . ILE C 1 112 ? -63.202 31.289 74.052 1.00 12.35 122 ILE C CA 1
ATOM 5542 C C . ILE C 1 112 ? -63.928 30.119 74.699 1.00 15.40 122 ILE C C 1
ATOM 5543 O O . ILE C 1 112 ? -63.538 29.641 75.773 1.00 17.73 122 ILE C O 1
ATOM 5548 N N . ASN C 1 113 ? -65.005 29.655 74.065 1.00 12.32 123 ASN C N 1
ATOM 5549 C CA . ASN C 1 113 ? -65.632 28.442 74.564 1.00 15.91 123 ASN C CA 1
ATOM 5550 C C . ASN C 1 113 ? -65.695 27.338 73.521 1.00 15.85 123 ASN C C 1
ATOM 5551 O O . ASN C 1 113 ? -66.362 26.324 73.758 1.00 20.53 123 ASN C O 1
ATOM 5556 N N . SER C 1 114 ? -64.998 27.485 72.394 1.00 12.73 124 SER C N 1
ATOM 5557 C CA . SER C 1 114 ? -64.870 26.406 71.417 1.00 13.68 124 SER C CA 1
ATOM 5558 C C . SER C 1 114 ? -63.489 25.777 71.596 1.00 13.82 124 SER C C 1
ATOM 5559 O O . SER C 1 114 ? -62.486 26.296 71.097 1.00 13.16 124 SER C O 1
ATOM 5562 N N . THR C 1 115 ? -63.432 24.654 72.310 1.00 15.45 125 THR C N 1
ATOM 5563 C CA . THR C 1 115 ? -62.165 23.944 72.398 1.00 14.81 125 THR C CA 1
ATOM 5564 C C . THR C 1 115 ? -61.732 23.425 71.030 1.00 12.99 125 THR C C 1
ATOM 5565 O O . THR C 1 115 ? -60.531 23.281 70.769 1.00 13.57 125 THR C O 1
ATOM 5569 N N . SER C 1 116 ? -62.683 23.139 70.141 1.00 14.29 126 SER C N 1
ATOM 5570 C CA . SER C 1 116 ? -62.309 22.697 68.798 1.00 15.78 126 SER C CA 1
ATOM 5571 C C . SER C 1 116 ? -61.570 23.808 68.055 1.00 14.31 126 SER C C 1
ATOM 5572 O O . SER C 1 116 ? -60.516 23.573 67.450 1.00 12.30 126 SER C O 1
ATOM 5575 N N . ASP C 1 117 ? -62.104 25.034 68.110 1.00 13.45 127 ASP C N 1
ATOM 5576 C CA . ASP C 1 117 ? -61.439 26.158 67.451 1.00 13.26 127 ASP C CA 1
ATOM 5577 C C . ASP C 1 117 ? -60.070 26.439 68.076 1.00 14.83 127 ASP C C 1
ATOM 5578 O O . ASP C 1 117 ? -59.096 26.711 67.364 1.00 12.43 127 ASP C O 1
ATOM 5583 N N . PHE C 1 118 ? -59.990 26.418 69.409 1.00 13.43 128 PHE C N 1
ATOM 5584 C CA . PHE C 1 118 ? -58.728 26.703 70.083 1.00 11.67 128 PHE C CA 1
ATOM 5585 C C . PHE C 1 118 ? -57.669 25.670 69.716 1.00 12.72 128 PHE C C 1
ATOM 5586 O O . PHE C 1 118 ? -56.498 26.015 69.500 1.00 11.53 128 PHE C O 1
ATOM 5594 N N . GLU C 1 119 ? -58.060 24.393 69.655 1.00 14.55 129 GLU C N 1
ATOM 5595 C CA . GLU C 1 119 ? -57.126 23.347 69.241 1.00 13.82 129 GLU C CA 1
ATOM 5596 C C . GLU C 1 119 ? -56.621 23.598 67.826 1.00 12.81 129 GLU C C 1
ATOM 5597 O O . GLU C 1 119 ? -55.421 23.447 67.548 1.00 12.94 129 GLU C O 1
ATOM 5603 N N . ALA C 1 120 ? -57.523 23.996 66.920 1.00 12.20 130 ALA C N 1
ATOM 5604 C CA . ALA C 1 120 ? -57.123 24.268 65.540 1.00 13.13 130 ALA C CA 1
ATOM 5605 C C . ALA C 1 120 ? -56.163 25.447 65.475 1.00 12.87 130 ALA C C 1
ATOM 5606 O O . ALA C 1 120 ? -55.158 25.408 64.751 1.00 12.79 130 ALA C O 1
ATOM 5608 N N . PHE C 1 121 ? -56.470 26.523 66.209 1.00 10.62 131 PHE C N 1
ATOM 5609 C CA . PHE C 1 121 ? -55.545 27.648 66.294 1.00 12.15 131 PHE C CA 1
ATOM 5610 C C . PHE C 1 121 ? -54.159 27.168 66.704 1.00 13.05 131 PHE C C 1
ATOM 5611 O O . PHE C 1 121 ? -53.142 27.567 66.120 1.00 10.68 131 PHE C O 1
ATOM 5619 N N . TRP C 1 122 ? -54.095 26.323 67.738 1.00 11.74 132 TRP C N 1
ATOM 5620 C CA . TRP C 1 122 ? -52.786 25.924 68.245 1.00 11.43 132 TRP C CA 1
ATOM 5621 C C . TRP C 1 122 ? -52.090 24.955 67.294 1.00 11.96 132 TRP C C 1
ATOM 5622 O O . TRP C 1 122 ? -50.870 25.013 67.147 1.00 12.37 132 TRP C O 1
ATOM 5633 N N . LYS C 1 123 ? -52.840 24.078 66.624 1.00 12.98 133 LYS C N 1
ATOM 5634 C CA . LYS C 1 123 ? -52.225 23.257 65.584 1.00 13.35 133 LYS C CA 1
ATOM 5635 C C . LYS C 1 123 ? -51.610 24.134 64.504 1.00 12.55 133 LYS C C 1
ATOM 5636 O O . LYS C 1 123 ? -50.513 23.857 64.007 1.00 12.32 133 LYS C O 1
ATOM 5642 N N . THR C 1 124 ? -52.304 25.211 64.136 1.00 12.71 134 THR C N 1
ATOM 5643 C CA . THR C 1 124 ? -51.818 26.074 63.066 1.00 14.15 134 THR C CA 1
ATOM 5644 C C . THR C 1 124 ? -50.542 26.799 63.485 1.00 13.86 134 THR C C 1
ATOM 5645 O O . THR C 1 124 ? -49.538 26.800 62.758 1.00 13.11 134 THR C O 1
ATOM 5649 N N . VAL C 1 125 ? -50.552 27.395 64.673 1.00 12.55 135 VAL C N 1
ATOM 5650 C CA . VAL C 1 125 ? -49.381 28.127 65.139 1.00 11.71 135 VAL C CA 1
ATOM 5651 C C . VAL C 1 125 ? -48.211 27.175 65.380 1.00 10.33 135 VAL C C 1
ATOM 5652 O O . VAL C 1 125 ? -47.083 27.423 64.931 1.00 13.98 135 VAL C O 1
ATOM 5656 N N . ALA C 1 126 ? -48.459 26.060 66.067 1.00 11.49 136 ALA C N 1
ATOM 5657 C CA . ALA C 1 126 ? -47.369 25.130 66.364 1.00 13.99 136 ALA C CA 1
ATOM 5658 C C . ALA C 1 126 ? -46.731 24.583 65.090 1.00 13.99 136 ALA C C 1
ATOM 5659 O O . ALA C 1 126 ? -45.515 24.337 65.051 1.00 12.71 136 ALA C O 1
ATOM 5661 N N . GLY C 1 127 ? -47.533 24.358 64.046 1.00 12.14 137 GLY C N 1
ATOM 5662 C CA . GLY C 1 127 ? -46.975 23.806 62.819 1.00 13.14 137 GLY C CA 1
ATOM 5663 C C . GLY C 1 127 ? -45.867 24.671 62.248 1.00 13.90 137 GLY C C 1
ATOM 5664 O O . GLY C 1 127 ? -44.896 24.157 61.677 1.00 13.19 137 GLY C O 1
ATOM 5665 N N . ALA C 1 128 ? -45.991 25.995 62.402 1.00 12.82 138 ALA C N 1
ATOM 5666 C CA . ALA C 1 128 ? -45.032 26.944 61.857 1.00 13.58 138 ALA C CA 1
ATOM 5667 C C . ALA C 1 128 ? -43.719 26.970 62.625 1.00 17.24 138 ALA C C 1
ATOM 5668 O O . ALA C 1 128 ? -42.769 27.613 62.164 1.00 16.11 138 ALA C O 1
ATOM 5670 N N . PHE C 1 129 ? -43.650 26.289 63.774 1.00 12.54 139 PHE C N 1
ATOM 5671 C CA . PHE C 1 129 ? -42.465 26.283 64.622 1.00 12.26 139 PHE C CA 1
ATOM 5672 C C . PHE C 1 129 ? -42.112 24.871 65.070 1.00 12.84 139 PHE C C 1
ATOM 5673 O O . PHE C 1 129 ? -41.326 24.705 66.000 1.00 13.66 139 PHE C O 1
ATOM 5681 N N . LYS C 1 130 ? -42.661 23.850 64.406 1.00 13.68 140 LYS C N 1
ATOM 5682 C CA . LYS C 1 130 ? -42.631 22.505 64.960 1.00 10.07 140 LYS C CA 1
ATOM 5683 C C . LYS C 1 130 ? -41.227 21.932 65.088 1.00 15.70 140 LYS C C 1
ATOM 5684 O O . LYS C 1 130 ? -41.016 21.042 65.916 1.00 18.06 140 LYS C O 1
ATOM 5690 N N . ASP C 1 131 ? -40.266 22.399 64.296 1.00 15.94 141 ASP C N 1
ATOM 5691 C CA . ASP C 1 131 ? -38.925 21.840 64.344 1.00 17.37 141 ASP C CA 1
ATOM 5692 C C . ASP C 1 131 ? -37.957 22.678 65.169 1.00 17.49 141 ASP C C 1
ATOM 5693 O O . ASP C 1 131 ? -36.764 22.364 65.210 1.00 19.70 141 ASP C O 1
ATOM 5698 N N . ASN C 1 132 ? -38.437 23.720 65.845 1.00 14.18 142 ASN C N 1
ATOM 5699 C CA . ASN C 1 132 ? -37.569 24.596 66.637 1.00 15.05 142 ASN C CA 1
ATOM 5700 C C . ASN C 1 132 ? -37.624 24.139 68.092 1.00 18.15 142 ASN C C 1
ATOM 5701 O O . ASN C 1 132 ? -38.582 24.434 68.812 1.00 14.14 142 ASN C O 1
ATOM 5706 N N . ASP C 1 133 ? -36.587 23.419 68.529 1.00 15.88 143 ASP C N 1
ATOM 5707 C CA . ASP C 1 133 ? -36.621 22.879 69.884 1.00 18.39 143 ASP C CA 1
ATOM 5708 C C . ASP C 1 133 ? -36.273 23.912 70.949 1.00 18.15 143 ASP C C 1
ATOM 5709 O O . ASP C 1 133 ? -36.238 23.564 72.132 1.00 17.33 143 ASP C O 1
ATOM 5714 N N . LEU C 1 134 ? -36.037 25.166 70.580 1.00 15.80 144 LEU C N 1
ATOM 5715 C CA . LEU C 1 134 ? -35.887 26.225 71.572 1.00 15.90 144 LEU C CA 1
ATOM 5716 C C . LEU C 1 134 ? -37.127 27.099 71.684 1.00 13.45 144 LEU C C 1
ATOM 5717 O O . LEU C 1 134 ? -37.113 28.078 72.434 1.00 13.12 144 LEU C O 1
ATOM 5722 N N . VAL C 1 135 ? -38.204 26.772 70.955 1.00 13.96 145 VAL C N 1
ATOM 5723 C CA . VAL C 1 135 ? -39.484 27.450 71.149 1.00 14.76 145 VAL C CA 1
ATOM 5724 C C . VAL C 1 135 ? -40.225 26.818 72.321 1.00 15.38 145 VAL C C 1
ATOM 5725 O O . VAL C 1 135 ? -40.173 25.600 72.523 1.00 15.07 145 VAL C O 1
ATOM 5729 N N . MET C 1 136 ? -40.938 27.644 73.088 1.00 12.05 146 MET C N 1
ATOM 5730 C CA . MET C 1 136 ? -41.896 27.188 74.084 1.00 12.49 146 MET C CA 1
ATOM 5731 C C . MET C 1 136 ? -43.249 27.710 73.616 1.00 11.04 146 MET C C 1
ATOM 5732 O O . MET C 1 136 ? -43.322 28.824 73.094 1.00 13.93 146 MET C O 1
ATOM 5737 N N . PHE C 1 137 ? -44.320 26.940 73.805 1.00 12.07 147 PHE C N 1
ATOM 5738 C CA . PHE C 1 137 ? -45.660 27.440 73.511 1.00 12.29 147 PHE C CA 1
ATOM 5739 C C . PHE C 1 137 ? -46.381 27.729 74.817 1.00 13.10 147 PHE C C 1
ATOM 5740 O O . PHE C 1 137 ? -46.245 26.973 75.772 1.00 18.17 147 PHE C O 1
ATOM 5748 N N . ASP C 1 138 ? -47.124 28.839 74.852 1.00 10.05 148 ASP C N 1
ATOM 5749 C CA . ASP C 1 138 ? -47.788 29.352 76.058 1.00 10.83 148 ASP C CA 1
ATOM 5750 C C . ASP C 1 138 ? -49.262 29.512 75.687 1.00 10.85 148 ASP C C 1
ATOM 5751 O O . ASP C 1 138 ? -49.599 30.375 74.870 1.00 13.25 148 ASP C O 1
ATOM 5756 N N . THR C 1 139 ? -50.135 28.651 76.237 1.00 12.56 149 THR C N 1
ATOM 5757 C CA . THR C 1 139 ? -51.450 28.442 75.616 1.00 14.52 149 THR C CA 1
ATOM 5758 C C . THR C 1 139 ? -52.251 29.744 75.509 1.00 11.34 149 THR C C 1
ATOM 5759 O O . THR C 1 139 ? -52.879 30.011 74.484 1.00 13.69 149 THR C O 1
ATOM 5763 N N . ASN C 1 140 ? -52.223 30.569 76.547 1.00 11.04 150 ASN C N 1
ATOM 5764 C CA . ASN C 1 140 ? -52.740 31.937 76.627 1.00 11.17 150 ASN C CA 1
ATOM 5765 C C . ASN C 1 140 ? -52.245 32.643 77.869 1.00 12.32 150 ASN C C 1
ATOM 5766 O O . ASN C 1 140 ? -52.115 32.043 78.932 1.00 12.99 150 ASN C O 1
ATOM 5771 N N . ASN C 1 141 ? -52.065 33.952 77.730 1.00 12.59 151 ASN C N 1
ATOM 5772 C CA . ASN C 1 141 ? -51.710 34.806 78.853 1.00 10.63 151 ASN C CA 1
ATOM 5773 C C . ASN C 1 141 ? -52.928 35.113 79.723 1.00 12.80 151 ASN C C 1
ATOM 5774 O O . ASN C 1 141 ? -53.899 35.720 79.248 1.00 12.54 151 ASN C O 1
ATOM 5779 N N . GLN C 1 142 ? -52.870 34.700 80.994 1.00 10.31 152 GLN C N 1
ATOM 5780 C CA . GLN C 1 142 ? -53.750 35.215 82.052 1.00 9.38 152 GLN C CA 1
ATOM 5781 C C . GLN C 1 142 ? -55.243 35.042 81.739 1.00 10.91 152 GLN C C 1
ATOM 5782 O O . GLN C 1 142 ? -56.016 36.008 81.731 1.00 12.49 152 GLN C O 1
ATOM 5788 N N . TYR C 1 143 ? -55.656 33.786 81.527 1.00 11.13 153 TYR C N 1
ATOM 5789 C CA . TYR C 1 143 ? -57.076 33.468 81.599 1.00 11.36 153 TYR C CA 1
ATOM 5790 C C . TYR C 1 143 ? -57.656 34.100 82.858 1.00 12.80 153 TYR C C 1
ATOM 5791 O O . TYR C 1 143 ? -57.023 34.075 83.917 1.00 13.07 153 TYR C O 1
ATOM 5800 N N . TYR C 1 144 ? -58.869 34.647 82.748 1.00 13.03 154 TYR C N 1
ATOM 5801 C CA . TYR C 1 144 ? -59.567 35.167 83.920 1.00 12.14 154 TYR C CA 1
ATOM 5802 C C . TYR C 1 144 ? -61.056 35.244 83.623 1.00 12.97 154 TYR C C 1
ATOM 5803 O O . TYR C 1 144 ? -61.479 35.331 82.465 1.00 13.04 154 TYR C O 1
ATOM 5812 N N . GLY C 1 145 ? -61.841 35.215 84.694 1.00 12.95 155 GLY C N 1
ATOM 5813 C CA . GLY C 1 145 ? -63.276 35.401 84.562 1.00 13.21 155 GLY C CA 1
ATOM 5814 C C . GLY C 1 145 ? -63.962 34.293 83.810 1.00 16.10 155 GLY C C 1
ATOM 5815 O O . GLY C 1 145 ? -64.992 34.532 83.165 1.00 15.52 155 GLY C O 1
ATOM 5816 N N . MET C 1 146 ? -63.401 33.091 83.839 1.00 13.84 156 MET C N 1
ATOM 5817 C CA . MET C 1 146 ? -64.080 31.963 83.232 1.00 17.27 156 MET C CA 1
ATOM 5818 C C . MET C 1 146 ? -64.265 30.846 84.249 1.00 13.27 156 MET C C 1
ATOM 5819 O O . MET C 1 146 ? -63.938 30.976 85.434 1.00 14.59 156 MET C O 1
ATOM 5824 N N . ALA C 1 147 ? -64.826 29.744 83.765 1.00 13.81 157 ALA C N 1
ATOM 5825 C CA . ALA C 1 147 ? -64.952 28.549 84.586 1.00 13.96 157 ALA C CA 1
ATOM 5826 C C . ALA C 1 147 ? -63.601 27.857 84.705 1.00 13.97 157 ALA C C 1
ATOM 5827 O O . ALA C 1 147 ? -62.863 27.748 83.730 1.00 12.56 157 ALA C O 1
ATOM 5829 N N . GLY C 1 148 ? -63.278 27.388 85.909 1.00 12.08 158 GLY C N 1
ATOM 5830 C CA . GLY C 1 148 ? -62.016 26.684 86.094 1.00 13.88 158 GLY C CA 1
ATOM 5831 C C . GLY C 1 148 ? -61.878 25.472 85.190 1.00 15.60 158 GLY C C 1
ATOM 5832 O O . GLY C 1 148 ? -60.803 25.222 84.633 1.00 14.01 158 GLY C O 1
ATOM 5833 N N . GLN C 1 149 ? -62.967 24.706 85.019 1.00 12.73 159 GLN C N 1
ATOM 5834 C CA . GLN C 1 149 ? -62.910 23.542 84.134 1.00 17.48 159 GLN C CA 1
ATOM 5835 C C . GLN C 1 149 ? -62.638 23.943 82.693 1.00 15.01 159 GLN C C 1
ATOM 5836 O O . GLN C 1 149 ? -61.899 23.249 81.976 1.00 15.87 159 GLN C O 1
ATOM 5842 N N . LEU C 1 150 ? -63.232 25.051 82.242 1.00 12.02 160 LEU C N 1
ATOM 5843 C CA . LEU C 1 150 ? -63.014 25.493 80.863 1.00 14.08 160 LEU C CA 1
ATOM 5844 C C . LEU C 1 150 ? -61.574 25.930 80.640 1.00 15.16 160 LEU C C 1
ATOM 5845 O O . LEU C 1 150 ? -60.993 25.658 79.585 1.00 14.74 160 LEU C O 1
ATOM 5850 N N . VAL C 1 151 ? -60.974 26.614 81.613 1.00 12.95 161 VAL C N 1
ATOM 5851 C CA . VAL C 1 151 ? -59.569 26.991 81.464 1.00 11.57 161 VAL C CA 1
ATOM 5852 C C . VAL C 1 151 ? -58.706 25.744 81.325 1.00 13.55 161 VAL C C 1
ATOM 5853 O O . VAL C 1 151 ? -57.804 25.680 80.479 1.00 13.70 161 VAL C O 1
ATOM 5857 N N . ALA C 1 152 ? -58.956 24.738 82.166 1.00 14.74 162 ALA C N 1
ATOM 5858 C CA . ALA C 1 152 ? -58.220 23.483 82.037 1.00 14.20 162 ALA C CA 1
ATOM 5859 C C . ALA C 1 152 ? -58.457 22.860 80.665 1.00 14.76 162 ALA C C 1
ATOM 5860 O O . ALA C 1 152 ? -57.512 22.432 79.993 1.00 12.40 162 ALA C O 1
ATOM 5862 N N . ASP C 1 153 ? -59.716 22.827 80.225 1.00 14.22 163 ASP C N 1
ATOM 5863 C CA . ASP C 1 153 ? -60.040 22.217 78.933 1.00 13.46 163 ASP C CA 1
ATOM 5864 C C . ASP C 1 153 ? -59.366 22.952 77.783 1.00 14.65 163 ASP C C 1
ATOM 5865 O O . ASP C 1 153 ? -58.982 22.329 76.782 1.00 13.91 163 ASP C O 1
ATOM 5870 N N . LEU C 1 154 ? -59.262 24.283 77.877 1.00 14.11 164 LEU C N 1
ATOM 5871 C CA . LEU C 1 154 ? -58.586 25.022 76.812 1.00 11.87 164 LEU C CA 1
ATOM 5872 C C . LEU C 1 154 ? -57.089 24.742 76.820 1.00 11.74 164 LEU C C 1
ATOM 5873 O O . LEU C 1 154 ? -56.462 24.651 75.758 1.00 11.87 164 LEU C O 1
ATOM 5878 N N . ASN C 1 155 ? -56.493 24.602 78.005 1.00 12.62 165 ASN C N 1
ATOM 5879 C CA . ASN C 1 155 ? -55.079 24.245 78.045 1.00 12.65 165 ASN C CA 1
ATOM 5880 C C . ASN C 1 155 ? -54.856 22.872 77.432 1.00 13.29 165 ASN C C 1
ATOM 5881 O O . ASN C 1 155 ? -53.881 22.659 76.707 1.00 11.56 165 ASN C O 1
ATOM 5886 N N . GLN C 1 156 ? -55.756 21.921 77.713 1.00 12.36 166 GLN C N 1
ATOM 5887 C CA . GLN C 1 156 ? -55.642 20.594 77.115 1.00 12.17 166 GLN C CA 1
ATOM 5888 C C . GLN C 1 156 ? -55.817 20.650 75.603 1.00 12.77 166 GLN C C 1
ATOM 5889 O O . GLN C 1 156 ? -55.073 19.998 74.859 1.00 14.22 166 GLN C O 1
ATOM 5895 N N . ALA C 1 157 ? -56.813 21.404 75.137 1.00 12.00 167 ALA C N 1
ATOM 5896 C CA . ALA C 1 157 ? -57.018 21.568 73.701 1.00 12.87 167 ALA C CA 1
ATOM 5897 C C . ALA C 1 157 ? -55.766 22.125 73.034 1.00 13.02 167 ALA C C 1
ATOM 5898 O O . ALA C 1 157 ? -55.372 21.670 71.947 1.00 13.39 167 ALA C O 1
ATOM 5900 N N . ALA C 1 158 ? -55.115 23.101 73.677 1.00 12.12 168 ALA C N 1
ATOM 5901 C CA . ALA C 1 158 ? -53.867 23.643 73.136 1.00 11.01 168 ALA C CA 1
ATOM 5902 C C . ALA C 1 158 ? -52.790 22.571 73.058 1.00 13.63 168 ALA C C 1
ATOM 5903 O O . ALA C 1 158 ? -52.133 22.413 72.017 1.00 11.81 168 ALA C O 1
ATOM 5905 N N . ILE C 1 159 ? -52.562 21.847 74.164 1.00 11.45 169 ILE C N 1
ATOM 5906 C CA . ILE C 1 159 ? -51.581 20.761 74.137 1.00 10.33 169 ILE C CA 1
ATOM 5907 C C . ILE C 1 159 ? -51.878 19.827 72.971 1.00 15.50 169 ILE C C 1
ATOM 5908 O O . ILE C 1 159 ? -50.984 19.440 72.206 1.00 12.37 169 ILE C O 1
ATOM 5913 N N . ASN C 1 160 ? -53.145 19.440 72.829 1.00 13.35 170 ASN C N 1
ATOM 5914 C CA . ASN C 1 160 ? -53.505 18.485 71.783 1.00 13.17 170 ASN C CA 1
ATOM 5915 C C . ASN C 1 160 ? -53.191 19.033 70.393 1.00 14.01 170 ASN C C 1
ATOM 5916 O O . ASN C 1 160 ? -52.688 18.296 69.538 1.00 14.16 170 ASN C O 1
ATOM 5921 N N . GLY C 1 161 ? -53.507 20.307 70.134 1.00 12.26 171 GLY C N 1
ATOM 5922 C CA . GLY C 1 161 ? -53.198 20.878 68.821 1.00 10.89 171 GLY C CA 1
ATOM 5923 C C . GLY C 1 161 ? -51.704 21.000 68.576 1.00 12.46 171 GLY C C 1
ATOM 5924 O O . GLY C 1 161 ? -51.215 20.724 67.473 1.00 13.30 171 GLY C O 1
ATOM 5925 N N . ILE C 1 162 ? -50.955 21.393 69.600 1.00 12.39 172 ILE C N 1
ATOM 5926 C CA . ILE C 1 162 ? -49.508 21.523 69.459 1.00 11.87 172 ILE C CA 1
ATOM 5927 C C . ILE C 1 162 ? -48.885 20.178 69.111 1.00 13.08 172 ILE C C 1
ATOM 5928 O O . ILE C 1 162 ? -48.074 20.072 68.183 1.00 12.76 172 ILE C O 1
ATOM 5933 N N . ARG C 1 163 ? -49.249 19.126 69.852 1.00 13.99 173 ARG C N 1
ATOM 5934 C CA . ARG C 1 163 ? -48.665 17.822 69.563 1.00 14.22 173 ARG C CA 1
ATOM 5935 C C . ARG C 1 163 ? -49.173 17.275 68.239 1.00 13.30 173 ARG C C 1
ATOM 5936 O O . ARG C 1 163 ? -48.411 16.622 67.513 1.00 13.27 173 ARG C O 1
ATOM 5944 N N . ALA C 1 164 ? -50.434 17.556 67.894 1.00 13.07 174 ALA C N 1
ATOM 5945 C CA . ALA C 1 164 ? -50.972 17.109 66.607 1.00 15.45 174 ALA C CA 1
ATOM 5946 C C . ALA C 1 164 ? -50.234 17.743 65.429 1.00 16.66 174 ALA C C 1
ATOM 5947 O O . ALA C 1 164 ? -50.160 17.137 64.349 1.00 17.57 174 ALA C O 1
ATOM 5949 N N . ALA C 1 165 ? -49.686 18.951 65.613 1.00 13.14 175 ALA C N 1
ATOM 5950 C CA . ALA C 1 165 ? -48.904 19.607 64.571 1.00 15.67 175 ALA C CA 1
ATOM 5951 C C . ALA C 1 165 ? -47.546 18.954 64.356 1.00 16.83 175 ALA C C 1
ATOM 5952 O O . ALA C 1 165 ? -46.851 19.300 63.390 1.00 16.52 175 ALA C O 1
ATOM 5954 N N . GLY C 1 166 ? -47.144 18.035 65.231 1.00 14.72 176 GLY C N 1
ATOM 5955 C CA . GLY C 1 166 ? -45.813 17.470 65.144 1.00 16.52 176 GLY C CA 1
ATOM 5956 C C . GLY C 1 166 ? -44.767 18.229 65.924 1.00 19.21 176 GLY C C 1
ATOM 5957 O O . GLY C 1 166 ? -43.569 17.949 65.770 1.00 16.21 176 GLY C O 1
ATOM 5958 N N . ALA C 1 167 ? -45.180 19.188 66.750 1.00 14.41 177 ALA C N 1
ATOM 5959 C CA . ALA C 1 167 ? -44.264 19.934 67.603 1.00 13.31 177 ALA C CA 1
ATOM 5960 C C . ALA C 1 167 ? -44.160 19.144 68.895 1.00 14.89 177 ALA C C 1
ATOM 5961 O O . ALA C 1 167 ? -44.971 19.300 69.807 1.00 16.52 177 ALA C O 1
ATOM 5963 N N . THR C 1 168 ? -43.166 18.255 68.958 1.00 16.20 178 THR C N 1
ATOM 5964 C CA . THR C 1 168 ? -43.046 17.307 70.055 1.00 17.80 178 THR C CA 1
ATOM 5965 C C . THR C 1 168 ? -41.883 17.595 70.987 1.00 14.79 178 THR C C 1
ATOM 5966 O O . THR C 1 168 ? -41.813 16.986 72.056 1.00 19.12 178 THR C O 1
ATOM 5970 N N . SER C 1 169 ? -40.975 18.494 70.620 1.00 15.28 179 SER C N 1
ATOM 5971 C CA . SER C 1 169 ? -39.794 18.752 71.431 1.00 15.98 179 SER C CA 1
ATOM 5972 C C . SER C 1 169 ? -39.978 19.899 72.410 1.00 16.74 179 SER C C 1
ATOM 5973 O O . SER C 1 169 ? -39.137 20.071 73.294 1.00 17.20 179 SER C O 1
ATOM 5976 N N . GLN C 1 170 ? -41.044 20.677 72.267 1.00 14.98 180 GLN C N 1
ATOM 5977 C CA . GLN C 1 170 ? -41.191 21.945 72.961 1.00 12.59 180 GLN C CA 1
ATOM 5978 C C . GLN C 1 170 ? -42.005 21.773 74.238 1.00 12.87 180 GLN C C 1
ATOM 5979 O O . GLN C 1 170 ? -42.976 21.017 74.265 1.00 15.35 180 GLN C O 1
ATOM 5985 N N . TYR C 1 171 ? -41.604 22.491 75.284 1.00 14.89 181 TYR C N 1
ATOM 5986 C CA . TYR C 1 171 ? -42.446 22.646 76.469 1.00 14.67 181 TYR C CA 1
ATOM 5987 C C . TYR C 1 171 ? -43.689 23.437 76.135 1.00 12.62 181 TYR C C 1
ATOM 5988 O O . TYR C 1 171 ? -43.633 24.423 75.394 1.00 12.86 181 TYR C O 1
ATOM 5997 N N . VAL C 1 172 ? -44.811 23.020 76.718 1.00 13.94 182 VAL C N 1
ATOM 5998 C CA . VAL C 1 172 ? -46.061 23.756 76.627 1.00 12.19 182 VAL C CA 1
ATOM 5999 C C . VAL C 1 172 ? -46.329 24.376 77.993 1.00 13.59 182 VAL C C 1
ATOM 6000 O O . VAL C 1 172 ? -46.518 23.659 78.982 1.00 14.89 182 VAL C O 1
ATOM 6004 N N . ASN C 1 173 ? -46.336 25.708 78.043 1.00 12.18 183 ASN C N 1
ATOM 6005 C CA . ASN C 1 173 ? -46.639 26.439 79.264 1.00 12.05 183 ASN C CA 1
ATOM 6006 C C . ASN C 1 173 ? -48.150 26.505 79.414 1.00 12.75 183 ASN C C 1
ATOM 6007 O O . ASN C 1 173 ? -48.842 27.025 78.529 1.00 11.85 183 ASN C O 1
ATOM 6012 N N . VAL C 1 174 ? -48.665 25.981 80.518 1.00 12.27 184 VAL C N 1
ATOM 6013 C CA . VAL C 1 174 ? -50.094 25.991 80.786 1.00 10.96 184 VAL C CA 1
ATOM 6014 C C . VAL C 1 174 ? -50.364 27.026 81.867 1.00 11.26 184 VAL C C 1
ATOM 6015 O O . VAL C 1 174 ? -49.641 27.092 82.873 1.00 10.91 184 VAL C O 1
ATOM 6019 N N . GLU C 1 175 ? -51.391 27.849 81.650 1.00 13.72 185 GLU C N 1
ATOM 6020 C CA . GLU C 1 175 ? -51.708 28.953 82.543 1.00 10.95 185 GLU C CA 1
ATOM 6021 C C . GLU C 1 175 ? -53.071 28.730 83.178 1.00 11.97 185 GLU C C 1
ATOM 6022 O O . GLU C 1 175 ? -53.994 28.242 82.522 1.00 11.08 185 GLU C O 1
ATOM 6028 N N . GLY C 1 176 ? -53.188 29.090 84.468 1.00 11.02 186 GLY C N 1
ATOM 6029 C CA . GLY C 1 176 ? -54.455 28.971 85.160 1.00 11.22 186 GLY C CA 1
ATOM 6030 C C . GLY C 1 176 ? -55.387 30.153 84.951 1.00 11.85 186 GLY C C 1
ATOM 6031 O O . GLY C 1 176 ? -55.052 31.147 84.302 1.00 11.99 186 GLY C O 1
ATOM 6032 N N . ASN C 1 177 ? -56.596 29.985 85.499 1.00 13.34 187 ASN C N 1
ATOM 6033 C CA . ASN C 1 177 ? -57.629 31.002 85.631 1.00 13.00 187 ASN C CA 1
ATOM 6034 C C . ASN C 1 177 ? -57.156 32.095 86.601 1.00 13.63 187 ASN C C 1
ATOM 6035 O O . ASN C 1 177 ? -56.103 31.991 87.225 1.00 11.44 187 ASN C O 1
ATOM 6040 N N . SER C 1 178 ? -57.944 33.160 86.725 1.00 12.00 188 SER C N 1
ATOM 6041 C CA . SER C 1 178 ? -57.660 34.235 87.685 1.00 11.83 188 SER C CA 1
ATOM 6042 C C . SER C 1 178 ? -56.243 34.790 87.531 1.00 12.46 188 SER C C 1
ATOM 6043 O O . SER C 1 178 ? -55.506 34.954 88.507 1.00 11.77 188 SER C O 1
ATOM 6046 N N . TYR C 1 179 ? -55.871 35.095 86.289 1.00 13.22 189 TYR C N 1
ATOM 6047 C CA . TYR C 1 179 ? -54.595 35.730 85.975 1.00 12.83 189 TYR C CA 1
ATOM 6048 C C . TYR C 1 179 ? -53.413 34.838 86.342 1.00 12.04 189 TYR C C 1
ATOM 6049 O O . TYR C 1 179 ? -52.305 35.333 86.574 1.00 13.89 189 TYR C O 1
ATOM 6058 N N . THR C 1 180 ? -53.658 33.518 86.371 1.00 11.25 190 THR C N 1
ATOM 6059 C CA . THR C 1 180 ? -52.692 32.479 86.744 1.00 10.83 190 THR C CA 1
ATOM 6060 C C . THR C 1 180 ? -51.821 32.901 87.927 1.00 12.78 190 THR C C 1
ATOM 6061 O O . THR C 1 180 ? -50.613 32.646 87.962 1.00 11.14 190 THR C O 1
ATOM 6065 N N . GLY C 1 181 ? -52.444 33.494 88.946 1.00 11.41 191 GLY C N 1
ATOM 6066 C CA . GLY C 1 181 ? -51.680 34.010 90.070 1.00 13.51 191 GLY C CA 1
ATOM 6067 C C . GLY C 1 181 ? -51.186 32.870 90.948 1.00 14.48 191 GLY C C 1
ATOM 6068 O O . GLY C 1 181 ? -51.971 32.019 91.387 1.00 15.72 191 GLY C O 1
ATOM 6069 N N . ALA C 1 182 ? -49.882 32.856 91.220 1.00 13.10 192 ALA C N 1
ATOM 6070 C CA . ALA C 1 182 ? -49.352 31.830 92.110 1.00 13.01 192 ALA C CA 1
ATOM 6071 C C . ALA C 1 182 ? -50.037 31.887 93.470 1.00 13.69 192 ALA C C 1
ATOM 6072 O O . ALA C 1 182 ? -50.445 30.857 94.018 1.00 12.24 192 ALA C O 1
ATOM 6074 N N . TRP C 1 183 ? -50.179 33.091 94.022 1.00 12.34 193 TRP C N 1
ATOM 6075 C CA . TRP C 1 183 ? -50.639 33.249 95.401 1.00 12.30 193 TRP C CA 1
ATOM 6076 C C . TRP C 1 183 ? -52.105 32.883 95.596 1.00 14.79 193 TRP C C 1
ATOM 6077 O O . TRP C 1 183 ? -52.541 32.719 96.746 1.00 15.81 193 TRP C O 1
ATOM 6088 N N . THR C 1 184 ? -52.876 32.751 94.519 1.00 14.67 194 THR C N 1
ATOM 6089 C CA . THR C 1 184 ? -54.280 32.373 94.616 1.00 14.32 194 THR C CA 1
ATOM 6090 C C . THR C 1 184 ? -54.540 31.005 94.004 1.00 16.10 194 THR C C 1
ATOM 6091 O O . THR C 1 184 ? -55.694 30.662 93.723 1.00 13.56 194 THR C O 1
ATOM 6095 N N . TRP C 1 185 ? -53.481 30.220 93.783 1.00 15.62 195 TRP C N 1
ATOM 6096 C CA . TRP C 1 185 ? -53.633 28.966 93.054 1.00 14.29 195 TRP C CA 1
ATOM 6097 C C . TRP C 1 185 ? -54.677 28.062 93.698 1.00 16.85 195 TRP C C 1
ATOM 6098 O O . TRP C 1 185 ? -55.445 27.400 92.994 1.00 13.40 195 TRP C O 1
ATOM 6109 N N . THR C 1 186 ? -54.698 27.990 95.032 1.00 14.15 196 THR C N 1
ATOM 6110 C CA . THR C 1 186 ? -55.572 27.062 95.741 1.00 16.15 196 THR C CA 1
ATOM 6111 C C . THR C 1 186 ? -56.830 27.731 96.288 1.00 17.71 196 THR C C 1
ATOM 6112 O O . THR C 1 186 ? -57.711 27.034 96.802 1.00 17.40 196 THR C O 1
ATOM 6116 N N . THR C 1 187 ? -56.957 29.047 96.157 1.00 16.93 197 THR C N 1
ATOM 6117 C CA . THR C 1 187 ? -58.044 29.776 96.809 1.00 14.74 197 THR C CA 1
ATOM 6118 C C . THR C 1 187 ? -59.005 30.472 95.852 1.00 18.10 197 THR C C 1
ATOM 6119 O O . THR C 1 187 ? -60.202 30.501 96.121 1.00 18.66 197 THR C O 1
ATOM 6123 N N . ALA C 1 188 ? -58.527 31.064 94.760 1.00 15.61 198 ALA C N 1
ATOM 6124 C CA . ALA C 1 188 ? -59.427 31.801 93.881 1.00 14.25 198 ALA C CA 1
ATOM 6125 C C . ALA C 1 188 ? -60.282 30.834 93.076 1.00 15.09 198 ALA C C 1
ATOM 6126 O O . ALA C 1 188 ? -59.784 29.835 92.552 1.00 17.29 198 ALA C O 1
ATOM 6128 N N . GLU C 1 189 ? -61.578 31.125 92.985 1.00 14.52 199 GLU C N 1
ATOM 6129 C CA . GLU C 1 189 ? -62.530 30.255 92.307 1.00 16.04 199 GLU C CA 1
ATOM 6130 C C . GLU C 1 189 ? -63.009 30.864 90.991 1.00 15.09 199 GLU C C 1
ATOM 6131 O O . GLU C 1 189 ? -63.199 32.076 90.884 1.00 16.73 199 GLU C O 1
ATOM 6137 N N . GLY C 1 190 ? -63.185 30.009 89.987 1.00 13.71 200 GLY C N 1
ATOM 6138 C CA . GLY C 1 190 ? -63.779 30.404 88.730 1.00 13.24 200 GLY C CA 1
ATOM 6139 C C . GLY C 1 190 ? -65.293 30.487 88.840 1.00 13.34 200 GLY C C 1
ATOM 6140 O O . GLY C 1 190 ? -65.880 30.357 89.917 1.00 17.01 200 GLY C O 1
ATOM 6141 N N . THR C 1 191 ? -65.934 30.718 87.688 1.00 15.08 201 THR C N 1
ATOM 6142 C CA . THR C 1 191 ? -67.380 30.909 87.701 1.00 15.13 201 THR C CA 1
ATOM 6143 C C . THR C 1 191 ? -68.108 29.628 88.061 1.00 16.46 201 THR C C 1
ATOM 6144 O O . THR C 1 191 ? -69.295 29.679 88.407 1.00 16.06 201 THR C O 1
ATOM 6148 N N . ASP C 1 192 ? -67.412 28.489 88.003 1.00 14.16 202 ASP C N 1
ATOM 6149 C CA . ASP C 1 192 ? -67.946 27.187 88.379 1.00 17.14 202 ASP C CA 1
ATOM 6150 C C . ASP C 1 192 ? -67.611 26.822 89.821 1.00 14.75 202 ASP C C 1
ATOM 6151 O O . ASP C 1 192 ? -67.889 25.698 90.249 1.00 15.49 202 ASP C O 1
ATOM 6156 N N . GLY C 1 193 ? -67.018 27.746 90.575 1.00 14.54 203 GLY C N 1
ATOM 6157 C CA . GLY C 1 193 ? -66.663 27.484 91.953 1.00 16.23 203 GLY C CA 1
ATOM 6158 C C . GLY C 1 193 ? -65.384 26.698 92.147 1.00 17.88 203 GLY C C 1
ATOM 6159 O O . GLY C 1 193 ? -65.078 26.322 93.285 1.00 16.26 203 GLY C O 1
ATOM 6160 N N . LEU C 1 194 ? -64.625 26.442 91.077 1.00 15.50 204 LEU C N 1
ATOM 6161 C CA . LEU C 1 194 ? -63.436 25.600 91.124 1.00 18.75 204 LEU C CA 1
ATOM 6162 C C . LEU C 1 194 ? -62.163 26.428 90.989 1.00 14.91 204 LEU C C 1
ATOM 6163 O O . LEU C 1 194 ? -62.110 27.380 90.211 1.00 16.77 204 LEU C O 1
ATOM 6168 N N . THR C 1 195 ? -61.132 26.035 91.730 1.00 16.77 205 THR C N 1
ATOM 6169 C CA . THR C 1 195 ? -59.839 26.705 91.746 1.00 13.75 205 THR C CA 1
ATOM 6170 C C . THR C 1 195 ? -58.897 26.116 90.700 1.00 15.08 205 THR C C 1
ATOM 6171 O O . THR C 1 195 ? -59.139 25.047 90.136 1.00 14.28 205 THR C O 1
ATOM 6175 N N . ASN C 1 196 ? -57.774 26.808 90.483 1.00 12.83 206 ASN C N 1
ATOM 6176 C CA . ASN C 1 196 ? -56.709 26.220 89.674 1.00 12.38 206 ASN C CA 1
ATOM 6177 C C . ASN C 1 196 ? -56.206 24.917 90.290 1.00 13.39 206 ASN C C 1
ATOM 6178 O O . ASN C 1 196 ? -55.976 23.933 89.579 1.00 12.93 206 ASN C O 1
ATOM 6183 N N . ALA C 1 197 ? -56.044 24.880 91.616 1.00 12.38 207 ALA C N 1
ATOM 6184 C CA . ALA C 1 197 ? -55.571 23.649 92.240 1.00 11.45 207 ALA C CA 1
ATOM 6185 C C . ALA C 1 197 ? -56.483 22.467 91.917 1.00 14.93 207 ALA C C 1
ATOM 6186 O O . ALA C 1 197 ? -56.016 21.332 91.771 1.00 15.03 207 ALA C O 1
ATOM 6188 N N . GLN C 1 198 ? -57.790 22.709 91.822 1.00 16.04 208 GLN C N 1
ATOM 6189 C CA . GLN C 1 198 ? -58.756 21.634 91.600 1.00 15.12 208 GLN C CA 1
ATOM 6190 C C . GLN C 1 198 ? -58.874 21.205 90.146 1.00 18.18 208 GLN C C 1
ATOM 6191 O O . GLN C 1 198 ? -59.380 20.110 89.882 1.00 19.88 208 GLN C O 1
ATOM 6197 N N . THR C 1 199 ? -58.456 22.040 89.198 1.00 14.31 209 THR C N 1
ATOM 6198 C CA . THR C 1 199 ? -58.743 21.782 87.795 1.00 14.34 209 THR C CA 1
ATOM 6199 C C . THR C 1 199 ? -57.517 21.583 86.924 1.00 15.41 209 THR C C 1
ATOM 6200 O O . THR C 1 199 ? -57.649 21.005 85.831 1.00 15.73 209 THR C O 1
ATOM 6204 N N . MET C 1 200 ? -56.345 22.049 87.329 1.00 13.68 210 MET C N 1
ATOM 6205 C CA . MET C 1 200 ? -55.245 21.988 86.373 1.00 13.51 210 MET C CA 1
ATOM 6206 C C . MET C 1 200 ? -54.252 20.861 86.564 1.00 16.35 210 MET C C 1
ATOM 6207 O O . MET C 1 200 ? -53.322 20.752 85.750 1.00 14.66 210 MET C O 1
ATOM 6212 N N . GLY C 1 201 ? -54.452 19.990 87.554 1.00 16.29 211 GLY C N 1
ATOM 6213 C CA . GLY C 1 201 ? -53.502 18.917 87.787 1.00 16.35 211 GLY C CA 1
ATOM 6214 C C . GLY C 1 201 ? -53.542 17.789 86.774 1.00 18.75 211 GLY C C 1
ATOM 6215 O O . GLY C 1 201 ? -52.521 17.137 86.548 1.00 21.12 211 GLY C O 1
ATOM 6216 N N . ASN C 1 202 ? -54.689 17.545 86.134 1.00 16.29 212 ASN C N 1
ATOM 6217 C CA . ASN C 1 202 ? -54.836 16.345 85.315 1.00 16.94 212 ASN C CA 1
ATOM 6218 C C . ASN C 1 202 ? -54.524 16.561 83.833 1.00 20.74 212 ASN C C 1
ATOM 6219 O O . ASN C 1 202 ? -54.748 15.644 83.032 1.00 18.02 212 ASN C O 1
ATOM 6224 N N . LEU C 1 203 ? -53.978 17.715 83.456 1.00 15.23 213 LEU C N 1
ATOM 6225 C CA . LEU C 1 203 ? -53.542 17.909 82.076 1.00 14.79 213 LEU C CA 1
ATOM 6226 C C . LEU C 1 203 ? -52.523 16.845 81.702 1.00 17.06 213 LEU C C 1
ATOM 6227 O O . LEU C 1 203 ? -51.622 16.524 82.483 1.00 17.12 213 LEU C O 1
ATOM 6232 N N . THR C 1 204 ? -52.655 16.312 80.490 1.00 16.25 214 THR C N 1
ATOM 6233 C CA . THR C 1 204 ? -51.765 15.273 79.999 1.00 15.56 214 THR C CA 1
ATOM 6234 C C . THR C 1 204 ? -51.090 15.714 78.710 1.00 15.42 214 THR C C 1
ATOM 6235 O O . THR C 1 204 ? -51.617 16.534 77.947 1.00 15.76 214 THR C O 1
ATOM 6239 N N . ASP C 1 205 ? -49.932 15.124 78.463 1.00 16.47 215 ASP C N 1
ATOM 6240 C CA . ASP C 1 205 ? -49.124 15.442 77.292 1.00 16.25 215 ASP C CA 1
ATOM 6241 C C . ASP C 1 205 ? -48.373 14.172 76.913 1.00 16.34 215 ASP C C 1
ATOM 6242 O O . ASP C 1 205 ? -47.623 13.634 77.740 1.00 15.05 215 ASP C O 1
ATOM 6247 N N . PRO C 1 206 ? -48.579 13.628 75.710 1.00 18.28 216 PRO C N 1
ATOM 6248 C CA . PRO C 1 206 ? -47.818 12.428 75.324 1.00 19.63 216 PRO C CA 1
ATOM 6249 C C . PRO C 1 206 ? -46.312 12.635 75.375 1.00 20.24 216 PRO C C 1
ATOM 6250 O O . PRO C 1 206 ? -45.574 11.650 75.495 1.00 19.99 216 PRO C O 1
ATOM 6254 N N . GLU C 1 207 ? -45.825 13.876 75.301 1.00 15.61 217 GLU C N 1
ATOM 6255 C CA . GLU C 1 207 ? -44.395 14.129 75.402 1.00 15.74 217 GLU C CA 1
ATOM 6256 C C . GLU C 1 207 ? -43.948 14.488 76.814 1.00 19.96 217 GLU C C 1
ATOM 6257 O O . GLU C 1 207 ? -42.750 14.704 77.021 1.00 17.98 217 GLU C O 1
ATOM 6263 N N . ASP C 1 208 ? -44.876 14.559 77.779 1.00 17.05 218 ASP C N 1
ATOM 6264 C CA . ASP C 1 208 ? -44.553 14.862 79.179 1.00 19.52 218 ASP C CA 1
ATOM 6265 C C . ASP C 1 208 ? -43.661 16.096 79.301 1.00 16.65 218 ASP C C 1
ATOM 6266 O O . ASP C 1 208 ? -42.646 16.092 80.000 1.00 16.48 218 ASP C O 1
ATOM 6271 N N . LYS C 1 209 ? -44.040 17.174 78.612 1.00 15.38 219 LYS C N 1
ATOM 6272 C CA . LYS C 1 209 ? -43.307 18.435 78.722 1.00 13.58 219 LYS C CA 1
ATOM 6273 C C . LYS C 1 209 ? -44.263 19.586 79.002 1.00 16.88 219 LYS C C 1
ATOM 6274 O O . LYS C 1 209 ? -44.261 20.613 78.320 1.00 18.16 219 LYS C O 1
ATOM 6280 N N . ILE C 1 210 ? -45.084 19.425 80.038 1.00 13.13 220 ILE C N 1
ATOM 6281 C CA . ILE C 1 210 ? -45.951 20.496 80.525 1.00 13.49 220 ILE C CA 1
ATOM 6282 C C . ILE C 1 210 ? -45.183 21.296 81.566 1.00 14.94 220 ILE C C 1
ATOM 6283 O O . ILE C 1 210 ? -44.562 20.726 82.475 1.00 15.58 220 ILE C O 1
ATOM 6288 N N . LEU C 1 211 ? -45.214 22.618 81.427 1.00 13.16 221 LEU C N 1
ATOM 6289 C CA . LEU C 1 211 ? -44.597 23.551 82.362 1.00 11.33 221 LEU C CA 1
ATOM 6290 C C . LEU C 1 211 ? -45.710 24.431 82.931 1.00 13.88 221 LEU C C 1
ATOM 6291 O O . LEU C 1 211 ? -46.308 25.224 82.197 1.00 12.47 221 LEU C O 1
ATOM 6296 N N . TYR C 1 212 ? -46.002 24.293 84.225 1.00 12.71 222 TYR C N 1
ATOM 6297 C CA . TYR C 1 212 ? -47.006 25.160 84.831 1.00 12.23 222 TYR C CA 1
ATOM 6298 C C . TYR C 1 212 ? -46.471 26.587 84.842 1.00 14.74 222 TYR C C 1
ATOM 6299 O O . TYR C 1 212 ? -45.289 26.822 85.102 1.00 17.21 222 TYR C O 1
ATOM 6308 N N . HIS C 1 213 ? -47.325 27.539 84.467 1.00 13.22 223 HIS C N 1
ATOM 6309 C CA . HIS C 1 213 ? -46.879 28.899 84.169 1.00 12.48 223 HIS C CA 1
ATOM 6310 C C . HIS C 1 213 ? -47.713 29.866 85.002 1.00 12.75 223 HIS C C 1
ATOM 6311 O O . HIS C 1 213 ? -48.907 30.054 84.744 1.00 13.52 223 HIS C O 1
ATOM 6318 N N . MET C 1 214 ? -47.076 30.485 85.988 1.00 12.96 224 MET C N 1
ATOM 6319 C CA . MET C 1 214 ? -47.753 31.212 87.044 1.00 10.43 224 MET C CA 1
ATOM 6320 C C . MET C 1 214 ? -47.148 32.612 87.108 1.00 11.75 224 MET C C 1
ATOM 6321 O O . MET C 1 214 ? -45.991 32.801 86.726 1.00 11.95 224 MET C O 1
ATOM 6326 N N . HIS C 1 215 ? -47.914 33.591 87.610 1.00 10.82 225 HIS C N 1
ATOM 6327 C CA . HIS C 1 215 ? -47.478 34.982 87.654 1.00 11.13 225 HIS C CA 1
ATOM 6328 C C . HIS C 1 215 ? -47.528 35.449 89.110 1.00 13.64 225 HIS C C 1
ATOM 6329 O O . HIS C 1 215 ? -48.387 35.003 89.878 1.00 11.58 225 HIS C O 1
ATOM 6336 N N . GLN C 1 216 ? -46.639 36.368 89.496 1.00 12.55 226 GLN C N 1
ATOM 6337 C CA . GLN C 1 216 ? -46.689 36.881 90.868 1.00 12.86 226 GLN C CA 1
ATOM 6338 C C . GLN C 1 216 ? -46.183 38.313 90.957 1.00 13.57 226 GLN C C 1
ATOM 6339 O O . GLN C 1 216 ? -45.014 38.581 90.648 1.00 13.42 226 GLN C O 1
ATOM 6345 N N . TYR C 1 217 ? -47.040 39.208 91.455 1.00 13.04 227 TYR C N 1
ATOM 6346 C CA . TYR C 1 217 ? -46.659 40.578 91.755 1.00 13.62 227 TYR C CA 1
ATOM 6347 C C . TYR C 1 217 ? -46.670 40.806 93.259 1.00 13.17 227 TYR C C 1
ATOM 6348 O O . TYR C 1 217 ? -47.114 39.958 94.047 1.00 14.61 227 TYR C O 1
ATOM 6357 N N . LEU C 1 218 ? -46.150 41.975 93.645 1.00 14.16 228 LEU C N 1
ATOM 6358 C CA . LEU C 1 218 ? -45.745 42.224 95.023 1.00 15.23 228 LEU C CA 1
ATOM 6359 C C . LEU C 1 218 ? -46.491 43.370 95.688 1.00 17.66 228 LEU C C 1
ATOM 6360 O O . LEU C 1 218 ? -46.186 43.695 96.846 1.00 17.27 228 LEU C O 1
ATOM 6365 N N . ASP C 1 219 ? -47.445 43.989 95.005 1.00 15.02 229 ASP C N 1
ATOM 6366 C CA . ASP C 1 219 ? -48.206 45.054 95.630 1.00 16.14 229 ASP C CA 1
ATOM 6367 C C . ASP C 1 219 ? -49.383 44.453 96.396 1.00 15.09 229 ASP C C 1
ATOM 6368 O O . ASP C 1 219 ? -49.608 43.241 96.386 1.00 16.63 229 ASP C O 1
ATOM 6373 N N . SER C 1 220 ? -50.147 45.316 97.078 1.00 17.04 230 SER C N 1
ATOM 6374 C CA . SER C 1 220 ? -51.140 44.835 98.041 1.00 19.14 230 SER C CA 1
ATOM 6375 C C . SER C 1 220 ? -52.102 43.827 97.424 1.00 19.58 230 SER C C 1
ATOM 6376 O O . SER C 1 220 ? -52.446 42.819 98.057 1.00 19.74 230 SER C O 1
ATOM 6379 N N . ASP C 1 221 ? -52.568 44.086 96.203 1.00 17.70 231 ASP C N 1
ATOM 6380 C CA . ASP C 1 221 ? -53.579 43.249 95.581 1.00 18.55 231 ASP C CA 1
ATOM 6381 C C . ASP C 1 221 ? -53.014 42.322 94.507 1.00 15.23 231 ASP C C 1
ATOM 6382 O O . ASP C 1 221 ? -53.791 41.702 93.781 1.00 16.54 231 ASP C O 1
ATOM 6387 N N . GLY C 1 222 ? -51.690 42.204 94.401 1.00 15.17 232 GLY C N 1
ATOM 6388 C CA . GLY C 1 222 ? -51.073 41.315 93.430 1.00 13.99 232 GLY C CA 1
ATOM 6389 C C . GLY C 1 222 ? -51.346 41.669 91.987 1.00 15.16 232 GLY C C 1
ATOM 6390 O O . GLY C 1 222 ? -51.066 40.853 91.098 1.00 14.83 232 GLY C O 1
ATOM 6391 N N . SER C 1 223 ? -51.905 42.858 91.731 1.00 16.78 233 SER C N 1
ATOM 6392 C CA . SER C 1 223 ? -52.227 43.304 90.380 1.00 13.46 233 SER C CA 1
ATOM 6393 C C . SER C 1 223 ? -51.011 43.822 89.628 1.00 16.92 233 SER C C 1
ATOM 6394 O O . SER C 1 223 ? -51.055 43.918 88.396 1.00 16.75 233 SER C O 1
ATOM 6397 N N . GLY C 1 224 ? -49.938 44.161 90.340 1.00 15.80 234 GLY C N 1
ATOM 6398 C CA . GLY C 1 224 ? -48.779 44.762 89.708 1.00 15.41 234 GLY C CA 1
ATOM 6399 C C . GLY C 1 224 ? -49.060 46.115 89.105 1.00 19.15 234 GLY C C 1
ATOM 6400 O O . GLY C 1 224 ? -48.444 46.477 88.098 1.00 20.35 234 GLY C O 1
ATOM 6401 N N . THR C 1 225 ? -49.993 46.873 89.682 1.00 17.37 235 THR C N 1
ATOM 6402 C CA . THR C 1 225 ? -50.317 48.200 89.168 1.00 18.49 235 THR C CA 1
ATOM 6403 C C . THR C 1 225 ? -49.849 49.320 90.088 1.00 18.53 235 THR C C 1
ATOM 6404 O O . THR C 1 225 ? -50.007 50.502 89.745 1.00 18.92 235 THR C O 1
ATOM 6408 N N . SER C 1 226 ? -49.245 48.985 91.225 1.00 19.11 236 SER C N 1
ATOM 6409 C CA . SER C 1 226 ? -48.724 49.964 92.164 1.00 19.86 236 SER C CA 1
ATOM 6410 C C . SER C 1 226 ? -47.224 49.773 92.320 1.00 20.76 236 SER C C 1
ATOM 6411 O O . SER C 1 226 ? -46.731 48.641 92.304 1.00 21.22 236 SER C O 1
ATOM 6414 N N . SER C 1 227 ? -46.502 50.883 92.474 1.00 19.82 237 SER C N 1
ATOM 6415 C CA . SER C 1 227 ? -45.065 50.839 92.710 1.00 22.10 237 SER C CA 1
ATOM 6416 C C . SER C 1 227 ? -44.696 50.451 94.138 1.00 20.71 237 SER C C 1
ATOM 6417 O O . SER C 1 227 ? -43.505 50.264 94.420 1.00 22.37 237 SER C O 1
ATOM 6420 N N . THR C 1 228 ? -45.672 50.320 95.034 1.00 21.99 238 THR C N 1
ATOM 6421 C CA . THR C 1 228 ? -45.421 49.951 96.422 1.00 21.02 238 THR C CA 1
ATOM 6422 C C . THR C 1 228 ? -45.474 48.432 96.559 1.00 19.56 238 THR C C 1
ATOM 6423 O O . THR C 1 228 ? -46.490 47.817 96.232 1.00 20.95 238 THR C O 1
ATOM 6427 N N . CYS C 1 229 ? -44.380 47.833 97.025 1.00 18.20 239 CYS C N 1
ATOM 6428 C CA . CYS C 1 229 ? -44.367 46.424 97.395 1.00 17.70 239 CYS C CA 1
ATOM 6429 C C . CYS C 1 229 ? -44.657 46.296 98.886 1.00 20.78 239 CYS C C 1
ATOM 6430 O O . CYS C 1 229 ? -44.237 47.140 99.685 1.00 20.19 239 CYS C O 1
ATOM 6433 N N . VAL C 1 230 ? -45.387 45.243 99.256 1.00 18.88 240 VAL C N 1
ATOM 6434 C CA . VAL C 1 230 ? -45.895 45.147 100.627 1.00 19.49 240 VAL C CA 1
ATOM 6435 C C . VAL C 1 230 ? -44.748 45.216 101.629 1.00 20.63 240 VAL C C 1
ATOM 6436 O O . VAL C 1 230 ? -44.753 46.043 102.551 1.00 22.67 240 VAL C O 1
ATOM 6440 N N . ASN C 1 231 ? -43.761 44.348 101.478 1.00 17.69 241 ASN C N 1
ATOM 6441 C CA . ASN C 1 231 ? -42.609 44.340 102.368 1.00 20.57 241 ASN C CA 1
ATOM 6442 C C . ASN C 1 231 ? -41.595 43.356 101.807 1.00 18.77 241 ASN C C 1
ATOM 6443 O O . ASN C 1 231 ? -41.747 42.857 100.683 1.00 17.65 241 ASN C O 1
ATOM 6448 N N . SER C 1 232 ? -40.549 43.083 102.588 1.00 18.92 242 SER C N 1
ATOM 6449 C CA . SER C 1 232 ? -39.398 42.360 102.069 1.00 20.29 242 SER C CA 1
ATOM 6450 C C . SER C 1 232 ? -39.652 40.870 101.888 1.00 19.91 242 SER C C 1
ATOM 6451 O O . SER C 1 232 ? -38.902 40.227 101.150 1.00 21.79 242 SER C O 1
ATOM 6454 N N . THR C 1 233 ? -40.676 40.298 102.530 1.00 19.69 243 THR C N 1
ATOM 6455 C CA . THR C 1 233 ? -40.910 38.858 102.447 1.00 17.76 243 THR C CA 1
ATOM 6456 C C . THR C 1 233 ? -42.126 38.470 101.615 1.00 15.30 243 THR C C 1
ATOM 6457 O O . THR C 1 233 ? -42.408 37.276 101.495 1.00 15.37 243 THR C O 1
ATOM 6461 N N . ILE C 1 234 ? -42.834 39.432 101.016 1.00 14.01 244 ILE C N 1
ATOM 6462 C CA . ILE C 1 234 ? -44.146 39.142 100.451 1.00 15.65 244 ILE C CA 1
ATOM 6463 C C . ILE C 1 234 ? -44.045 38.264 99.203 1.00 14.02 244 ILE C C 1
ATOM 6464 O O . ILE C 1 234 ? -44.956 37.476 98.921 1.00 13.73 244 ILE C O 1
ATOM 6469 N N . GLY C 1 235 ? -42.945 38.350 98.457 1.00 13.83 245 GLY C N 1
ATOM 6470 C CA . GLY C 1 235 ? -42.827 37.528 97.260 1.00 16.68 245 GLY C CA 1
ATOM 6471 C C . GLY C 1 235 ? -42.618 36.067 97.600 1.00 15.03 245 GLY C C 1
ATOM 6472 O O . GLY C 1 235 ? -43.332 35.184 97.113 1.00 13.61 245 GLY C O 1
ATOM 6473 N N . ALA C 1 236 ? -41.645 35.793 98.463 1.00 14.66 246 ALA C N 1
ATOM 6474 C CA . ALA C 1 236 ? -41.402 34.420 98.889 1.00 15.96 246 ALA C CA 1
ATOM 6475 C C . ALA C 1 236 ? -42.656 33.798 99.495 1.00 18.33 246 ALA C C 1
ATOM 6476 O O . ALA C 1 236 ? -43.027 32.666 99.158 1.00 14.74 246 ALA C O 1
ATOM 6478 N N . THR C 1 237 ? -43.317 34.510 100.413 1.00 16.55 247 THR C N 1
ATOM 6479 C CA . THR C 1 237 ? -44.452 33.877 101.072 1.00 15.27 247 THR C CA 1
ATOM 6480 C C . THR C 1 237 ? -45.610 33.690 100.106 1.00 15.12 247 THR C C 1
ATOM 6481 O O . THR C 1 237 ? -46.383 32.741 100.251 1.00 14.36 247 THR C O 1
ATOM 6485 N N . ARG C 1 238 ? -45.721 34.547 99.087 1.00 13.74 248 ARG C N 1
ATOM 6486 C CA . ARG C 1 238 ? -46.821 34.392 98.142 1.00 13.57 248 ARG C CA 1
ATOM 6487 C C . ARG C 1 238 ? -46.659 33.192 97.212 1.00 13.31 248 ARG C C 1
ATOM 6488 O O . ARG C 1 238 ? -47.637 32.803 96.564 1.00 14.28 248 ARG C O 1
ATOM 6496 N N . LEU C 1 239 ? -45.477 32.583 97.139 1.00 13.24 249 LEU C N 1
ATOM 6497 C CA . LEU C 1 239 ? -45.311 31.378 96.335 1.00 13.90 249 LEU C CA 1
ATOM 6498 C C . LEU C 1 239 ? -45.500 30.072 97.121 1.00 13.18 249 LEU C C 1
ATOM 6499 O O . LEU C 1 239 ? -45.500 29.001 96.508 1.00 13.26 249 LEU C O 1
ATOM 6504 N N . MET C 1 240 ? -45.683 30.105 98.450 1.00 13.38 250 MET C N 1
ATOM 6505 C CA . MET C 1 240 ? -45.728 28.835 99.186 1.00 12.80 250 MET C CA 1
ATOM 6506 C C . MET C 1 240 ? -46.918 27.957 98.805 1.00 13.57 250 MET C C 1
ATOM 6507 O O . MET C 1 240 ? -46.786 26.728 98.772 1.00 15.28 250 MET C O 1
ATOM 6512 N N . ASP C 1 241 ? -48.085 28.551 98.546 1.00 11.93 251 ASP C N 1
ATOM 6513 C CA . ASP C 1 241 ? -49.251 27.778 98.122 1.00 15.68 251 ASP C CA 1
ATOM 6514 C C . ASP C 1 241 ? -48.919 26.947 96.892 1.00 16.57 251 ASP C C 1
ATOM 6515 O O . ASP C 1 241 ? -49.118 25.723 96.869 1.00 15.08 251 ASP C O 1
ATOM 6520 N N . ALA C 1 242 ? -48.380 27.607 95.868 1.00 13.90 252 ALA C N 1
ATOM 6521 C CA . ALA C 1 242 ? -48.079 26.944 94.609 1.00 12.41 252 ALA C CA 1
ATOM 6522 C C . ALA C 1 242 ? -46.982 25.902 94.775 1.00 13.43 252 ALA C C 1
ATOM 6523 O O . ALA C 1 242 ? -47.072 24.813 94.203 1.00 13.53 252 ALA C O 1
ATOM 6525 N N . THR C 1 243 ? -45.936 26.218 95.552 1.00 13.55 253 THR C N 1
ATOM 6526 C CA . THR C 1 243 ? -44.861 25.255 95.772 1.00 12.77 253 THR C CA 1
ATOM 6527 C C . THR C 1 243 ? -45.419 23.963 96.338 1.00 12.40 253 THR C C 1
ATOM 6528 O O . THR C 1 243 ? -45.082 22.869 95.871 1.00 13.66 253 THR C O 1
ATOM 6532 N N . ALA C 1 244 ? -46.306 24.069 97.328 1.00 13.02 254 ALA C N 1
ATOM 6533 C CA . ALA C 1 244 ? -46.882 22.865 97.908 1.00 13.55 254 ALA C CA 1
ATOM 6534 C C . ALA C 1 244 ? -47.669 22.074 96.875 1.00 12.92 254 ALA C C 1
ATOM 6535 O O . ALA C 1 244 ? -47.556 20.842 96.805 1.00 11.74 254 ALA C O 1
ATOM 6537 N N . TRP C 1 245 ? -48.483 22.768 96.070 1.00 12.55 255 TRP C N 1
ATOM 6538 C CA . TRP C 1 245 ? -49.290 22.083 95.067 1.00 14.23 255 TRP C CA 1
ATOM 6539 C C . TRP C 1 245 ? -48.418 21.409 94.016 1.00 13.00 255 TRP C C 1
ATOM 6540 O O . TRP C 1 245 ? -48.707 20.284 93.585 1.00 14.24 255 TRP C O 1
ATOM 6551 N N . LEU C 1 246 ? -47.364 22.090 93.576 1.00 11.40 256 LEU C N 1
ATOM 6552 C CA . LEU C 1 246 ? -46.451 21.502 92.600 1.00 13.02 256 LEU C CA 1
ATOM 6553 C C . LEU C 1 246 ? -45.798 20.246 93.160 1.00 15.07 256 LEU C C 1
ATOM 6554 O O . LEU C 1 246 ? -45.718 19.213 92.484 1.00 15.30 256 LEU C O 1
ATOM 6559 N N . LYS C 1 247 ? -45.324 20.312 94.404 1.00 15.01 257 LYS C N 1
ATOM 6560 C CA . LYS C 1 247 ? -44.707 19.130 94.990 1.00 14.79 257 LYS C CA 1
ATOM 6561 C C . LYS C 1 247 ? -45.724 18.010 95.151 1.00 15.99 257 LYS C C 1
ATOM 6562 O O . LYS C 1 247 ? -45.424 16.838 94.882 1.00 17.01 257 LYS C O 1
ATOM 6568 N N . SER C 1 248 ? -46.938 18.348 95.588 1.00 15.96 258 SER C N 1
ATOM 6569 C CA . SER C 1 248 ? -47.938 17.319 95.828 1.00 15.72 258 SER C CA 1
ATOM 6570 C C . SER C 1 248 ? -48.294 16.590 94.542 1.00 18.73 258 SER C C 1
ATOM 6571 O O . SER C 1 248 ? -48.480 15.368 94.536 1.00 18.61 258 SER C O 1
ATOM 6574 N N . ASN C 1 249 ? -48.415 17.328 93.447 1.00 14.17 259 ASN C N 1
ATOM 6575 C CA . ASN C 1 249 ? -48.878 16.759 92.194 1.00 15.29 259 ASN C CA 1
ATOM 6576 C C . ASN C 1 249 ? -47.738 16.403 91.251 1.00 17.73 259 ASN C C 1
ATOM 6577 O O . ASN C 1 249 ? -48.000 15.980 90.119 1.00 15.46 259 ASN C O 1
ATOM 6582 N N . ASN C 1 250 ? -46.488 16.520 91.706 1.00 16.70 260 ASN C N 1
ATOM 6583 C CA . ASN C 1 250 ? -45.310 16.144 90.919 1.00 14.51 260 ASN C CA 1
ATOM 6584 C C . ASN C 1 250 ? -45.248 16.911 89.597 1.00 17.76 260 ASN C C 1
ATOM 6585 O O . ASN C 1 250 ? -45.011 16.337 88.531 1.00 15.63 260 ASN C O 1
ATOM 6590 N N . LYS C 1 251 ? -45.444 18.225 89.681 1.00 14.59 261 LYS C N 1
ATOM 6591 C CA . LYS C 1 251 ? -45.369 19.128 88.540 1.00 14.82 261 LYS C CA 1
ATOM 6592 C C . LYS C 1 251 ? -44.187 20.081 88.698 1.00 13.95 261 LYS C C 1
ATOM 6593 O O . LYS C 1 251 ? -43.579 20.199 89.770 1.00 13.59 261 LYS C O 1
ATOM 6599 N N . ILE C 1 252 ? -43.865 20.772 87.603 1.00 14.92 262 ILE C N 1
ATOM 6600 C CA . ILE C 1 252 ? -42.850 21.816 87.608 1.00 13.52 262 ILE C CA 1
ATOM 6601 C C . ILE C 1 252 ? -43.450 23.071 86.998 1.00 12.47 262 ILE C C 1
ATOM 6602 O O . ILE C 1 252 ? -44.400 23.007 86.211 1.00 16.14 262 ILE C O 1
ATOM 6607 N N . ALA C 1 253 ? -42.898 24.220 87.380 1.00 14.18 263 ALA C N 1
ATOM 6608 C CA . ALA C 1 253 ? -43.478 25.508 87.037 1.00 9.82 263 ALA C CA 1
ATOM 6609 C C . ALA C 1 253 ? -42.386 26.486 86.627 1.00 13.78 263 ALA C C 1
ATOM 6610 O O . ALA C 1 253 ? -41.188 26.270 86.857 1.00 13.49 263 ALA C O 1
ATOM 6612 N N . ILE C 1 254 ? -42.837 27.587 86.039 1.00 12.16 264 ILE C N 1
ATOM 6613 C CA . ILE C 1 254 ? -42.018 28.760 85.765 1.00 11.73 264 ILE C CA 1
ATOM 6614 C C . ILE C 1 254 ? -42.825 29.972 86.205 1.00 12.54 264 ILE C C 1
ATOM 6615 O O . ILE C 1 254 ? -44.061 29.973 86.099 1.00 12.76 264 ILE C O 1
ATOM 6620 N N . LEU C 1 255 ? -42.136 30.984 86.746 1.00 11.64 265 LEU C N 1
ATOM 6621 C CA . LEU C 1 255 ? -42.784 32.240 87.136 1.00 12.74 265 LEU C CA 1
ATOM 6622 C C . LEU C 1 255 ? -42.699 33.173 85.933 1.00 14.66 265 LEU C C 1
ATOM 6623 O O . LEU C 1 255 ? -41.709 33.886 85.742 1.00 16.03 265 LEU C O 1
ATOM 6628 N N . GLY C 1 256 ? -43.753 33.163 85.103 1.00 12.80 266 GLY C N 1
ATOM 6629 C CA . GLY C 1 256 ? -43.709 33.811 83.797 1.00 13.85 266 GLY C CA 1
ATOM 6630 C C . GLY C 1 256 ? -43.837 35.326 83.785 1.00 12.51 266 GLY C C 1
ATOM 6631 O O . GLY C 1 256 ? -43.565 35.934 82.748 1.00 13.69 266 GLY C O 1
ATOM 6632 N N . GLN C 1 257 ? -44.290 35.939 84.882 1.00 12.62 267 GLN C N 1
ATOM 6633 C CA . GLN C 1 257 ? -44.336 37.389 85.045 1.00 11.54 267 GLN C CA 1
ATOM 6634 C C . GLN C 1 257 ? -44.107 37.675 86.519 1.00 13.27 267 GLN C C 1
ATOM 6635 O O . GLN C 1 257 ? -44.664 36.981 87.370 1.00 13.46 267 GLN C O 1
ATOM 6641 N N . TYR C 1 258 ? -43.268 38.663 86.798 1.00 13.63 268 TYR C N 1
ATOM 6642 C CA . TYR C 1 258 ? -43.098 39.264 88.115 1.00 12.67 268 TYR C CA 1
ATOM 6643 C C . TYR C 1 258 ? -42.385 40.583 87.879 1.00 14.27 268 TYR C C 1
ATOM 6644 O O . TYR C 1 258 ? -41.777 40.791 86.825 1.00 15.67 268 TYR C O 1
ATOM 6653 N N . ALA C 1 259 ? -42.508 41.488 88.847 1.00 12.20 269 ALA C N 1
ATOM 6654 C CA . ALA C 1 259 ? -41.804 42.763 88.795 1.00 14.44 269 ALA C CA 1
ATOM 6655 C C . ALA C 1 259 ? -41.890 43.439 90.148 1.00 15.37 269 ALA C C 1
ATOM 6656 O O . ALA C 1 259 ? -42.752 43.125 90.971 1.00 14.99 269 ALA C O 1
ATOM 6658 N N . GLY C 1 260 ? -40.982 44.386 90.349 1.00 16.41 270 GLY C N 1
ATOM 6659 C CA . GLY C 1 260 ? -41.124 45.372 91.399 1.00 16.54 270 GLY C CA 1
ATOM 6660 C C . GLY C 1 260 ? -40.609 46.687 90.854 1.00 16.94 270 GLY C C 1
ATOM 6661 O O . GLY C 1 260 ? -39.931 46.724 89.819 1.00 16.60 270 GLY C O 1
ATOM 6662 N N . ALA C 1 261 ? -40.947 47.767 91.549 1.00 14.56 271 ALA C N 1
ATOM 6663 C CA . ALA C 1 261 ? -40.526 49.094 91.124 1.00 17.19 271 ALA C CA 1
ATOM 6664 C C . ALA C 1 261 ? -39.147 49.434 91.689 1.00 18.41 271 ALA C C 1
ATOM 6665 O O . ALA C 1 261 ? -38.566 48.695 92.483 1.00 19.39 271 ALA C O 1
ATOM 6667 N N . VAL C 1 262 ? -38.614 50.575 91.265 1.00 16.80 272 VAL C N 1
ATOM 6668 C CA . VAL C 1 262 ? -37.296 50.978 91.738 1.00 19.39 272 VAL C CA 1
ATOM 6669 C C . VAL C 1 262 ? -37.454 51.673 93.086 1.00 21.06 272 VAL C C 1
ATOM 6670 O O . VAL C 1 262 ? -37.614 52.897 93.158 1.00 22.21 272 VAL C O 1
ATOM 6674 N N . ASN C 1 263 ? -37.450 50.883 94.154 1.00 19.03 273 ASN C N 1
ATOM 6675 C CA . ASN C 1 263 ? -37.366 51.396 95.514 1.00 21.17 273 ASN C CA 1
ATOM 6676 C C . ASN C 1 263 ? -36.852 50.266 96.391 1.00 21.15 273 ASN C C 1
ATOM 6677 O O . ASN C 1 263 ? -36.853 49.099 95.993 1.00 19.67 273 ASN C O 1
ATOM 6682 N N . SER C 1 264 ? -36.397 50.631 97.592 1.00 21.06 274 SER C N 1
ATOM 6683 C CA . SER C 1 264 ? -35.616 49.694 98.390 1.00 20.05 274 SER C CA 1
ATOM 6684 C C . SER C 1 264 ? -36.427 48.460 98.775 1.00 22.61 274 SER C C 1
ATOM 6685 O O . SER C 1 264 ? -35.903 47.339 98.762 1.00 21.08 274 SER C O 1
ATOM 6688 N N . VAL C 1 265 ? -37.699 48.642 99.140 1.00 20.40 275 VAL C N 1
ATOM 6689 C CA . VAL C 1 265 ? -38.486 47.512 99.625 1.00 20.11 275 VAL C CA 1
ATOM 6690 C C . VAL C 1 265 ? -38.813 46.560 98.481 1.00 21.13 275 VAL C C 1
ATOM 6691 O O . VAL C 1 265 ? -38.773 45.333 98.641 1.00 18.32 275 VAL C O 1
ATOM 6695 N N . CYS C 1 266 ? -39.171 47.109 97.317 1.00 19.95 276 CYS C N 1
ATOM 6696 C CA . CYS C 1 266 ? -39.417 46.265 96.152 1.00 19.51 276 CYS C CA 1
ATOM 6697 C C . CYS C 1 266 ? -38.180 45.457 95.790 1.00 18.81 276 CYS C C 1
ATOM 6698 O O . CYS C 1 266 ? -38.272 44.266 95.473 1.00 16.75 276 CYS C O 1
ATOM 6701 N N . GLU C 1 267 ? -37.011 46.083 95.830 1.00 18.31 277 GLU C N 1
ATOM 6702 C CA . GLU C 1 267 ? -35.796 45.361 95.490 1.00 18.38 277 GLU C CA 1
ATOM 6703 C C . GLU C 1 267 ? -35.571 44.181 96.432 1.00 19.97 277 GLU C C 1
ATOM 6704 O O . GLU C 1 267 ? -35.278 43.070 95.979 1.00 19.64 277 GLU C O 1
ATOM 6710 N N . GLU C 1 268 ? -35.727 44.391 97.749 1.00 16.16 278 GLU C N 1
ATOM 6711 C CA . GLU C 1 268 ? -35.583 43.274 98.685 1.00 16.07 278 GLU C CA 1
ATOM 6712 C C . GLU C 1 268 ? -36.620 42.196 98.423 1.00 19.00 278 GLU C C 1
ATOM 6713 O O . GLU C 1 268 ? -36.331 41.000 98.544 1.00 19.56 278 GLU C O 1
ATOM 6719 N N . ALA C 1 269 ? -37.854 42.608 98.132 1.00 14.59 279 ALA C N 1
ATOM 6720 C CA . ALA C 1 269 ? -38.921 41.641 97.890 1.00 15.63 279 ALA C CA 1
ATOM 6721 C C . ALA C 1 269 ? -38.636 40.814 96.647 1.00 15.34 279 ALA C C 1
ATOM 6722 O O . ALA C 1 269 ? -38.862 39.598 96.636 1.00 15.99 279 ALA C O 1
ATOM 6724 N N . VAL C 1 270 ? -38.131 41.456 95.591 1.00 16.49 280 VAL C N 1
ATOM 6725 C CA . VAL C 1 270 ? -37.755 40.719 94.388 1.00 14.00 280 VAL C CA 1
ATOM 6726 C C . VAL C 1 270 ? -36.602 39.767 94.686 1.00 15.28 280 VAL C C 1
ATOM 6727 O O . VAL C 1 270 ? -36.656 38.575 94.348 1.00 14.39 280 VAL C O 1
ATOM 6731 N N . GLU C 1 271 ? -35.539 40.272 95.317 1.00 15.12 281 GLU C N 1
ATOM 6732 C CA . GLU C 1 271 ? -34.436 39.384 95.677 1.00 18.23 281 GLU C CA 1
ATOM 6733 C C . GLU C 1 271 ? -34.926 38.241 96.548 1.00 18.32 281 GLU C C 1
ATOM 6734 O O . GLU C 1 271 ? -34.527 37.086 96.358 1.00 17.01 281 GLU C O 1
ATOM 6740 N N . GLY C 1 272 ? -35.807 38.538 97.500 1.00 16.11 282 GLY C N 1
ATOM 6741 C CA . GLY C 1 272 ? -36.333 37.484 98.350 1.00 19.19 282 GLY C CA 1
ATOM 6742 C C . GLY C 1 272 ? -37.061 36.411 97.566 1.00 18.09 282 GLY C C 1
ATOM 6743 O O . GLY C 1 272 ? -36.927 35.220 97.856 1.00 17.25 282 GLY C O 1
ATOM 6744 N N . MET C 1 273 ? -37.836 36.813 96.558 1.00 15.58 283 MET C N 1
ATOM 6745 C CA . MET C 1 273 ? -38.632 35.833 95.828 1.00 15.47 283 MET C CA 1
ATOM 6746 C C . MET C 1 273 ? -37.735 35.025 94.893 1.00 15.00 283 MET C C 1
ATOM 6747 O O . MET C 1 273 ? -37.906 33.809 94.745 1.00 15.37 283 MET C O 1
ATOM 6752 N N . LEU C 1 274 ? -36.755 35.687 94.264 1.00 16.62 284 LEU C N 1
ATOM 6753 C CA . LEU C 1 274 ? -35.832 34.967 93.388 1.00 15.71 284 LEU C CA 1
ATOM 6754 C C . LEU C 1 274 ? -34.961 34.004 94.189 1.00 16.80 284 LEU C C 1
ATOM 6755 O O . LEU C 1 274 ? -34.712 32.877 93.752 1.00 18.32 284 LEU C O 1
ATOM 6760 N N . ASP C 1 275 ? -34.489 34.431 95.360 1.00 15.69 285 ASP C N 1
ATOM 6761 C CA . ASP C 1 275 ? -33.799 33.505 96.251 1.00 16.80 285 ASP C CA 1
ATOM 6762 C C . ASP C 1 275 ? -34.682 32.307 96.558 1.00 17.46 285 ASP C C 1
ATOM 6763 O O . ASP C 1 275 ? -34.217 31.160 96.556 1.00 17.57 285 ASP C O 1
ATOM 6768 N N . TYR C 1 276 ? -35.966 32.562 96.829 1.00 14.99 286 TYR C N 1
ATOM 6769 C CA . TYR C 1 276 ? -36.887 31.485 97.177 1.00 16.19 286 TYR C CA 1
ATOM 6770 C C . TYR C 1 276 ? -37.032 30.506 96.026 1.00 17.27 286 TYR C C 1
ATOM 6771 O O . TYR C 1 276 ? -37.056 29.289 96.236 1.00 16.63 286 TYR C O 1
ATOM 6780 N N . ILE C 1 277 ? -37.136 31.019 94.794 1.00 16.08 287 ILE C N 1
ATOM 6781 C CA . ILE C 1 277 ? -37.215 30.127 93.644 1.00 15.22 287 ILE C CA 1
ATOM 6782 C C . ILE C 1 277 ? -35.957 29.279 93.551 1.00 20.50 287 ILE C C 1
ATOM 6783 O O . ILE C 1 277 ? -36.016 28.077 93.256 1.00 17.21 287 ILE C O 1
ATOM 6788 N N . ASP C 1 278 ? -34.799 29.889 93.809 1.00 18.02 288 ASP C N 1
ATOM 6789 C CA . ASP C 1 278 ? -33.554 29.130 93.812 1.00 20.68 288 ASP C CA 1
ATOM 6790 C C . ASP C 1 278 ? -33.580 28.016 94.856 1.00 20.53 288 ASP C C 1
ATOM 6791 O O . ASP C 1 278 ? -33.161 26.886 94.579 1.00 18.57 288 ASP C O 1
ATOM 6796 N N . GLU C 1 279 ? -34.066 28.317 96.064 1.00 17.03 289 GLU C N 1
ATOM 6797 C CA . GLU C 1 279 ? -34.135 27.314 97.126 1.00 17.50 289 GLU C CA 1
ATOM 6798 C C . GLU C 1 279 ? -35.100 26.195 96.782 1.00 23.24 289 GLU C C 1
ATOM 6799 O O . GLU C 1 279 ? -34.974 25.082 97.304 1.00 20.93 289 GLU C O 1
ATOM 6805 N N . ASN C 1 280 ? -36.076 26.471 95.925 1.00 14.67 290 ASN C N 1
ATOM 6806 C CA . ASN C 1 280 ? -37.114 25.518 95.589 1.00 14.73 290 ASN C CA 1
ATOM 6807 C C . ASN C 1 280 ? -37.045 25.168 94.111 1.00 17.17 290 ASN C C 1
ATOM 6808 O O . ASN C 1 280 ? -38.067 25.037 93.435 1.00 13.11 290 ASN C O 1
ATOM 6813 N N . SER C 1 281 ? -35.822 24.991 93.605 1.00 16.84 291 SER C N 1
ATOM 6814 C CA . SER C 1 281 ? -35.617 24.745 92.187 1.00 17.72 291 SER C CA 1
ATOM 6815 C C . SER C 1 281 ? -36.030 23.344 91.770 1.00 17.53 291 SER C C 1
ATOM 6816 O O . SER C 1 281 ? -35.995 23.037 90.568 1.00 16.54 291 SER C O 1
ATOM 6819 N N . ASP C 1 282 ? -36.430 22.492 92.722 1.00 15.58 292 ASP C N 1
ATOM 6820 C CA . ASP C 1 282 ? -37.000 21.205 92.349 1.00 18.61 292 ASP C CA 1
ATOM 6821 C C . ASP C 1 282 ? -38.336 21.375 91.636 1.00 19.51 292 ASP C C 1
ATOM 6822 O O . ASP C 1 282 ? -38.659 20.594 90.733 1.00 18.76 292 ASP C O 1
ATOM 6827 N N . VAL C 1 283 ? -39.104 22.406 91.978 1.00 16.36 293 VAL C N 1
ATOM 6828 C CA . VAL C 1 283 ? -40.371 22.640 91.298 1.00 14.26 293 VAL C CA 1
ATOM 6829 C C . VAL C 1 283 ? -40.425 23.968 90.554 1.00 13.98 293 VAL C C 1
ATOM 6830 O O . VAL C 1 283 ? -41.286 24.121 89.674 1.00 17.65 293 VAL C O 1
ATOM 6834 N N . TRP C 1 284 ? -39.561 24.941 90.858 1.00 13.84 294 TRP C N 1
ATOM 6835 C CA . TRP C 1 284 ? -39.517 26.213 90.136 1.00 13.97 294 TRP C CA 1
ATOM 6836 C C . TRP C 1 284 ? -38.312 26.228 89.206 1.00 15.33 294 TRP C C 1
ATOM 6837 O O . TRP C 1 284 ? -37.171 26.165 89.670 1.00 15.77 294 TRP C O 1
ATOM 6848 N N . THR C 1 285 ? -38.568 26.364 87.906 1.00 13.56 295 THR C N 1
ATOM 6849 C CA . THR C 1 285 ? -37.517 26.324 86.892 1.00 15.09 295 THR C CA 1
ATOM 6850 C C . THR C 1 285 ? -36.884 27.684 86.620 1.00 16.15 295 THR C C 1
ATOM 6851 O O . THR C 1 285 ? -35.855 27.742 85.941 1.00 16.80 295 THR C O 1
ATOM 6855 N N . GLY C 1 286 ? -37.469 28.772 87.096 1.00 14.74 296 GLY C N 1
ATOM 6856 C CA . GLY C 1 286 ? -36.936 30.082 86.800 1.00 18.42 296 GLY C CA 1
ATOM 6857 C C . GLY C 1 286 ? -38.028 31.130 86.770 1.00 15.78 296 GLY C C 1
ATOM 6858 O O . GLY C 1 286 ? -39.148 30.910 87.227 1.00 13.65 296 GLY C O 1
ATOM 6859 N N . ALA C 1 287 ? -37.665 32.290 86.226 1.00 14.13 297 ALA C N 1
ATOM 6860 C CA . ALA C 1 287 ? -38.518 33.456 86.345 1.00 14.52 297 ALA C CA 1
ATOM 6861 C C . ALA C 1 287 ? -38.282 34.375 85.162 1.00 14.33 297 ALA C C 1
ATOM 6862 O O . ALA C 1 287 ? -37.161 34.483 84.649 1.00 15.08 297 ALA C O 1
ATOM 6864 N N . ILE C 1 288 ? -39.350 35.053 84.752 1.00 10.56 298 ILE C N 1
ATOM 6865 C CA . ILE C 1 288 ? -39.333 35.946 83.602 1.00 12.20 298 ILE C CA 1
ATOM 6866 C C . ILE C 1 288 ? -39.885 37.294 84.039 1.00 12.57 298 ILE C C 1
ATOM 6867 O O . ILE C 1 288 ? -41.049 37.387 84.451 1.00 13.81 298 ILE C O 1
ATOM 6872 N N . TRP C 1 289 ? -39.071 38.339 83.906 1.00 11.09 299 TRP C N 1
ATOM 6873 C CA . TRP C 1 289 ? -39.451 39.675 84.341 1.00 12.57 299 TRP C CA 1
ATOM 6874 C C . TRP C 1 289 ? -40.473 40.293 83.389 1.00 13.72 299 TRP C C 1
ATOM 6875 O O . TRP C 1 289 ? -40.383 40.130 82.168 1.00 14.17 299 TRP C O 1
ATOM 6886 N N . TRP C 1 290 ? -41.454 41.006 83.949 1.00 11.93 300 TRP C N 1
ATOM 6887 C CA . TRP C 1 290 ? -42.399 41.820 83.174 1.00 11.85 300 TRP C CA 1
ATOM 6888 C C . TRP C 1 290 ? -42.059 43.288 83.430 1.00 14.53 300 TRP C C 1
ATOM 6889 O O . TRP C 1 290 ? -42.234 43.766 84.553 1.00 14.69 300 TRP C O 1
ATOM 6900 N N . ALA C 1 291 ? -41.582 44.014 82.414 1.00 13.29 301 ALA C N 1
ATOM 6901 C CA . ALA C 1 291 ? -41.335 43.513 81.066 1.00 13.28 301 ALA C CA 1
ATOM 6902 C C . ALA C 1 291 ? -40.292 44.378 80.360 1.00 13.89 301 ALA C C 1
ATOM 6903 O O . ALA C 1 291 ? -40.002 45.501 80.794 1.00 13.01 301 ALA C O 1
ATOM 6905 N N . ALA C 1 292 ? -39.756 43.856 79.258 1.00 13.48 302 ALA C N 1
ATOM 6906 C CA . ALA C 1 292 ? -39.028 44.649 78.280 1.00 11.59 302 ALA C CA 1
ATOM 6907 C C . ALA C 1 292 ? -39.915 44.882 77.056 1.00 14.35 302 ALA C C 1
ATOM 6908 O O . ALA C 1 292 ? -41.091 44.495 77.010 1.00 12.69 302 ALA C O 1
ATOM 6910 N N . GLY C 1 293 ? -39.337 45.525 76.045 1.00 14.11 303 GLY C N 1
ATOM 6911 C CA . GLY C 1 293 ? -40.092 45.950 74.889 1.00 15.72 303 GLY C CA 1
ATOM 6912 C C . GLY C 1 293 ? -39.813 47.411 74.591 1.00 15.39 303 GLY C C 1
ATOM 6913 O O . GLY C 1 293 ? -39.447 48.190 75.481 1.00 14.72 303 GLY C O 1
ATOM 6914 N N . PRO C 1 294 ? -39.990 47.822 73.333 1.00 14.37 304 PRO C N 1
ATOM 6915 C CA . PRO C 1 294 ? -39.458 49.120 72.904 1.00 16.36 304 PRO C CA 1
ATOM 6916 C C . PRO C 1 294 ? -40.394 50.309 73.071 1.00 16.92 304 PRO C C 1
ATOM 6917 O O . PRO C 1 294 ? -39.945 51.444 72.862 1.00 16.81 304 PRO C O 1
ATOM 6921 N N . TRP C 1 295 ? -41.657 50.095 73.441 1.00 15.58 305 TRP C N 1
ATOM 6922 C CA . TRP C 1 295 ? -42.660 51.154 73.500 1.00 17.37 305 TRP C CA 1
ATOM 6923 C C . TRP C 1 295 ? -43.197 51.363 74.916 1.00 16.71 305 TRP C C 1
ATOM 6924 O O . TRP C 1 295 ? -44.339 51.792 75.086 1.00 18.28 305 TRP C O 1
ATOM 6935 N N . TRP C 1 296 ? -42.380 51.113 75.942 1.00 14.31 306 TRP C N 1
ATOM 6936 C CA . TRP C 1 296 ? -42.855 51.227 77.315 1.00 15.36 306 TRP C CA 1
ATOM 6937 C C . TRP C 1 296 ? -42.698 52.624 77.911 1.00 19.14 306 TRP C C 1
ATOM 6938 O O . TRP C 1 296 ? -43.360 52.932 78.911 1.00 16.68 306 TRP C O 1
ATOM 6949 N N . GLY C 1 297 ? -41.845 53.473 77.346 1.00 19.05 307 GLY C N 1
ATOM 6950 C CA . GLY C 1 297 ? -41.657 54.788 77.945 1.00 16.64 307 GLY C CA 1
ATOM 6951 C C . GLY C 1 297 ? -41.286 54.685 79.417 1.00 15.19 307 GLY C C 1
ATOM 6952 O O . GLY C 1 297 ? -40.387 53.928 79.804 1.00 16.44 307 GLY C O 1
ATOM 6953 N N . ASP C 1 298 ? -41.999 55.440 80.258 1.00 16.05 308 ASP C N 1
ATOM 6954 C CA . ASP C 1 298 ? -41.666 55.565 81.674 1.00 19.06 308 ASP C CA 1
ATOM 6955 C C . ASP C 1 298 ? -42.277 54.470 82.552 1.00 16.42 308 ASP C C 1
ATOM 6956 O O . ASP C 1 298 ? -42.212 54.579 83.778 1.00 17.47 308 ASP C O 1
ATOM 6961 N N . TYR C 1 299 ? -42.826 53.409 81.961 1.00 16.12 309 TYR C N 1
ATOM 6962 C CA . TYR C 1 299 ? -43.379 52.289 82.722 1.00 16.57 309 TYR C CA 1
ATOM 6963 C C . TYR C 1 299 ? -42.481 51.891 83.885 1.00 18.44 309 TYR C C 1
ATOM 6964 O O . TYR C 1 299 ? -41.304 51.563 83.699 1.00 16.46 309 TYR C O 1
ATOM 6973 N N . MET C 1 300 ? -43.069 51.842 85.085 1.00 16.14 310 MET C N 1
ATOM 6974 C CA . MET C 1 300 ? -42.265 51.602 86.276 1.00 18.34 310 MET C CA 1
ATOM 6975 C C . MET C 1 300 ? -41.544 50.259 86.247 1.00 19.49 310 MET C C 1
ATOM 6976 O O . MET C 1 300 ? -40.556 50.084 86.967 1.00 16.79 310 MET C O 1
ATOM 6981 N N . PHE C 1 301 ? -42.039 49.294 85.471 1.00 16.45 311 PHE C N 1
ATOM 6982 C CA . PHE C 1 301 ? -41.455 47.961 85.397 1.00 14.94 311 PHE C CA 1
ATOM 6983 C C . PHE C 1 301 ? -40.618 47.736 84.133 1.00 16.13 311 PHE C C 1
ATOM 6984 O O . PHE C 1 301 ? -40.139 46.622 83.916 1.00 15.57 311 PHE C O 1
ATOM 6992 N N . SER C 1 302 ? -40.432 48.742 83.288 1.00 16.56 312 SER C N 1
ATOM 6993 C CA . SER C 1 302 ? -39.749 48.489 82.020 1.00 13.41 312 SER C CA 1
ATOM 6994 C C . SER C 1 302 ? -38.253 48.316 82.251 1.00 18.03 312 SER C C 1
ATOM 6995 O O . SER C 1 302 ? -37.597 49.219 82.780 1.00 15.95 312 SER C O 1
ATOM 6998 N N . VAL C 1 303 ? -37.702 47.187 81.805 1.00 14.39 313 VAL C N 1
ATOM 6999 C CA . VAL C 1 303 ? -36.255 46.991 81.810 1.00 14.39 313 VAL C CA 1
ATOM 7000 C C . VAL C 1 303 ? -35.671 47.066 80.394 1.00 14.56 313 VAL C C 1
ATOM 7001 O O . VAL C 1 303 ? -34.572 46.573 80.157 1.00 14.17 313 VAL C O 1
ATOM 7005 N N . GLU C 1 304 ? -36.373 47.679 79.447 1.00 13.72 314 GLU C N 1
ATOM 7006 C CA . GLU C 1 304 ? -35.779 47.895 78.133 1.00 14.27 314 GLU C CA 1
ATOM 7007 C C . GLU C 1 304 ? -34.482 48.673 78.316 1.00 17.46 314 GLU C C 1
ATOM 7008 O O . GLU C 1 304 ? -34.459 49.663 79.061 1.00 15.75 314 GLU C O 1
ATOM 7014 N N . PRO C 1 305 ? -33.382 48.248 77.691 1.00 17.84 315 PRO C N 1
ATOM 7015 C CA . PRO C 1 305 ? -32.081 48.840 78.039 1.00 18.85 315 PRO C CA 1
ATOM 7016 C C . PRO C 1 305 ? -31.966 50.336 77.778 1.00 19.41 315 PRO C C 1
ATOM 7017 O O . PRO C 1 305 ? -31.414 51.053 78.621 1.00 19.78 315 PRO C O 1
ATOM 7021 N N . ASP C 1 306 ? -32.446 50.845 76.640 1.00 18.33 316 ASP C N 1
ATOM 7022 C CA . ASP C 1 306 ? -32.121 52.232 76.321 1.00 23.87 316 ASP C CA 1
ATOM 7023 C C . ASP C 1 306 ? -32.886 53.229 77.195 1.00 21.92 316 ASP C C 1
ATOM 7024 O O . ASP C 1 306 ? -32.337 54.281 77.539 1.00 22.56 316 ASP C O 1
ATOM 7029 N N . ASN C 1 307 ? -34.121 52.916 77.615 1.00 23.05 317 ASN C N 1
ATOM 7030 C CA . ASN C 1 307 ? -34.868 53.898 78.395 1.00 18.81 317 ASN C CA 1
ATOM 7031 C C . ASN C 1 307 ? -35.768 53.316 79.484 1.00 20.02 317 ASN C C 1
ATOM 7032 O O . ASN C 1 307 ? -36.583 54.069 80.036 1.00 19.47 317 ASN C O 1
ATOM 7037 N N . GLY C 1 308 ? -35.663 52.035 79.824 1.00 16.86 318 GLY C N 1
ATOM 7038 C CA . GLY C 1 308 ? -36.502 51.453 80.850 1.00 15.19 318 GLY C CA 1
ATOM 7039 C C . GLY C 1 308 ? -36.075 51.919 82.228 1.00 16.23 318 GLY C C 1
ATOM 7040 O O . GLY C 1 308 ? -34.910 51.771 82.620 1.00 15.77 318 GLY C O 1
ATOM 7041 N N . PRO C 1 309 ? -37.000 52.527 82.975 1.00 15.61 319 PRO C N 1
ATOM 7042 C CA . PRO C 1 309 ? -36.644 53.038 84.316 1.00 19.94 319 PRO C CA 1
ATOM 7043 C C . PRO C 1 309 ? -36.144 51.971 85.268 1.00 16.15 319 PRO C C 1
ATOM 7044 O O . PRO C 1 309 ? -35.428 52.298 86.227 1.00 19.93 319 PRO C O 1
ATOM 7048 N N . ALA C 1 310 ? -36.492 50.708 85.047 1.00 16.53 320 ALA C N 1
ATOM 7049 C CA . ALA C 1 310 ? -36.122 49.646 85.966 1.00 17.31 320 ALA C CA 1
ATOM 7050 C C . ALA C 1 310 ? -34.861 48.912 85.541 1.00 16.24 320 ALA C C 1
ATOM 7051 O O . ALA C 1 310 ? -34.389 48.045 86.286 1.00 16.77 320 ALA C O 1
ATOM 7053 N N . TYR C 1 311 ? -34.295 49.255 84.380 1.00 13.74 321 TYR C N 1
ATOM 7054 C CA . TYR C 1 311 ? -33.207 48.467 83.807 1.00 15.91 321 TYR C CA 1
ATOM 7055 C C . TYR C 1 311 ? -31.977 48.459 84.712 1.00 17.83 321 TYR C C 1
ATOM 7056 O O . TYR C 1 311 ? -31.452 47.397 85.053 1.00 18.25 321 TYR C O 1
ATOM 7065 N N . SER C 1 312 ? -31.460 49.641 85.067 1.00 16.44 322 SER C N 1
ATOM 7066 C CA . SER C 1 312 ? -30.174 49.659 85.759 1.00 18.85 322 SER C CA 1
ATOM 7067 C C . SER C 1 312 ? -30.262 48.995 87.132 1.00 20.66 322 SER C C 1
ATOM 7068 O O . SER C 1 312 ? -29.261 48.458 87.627 1.00 17.43 322 SER C O 1
ATOM 7071 N N . THR C 1 313 ? -31.444 49.004 87.752 1.00 19.06 323 THR C N 1
ATOM 7072 C CA . THR C 1 313 ? -31.602 48.372 89.057 1.00 20.24 323 THR C CA 1
ATOM 7073 C C . THR C 1 313 ? -31.728 46.858 88.936 1.00 17.94 323 THR C C 1
ATOM 7074 O O . THR C 1 313 ? -31.049 46.110 89.646 1.00 16.26 323 THR C O 1
ATOM 7078 N N . TYR C 1 314 ? -32.587 46.390 88.032 1.00 16.36 324 TYR C N 1
ATOM 7079 C CA . TYR C 1 314 ? -32.985 44.993 88.037 1.00 17.10 324 TYR C CA 1
ATOM 7080 C C . TYR C 1 314 ? -32.257 44.128 87.018 1.00 18.24 324 TYR C C 1
ATOM 7081 O O . TYR C 1 314 ? -32.240 42.904 87.183 1.00 18.34 324 TYR C O 1
ATOM 7090 N N . ASP C 1 315 ? -31.628 44.705 85.997 1.00 18.64 325 ASP C N 1
ATOM 7091 C CA . ASP C 1 315 ? -30.803 43.874 85.122 1.00 19.75 325 ASP C CA 1
ATOM 7092 C C . ASP C 1 315 ? -29.787 43.058 85.913 1.00 19.83 325 ASP C C 1
ATOM 7093 O O . ASP C 1 315 ? -29.749 41.830 85.742 1.00 20.22 325 ASP C O 1
ATOM 7098 N N . PRO C 1 316 ? -28.991 43.642 86.816 1.00 19.46 326 PRO C N 1
ATOM 7099 C CA . PRO C 1 316 ? -28.050 42.814 87.594 1.00 22.55 326 PRO C CA 1
ATOM 7100 C C . PRO C 1 316 ? -28.742 41.848 88.542 1.00 25.07 326 PRO C C 1
ATOM 7101 O O . PRO C 1 316 ? -28.198 40.771 88.828 1.00 24.75 326 PRO C O 1
ATOM 7105 N N . ILE C 1 317 ? -29.930 42.195 89.032 1.00 20.83 327 ILE C N 1
ATOM 7106 C CA . ILE C 1 317 ? -30.656 41.297 89.925 1.00 20.98 327 ILE C CA 1
ATOM 7107 C C . ILE C 1 317 ? -31.152 40.068 89.164 1.00 21.21 327 ILE C C 1
ATOM 7108 O O . ILE C 1 317 ? -30.997 38.929 89.623 1.00 22.91 327 ILE C O 1
ATOM 7113 N N . ILE C 1 318 ? -31.735 40.276 87.980 1.00 18.26 328 ILE C N 1
ATOM 7114 C CA . ILE C 1 318 ? -32.117 39.144 87.136 1.00 21.62 328 ILE C CA 1
ATOM 7115 C C . ILE C 1 318 ? -30.900 38.270 86.845 1.00 24.37 328 ILE C C 1
ATOM 7116 O O . ILE C 1 318 ? -30.957 37.037 86.943 1.00 24.23 328 ILE C O 1
ATOM 7121 N N . LEU C 1 319 ? -29.775 38.898 86.488 1.00 22.96 329 LEU C N 1
ATOM 7122 C CA . LEU C 1 319 ? -28.620 38.129 86.036 1.00 27.14 329 LEU C CA 1
ATOM 7123 C C . LEU C 1 319 ? -27.973 37.338 87.160 1.00 29.60 329 LEU C C 1
ATOM 7124 O O . LEU C 1 319 ? -27.261 36.366 86.887 1.00 31.87 329 LEU C O 1
ATOM 7129 N N . GLU C 1 320 ? -28.232 37.701 88.413 1.00 30.67 330 GLU C N 1
ATOM 7130 C CA . GLU C 1 320 ? -27.734 36.930 89.544 1.00 29.90 330 GLU C CA 1
ATOM 7131 C C . GLU C 1 320 ? -28.105 35.453 89.419 1.00 38.81 330 GLU C C 1
ATOM 7132 O O . GLU C 1 320 ? -27.577 34.614 90.156 1.00 39.39 330 GLU C O 1
ATOM 7138 N N . TYR C 1 321 ? -28.984 35.125 88.469 1.00 40.79 331 TYR C N 1
ATOM 7139 C CA . TYR C 1 321 ? -29.438 33.755 88.243 1.00 37.71 331 TYR C CA 1
ATOM 7140 C C . TYR C 1 321 ? -29.308 33.299 86.792 1.00 38.03 331 TYR C C 1
ATOM 7141 O O . TYR C 1 321 ? -28.513 33.838 86.020 1.00 42.84 331 TYR C O 1
ATOM 7150 N N . ARG D 1 14 ? 28.275 26.432 3.498 1.00 34.57 24 ARG D N 1
ATOM 7151 C CA . ARG D 1 14 ? 29.010 27.574 2.981 1.00 21.75 24 ARG D CA 1
ATOM 7152 C C . ARG D 1 14 ? 29.352 28.462 4.175 1.00 21.94 24 ARG D C 1
ATOM 7153 O O . ARG D 1 14 ? 28.672 28.431 5.204 1.00 26.23 24 ARG D O 1
ATOM 7161 N N . PHE D 1 15 ? 30.419 29.235 4.040 1.00 14.62 25 PHE D N 1
ATOM 7162 C CA . PHE D 1 15 ? 30.801 30.240 5.023 1.00 14.00 25 PHE D CA 1
ATOM 7163 C C . PHE D 1 15 ? 30.814 31.591 4.330 1.00 17.37 25 PHE D C 1
ATOM 7164 O O . PHE D 1 15 ? 31.405 31.737 3.257 1.00 18.19 25 PHE D O 1
ATOM 7172 N N . ALA D 1 16 ? 30.144 32.569 4.927 1.00 15.12 26 ALA D N 1
ATOM 7173 C CA . ALA D 1 16 ? 30.102 33.918 4.383 1.00 13.97 26 ALA D CA 1
ATOM 7174 C C . ALA D 1 16 ? 30.097 34.873 5.559 1.00 12.97 26 ALA D C 1
ATOM 7175 O O . ALA D 1 16 ? 29.201 34.813 6.403 1.00 13.53 26 ALA D O 1
ATOM 7177 N N . GLY D 1 17 ? 31.103 35.727 5.640 1.00 13.68 27 GLY D N 1
ATOM 7178 C CA . GLY D 1 17 ? 31.149 36.636 6.762 1.00 14.86 27 GLY D CA 1
ATOM 7179 C C . GLY D 1 17 ? 32.257 37.656 6.676 1.00 12.53 27 GLY D C 1
ATOM 7180 O O . GLY D 1 17 ? 32.705 38.019 5.582 1.00 12.67 27 GLY D O 1
ATOM 7181 N N . VAL D 1 18 ? 32.711 38.128 7.829 1.00 11.37 28 VAL D N 1
ATOM 7182 C CA . VAL D 1 18 ? 33.634 39.252 7.875 1.00 10.35 28 VAL D CA 1
ATOM 7183 C C . VAL D 1 18 ? 34.731 39.005 8.896 1.00 10.04 28 VAL D C 1
ATOM 7184 O O . VAL D 1 18 ? 34.543 38.318 9.905 1.00 12.02 28 VAL D O 1
ATOM 7188 N N . ASN D 1 19 ? 35.885 39.593 8.609 1.00 11.12 29 ASN D N 1
ATOM 7189 C CA . ASN D 1 19 ? 36.920 39.752 9.613 1.00 12.95 29 ASN D CA 1
ATOM 7190 C C . ASN D 1 19 ? 36.487 40.785 10.639 1.00 12.27 29 ASN D C 1
ATOM 7191 O O . ASN D 1 19 ? 35.819 41.769 10.311 1.00 13.79 29 ASN D O 1
ATOM 7196 N N . GLU D 1 20 ? 36.876 40.551 11.889 1.00 13.35 30 GLU D N 1
ATOM 7197 C CA . GLU D 1 20 ? 36.802 41.546 12.950 1.00 12.84 30 GLU D CA 1
ATOM 7198 C C . GLU D 1 20 ? 38.233 41.896 13.313 1.00 12.16 30 GLU D C 1
ATOM 7199 O O . GLU D 1 20 ? 39.008 41.016 13.702 1.00 13.15 30 GLU D O 1
ATOM 7205 N N . SER D 1 21 ? 38.586 43.165 13.162 1.00 12.35 31 SER D N 1
ATOM 7206 C CA . SER D 1 21 ? 39.959 43.614 13.343 1.00 12.66 31 SER D CA 1
ATOM 7207 C C . SER D 1 21 ? 39.958 44.790 14.300 1.00 14.34 31 SER D C 1
ATOM 7208 O O . SER D 1 21 ? 39.077 45.650 14.233 1.00 15.00 31 SER D O 1
ATOM 7211 N N . GLY D 1 22 ? 40.923 44.800 15.211 1.00 13.93 32 GLY D N 1
ATOM 7212 C CA . GLY D 1 22 ? 40.967 45.808 16.250 1.00 14.24 32 GLY D CA 1
ATOM 7213 C C . GLY D 1 22 ? 41.705 45.354 17.497 1.00 15.68 32 GLY D C 1
ATOM 7214 O O . GLY D 1 22 ? 42.397 46.159 18.127 1.00 16.95 32 GLY D O 1
ATOM 7215 N N . ALA D 1 23 ? 41.575 44.077 17.869 1.00 12.61 33 ALA D N 1
ATOM 7216 C CA . ALA D 1 23 ? 42.267 43.615 19.070 1.00 11.67 33 ALA D CA 1
ATOM 7217 C C . ALA D 1 23 ? 43.758 43.442 18.833 1.00 14.07 33 ALA D C 1
ATOM 7218 O O . ALA D 1 23 ? 44.522 43.315 19.806 1.00 14.83 33 ALA D O 1
ATOM 7220 N N . GLU D 1 24 ? 44.188 43.456 17.573 1.00 13.00 34 GLU D N 1
ATOM 7221 C CA . GLU D 1 24 ? 45.596 43.350 17.214 1.00 13.41 34 GLU D CA 1
ATOM 7222 C C . GLU D 1 24 ? 46.207 44.695 16.831 1.00 14.77 34 GLU D C 1
ATOM 7223 O O . GLU D 1 24 ? 47.372 44.740 16.423 1.00 17.38 34 GLU D O 1
ATOM 7229 N N . PHE D 1 25 ? 45.449 45.782 16.950 1.00 16.20 35 PHE D N 1
ATOM 7230 C CA . PHE D 1 25 ? 45.929 47.106 16.575 1.00 17.84 35 PHE D CA 1
ATOM 7231 C C . PHE D 1 25 ? 47.081 47.553 17.481 1.00 18.47 35 PHE D C 1
ATOM 7232 O O . PHE D 1 25 ? 47.290 47.033 18.579 1.00 17.30 35 PHE D O 1
ATOM 7240 N N . GLY D 1 26 ? 47.840 48.536 17.002 1.00 18.74 36 GLY D N 1
ATOM 7241 C CA . GLY D 1 26 ? 48.947 49.058 17.784 1.00 21.46 36 GLY D CA 1
ATOM 7242 C C . GLY D 1 26 ? 49.969 48.009 18.179 1.00 21.95 36 GLY D C 1
ATOM 7243 O O . GLY D 1 26 ? 50.403 47.957 19.336 1.00 22.36 36 GLY D O 1
ATOM 7244 N N . SER D 1 27 ? 50.388 47.192 17.213 1.00 18.28 37 SER D N 1
ATOM 7245 C CA . SER D 1 27 ? 51.205 46.018 17.510 1.00 23.34 37 SER D CA 1
ATOM 7246 C C . SER D 1 27 ? 52.628 46.367 17.927 1.00 29.24 37 SER D C 1
ATOM 7247 O O . SER D 1 27 ? 53.367 45.473 18.359 1.00 27.67 37 SER D O 1
ATOM 7250 N N . ASP D 1 28 ? 53.033 47.627 17.814 1.00 30.12 38 ASP D N 1
ATOM 7251 C CA . ASP D 1 28 ? 54.322 48.039 18.353 1.00 30.93 38 ASP D CA 1
ATOM 7252 C C . ASP D 1 28 ? 54.267 48.350 19.845 1.00 30.86 38 ASP D C 1
ATOM 7253 O O . ASP D 1 28 ? 55.309 48.632 20.441 1.00 31.41 38 ASP D O 1
ATOM 7258 N N . ASN D 1 29 ? 53.093 48.292 20.464 1.00 22.96 39 ASN D N 1
ATOM 7259 C CA . ASN D 1 29 ? 52.942 48.466 21.908 1.00 24.72 39 ASN D CA 1
ATOM 7260 C C . ASN D 1 29 ? 52.424 47.158 22.491 1.00 25.23 39 ASN D C 1
ATOM 7261 O O . ASN D 1 29 ? 51.233 46.854 22.397 1.00 21.84 39 ASN D O 1
ATOM 7266 N N . ILE D 1 30 ? 53.323 46.403 23.110 1.00 27.14 40 ILE D N 1
ATOM 7267 C CA . ILE D 1 30 ? 53.011 45.112 23.709 1.00 21.59 40 ILE D CA 1
ATOM 7268 C C . ILE D 1 30 ? 53.444 45.180 25.169 1.00 22.95 40 ILE D C 1
ATOM 7269 O O . ILE D 1 30 ? 54.608 45.514 25.441 1.00 25.35 40 ILE D O 1
ATOM 7274 N N . PRO D 1 31 ? 52.566 44.883 26.145 1.00 23.16 41 PRO D N 1
ATOM 7275 C CA . PRO D 1 31 ? 51.177 44.427 25.987 1.00 20.44 41 PRO D CA 1
ATOM 7276 C C . PRO D 1 31 ? 50.237 45.453 25.364 1.00 20.05 41 PRO D C 1
ATOM 7277 O O . PRO D 1 31 ? 49.219 45.056 24.803 1.00 22.89 41 PRO D O 1
ATOM 7281 N N . GLY D 1 32 ? 50.555 46.739 25.472 1.00 22.99 42 GLY D N 1
ATOM 7282 C CA . GLY D 1 32 ? 49.636 47.764 25.021 1.00 20.43 42 GLY D CA 1
ATOM 7283 C C . GLY D 1 32 ? 48.493 47.920 26.004 1.00 20.63 42 GLY D C 1
ATOM 7284 O O . GLY D 1 32 ? 48.353 47.174 26.976 1.00 19.16 42 GLY D O 1
ATOM 7285 N N . VAL D 1 33 ? 47.651 48.920 25.734 1.00 21.86 43 VAL D N 1
ATOM 7286 C CA . VAL D 1 33 ? 46.605 49.343 26.660 1.00 19.25 43 VAL D CA 1
ATOM 7287 C C . VAL D 1 33 ? 45.252 49.233 25.973 1.00 19.54 43 VAL D C 1
ATOM 7288 O O . VAL D 1 33 ? 45.004 49.907 24.964 1.00 20.01 43 VAL D O 1
ATOM 7292 N N . TYR D 1 34 ? 44.374 48.414 26.542 1.00 18.73 44 TYR D N 1
ATOM 7293 C CA . TYR D 1 34 ? 43.002 48.303 26.065 1.00 20.24 44 TYR D CA 1
ATOM 7294 C C . TYR D 1 34 ? 42.304 49.659 26.088 1.00 20.89 44 TYR D C 1
ATOM 7295 O O . TYR D 1 34 ? 42.337 50.371 27.096 1.00 19.78 44 TYR D O 1
ATOM 7304 N N . GLY D 1 35 ? 41.649 50.007 24.979 1.00 17.57 45 GLY D N 1
ATOM 7305 C CA . GLY D 1 35 ? 41.008 51.297 24.833 1.00 21.62 45 GLY D CA 1
ATOM 7306 C C . GLY D 1 35 ? 41.901 52.397 24.301 1.00 21.79 45 GLY D C 1
ATOM 7307 O O . GLY D 1 35 ? 41.391 53.461 23.915 1.00 23.49 45 GLY D O 1
ATOM 7308 N N . THR D 1 36 ? 43.214 52.175 24.265 1.00 19.81 46 THR D N 1
ATOM 7309 C CA . THR D 1 36 ? 44.175 53.127 23.722 1.00 18.63 46 THR D CA 1
ATOM 7310 C C . THR D 1 36 ? 44.883 52.551 22.506 1.00 20.15 46 THR D C 1
ATOM 7311 O O . THR D 1 36 ? 44.836 53.142 21.422 1.00 21.77 46 THR D O 1
ATOM 7315 N N . ASP D 1 37 ? 45.521 51.395 22.653 1.00 16.77 47 ASP D N 1
ATOM 7316 C CA . ASP D 1 37 ? 46.218 50.752 21.551 1.00 17.45 47 ASP D CA 1
ATOM 7317 C C . ASP D 1 37 ? 45.336 49.785 20.770 1.00 18.26 47 ASP D C 1
ATOM 7318 O O . ASP D 1 37 ? 45.571 49.573 19.574 1.00 18.94 47 ASP D O 1
ATOM 7323 N N . TYR D 1 38 ? 44.337 49.183 21.414 1.00 17.36 48 TYR D N 1
ATOM 7324 C CA . TYR D 1 38 ? 43.511 48.175 20.761 1.00 17.28 48 TYR D CA 1
ATOM 7325 C C . TYR D 1 38 ? 42.151 48.134 21.438 1.00 17.96 48 TYR D C 1
ATOM 7326 O O . TYR D 1 38 ? 41.957 48.686 22.525 1.00 16.32 48 TYR D O 1
ATOM 7335 N N . THR D 1 39 ? 41.211 47.445 20.791 1.00 15.07 49 THR D N 1
ATOM 7336 C CA . THR D 1 39 ? 39.857 47.329 21.303 1.00 17.94 49 THR D CA 1
ATOM 7337 C C . THR D 1 39 ? 39.339 45.927 21.005 1.00 16.06 49 THR D C 1
ATOM 7338 O O . THR D 1 39 ? 39.946 45.171 20.247 1.00 15.74 49 THR D O 1
ATOM 7342 N N . TRP D 1 40 ? 38.227 45.560 21.632 1.00 14.90 50 TRP D N 1
ATOM 7343 C CA . TRP D 1 40 ? 37.552 44.319 21.273 1.00 16.83 50 TRP D CA 1
ATOM 7344 C C . TRP D 1 40 ? 36.316 44.670 20.444 1.00 15.49 50 TRP D C 1
ATOM 7345 O O . TRP D 1 40 ? 36.145 45.817 20.014 1.00 17.11 50 TRP D O 1
ATOM 7356 N N . TYR D 1 41 ? 35.460 43.692 20.170 1.00 13.90 51 TYR D N 1
ATOM 7357 C CA . TYR D 1 41 ? 34.549 43.869 19.047 1.00 15.30 51 TYR D CA 1
ATOM 7358 C C . TYR D 1 41 ? 33.145 44.239 19.510 1.00 17.73 51 TYR D C 1
ATOM 7359 O O . TYR D 1 41 ? 32.768 44.066 20.671 1.00 17.78 51 TYR D O 1
ATOM 7368 N N . ASN D 1 42 ? 32.387 44.799 18.577 1.00 15.37 52 ASN D N 1
ATOM 7369 C CA . ASN D 1 42 ? 31.087 45.388 18.865 1.00 18.84 52 ASN D CA 1
ATOM 7370 C C . ASN D 1 42 ? 30.032 44.308 18.649 1.00 16.28 52 ASN D C 1
ATOM 7371 O O . ASN D 1 42 ? 29.693 43.978 17.512 1.00 16.07 52 ASN D O 1
ATOM 7376 N N . THR D 1 43 ? 29.519 43.729 19.743 1.00 16.50 53 THR D N 1
ATOM 7377 C CA . THR D 1 43 ? 28.560 42.638 19.591 1.00 15.64 53 THR D CA 1
ATOM 7378 C C . THR D 1 43 ? 27.216 43.115 19.059 1.00 15.62 53 THR D C 1
ATOM 7379 O O . THR D 1 43 ? 26.484 42.313 18.482 1.00 15.78 53 THR D O 1
ATOM 7383 N N . THR D 1 44 ? 26.862 44.387 19.240 1.00 16.96 54 THR D N 1
ATOM 7384 C CA . THR D 1 44 ? 25.649 44.879 18.592 1.00 14.53 54 THR D CA 1
ATOM 7385 C C . THR D 1 44 ? 25.771 44.742 17.076 1.00 16.94 54 THR D C 1
ATOM 7386 O O . THR D 1 44 ? 24.870 44.217 16.410 1.00 15.26 54 THR D O 1
ATOM 7390 N N . ALA D 1 45 ? 26.917 45.163 16.532 1.00 16.29 55 ALA D N 1
ATOM 7391 C CA . ALA D 1 45 ? 27.155 45.094 15.091 1.00 16.91 55 ALA D CA 1
ATOM 7392 C C . ALA D 1 45 ? 27.302 43.655 14.601 1.00 16.88 55 ALA D C 1
ATOM 7393 O O . ALA D 1 45 ? 26.762 43.305 13.546 1.00 15.66 55 ALA D O 1
ATOM 7395 N N . MET D 1 46 ? 28.054 42.806 15.321 1.00 17.12 56 MET D N 1
ATOM 7396 C CA . MET D 1 46 ? 28.090 41.392 14.937 1.00 14.17 56 MET D CA 1
ATOM 7397 C C . MET D 1 46 ? 26.702 40.758 15.002 1.00 14.31 56 MET D C 1
ATOM 7398 O O . MET D 1 46 ? 26.345 39.930 14.148 1.00 15.11 56 MET D O 1
ATOM 7403 N N . GLY D 1 47 ? 25.897 41.137 15.995 1.00 17.17 57 GLY D N 1
ATOM 7404 C CA . GLY D 1 47 ? 24.523 40.660 16.026 1.00 16.04 57 GLY D CA 1
ATOM 7405 C C . GLY D 1 47 ? 23.743 41.053 14.784 1.00 16.95 57 GLY D C 1
ATOM 7406 O O . GLY D 1 47 ? 22.959 40.260 14.249 1.00 17.61 57 GLY D O 1
ATOM 7407 N N . GLU D 1 48 ? 23.936 42.286 14.314 1.00 16.76 58 GLU D N 1
ATOM 7408 C CA . GLU D 1 48 ? 23.259 42.707 13.092 1.00 18.39 58 GLU D CA 1
ATOM 7409 C C . GLU D 1 48 ? 23.730 41.877 11.905 1.00 15.67 58 GLU D C 1
ATOM 7410 O O . GLU D 1 48 ? 22.917 41.450 11.076 1.00 15.94 58 GLU D O 1
ATOM 7416 N N . PHE D 1 49 ? 25.045 41.645 11.803 1.00 15.51 59 PHE D N 1
ATOM 7417 C CA . PHE D 1 49 ? 25.574 40.786 10.740 1.00 16.95 59 PHE D CA 1
ATOM 7418 C C . PHE D 1 49 ? 24.962 39.388 10.795 1.00 16.80 59 PHE D C 1
ATOM 7419 O O . PHE D 1 49 ? 24.613 38.812 9.757 1.00 15.33 59 PHE D O 1
ATOM 7427 N N . ILE D 1 50 ? 24.833 38.817 11.995 1.00 14.91 60 ILE D N 1
ATOM 7428 C CA . ILE D 1 50 ? 24.260 37.480 12.102 1.00 15.22 60 ILE D CA 1
ATOM 7429 C C . ILE D 1 50 ? 22.781 37.498 11.726 1.00 16.50 60 ILE D C 1
ATOM 7430 O O . ILE D 1 50 ? 22.305 36.619 11.004 1.00 16.61 60 ILE D O 1
ATOM 7435 N N . SER D 1 51 ? 22.036 38.513 12.177 1.00 17.66 61 SER D N 1
ATOM 7436 C CA . SER D 1 51 ? 20.633 38.621 11.777 1.00 18.07 61 SER D CA 1
ATOM 7437 C C . SER D 1 51 ? 20.483 38.659 10.256 1.00 18.62 61 SER D C 1
ATOM 7438 O O . SER D 1 51 ? 19.546 38.068 9.701 1.00 21.53 61 SER D O 1
ATOM 7441 N N . GLN D 1 52 ? 21.401 39.349 9.569 1.00 16.79 62 GLN D N 1
ATOM 7442 C CA . GLN D 1 52 ? 21.412 39.453 8.111 1.00 20.12 62 GLN D CA 1
ATOM 7443 C C . GLN D 1 52 ? 21.682 38.126 7.420 1.00 19.12 62 GLN D C 1
ATOM 7444 O O . GLN D 1 52 ? 21.344 37.974 6.239 1.00 19.98 62 GLN D O 1
ATOM 7450 N N . GLY D 1 53 ? 22.327 37.187 8.104 1.00 18.28 63 GLY D N 1
ATOM 7451 C CA . GLY D 1 53 ? 22.665 35.907 7.515 1.00 20.16 63 GLY D CA 1
ATOM 7452 C C . GLY D 1 53 ? 24.145 35.581 7.509 1.00 18.81 63 GLY D C 1
ATOM 7453 O O . GLY D 1 53 ? 24.515 34.498 7.036 1.00 21.05 63 GLY D O 1
ATOM 7454 N N . MET D 1 54 ? 25.035 36.441 7.986 1.00 17.45 64 MET D N 1
ATOM 7455 C CA . MET D 1 54 ? 26.430 36.027 8.003 1.00 16.25 64 MET D CA 1
ATOM 7456 C C . MET D 1 54 ? 26.661 34.973 9.069 1.00 14.65 64 MET D C 1
ATOM 7457 O O . MET D 1 54 ? 26.014 34.964 10.119 1.00 14.88 64 MET D O 1
ATOM 7462 N N . ASN D 1 55 ? 27.571 34.042 8.776 1.00 12.32 65 ASN D N 1
ATOM 7463 C CA . ASN D 1 55 ? 27.730 32.893 9.658 1.00 12.74 65 ASN D CA 1
ATOM 7464 C C . ASN D 1 55 ? 29.189 32.634 10.011 1.00 13.95 65 ASN D C 1
ATOM 7465 O O . ASN D 1 55 ? 29.514 31.556 10.525 1.00 13.05 65 ASN D O 1
ATOM 7470 N N . ILE D 1 56 ? 30.071 33.599 9.786 1.00 13.02 66 ILE D N 1
ATOM 7471 C CA . ILE D 1 56 ? 31.457 33.410 10.202 1.00 12.84 66 ILE D CA 1
ATOM 7472 C C . ILE D 1 56 ? 32.091 34.764 10.484 1.00 13.36 66 ILE D C 1
ATOM 7473 O O . ILE D 1 56 ? 31.886 35.738 9.756 1.00 12.18 66 ILE D O 1
ATOM 7478 N N . PHE D 1 57 ? 32.870 34.807 11.559 1.00 14.31 67 PHE D N 1
ATOM 7479 C CA . PHE D 1 57 ? 33.558 36.010 12.009 1.00 10.75 67 PHE D CA 1
ATOM 7480 C C . PHE D 1 57 ? 34.980 35.615 12.337 1.00 14.31 67 PHE D C 1
ATOM 7481 O O . PHE D 1 57 ? 35.194 34.756 13.196 1.00 13.02 67 PHE D O 1
ATOM 7489 N N . ARG D 1 58 ? 35.937 36.222 11.639 1.00 11.67 68 ARG D N 1
ATOM 7490 C CA . ARG D 1 58 ? 37.363 35.952 11.846 1.00 11.97 68 ARG D CA 1
ATOM 7491 C C . ARG D 1 58 ? 37.888 36.977 12.840 1.00 10.13 68 ARG D C 1
ATOM 7492 O O . ARG D 1 58 ? 38.110 38.137 12.482 1.00 12.17 68 ARG D O 1
ATOM 7500 N N . LEU D 1 59 ? 38.052 36.552 14.109 1.00 10.80 69 LEU D N 1
ATOM 7501 C CA . LEU D 1 59 ? 38.435 37.442 15.204 1.00 11.77 69 LEU D CA 1
ATOM 7502 C C . LEU D 1 59 ? 39.953 37.493 15.290 1.00 11.81 69 LEU D C 1
ATOM 7503 O O . LEU D 1 59 ? 40.595 36.505 15.667 1.00 13.51 69 LEU D O 1
ATOM 7508 N N . ASN D 1 60 ? 40.518 38.639 14.923 1.00 12.04 70 ASN D N 1
ATOM 7509 C CA . ASN D 1 60 ? 41.953 38.841 14.897 1.00 12.72 70 ASN D CA 1
ATOM 7510 C C . ASN D 1 60 ? 42.442 39.288 16.265 1.00 13.52 70 ASN D C 1
ATOM 7511 O O . ASN D 1 60 ? 41.756 40.035 16.969 1.00 15.00 70 ASN D O 1
ATOM 7516 N N . LEU D 1 61 ? 43.624 38.804 16.648 1.00 12.97 71 LEU D N 1
ATOM 7517 C CA . LEU D 1 61 ? 44.207 39.111 17.948 1.00 13.98 71 LEU D CA 1
ATOM 7518 C C . LEU D 1 61 ? 45.721 39.039 17.818 1.00 11.85 71 LEU D C 1
ATOM 7519 O O . LEU D 1 61 ? 46.248 38.610 16.789 1.00 13.62 71 LEU D O 1
ATOM 7524 N N . LEU D 1 62 ? 46.427 39.481 18.863 1.00 11.20 72 LEU D N 1
ATOM 7525 C CA . LEU D 1 62 ? 47.888 39.412 18.880 1.00 12.72 72 LEU D CA 1
ATOM 7526 C C . LEU D 1 62 ? 48.348 38.279 19.792 1.00 11.99 72 LEU D C 1
ATOM 7527 O O . LEU D 1 62 ? 47.928 38.197 20.956 1.00 14.12 72 LEU D O 1
ATOM 7532 N N . MET D 1 63 ? 49.211 37.414 19.259 1.00 12.43 73 MET D N 1
ATOM 7533 C CA . MET D 1 63 ? 49.726 36.281 20.021 1.00 14.28 73 MET D CA 1
ATOM 7534 C C . MET D 1 63 ? 50.239 36.740 21.380 1.00 13.01 73 MET D C 1
ATOM 7535 O O . MET D 1 63 ? 49.979 36.112 22.414 1.00 17.59 73 MET D O 1
ATOM 7540 N N . GLU D 1 64 ? 50.998 37.837 21.376 1.00 14.77 74 GLU D N 1
ATOM 7541 C CA . GLU D 1 64 ? 51.733 38.301 22.553 1.00 14.57 74 GLU D CA 1
ATOM 7542 C C . GLU D 1 64 ? 50.817 38.844 23.634 1.00 15.11 74 GLU D C 1
ATOM 7543 O O . GLU D 1 64 ? 51.205 38.879 24.809 1.00 15.30 74 GLU D O 1
ATOM 7549 N N . ARG D 1 65 ? 49.622 39.294 23.265 1.00 13.45 75 ARG D N 1
ATOM 7550 C CA . ARG D 1 65 ? 48.670 39.748 24.262 1.00 12.17 75 ARG D CA 1
ATOM 7551 C C . ARG D 1 65 ? 47.887 38.592 24.861 1.00 13.74 75 ARG D C 1
ATOM 7552 O O . ARG D 1 65 ? 47.398 38.699 25.996 1.00 14.75 75 ARG D O 1
ATOM 7560 N N . LEU D 1 66 ? 47.772 37.486 24.131 1.00 12.54 76 LEU D N 1
ATOM 7561 C CA . LEU D 1 66 ? 47.051 36.335 24.650 1.00 14.55 76 LEU D CA 1
ATOM 7562 C C . LEU D 1 66 ? 47.957 35.419 25.463 1.00 14.62 76 LEU D C 1
ATOM 7563 O O . LEU D 1 66 ? 47.536 34.912 26.510 1.00 14.69 76 LEU D O 1
ATOM 7568 N N . VAL D 1 67 ? 49.185 35.217 24.985 1.00 13.55 77 VAL D N 1
ATOM 7569 C CA . VAL D 1 67 ? 50.203 34.380 25.622 1.00 15.74 77 VAL D CA 1
ATOM 7570 C C . VAL D 1 67 ? 51.478 35.211 25.710 1.00 14.13 77 VAL D C 1
ATOM 7571 O O . VAL D 1 67 ? 52.327 35.153 24.804 1.00 14.98 77 VAL D O 1
ATOM 7575 N N . PRO D 1 68 ? 51.638 36.017 26.755 1.00 15.00 78 PRO D N 1
ATOM 7576 C CA . PRO D 1 68 ? 52.809 36.904 26.838 1.00 13.50 78 PRO D CA 1
ATOM 7577 C C . PRO D 1 68 ? 54.114 36.159 27.096 1.00 15.30 78 PRO D C 1
ATOM 7578 O O . PRO D 1 68 ? 54.136 35.039 27.612 1.00 15.65 78 PRO D O 1
ATOM 7582 N N . ASN D 1 69 ? 55.212 36.821 26.711 1.00 16.60 79 ASN D N 1
ATOM 7583 C CA . ASN D 1 69 ? 56.579 36.477 27.105 1.00 17.73 79 ASN D CA 1
ATOM 7584 C C . ASN D 1 69 ? 57.136 35.291 26.329 1.00 15.75 79 ASN D C 1
ATOM 7585 O O . ASN D 1 69 ? 58.145 35.413 25.634 1.00 15.53 79 ASN D O 1
ATOM 7590 N N . THR D 1 70 ? 56.500 34.133 26.454 1.00 14.45 80 THR D N 1
ATOM 7591 C CA . THR D 1 70 ? 56.990 32.960 25.755 1.00 16.44 80 THR D CA 1
ATOM 7592 C C . THR D 1 70 ? 55.798 32.103 25.359 1.00 14.66 80 THR D C 1
ATOM 7593 O O . THR D 1 70 ? 54.783 32.074 26.062 1.00 14.18 80 THR D O 1
ATOM 7597 N N . MET D 1 71 ? 55.916 31.419 24.212 1.00 15.00 81 MET D N 1
ATOM 7598 C CA . MET D 1 71 ? 54.750 30.735 23.663 1.00 15.22 81 MET D CA 1
ATOM 7599 C C . MET D 1 71 ? 54.339 29.534 24.501 1.00 15.26 81 MET D C 1
ATOM 7600 O O . MET D 1 71 ? 53.224 29.036 24.332 1.00 13.44 81 MET D O 1
ATOM 7605 N N . THR D 1 72 ? 55.219 29.042 25.369 1.00 15.43 82 THR D N 1
ATOM 7606 C CA . THR D 1 72 ? 54.901 27.980 26.308 1.00 15.15 82 THR D CA 1
ATOM 7607 C C . THR D 1 72 ? 54.266 28.508 27.589 1.00 15.87 82 THR D C 1
ATOM 7608 O O . THR D 1 72 ? 54.020 27.722 28.508 1.00 19.65 82 THR D O 1
ATOM 7612 N N . GLY D 1 73 ? 53.999 29.809 27.673 1.00 13.99 83 GLY D N 1
ATOM 7613 C CA . GLY D 1 73 ? 53.529 30.418 28.895 1.00 14.37 83 GLY D CA 1
ATOM 7614 C C . GLY D 1 73 ? 52.027 30.317 29.071 1.00 13.81 83 GLY D C 1
ATOM 7615 O O . GLY D 1 73 ? 51.308 29.785 28.219 1.00 14.28 83 GLY D O 1
ATOM 7616 N N . PRO D 1 74 ? 51.527 30.821 30.191 1.00 13.27 84 PRO D N 1
ATOM 7617 C CA . PRO D 1 74 ? 50.082 30.885 30.407 1.00 13.81 84 PRO D CA 1
ATOM 7618 C C . PRO D 1 74 ? 49.485 32.051 29.628 1.00 12.72 84 PRO D C 1
ATOM 7619 O O . PRO D 1 74 ? 50.170 32.846 29.003 1.00 14.55 84 PRO D O 1
ATOM 7623 N N . MET D 1 75 ? 48.181 32.155 29.727 1.00 14.64 85 MET D N 1
ATOM 7624 C CA . MET D 1 75 ? 47.388 33.108 28.975 1.00 13.78 85 MET D CA 1
ATOM 7625 C C . MET D 1 75 ? 47.197 34.340 29.853 1.00 14.70 85 MET D C 1
ATOM 7626 O O . MET D 1 75 ? 47.196 34.240 31.083 1.00 16.91 85 MET D O 1
ATOM 7631 N N . ASN D 1 76 ? 47.083 35.516 29.230 1.00 13.65 86 ASN D N 1
ATOM 7632 C CA . ASN D 1 76 ? 46.661 36.698 29.980 1.00 15.61 86 ASN D CA 1
ATOM 7633 C C . ASN D 1 76 ? 45.146 36.637 30.207 1.00 17.38 86 ASN D C 1
ATOM 7634 O O . ASN D 1 76 ? 44.367 36.636 29.246 1.00 14.12 86 ASN D O 1
ATOM 7639 N N . ALA D 1 77 ? 44.725 36.611 31.478 1.00 15.01 87 ALA D N 1
ATOM 7640 C CA . ALA D 1 77 ? 43.317 36.363 31.787 1.00 14.50 87 ALA D CA 1
ATOM 7641 C C . ALA D 1 77 ? 42.393 37.450 31.230 1.00 14.31 87 ALA D C 1
ATOM 7642 O O . ALA D 1 77 ? 41.263 37.153 30.816 1.00 16.79 87 ALA D O 1
ATOM 7644 N N . ASP D 1 78 ? 42.835 38.716 31.231 1.00 15.21 88 ASP D N 1
ATOM 7645 C CA . ASP D 1 78 ? 41.976 39.807 30.768 1.00 14.93 88 ASP D CA 1
ATOM 7646 C C . ASP D 1 78 ? 41.776 39.741 29.259 1.00 16.36 88 ASP D C 1
ATOM 7647 O O . ASP D 1 78 ? 40.649 39.841 28.761 1.00 16.92 88 ASP D O 1
ATOM 7652 N N . TYR D 1 79 ? 42.869 39.580 28.521 1.00 13.96 89 TYR D N 1
ATOM 7653 C CA . TYR D 1 79 ? 42.773 39.471 27.068 1.00 15.43 89 TYR D CA 1
ATOM 7654 C C . TYR D 1 79 ? 42.027 38.204 26.667 1.00 12.70 89 TYR D C 1
ATOM 7655 O O . TYR D 1 79 ? 41.170 38.242 25.777 1.00 16.02 89 TYR D O 1
ATOM 7664 N N . LEU D 1 80 ? 42.341 37.068 27.306 1.00 13.24 90 LEU D N 1
ATOM 7665 C CA . LEU D 1 80 ? 41.575 35.850 27.060 1.00 12.94 90 LEU D CA 1
ATOM 7666 C C . LEU D 1 80 ? 40.103 36.035 27.426 1.00 14.75 90 LEU D C 1
ATOM 7667 O O . LEU D 1 80 ? 39.213 35.581 26.694 1.00 13.76 90 LEU D O 1
ATOM 7672 N N . GLY D 1 81 ? 39.821 36.700 28.550 1.00 14.30 91 GLY D N 1
ATOM 7673 C CA . GLY D 1 81 ? 38.431 36.893 28.946 1.00 16.61 91 GLY D CA 1
ATOM 7674 C C . GLY D 1 81 ? 37.623 37.681 27.926 1.00 17.60 91 GLY D C 1
ATOM 7675 O O . GLY D 1 81 ? 36.434 37.407 27.716 1.00 15.67 91 GLY D O 1
ATOM 7676 N N . ASN D 1 82 ? 38.256 38.670 27.283 1.00 14.23 92 ASN D N 1
ATOM 7677 C CA . ASN D 1 82 ? 37.603 39.433 26.219 1.00 16.91 92 ASN D CA 1
ATOM 7678 C C . ASN D 1 82 ? 37.425 38.583 24.968 1.00 18.05 92 ASN D C 1
ATOM 7679 O O . ASN D 1 82 ? 36.370 38.619 24.319 1.00 15.42 92 ASN D O 1
ATOM 7684 N N . LEU D 1 83 ? 38.475 37.864 24.572 1.00 14.61 93 LEU D N 1
ATOM 7685 C CA . LEU D 1 83 ? 38.336 36.961 23.440 1.00 13.59 93 LEU D CA 1
ATOM 7686 C C . LEU D 1 83 ? 37.183 35.996 23.669 1.00 15.45 93 LEU D C 1
ATOM 7687 O O . LEU D 1 83 ? 36.368 35.748 22.770 1.00 15.02 93 LEU D O 1
ATOM 7692 N N . THR D 1 84 ? 37.108 35.439 24.880 1.00 13.70 94 THR D N 1
ATOM 7693 C CA . THR D 1 84 ? 36.083 34.450 25.203 1.00 15.38 94 THR D CA 1
ATOM 7694 C C . THR D 1 84 ? 34.686 35.059 25.130 1.00 15.03 94 THR D C 1
ATOM 7695 O O . THR D 1 84 ? 33.741 34.418 24.653 1.00 15.52 94 THR D O 1
ATOM 7699 N N . LYS D 1 85 ? 34.531 36.293 25.599 1.00 15.17 95 LYS D N 1
ATOM 7700 C CA . LYS D 1 85 ? 33.210 36.919 25.567 1.00 19.94 95 LYS D CA 1
ATOM 7701 C C . LYS D 1 85 ? 32.751 37.154 24.130 1.00 16.95 95 LYS D C 1
ATOM 7702 O O . LYS D 1 85 ? 31.586 36.906 23.792 1.00 14.83 95 LYS D O 1
ATOM 7708 N N . ASP D 1 86 ? 33.659 37.622 23.272 1.00 14.58 96 ASP D N 1
ATOM 7709 C CA . ASP D 1 86 ? 33.322 37.843 21.870 1.00 15.23 96 ASP D CA 1
ATOM 7710 C C . ASP D 1 86 ? 33.088 36.530 21.140 1.00 15.30 96 ASP D C 1
ATOM 7711 O O . ASP D 1 86 ? 32.159 36.429 20.328 1.00 13.77 96 ASP D O 1
ATOM 7716 N N . VAL D 1 87 ? 33.929 35.520 21.397 1.00 12.39 97 VAL D N 1
ATOM 7717 C CA . VAL D 1 87 ? 33.717 34.207 20.787 1.00 14.58 97 VAL D CA 1
ATOM 7718 C C . VAL D 1 87 ? 32.371 33.645 21.215 1.00 15.29 97 VAL D C 1
ATOM 7719 O O . VAL D 1 87 ? 31.618 33.088 20.402 1.00 13.96 97 VAL D O 1
ATOM 7723 N N . ASN D 1 88 ? 32.054 33.759 22.504 1.00 14.43 98 ASN D N 1
ATOM 7724 C CA . ASN D 1 88 ? 30.814 33.171 22.996 1.00 14.96 98 ASN D CA 1
ATOM 7725 C C . ASN D 1 88 ? 29.600 33.901 22.433 1.00 15.68 98 ASN D C 1
ATOM 7726 O O . ASN D 1 88 ? 28.589 33.266 22.103 1.00 15.94 98 ASN D O 1
ATOM 7731 N N . TYR D 1 89 ? 29.671 35.230 22.306 1.00 13.35 99 TYR D N 1
ATOM 7732 C CA . TYR D 1 89 ? 28.559 35.929 21.668 1.00 14.14 99 TYR D CA 1
ATOM 7733 C C . TYR D 1 89 ? 28.325 35.389 20.257 1.00 15.34 99 TYR D C 1
ATOM 7734 O O . TYR D 1 89 ? 27.208 34.989 19.903 1.00 13.95 99 TYR D O 1
ATOM 7743 N N . VAL D 1 90 ? 29.386 35.321 19.453 1.00 13.99 100 VAL D N 1
ATOM 7744 C CA . VAL D 1 90 ? 29.245 34.910 18.056 1.00 13.53 100 VAL D CA 1
ATOM 7745 C C . VAL D 1 90 ? 28.706 33.485 17.974 1.00 14.01 100 VAL D C 1
ATOM 7746 O O . VAL D 1 90 ? 27.742 33.199 17.245 1.00 13.71 100 VAL D O 1
ATOM 7750 N N . THR D 1 91 ? 29.298 32.575 18.751 1.00 12.86 101 THR D N 1
ATOM 7751 C CA . THR D 1 91 ? 28.923 31.171 18.636 1.00 12.19 101 THR D CA 1
ATOM 7752 C C . THR D 1 91 ? 27.601 30.865 19.332 1.00 14.66 101 THR D C 1
ATOM 7753 O O . THR D 1 91 ? 26.816 30.048 18.833 1.00 15.00 101 THR D O 1
ATOM 7757 N N . ASP D 1 92 ? 27.321 31.503 20.475 1.00 15.02 102 ASP D N 1
ATOM 7758 C CA . ASP D 1 92 ? 26.002 31.315 21.075 1.00 13.30 102 ASP D CA 1
ATOM 7759 C C . ASP D 1 92 ? 24.901 31.837 20.163 1.00 14.65 102 ASP D C 1
ATOM 7760 O O . ASP D 1 92 ? 23.760 31.357 20.230 1.00 16.11 102 ASP D O 1
ATOM 7765 N N . LYS D 1 93 ? 25.213 32.793 19.291 1.00 13.46 103 LYS D N 1
ATOM 7766 C CA . LYS D 1 93 ? 24.229 33.254 18.319 1.00 13.42 103 LYS D CA 1
ATOM 7767 C C . LYS D 1 93 ? 24.235 32.423 17.038 1.00 16.75 103 LYS D C 1
ATOM 7768 O O . LYS D 1 93 ? 23.507 32.755 16.095 1.00 16.11 103 LYS D O 1
ATOM 7774 N N . GLY D 1 94 ? 25.041 31.363 16.974 1.00 14.57 104 GLY D N 1
ATOM 7775 C CA . GLY D 1 94 ? 24.947 30.396 15.898 1.00 15.14 104 GLY D CA 1
ATOM 7776 C C . GLY D 1 94 ? 25.958 30.546 14.778 1.00 15.81 104 GLY D C 1
ATOM 7777 O O . GLY D 1 94 ? 25.919 29.750 13.826 1.00 16.63 104 GLY D O 1
ATOM 7778 N N . ALA D 1 95 ? 26.869 31.513 14.860 1.00 12.75 105 ALA D N 1
ATOM 7779 C CA . ALA D 1 95 ? 27.863 31.722 13.818 1.00 12.71 105 ALA D CA 1
ATOM 7780 C C . ALA D 1 95 ? 29.195 31.123 14.240 1.00 14.03 105 ALA D C 1
ATOM 7781 O O . ALA D 1 95 ? 29.452 30.904 15.420 1.00 13.26 105 ALA D O 1
ATOM 7783 N N . TYR D 1 96 ? 30.029 30.827 13.245 1.00 13.20 106 TYR D N 1
ATOM 7784 C CA . TYR D 1 96 ? 31.387 30.366 13.510 1.00 13.95 106 TYR D CA 1
ATOM 7785 C C . TYR D 1 96 ? 32.264 31.531 13.932 1.00 11.45 106 TYR D C 1
ATOM 7786 O O . TYR D 1 96 ? 32.175 32.632 13.376 1.00 12.14 106 TYR D O 1
ATOM 7795 N N . ALA D 1 97 ? 33.119 31.272 14.920 1.00 10.65 107 ALA D N 1
ATOM 7796 C CA . ALA D 1 97 ? 34.117 32.224 15.382 1.00 14.61 107 ALA D CA 1
ATOM 7797 C C . ALA D 1 97 ? 35.488 31.629 15.096 1.00 13.34 107 ALA D C 1
ATOM 7798 O O . ALA D 1 97 ? 35.894 30.660 15.748 1.00 14.72 107 ALA D O 1
ATOM 7800 N N . MET D 1 98 ? 36.173 32.191 14.097 1.00 12.69 108 MET D N 1
ATOM 7801 C CA . MET D 1 98 ? 37.576 31.891 13.818 1.00 12.95 108 MET D CA 1
ATOM 7802 C C . MET D 1 98 ? 38.509 32.683 14.722 1.00 11.44 108 MET D C 1
ATOM 7803 O O . MET D 1 98 ? 38.434 33.911 14.769 1.00 10.83 108 MET D O 1
ATOM 7808 N N . ILE D 1 99 ? 39.393 31.977 15.425 1.00 12.04 109 ILE D N 1
ATOM 7809 C CA . ILE D 1 99 ? 40.390 32.589 16.296 1.00 10.62 109 ILE D CA 1
ATOM 7810 C C . ILE D 1 99 ? 41.695 32.703 15.513 1.00 11.72 109 ILE D C 1
ATOM 7811 O O . ILE D 1 99 ? 42.298 31.684 15.155 1.00 15.34 109 ILE D O 1
ATOM 7816 N N . THR D 1 100 ? 42.131 33.932 15.250 1.00 11.74 110 THR D N 1
ATOM 7817 C CA . THR D 1 100 ? 43.246 34.199 14.333 1.00 11.51 110 THR D CA 1
ATOM 7818 C C . THR D 1 100 ? 44.341 35.005 15.016 1.00 11.45 110 THR D C 1
ATOM 7819 O O . THR D 1 100 ? 44.159 36.214 15.265 1.00 12.70 110 THR D O 1
ATOM 7823 N N . PRO D 1 101 ? 45.482 34.410 15.325 1.00 15.70 111 PRO D N 1
ATOM 7824 C CA . PRO D 1 101 ? 46.629 35.225 15.733 1.00 15.06 111 PRO D CA 1
ATOM 7825 C C . PRO D 1 101 ? 47.166 35.969 14.529 1.00 12.77 111 PRO D C 1
ATOM 7826 O O . PRO D 1 101 ? 47.714 35.364 13.604 1.00 12.50 111 PRO D O 1
ATOM 7830 N N . HIS D 1 102 ? 46.979 37.285 14.532 1.00 14.81 112 HIS D N 1
ATOM 7831 C CA . HIS D 1 102 ? 47.323 38.147 13.397 1.00 14.03 112 HIS D CA 1
ATOM 7832 C C . HIS D 1 102 ? 48.797 38.540 13.496 1.00 16.28 112 HIS D C 1
ATOM 7833 O O . HIS D 1 102 ? 49.166 39.682 13.798 1.00 15.28 112 HIS D O 1
ATOM 7840 N N . ASN D 1 103 ? 49.654 37.551 13.234 1.00 12.77 113 ASN D N 1
ATOM 7841 C CA . ASN D 1 103 ? 51.050 37.683 13.618 1.00 14.60 113 ASN D CA 1
ATOM 7842 C C . ASN D 1 103 ? 52.082 37.463 12.529 1.00 15.73 113 ASN D C 1
ATOM 7843 O O . ASN D 1 103 ? 53.265 37.710 12.792 1.00 16.44 113 ASN D O 1
ATOM 7848 N N . TYR D 1 104 ? 51.696 37.043 11.321 1.00 13.05 114 TYR D N 1
ATOM 7849 C CA . TYR D 1 104 ? 52.624 37.004 10.189 1.00 16.99 114 TYR D CA 1
ATOM 7850 C C . TYR D 1 104 ? 53.761 36.018 10.426 1.00 14.65 114 TYR D C 1
ATOM 7851 O O . TYR D 1 104 ? 54.868 36.192 9.905 1.00 14.08 114 TYR D O 1
ATOM 7860 N N . GLY D 1 105 ? 53.488 34.971 11.204 1.00 14.80 115 GLY D N 1
ATOM 7861 C CA . GLY D 1 105 ? 54.514 34.000 11.525 1.00 14.50 115 GLY D CA 1
ATOM 7862 C C . GLY D 1 105 ? 55.584 34.517 12.451 1.00 13.90 115 GLY D C 1
ATOM 7863 O O . GLY D 1 105 ? 56.666 33.927 12.517 1.00 16.88 115 GLY D O 1
ATOM 7864 N N . ARG D 1 106 ? 55.304 35.592 13.187 1.00 15.47 116 ARG D N 1
ATOM 7865 C CA . ARG D 1 106 ? 56.291 36.240 14.036 1.00 14.60 116 ARG D CA 1
ATOM 7866 C C . ARG D 1 106 ? 55.748 36.429 15.443 1.00 15.83 116 ARG D C 1
ATOM 7867 O O . ARG D 1 106 ? 54.561 36.693 15.649 1.00 15.87 116 ARG D O 1
ATOM 7875 N N . TYR D 1 107 ? 56.657 36.303 16.407 1.00 14.62 117 TYR D N 1
ATOM 7876 C CA . TYR D 1 107 ? 56.356 36.427 17.825 1.00 17.47 117 TYR D CA 1
ATOM 7877 C C . TYR D 1 107 ? 57.361 37.418 18.394 1.00 15.34 117 TYR D C 1
ATOM 7878 O O . TYR D 1 107 ? 58.570 37.237 18.228 1.00 19.11 117 TYR D O 1
ATOM 7887 N N . TYR D 1 108 ? 56.859 38.488 19.010 1.00 14.86 118 TYR D N 1
ATOM 7888 C CA . TYR D 1 108 ? 57.669 39.664 19.352 1.00 18.76 118 TYR D CA 1
ATOM 7889 C C . TYR D 1 108 ? 58.483 40.140 18.149 1.00 21.96 118 TYR D C 1
ATOM 7890 O O . TYR D 1 108 ? 59.635 40.579 18.271 1.00 21.37 118 TYR D O 1
ATOM 7899 N N . GLY D 1 109 ? 57.859 40.071 16.969 1.00 21.08 119 GLY D N 1
ATOM 7900 C CA . GLY D 1 109 ? 58.417 40.642 15.760 1.00 24.02 119 GLY D CA 1
ATOM 7901 C C . GLY D 1 109 ? 59.446 39.793 15.056 1.00 21.67 119 GLY D C 1
ATOM 7902 O O . GLY D 1 109 ? 59.993 40.231 14.033 1.00 24.00 119 GLY D O 1
ATOM 7903 N N . ASN D 1 110 ? 59.737 38.599 15.560 1.00 19.20 120 ASN D N 1
ATOM 7904 C CA . ASN D 1 110 ? 60.766 37.749 14.982 1.00 19.71 120 ASN D CA 1
ATOM 7905 C C . ASN D 1 110 ? 60.166 36.434 14.506 1.00 18.61 120 ASN D C 1
ATOM 7906 O O . ASN D 1 110 ? 59.268 35.879 15.148 1.00 19.58 120 ASN D O 1
ATOM 7911 N N . ILE D 1 111 ? 60.671 35.947 13.370 1.00 15.11 121 ILE D N 1
ATOM 7912 C CA . ILE D 1 111 ? 60.101 34.758 12.743 1.00 16.95 121 ILE D CA 1
ATOM 7913 C C . ILE D 1 111 ? 60.091 33.602 13.731 1.00 19.16 121 ILE D C 1
ATOM 7914 O O . ILE D 1 111 ? 61.121 33.257 14.324 1.00 19.42 121 ILE D O 1
ATOM 7919 N N . ILE D 1 112 ? 58.920 32.990 13.904 1.00 17.33 122 ILE D N 1
ATOM 7920 C CA . ILE D 1 112 ? 58.782 31.824 14.770 1.00 17.00 122 ILE D CA 1
ATOM 7921 C C . ILE D 1 112 ? 59.553 30.660 14.161 1.00 18.11 122 ILE D C 1
ATOM 7922 O O . ILE D 1 112 ? 59.229 30.183 13.071 1.00 15.55 122 ILE D O 1
ATOM 7927 N N . ASN D 1 113 ? 60.570 30.175 14.876 1.00 14.98 123 ASN D N 1
ATOM 7928 C CA . ASN D 1 113 ? 61.411 29.100 14.362 1.00 15.26 123 ASN D CA 1
ATOM 7929 C C . ASN D 1 113 ? 61.424 27.884 15.284 1.00 15.78 123 ASN D C 1
ATOM 7930 O O . ASN D 1 113 ? 62.373 27.092 15.242 1.00 17.92 123 ASN D O 1
ATOM 7935 N N . SER D 1 114 ? 60.389 27.722 16.108 1.00 12.97 124 SER D N 1
ATOM 7936 C CA . SER D 1 114 ? 60.251 26.598 17.035 1.00 14.25 124 SER D CA 1
ATOM 7937 C C . SER D 1 114 ? 58.878 25.972 16.822 1.00 16.26 124 SER D C 1
ATOM 7938 O O . SER D 1 114 ? 57.867 26.529 17.256 1.00 16.57 124 SER D O 1
ATOM 7941 N N . THR D 1 115 ? 58.840 24.813 16.163 1.00 14.89 125 THR D N 1
ATOM 7942 C CA . THR D 1 115 ? 57.577 24.091 16.064 1.00 15.64 125 THR D CA 1
ATOM 7943 C C . THR D 1 115 ? 57.105 23.615 17.431 1.00 14.77 125 THR D C 1
ATOM 7944 O O . THR D 1 115 ? 55.896 23.550 17.683 1.00 17.36 125 THR D O 1
ATOM 7948 N N . SER D 1 116 ? 58.042 23.300 18.332 1.00 14.10 126 SER D N 1
ATOM 7949 C CA . SER D 1 116 ? 57.664 22.820 19.661 1.00 14.04 126 SER D CA 1
ATOM 7950 C C . SER D 1 116 ? 56.920 23.899 20.452 1.00 14.84 126 SER D C 1
ATOM 7951 O O . SER D 1 116 ? 55.864 23.634 21.044 1.00 15.11 126 SER D O 1
ATOM 7954 N N . ASP D 1 117 ? 57.454 25.123 20.470 1.00 15.13 127 ASP D N 1
ATOM 7955 C CA . ASP D 1 117 ? 56.800 26.211 21.196 1.00 13.58 127 ASP D CA 1
ATOM 7956 C C . ASP D 1 117 ? 55.476 26.586 20.541 1.00 15.65 127 ASP D C 1
ATOM 7957 O O . ASP D 1 117 ? 54.504 26.916 21.230 1.00 13.96 127 ASP D O 1
ATOM 7962 N N . PHE D 1 118 ? 55.429 26.550 19.204 1.00 15.54 128 PHE D N 1
ATOM 7963 C CA . PHE D 1 118 ? 54.200 26.875 18.487 1.00 14.80 128 PHE D CA 1
ATOM 7964 C C . PHE D 1 118 ? 53.109 25.861 18.798 1.00 15.81 128 PHE D C 1
ATOM 7965 O O . PHE D 1 118 ? 51.945 26.232 19.014 1.00 13.97 128 PHE D O 1
ATOM 7973 N N . GLU D 1 119 ? 53.467 24.579 18.831 1.00 11.95 129 GLU D N 1
ATOM 7974 C CA . GLU D 1 119 ? 52.512 23.557 19.241 1.00 15.14 129 GLU D CA 1
ATOM 7975 C C . GLU D 1 119 ? 52.010 23.811 20.658 1.00 14.06 129 GLU D C 1
ATOM 7976 O O . GLU D 1 119 ? 50.816 23.651 20.941 1.00 13.65 129 GLU D O 1
ATOM 7982 N N . ALA D 1 120 ? 52.908 24.206 21.569 1.00 13.90 130 ALA D N 1
ATOM 7983 C CA . ALA D 1 120 ? 52.482 24.477 22.940 1.00 13.15 130 ALA D CA 1
ATOM 7984 C C . ALA D 1 120 ? 51.524 25.659 22.992 1.00 12.79 130 ALA D C 1
ATOM 7985 O O . ALA D 1 120 ? 50.511 25.623 23.707 1.00 13.88 130 ALA D O 1
ATOM 7987 N N . PHE D 1 121 ? 51.825 26.713 22.231 1.00 13.75 131 PHE D N 1
ATOM 7988 C CA . PHE D 1 121 ? 50.926 27.855 22.156 1.00 13.39 131 PHE D CA 1
ATOM 7989 C C . PHE D 1 121 ? 49.539 27.409 21.730 1.00 12.79 131 PHE D C 1
ATOM 7990 O O . PHE D 1 121 ? 48.527 27.800 22.329 1.00 14.98 131 PHE D O 1
ATOM 7998 N N . TRP D 1 122 ? 49.473 26.584 20.683 1.00 14.06 132 TRP D N 1
ATOM 7999 C CA . TRP D 1 122 ? 48.170 26.192 20.164 1.00 12.51 132 TRP D CA 1
ATOM 8000 C C . TRP D 1 122 ? 47.468 25.218 21.093 1.00 14.94 132 TRP D C 1
ATOM 8001 O O . TRP D 1 122 ? 46.239 25.266 21.207 1.00 14.66 132 TRP D O 1
ATOM 8012 N N . LYS D 1 123 ? 48.210 24.339 21.779 1.00 13.95 133 LYS D N 1
ATOM 8013 C CA . LYS D 1 123 ? 47.549 23.494 22.768 1.00 14.92 133 LYS D CA 1
ATOM 8014 C C . LYS D 1 123 ? 46.914 24.353 23.855 1.00 15.39 133 LYS D C 1
ATOM 8015 O O . LYS D 1 123 ? 45.778 24.107 24.279 1.00 14.43 133 LYS D O 1
ATOM 8021 N N . THR D 1 124 ? 47.635 25.378 24.309 1.00 14.38 134 THR D N 1
ATOM 8022 C CA . THR D 1 124 ? 47.113 26.247 25.356 1.00 16.27 134 THR D CA 1
ATOM 8023 C C . THR D 1 124 ? 45.866 26.989 24.884 1.00 15.80 134 THR D C 1
ATOM 8024 O O . THR D 1 124 ? 44.830 26.983 25.560 1.00 12.91 134 THR D O 1
ATOM 8028 N N . VAL D 1 125 ? 45.929 27.594 23.698 1.00 14.22 135 VAL D N 1
ATOM 8029 C CA . VAL D 1 125 ? 44.790 28.377 23.226 1.00 17.11 135 VAL D CA 1
ATOM 8030 C C . VAL D 1 125 ? 43.609 27.465 22.921 1.00 13.88 135 VAL D C 1
ATOM 8031 O O . VAL D 1 125 ? 42.471 27.736 23.325 1.00 14.16 135 VAL D O 1
ATOM 8035 N N . ALA D 1 126 ? 43.855 26.346 22.236 1.00 13.06 136 ALA D N 1
ATOM 8036 C CA . ALA D 1 126 ? 42.736 25.470 21.898 1.00 13.96 136 ALA D CA 1
ATOM 8037 C C . ALA D 1 126 ? 42.061 24.903 23.140 1.00 13.52 136 ALA D C 1
ATOM 8038 O O . ALA D 1 126 ? 40.843 24.686 23.135 1.00 13.43 136 ALA D O 1
ATOM 8040 N N . GLY D 1 127 ? 42.832 24.621 24.200 1.00 11.53 137 GLY D N 1
ATOM 8041 C CA . GLY D 1 127 ? 42.232 24.098 25.414 1.00 15.73 137 GLY D CA 1
ATOM 8042 C C . GLY D 1 127 ? 41.110 24.968 25.947 1.00 15.82 137 GLY D C 1
ATOM 8043 O O . GLY D 1 127 ? 40.128 24.455 26.498 1.00 16.25 137 GLY D O 1
ATOM 8044 N N . ALA D 1 128 ? 41.231 26.290 25.790 1.00 13.49 138 ALA D N 1
ATOM 8045 C CA . ALA D 1 128 ? 40.251 27.225 26.325 1.00 14.06 138 ALA D CA 1
ATOM 8046 C C . ALA D 1 128 ? 38.967 27.247 25.518 1.00 14.75 138 ALA D C 1
ATOM 8047 O O . ALA D 1 128 ? 37.985 27.865 25.955 1.00 15.70 138 ALA D O 1
ATOM 8049 N N . PHE D 1 129 ? 38.950 26.587 24.357 1.00 13.36 139 PHE D N 1
ATOM 8050 C CA . PHE D 1 129 ? 37.769 26.575 23.504 1.00 12.87 139 PHE D CA 1
ATOM 8051 C C . PHE D 1 129 ? 37.442 25.162 23.033 1.00 14.73 139 PHE D C 1
ATOM 8052 O O . PHE D 1 129 ? 36.692 24.993 22.061 1.00 12.21 139 PHE D O 1
ATOM 8060 N N . LYS D 1 130 ? 37.977 24.142 23.718 1.00 13.45 140 LYS D N 1
ATOM 8061 C CA . LYS D 1 130 ? 37.986 22.791 23.168 1.00 13.17 140 LYS D CA 1
ATOM 8062 C C . LYS D 1 130 ? 36.585 22.225 22.989 1.00 15.02 140 LYS D C 1
ATOM 8063 O O . LYS D 1 130 ? 36.380 21.358 22.137 1.00 15.99 140 LYS D O 1
ATOM 8069 N N . ASP D 1 131 ? 35.616 22.683 23.777 1.00 15.36 141 ASP D N 1
ATOM 8070 C CA . ASP D 1 131 ? 34.266 22.153 23.687 1.00 16.44 141 ASP D CA 1
ATOM 8071 C C . ASP D 1 131 ? 33.333 23.044 22.884 1.00 17.84 141 ASP D C 1
ATOM 8072 O O . ASP D 1 131 ? 32.121 22.783 22.859 1.00 19.38 141 ASP D O 1
ATOM 8077 N N . ASN D 1 132 ? 33.858 24.078 22.220 1.00 13.32 142 ASN D N 1
ATOM 8078 C CA . ASN D 1 132 ? 33.038 24.965 21.386 1.00 15.73 142 ASN D CA 1
ATOM 8079 C C . ASN D 1 132 ? 33.093 24.475 19.942 1.00 15.68 142 ASN D C 1
ATOM 8080 O O . ASN D 1 132 ? 34.071 24.713 19.233 1.00 14.56 142 ASN D O 1
ATOM 8085 N N . ASP D 1 133 ? 32.020 23.814 19.498 1.00 13.69 143 ASP D N 1
ATOM 8086 C CA . ASP D 1 133 ? 31.983 23.259 18.150 1.00 17.52 143 ASP D CA 1
ATOM 8087 C C . ASP D 1 133 ? 31.808 24.311 17.060 1.00 18.09 143 ASP D C 1
ATOM 8088 O O . ASP D 1 133 ? 31.893 23.964 15.879 1.00 16.94 143 ASP D O 1
ATOM 8093 N N . LEU D 1 134 ? 31.536 25.570 17.400 1.00 14.47 144 LEU D N 1
ATOM 8094 C CA . LEU D 1 134 ? 31.458 26.605 16.379 1.00 13.92 144 LEU D CA 1
ATOM 8095 C C . LEU D 1 134 ? 32.717 27.449 16.327 1.00 12.05 144 LEU D C 1
ATOM 8096 O O . LEU D 1 134 ? 32.752 28.436 15.595 1.00 12.34 144 LEU D O 1
ATOM 8101 N N . VAL D 1 135 ? 33.764 27.082 17.090 1.00 11.03 145 VAL D N 1
ATOM 8102 C CA . VAL D 1 135 ? 35.050 27.763 16.952 1.00 13.63 145 VAL D CA 1
ATOM 8103 C C . VAL D 1 135 ? 35.846 27.151 15.802 1.00 12.86 145 VAL D C 1
ATOM 8104 O O . VAL D 1 135 ? 35.785 25.942 15.548 1.00 14.40 145 VAL D O 1
ATOM 8108 N N . MET D 1 136 ? 36.590 27.992 15.089 1.00 11.54 146 MET D N 1
ATOM 8109 C CA . MET D 1 136 ? 37.574 27.566 14.109 1.00 12.24 146 MET D CA 1
ATOM 8110 C C . MET D 1 136 ? 38.923 28.088 14.588 1.00 13.96 146 MET D C 1
ATOM 8111 O O . MET D 1 136 ? 39.001 29.180 15.159 1.00 13.20 146 MET D O 1
ATOM 8116 N N . PHE D 1 137 ? 39.989 27.333 14.360 1.00 12.31 147 PHE D N 1
ATOM 8117 C CA . PHE D 1 137 ? 41.328 27.794 14.714 1.00 11.35 147 PHE D CA 1
ATOM 8118 C C . PHE D 1 137 ? 42.095 28.097 13.434 1.00 12.54 147 PHE D C 1
ATOM 8119 O O . PHE D 1 137 ? 41.951 27.384 12.440 1.00 15.48 147 PHE D O 1
ATOM 8127 N N . ASP D 1 138 ? 42.904 29.153 13.463 1.00 11.92 148 ASP D N 1
ATOM 8128 C CA . ASP D 1 138 ? 43.588 29.686 12.281 1.00 12.86 148 ASP D CA 1
ATOM 8129 C C . ASP D 1 138 ? 45.050 29.826 12.678 1.00 11.12 148 ASP D C 1
ATOM 8130 O O . ASP D 1 138 ? 45.374 30.669 13.519 1.00 12.68 148 ASP D O 1
ATOM 8135 N N . THR D 1 139 ? 45.928 28.988 12.113 1.00 11.31 149 THR D N 1
ATOM 8136 C CA . THR D 1 139 ? 47.233 28.794 12.742 1.00 12.49 149 THR D CA 1
ATOM 8137 C C . THR D 1 139 ? 48.017 30.095 12.821 1.00 13.57 149 THR D C 1
ATOM 8138 O O . THR D 1 139 ? 48.643 30.376 13.851 1.00 13.97 149 THR D O 1
ATOM 8142 N N . ASN D 1 140 ? 48.024 30.891 11.753 1.00 11.78 150 ASN D N 1
ATOM 8143 C CA . ASN D 1 140 ? 48.581 32.212 11.960 1.00 11.16 150 ASN D CA 1
ATOM 8144 C C . ASN D 1 140 ? 48.223 33.016 10.707 1.00 11.48 150 ASN D C 1
ATOM 8145 O O . ASN D 1 140 ? 48.152 32.451 9.612 1.00 12.47 150 ASN D O 1
ATOM 8150 N N . ASN D 1 141 ? 48.042 34.328 10.861 1.00 13.07 151 ASN D N 1
ATOM 8151 C CA . ASN D 1 141 ? 47.714 35.191 9.734 1.00 12.66 151 ASN D CA 1
ATOM 8152 C C . ASN D 1 141 ? 48.955 35.497 8.901 1.00 16.34 151 ASN D C 1
ATOM 8153 O O . ASN D 1 141 ? 49.877 36.145 9.398 1.00 14.50 151 ASN D O 1
ATOM 8158 N N . GLN D 1 142 ? 48.954 35.066 7.633 1.00 13.19 152 GLN D N 1
ATOM 8159 C CA . GLN D 1 142 ? 49.865 35.556 6.593 1.00 14.63 152 GLN D CA 1
ATOM 8160 C C . GLN D 1 142 ? 51.341 35.413 6.980 1.00 15.35 152 GLN D C 1
ATOM 8161 O O . GLN D 1 142 ? 52.085 36.391 7.041 1.00 13.50 152 GLN D O 1
ATOM 8167 N N . TYR D 1 143 ? 51.761 34.171 7.232 1.00 13.21 153 TYR D N 1
ATOM 8168 C CA . TYR D 1 143 ? 53.195 33.872 7.230 1.00 16.59 153 TYR D CA 1
ATOM 8169 C C . TYR D 1 143 ? 53.846 34.517 6.012 1.00 13.34 153 TYR D C 1
ATOM 8170 O O . TYR D 1 143 ? 53.301 34.455 4.909 1.00 14.78 153 TYR D O 1
ATOM 8179 N N . TYR D 1 144 ? 55.023 35.118 6.190 1.00 14.65 154 TYR D N 1
ATOM 8180 C CA . TYR D 1 144 ? 55.729 35.610 5.010 1.00 15.58 154 TYR D CA 1
ATOM 8181 C C . TYR D 1 144 ? 57.218 35.660 5.281 1.00 16.34 154 TYR D C 1
ATOM 8182 O O . TYR D 1 144 ? 57.658 35.764 6.427 1.00 16.18 154 TYR D O 1
ATOM 8191 N N . GLY D 1 145 ? 57.990 35.629 4.194 1.00 17.04 155 GLY D N 1
ATOM 8192 C CA . GLY D 1 145 ? 59.430 35.775 4.299 1.00 19.16 155 GLY D CA 1
ATOM 8193 C C . GLY D 1 145 ? 60.131 34.625 4.976 1.00 21.11 155 GLY D C 1
ATOM 8194 O O . GLY D 1 145 ? 61.244 34.799 5.496 1.00 20.87 155 GLY D O 1
ATOM 8195 N N . MET D 1 146 ? 59.522 33.450 4.989 1.00 17.50 156 MET D N 1
ATOM 8196 C CA . MET D 1 146 ? 60.079 32.328 5.733 1.00 18.17 156 MET D CA 1
ATOM 8197 C C . MET D 1 146 ? 60.458 31.201 4.778 1.00 15.60 156 MET D C 1
ATOM 8198 O O . MET D 1 146 ? 60.217 31.259 3.575 1.00 17.01 156 MET D O 1
ATOM 8203 N N . ALA D 1 147 ? 61.034 30.144 5.344 1.00 16.54 157 ALA D N 1
ATOM 8204 C CA . ALA D 1 147 ? 61.206 28.906 4.598 1.00 16.69 157 ALA D CA 1
ATOM 8205 C C . ALA D 1 147 ? 59.849 28.228 4.414 1.00 19.17 157 ALA D C 1
ATOM 8206 O O . ALA D 1 147 ? 59.056 28.144 5.361 1.00 16.69 157 ALA D O 1
ATOM 8208 N N . GLY D 1 148 ? 59.566 27.776 3.185 1.00 18.80 158 GLY D N 1
ATOM 8209 C CA . GLY D 1 148 ? 58.312 27.079 2.933 1.00 18.41 158 GLY D CA 1
ATOM 8210 C C . GLY D 1 148 ? 58.134 25.853 3.810 1.00 16.42 158 GLY D C 1
ATOM 8211 O O . GLY D 1 148 ? 57.044 25.598 4.323 1.00 16.18 158 GLY D O 1
ATOM 8212 N N . GLN D 1 149 ? 59.204 25.078 3.999 1.00 15.23 159 GLN D N 1
ATOM 8213 C CA . GLN D 1 149 ? 59.110 23.903 4.863 1.00 17.95 159 GLN D CA 1
ATOM 8214 C C . GLN D 1 149 ? 58.792 24.297 6.299 1.00 16.16 159 GLN D C 1
ATOM 8215 O O . GLN D 1 149 ? 58.076 23.575 7.005 1.00 17.52 159 GLN D O 1
ATOM 8221 N N . LEU D 1 150 ? 59.333 25.430 6.757 1.00 16.39 160 LEU D N 1
ATOM 8222 C CA . LEU D 1 150 ? 59.042 25.878 8.112 1.00 15.64 160 LEU D CA 1
ATOM 8223 C C . LEU D 1 150 ? 57.562 26.199 8.259 1.00 16.20 160 LEU D C 1
ATOM 8224 O O . LEU D 1 150 ? 56.931 25.815 9.247 1.00 16.60 160 LEU D O 1
ATOM 8229 N N . VAL D 1 151 ? 56.989 26.911 7.283 1.00 15.24 161 VAL D N 1
ATOM 8230 C CA . VAL D 1 151 ? 55.572 27.274 7.375 1.00 16.22 161 VAL D CA 1
ATOM 8231 C C . VAL D 1 151 ? 54.701 26.019 7.424 1.00 15.83 161 VAL D C 1
ATOM 8232 O O . VAL D 1 151 ? 53.776 25.913 8.241 1.00 15.80 161 VAL D O 1
ATOM 8236 N N . ALA D 1 152 ? 54.968 25.055 6.541 1.00 14.38 162 ALA D N 1
ATOM 8237 C CA . ALA D 1 152 ? 54.232 23.794 6.603 1.00 17.51 162 ALA D CA 1
ATOM 8238 C C . ALA D 1 152 ? 54.400 23.131 7.968 1.00 17.64 162 ALA D C 1
ATOM 8239 O O . ALA D 1 152 ? 53.424 22.671 8.575 1.00 13.92 162 ALA D O 1
ATOM 8241 N N . ASP D 1 153 ? 55.637 23.077 8.472 1.00 14.86 163 ASP D N 1
ATOM 8242 C CA . ASP D 1 153 ? 55.884 22.403 9.741 1.00 14.75 163 ASP D CA 1
ATOM 8243 C C . ASP D 1 153 ? 55.205 23.122 10.903 1.00 14.81 163 ASP D C 1
ATOM 8244 O O . ASP D 1 153 ? 54.758 22.473 11.860 1.00 16.19 163 ASP D O 1
ATOM 8249 N N . LEU D 1 154 ? 55.125 24.453 10.844 1.00 14.87 164 LEU D N 1
ATOM 8250 C CA . LEU D 1 154 ? 54.398 25.191 11.874 1.00 15.91 164 LEU D CA 1
ATOM 8251 C C . LEU D 1 154 ? 52.902 24.892 11.810 1.00 13.32 164 LEU D C 1
ATOM 8252 O O . LEU D 1 154 ? 52.252 24.700 12.845 1.00 12.63 164 LEU D O 1
ATOM 8257 N N . ASN D 1 155 ? 52.340 24.828 10.602 1.00 13.82 165 ASN D N 1
ATOM 8258 C CA . ASN D 1 155 ? 50.931 24.466 10.493 1.00 12.19 165 ASN D CA 1
ATOM 8259 C C . ASN D 1 155 ? 50.674 23.073 11.063 1.00 15.55 165 ASN D C 1
ATOM 8260 O O . ASN D 1 155 ? 49.669 22.852 11.748 1.00 13.59 165 ASN D O 1
ATOM 8265 N N . GLN D 1 156 ? 51.579 22.118 10.807 1.00 13.32 166 GLN D N 1
ATOM 8266 C CA . GLN D 1 156 ? 51.383 20.776 11.345 1.00 13.54 166 GLN D CA 1
ATOM 8267 C C . GLN D 1 156 ? 51.491 20.776 12.864 1.00 15.06 166 GLN D C 1
ATOM 8268 O O . GLN D 1 156 ? 50.726 20.089 13.545 1.00 15.85 166 GLN D O 1
ATOM 8274 N N . ALA D 1 157 ? 52.468 21.508 13.403 1.00 15.40 167 ALA D N 1
ATOM 8275 C CA . ALA D 1 157 ? 52.591 21.624 14.848 1.00 14.78 167 ALA D CA 1
ATOM 8276 C C . ALA D 1 157 ? 51.342 22.244 15.460 1.00 14.43 167 ALA D C 1
ATOM 8277 O O . ALA D 1 157 ? 50.899 21.829 16.540 1.00 13.27 167 ALA D O 1
ATOM 8279 N N . ALA D 1 158 ? 50.755 23.239 14.787 1.00 13.42 168 ALA D N 1
ATOM 8280 C CA . ALA D 1 158 ? 49.525 23.835 15.305 1.00 13.29 168 ALA D CA 1
ATOM 8281 C C . ALA D 1 158 ? 48.394 22.816 15.327 1.00 12.29 168 ALA D C 1
ATOM 8282 O O . ALA D 1 158 ? 47.680 22.692 16.328 1.00 13.14 168 ALA D O 1
ATOM 8284 N N . ILE D 1 159 ? 48.189 22.097 14.217 1.00 14.17 169 ILE D N 1
ATOM 8285 C CA . ILE D 1 159 ? 47.189 21.029 14.209 1.00 13.54 169 ILE D CA 1
ATOM 8286 C C . ILE D 1 159 ? 47.422 20.092 15.389 1.00 14.16 169 ILE D C 1
ATOM 8287 O O . ILE D 1 159 ? 46.497 19.740 16.130 1.00 13.72 169 ILE D O 1
ATOM 8292 N N . ASN D 1 160 ? 48.667 19.656 15.562 1.00 15.65 170 ASN D N 1
ATOM 8293 C CA . ASN D 1 160 ? 48.974 18.691 16.611 1.00 15.44 170 ASN D CA 1
ATOM 8294 C C . ASN D 1 160 ? 48.620 19.227 17.994 1.00 15.19 170 ASN D C 1
ATOM 8295 O O . ASN D 1 160 ? 48.103 18.484 18.840 1.00 14.63 170 ASN D O 1
ATOM 8300 N N . GLY D 1 161 ? 48.913 20.507 18.250 1.00 15.52 171 GLY D N 1
ATOM 8301 C CA . GLY D 1 161 ? 48.624 21.073 19.558 1.00 14.58 171 GLY D CA 1
ATOM 8302 C C . GLY D 1 161 ? 47.135 21.230 19.782 1.00 12.79 171 GLY D C 1
ATOM 8303 O O . GLY D 1 161 ? 46.621 20.936 20.866 1.00 14.14 171 GLY D O 1
ATOM 8304 N N . ILE D 1 162 ? 46.422 21.671 18.746 1.00 13.78 172 ILE D N 1
ATOM 8305 C CA . ILE D 1 162 ? 44.974 21.829 18.842 1.00 13.30 172 ILE D CA 1
ATOM 8306 C C . ILE D 1 162 ? 44.324 20.501 19.203 1.00 15.04 172 ILE D C 1
ATOM 8307 O O . ILE D 1 162 ? 43.507 20.416 20.127 1.00 12.28 172 ILE D O 1
ATOM 8312 N N . ARG D 1 163 ? 44.670 19.438 18.474 1.00 13.62 173 ARG D N 1
ATOM 8313 C CA . ARG D 1 163 ? 44.022 18.160 18.742 1.00 12.17 173 ARG D CA 1
ATOM 8314 C C . ARG D 1 163 ? 44.486 17.585 20.074 1.00 14.87 173 ARG D C 1
ATOM 8315 O O . ARG D 1 163 ? 43.692 16.968 20.803 1.00 13.29 173 ARG D O 1
ATOM 8323 N N . ALA D 1 164 ? 45.754 17.806 20.426 1.00 14.57 174 ALA D N 1
ATOM 8324 C CA . ALA D 1 164 ? 46.241 17.352 21.731 1.00 15.93 174 ALA D CA 1
ATOM 8325 C C . ALA D 1 164 ? 45.475 17.999 22.886 1.00 16.07 174 ALA D C 1
ATOM 8326 O O . ALA D 1 164 ? 45.373 17.409 23.976 1.00 16.03 174 ALA D O 1
ATOM 8328 N N . ALA D 1 165 ? 44.931 19.205 22.680 1.00 12.94 175 ALA D N 1
ATOM 8329 C CA . ALA D 1 165 ? 44.108 19.862 23.692 1.00 15.71 175 ALA D CA 1
ATOM 8330 C C . ALA D 1 165 ? 42.736 19.218 23.867 1.00 14.17 175 ALA D C 1
ATOM 8331 O O . ALA D 1 165 ? 42.009 19.602 24.787 1.00 17.33 175 ALA D O 1
ATOM 8333 N N . GLY D 1 166 ? 42.361 18.265 23.024 1.00 13.01 176 GLY D N 1
ATOM 8334 C CA . GLY D 1 166 ? 41.005 17.737 23.056 1.00 15.44 176 GLY D CA 1
ATOM 8335 C C . GLY D 1 166 ? 40.012 18.529 22.238 1.00 14.19 176 GLY D C 1
ATOM 8336 O O . GLY D 1 166 ? 38.796 18.294 22.350 1.00 14.45 176 GLY D O 1
ATOM 8337 N N . ALA D 1 167 ? 40.489 19.469 21.426 1.00 14.89 177 ALA D N 1
ATOM 8338 C CA . ALA D 1 167 ? 39.642 20.264 20.542 1.00 14.00 177 ALA D CA 1
ATOM 8339 C C . ALA D 1 167 ? 39.559 19.501 19.225 1.00 15.51 177 ALA D C 1
ATOM 8340 O O . ALA D 1 167 ? 40.404 19.651 18.336 1.00 16.43 177 ALA D O 1
ATOM 8342 N N . THR D 1 168 ? 38.524 18.662 19.109 1.00 14.73 178 THR D N 1
ATOM 8343 C CA . THR D 1 168 ? 38.413 17.701 18.023 1.00 14.06 178 THR D CA 1
ATOM 8344 C C . THR D 1 168 ? 37.281 17.996 17.048 1.00 13.71 178 THR D C 1
ATOM 8345 O O . THR D 1 168 ? 37.238 17.367 15.986 1.00 17.76 178 THR D O 1
ATOM 8349 N N . SER D 1 169 ? 36.378 18.929 17.365 1.00 13.97 179 SER D N 1
ATOM 8350 C CA . SER D 1 169 ? 35.223 19.214 16.521 1.00 16.20 179 SER D CA 1
ATOM 8351 C C . SER D 1 169 ? 35.458 20.357 15.539 1.00 14.13 179 SER D C 1
ATOM 8352 O O . SER D 1 169 ? 34.663 20.532 14.605 1.00 14.73 179 SER D O 1
ATOM 8355 N N . GLN D 1 170 ? 36.520 21.132 15.731 1.00 12.74 180 GLN D N 1
ATOM 8356 C CA . GLN D 1 170 ? 36.711 22.411 15.066 1.00 11.90 180 GLN D CA 1
ATOM 8357 C C . GLN D 1 170 ? 37.554 22.267 13.804 1.00 12.35 180 GLN D C 1
ATOM 8358 O O . GLN D 1 170 ? 38.494 21.470 13.748 1.00 14.09 180 GLN D O 1
ATOM 8364 N N . TYR D 1 171 ? 37.228 23.075 12.796 1.00 15.02 181 TYR D N 1
ATOM 8365 C CA . TYR D 1 171 ? 38.089 23.153 11.623 1.00 11.74 181 TYR D CA 1
ATOM 8366 C C . TYR D 1 171 ? 39.371 23.889 11.967 1.00 12.09 181 TYR D C 1
ATOM 8367 O O . TYR D 1 171 ? 39.353 24.878 12.705 1.00 14.21 181 TYR D O 1
ATOM 8376 N N . VAL D 1 172 ? 40.485 23.412 11.415 1.00 13.14 182 VAL D N 1
ATOM 8377 C CA . VAL D 1 172 ? 41.775 24.087 11.541 1.00 11.44 182 VAL D CA 1
ATOM 8378 C C . VAL D 1 172 ? 42.099 24.735 10.199 1.00 12.22 182 VAL D C 1
ATOM 8379 O O . VAL D 1 172 ? 42.203 24.049 9.177 1.00 13.20 182 VAL D O 1
ATOM 8383 N N . ASN D 1 173 ? 42.244 26.058 10.205 1.00 10.97 183 ASN D N 1
ATOM 8384 C CA . ASN D 1 173 ? 42.603 26.810 9.010 1.00 10.13 183 ASN D CA 1
ATOM 8385 C C . ASN D 1 173 ? 44.117 26.870 8.929 1.00 10.97 183 ASN D C 1
ATOM 8386 O O . ASN D 1 173 ? 44.762 27.403 9.835 1.00 11.40 183 ASN D O 1
ATOM 8391 N N . VAL D 1 174 ? 44.684 26.324 7.858 1.00 11.37 184 VAL D N 1
ATOM 8392 C CA . VAL D 1 174 ? 46.130 26.355 7.650 1.00 13.49 184 VAL D CA 1
ATOM 8393 C C . VAL D 1 174 ? 46.451 27.420 6.612 1.00 12.51 184 VAL D C 1
ATOM 8394 O O . VAL D 1 174 ? 45.825 27.470 5.546 1.00 12.31 184 VAL D O 1
ATOM 8398 N N . GLU D 1 175 ? 47.432 28.271 6.921 1.00 12.28 185 GLU D N 1
ATOM 8399 C CA . GLU D 1 175 ? 47.797 29.375 6.050 1.00 11.31 185 GLU D CA 1
ATOM 8400 C C . GLU D 1 175 ? 49.190 29.154 5.470 1.00 14.28 185 GLU D C 1
ATOM 8401 O O . GLU D 1 175 ? 50.085 28.637 6.150 1.00 12.91 185 GLU D O 1
ATOM 8407 N N . GLY D 1 176 ? 49.360 29.550 4.213 1.00 11.74 186 GLY D N 1
ATOM 8408 C CA . GLY D 1 176 ? 50.640 29.424 3.549 1.00 13.52 186 GLY D CA 1
ATOM 8409 C C . GLY D 1 176 ? 51.588 30.590 3.808 1.00 15.31 186 GLY D C 1
ATOM 8410 O O . GLY D 1 176 ? 51.241 31.602 4.421 1.00 15.68 186 GLY D O 1
ATOM 8411 N N . ASN D 1 177 ? 52.820 30.391 3.348 1.00 14.25 187 ASN D N 1
ATOM 8412 C CA . ASN D 1 177 ? 53.849 31.413 3.244 1.00 15.59 187 ASN D CA 1
ATOM 8413 C C . ASN D 1 177 ? 53.401 32.489 2.243 1.00 14.14 187 ASN D C 1
ATOM 8414 O O . ASN D 1 177 ? 52.327 32.407 1.629 1.00 14.77 187 ASN D O 1
ATOM 8419 N N . SER D 1 178 ? 54.236 33.517 2.077 1.00 15.02 188 SER D N 1
ATOM 8420 C CA . SER D 1 178 ? 54.004 34.556 1.069 1.00 14.97 188 SER D CA 1
ATOM 8421 C C . SER D 1 178 ? 52.609 35.160 1.221 1.00 14.29 188 SER D C 1
ATOM 8422 O O . SER D 1 178 ? 51.859 35.307 0.255 1.00 15.78 188 SER D O 1
ATOM 8425 N N . TYR D 1 179 ? 52.263 35.500 2.469 1.00 13.63 189 TYR D N 1
ATOM 8426 C CA . TYR D 1 179 ? 50.975 36.111 2.818 1.00 16.00 189 TYR D CA 1
ATOM 8427 C C . TYR D 1 179 ? 49.785 35.242 2.406 1.00 14.41 189 TYR D C 1
ATOM 8428 O O . TYR D 1 179 ? 48.686 35.762 2.165 1.00 15.07 189 TYR D O 1
ATOM 8437 N N . THR D 1 180 ? 49.995 33.916 2.364 1.00 12.79 190 THR D N 1
ATOM 8438 C CA . THR D 1 180 ? 49.037 32.893 1.928 1.00 12.92 190 THR D CA 1
ATOM 8439 C C . THR D 1 180 ? 48.202 33.333 0.718 1.00 15.53 190 THR D C 1
ATOM 8440 O O . THR D 1 180 ? 47.014 33.006 0.598 1.00 14.65 190 THR D O 1
ATOM 8444 N N . GLY D 1 181 ? 48.844 34.011 -0.231 1.00 12.51 191 GLY D N 1
ATOM 8445 C CA . GLY D 1 181 ? 48.122 34.514 -1.391 1.00 14.35 191 GLY D CA 1
ATOM 8446 C C . GLY D 1 181 ? 47.687 33.389 -2.313 1.00 14.71 191 GLY D C 1
ATOM 8447 O O . GLY D 1 181 ? 48.495 32.535 -2.705 1.00 17.07 191 GLY D O 1
ATOM 8448 N N . ALA D 1 182 ? 46.403 33.381 -2.669 1.00 13.36 192 ALA D N 1
ATOM 8449 C CA . ALA D 1 182 ? 45.906 32.350 -3.581 1.00 10.24 192 ALA D CA 1
ATOM 8450 C C . ALA D 1 182 ? 46.607 32.420 -4.937 1.00 16.65 192 ALA D C 1
ATOM 8451 O O . ALA D 1 182 ? 46.980 31.389 -5.510 1.00 14.20 192 ALA D O 1
ATOM 8453 N N . TRP D 1 183 ? 46.808 33.632 -5.461 1.00 14.81 193 TRP D N 1
ATOM 8454 C CA . TRP D 1 183 ? 47.374 33.783 -6.803 1.00 15.11 193 TRP D CA 1
ATOM 8455 C C . TRP D 1 183 ? 48.819 33.303 -6.907 1.00 17.36 193 TRP D C 1
ATOM 8456 O O . TRP D 1 183 ? 49.285 33.024 -8.019 1.00 16.50 193 TRP D O 1
ATOM 8467 N N . THR D 1 184 ? 49.537 33.196 -5.792 1.00 15.23 194 THR D N 1
ATOM 8468 C CA . THR D 1 184 ? 50.930 32.770 -5.827 1.00 16.24 194 THR D CA 1
ATOM 8469 C C . THR D 1 184 ? 51.134 31.394 -5.199 1.00 14.70 194 THR D C 1
ATOM 8470 O O . THR D 1 184 ? 52.277 31.004 -4.931 1.00 13.83 194 THR D O 1
ATOM 8474 N N . TRP D 1 185 ? 50.047 30.638 -4.995 1.00 15.10 195 TRP D N 1
ATOM 8475 C CA . TRP D 1 185 ? 50.134 29.368 -4.274 1.00 14.73 195 TRP D CA 1
ATOM 8476 C C . TRP D 1 185 ? 51.168 28.429 -4.887 1.00 15.19 195 TRP D C 1
ATOM 8477 O O . TRP D 1 185 ? 51.886 27.727 -4.160 1.00 14.28 195 TRP D O 1
ATOM 8488 N N . THR D 1 186 ? 51.257 28.389 -6.222 1.00 17.40 196 THR D N 1
ATOM 8489 C CA . THR D 1 186 ? 52.164 27.480 -6.920 1.00 18.65 196 THR D CA 1
ATOM 8490 C C . THR D 1 186 ? 53.434 28.157 -7.437 1.00 18.47 196 THR D C 1
ATOM 8491 O O . THR D 1 186 ? 54.254 27.483 -8.073 1.00 18.59 196 THR D O 1
ATOM 8495 N N . THR D 1 187 ? 53.632 29.452 -7.176 1.00 18.82 197 THR D N 1
ATOM 8496 C CA . THR D 1 187 ? 54.758 30.169 -7.772 1.00 19.43 197 THR D CA 1
ATOM 8497 C C . THR D 1 187 ? 55.662 30.865 -6.764 1.00 21.54 197 THR D C 1
ATOM 8498 O O . THR D 1 187 ? 56.886 30.857 -6.938 1.00 23.08 197 THR D O 1
ATOM 8502 N N . ALA D 1 188 ? 55.116 31.485 -5.724 1.00 15.73 198 ALA D N 1
ATOM 8503 C CA . ALA D 1 188 ? 55.964 32.209 -4.787 1.00 18.20 198 ALA D CA 1
ATOM 8504 C C . ALA D 1 188 ? 56.841 31.232 -4.015 1.00 20.13 198 ALA D C 1
ATOM 8505 O O . ALA D 1 188 ? 56.364 30.200 -3.533 1.00 19.14 198 ALA D O 1
ATOM 8507 N N . GLU D 1 189 ? 58.127 31.555 -3.896 1.00 22.71 199 GLU D N 1
ATOM 8508 C CA . GLU D 1 189 ? 59.090 30.687 -3.231 1.00 19.64 199 GLU D CA 1
ATOM 8509 C C . GLU D 1 189 ? 59.450 31.253 -1.867 1.00 18.48 199 GLU D C 1
ATOM 8510 O O . GLU D 1 189 ? 59.619 32.462 -1.712 1.00 20.70 199 GLU D O 1
ATOM 8516 N N . GLY D 1 190 ? 59.549 30.374 -0.876 1.00 16.87 200 GLY D N 1
ATOM 8517 C CA . GLY D 1 190 ? 60.083 30.762 0.408 1.00 17.95 200 GLY D CA 1
ATOM 8518 C C . GLY D 1 190 ? 61.598 30.923 0.316 1.00 19.58 200 GLY D C 1
ATOM 8519 O O . GLY D 1 190 ? 62.215 30.761 -0.737 1.00 22.01 200 GLY D O 1
ATOM 8520 N N . THR D 1 191 ? 62.206 31.244 1.458 1.00 18.29 201 THR D N 1
ATOM 8521 C CA . THR D 1 191 ? 63.656 31.420 1.482 1.00 21.47 201 THR D CA 1
ATOM 8522 C C . THR D 1 191 ? 64.403 30.113 1.241 1.00 24.05 201 THR D C 1
ATOM 8523 O O . THR D 1 191 ? 65.600 30.142 0.927 1.00 26.39 201 THR D O 1
ATOM 8527 N N . ASP D 1 192 ? 63.733 28.974 1.375 1.00 20.11 202 ASP D N 1
ATOM 8528 C CA . ASP D 1 192 ? 64.319 27.682 1.045 1.00 21.95 202 ASP D CA 1
ATOM 8529 C C . ASP D 1 192 ? 64.028 27.265 -0.391 1.00 21.37 202 ASP D C 1
ATOM 8530 O O . ASP D 1 192 ? 64.337 26.130 -0.777 1.00 24.99 202 ASP D O 1
ATOM 8535 N N . GLY D 1 193 ? 63.427 28.149 -1.182 1.00 23.17 203 GLY D N 1
ATOM 8536 C CA . GLY D 1 193 ? 63.141 27.865 -2.565 1.00 18.43 203 GLY D CA 1
ATOM 8537 C C . GLY D 1 193 ? 61.855 27.116 -2.827 1.00 21.55 203 GLY D C 1
ATOM 8538 O O . GLY D 1 193 ? 61.550 26.843 -3.994 1.00 22.18 203 GLY D O 1
ATOM 8539 N N . LEU D 1 194 ? 61.081 26.785 -1.794 1.00 18.09 204 LEU D N 1
ATOM 8540 C CA . LEU D 1 194 ? 59.894 25.955 -1.955 1.00 18.21 204 LEU D CA 1
ATOM 8541 C C . LEU D 1 194 ? 58.624 26.795 -1.888 1.00 16.50 204 LEU D C 1
ATOM 8542 O O . LEU D 1 194 ? 58.530 27.744 -1.103 1.00 17.78 204 LEU D O 1
ATOM 8547 N N . THR D 1 195 ? 57.643 26.420 -2.707 1.00 15.71 205 THR D N 1
ATOM 8548 C CA . THR D 1 195 ? 56.348 27.088 -2.770 1.00 18.08 205 THR D CA 1
ATOM 8549 C C . THR D 1 195 ? 55.350 26.484 -1.784 1.00 18.62 205 THR D C 1
ATOM 8550 O O . THR D 1 195 ? 55.578 25.433 -1.186 1.00 16.22 205 THR D O 1
ATOM 8554 N N . ASN D 1 196 ? 54.208 27.160 -1.634 1.00 14.48 206 ASN D N 1
ATOM 8555 C CA . ASN D 1 196 ? 53.140 26.592 -0.817 1.00 16.77 206 ASN D CA 1
ATOM 8556 C C . ASN D 1 196 ? 52.639 25.284 -1.406 1.00 14.12 206 ASN D C 1
ATOM 8557 O O . ASN D 1 196 ? 52.423 24.310 -0.677 1.00 17.42 206 ASN D O 1
ATOM 8562 N N . ALA D 1 197 ? 52.468 25.230 -2.729 1.00 14.96 207 ALA D N 1
ATOM 8563 C CA . ALA D 1 197 ? 51.984 24.001 -3.352 1.00 14.41 207 ALA D CA 1
ATOM 8564 C C . ALA D 1 197 ? 52.928 22.832 -3.092 1.00 15.81 207 ALA D C 1
ATOM 8565 O O . ALA D 1 197 ? 52.477 21.687 -2.957 1.00 16.85 207 ALA D O 1
ATOM 8567 N N . GLN D 1 198 ? 54.233 23.099 -2.989 1.00 17.06 208 GLN D N 1
ATOM 8568 C CA . GLN D 1 198 ? 55.191 22.019 -2.789 1.00 17.98 208 GLN D CA 1
ATOM 8569 C C . GLN D 1 198 ? 55.203 21.511 -1.353 1.00 20.32 208 GLN D C 1
ATOM 8570 O O . GLN D 1 198 ? 55.493 20.330 -1.121 1.00 19.57 208 GLN D O 1
ATOM 8576 N N . THR D 1 199 ? 54.877 22.366 -0.382 1.00 18.23 209 THR D N 1
ATOM 8577 C CA . THR D 1 199 ? 55.096 22.037 1.020 1.00 15.02 209 THR D CA 1
ATOM 8578 C C . THR D 1 199 ? 53.823 21.816 1.823 1.00 17.62 209 THR D C 1
ATOM 8579 O O . THR D 1 199 ? 53.884 21.173 2.872 1.00 16.52 209 THR D O 1
ATOM 8583 N N . MET D 1 200 ? 52.680 22.287 1.345 1.00 16.53 210 MET D N 1
ATOM 8584 C CA . MET D 1 200 ? 51.483 22.396 2.170 1.00 14.55 210 MET D CA 1
ATOM 8585 C C . MET D 1 200 ? 50.543 21.207 2.003 1.00 17.06 210 MET D C 1
ATOM 8586 O O . MET D 1 200 ? 49.571 21.087 2.759 1.00 15.74 210 MET D O 1
ATOM 8591 N N . GLY D 1 201 ? 50.806 20.327 1.028 1.00 16.39 211 GLY D N 1
ATOM 8592 C CA . GLY D 1 201 ? 49.871 19.261 0.717 1.00 15.78 211 GLY D CA 1
ATOM 8593 C C . GLY D 1 201 ? 49.841 18.116 1.713 1.00 19.59 211 GLY D C 1
ATOM 8594 O O . GLY D 1 201 ? 48.802 17.470 1.875 1.00 23.64 211 GLY D O 1
ATOM 8595 N N . ASN D 1 202 ? 50.948 17.848 2.404 1.00 17.15 212 ASN D N 1
ATOM 8596 C CA . ASN D 1 202 ? 51.006 16.638 3.219 1.00 21.25 212 ASN D CA 1
ATOM 8597 C C . ASN D 1 202 ? 50.537 16.850 4.657 1.00 17.46 212 ASN D C 1
ATOM 8598 O O . ASN D 1 202 ? 50.516 15.883 5.427 1.00 19.97 212 ASN D O 1
ATOM 8603 N N . LEU D 1 203 ? 50.073 18.055 5.009 1.00 16.65 213 LEU D N 1
ATOM 8604 C CA . LEU D 1 203 ? 49.507 18.300 6.335 1.00 17.46 213 LEU D CA 1
ATOM 8605 C C . LEU D 1 203 ? 48.406 17.294 6.643 1.00 17.56 213 LEU D C 1
ATOM 8606 O O . LEU D 1 203 ? 47.565 16.986 5.797 1.00 17.58 213 LEU D O 1
ATOM 8611 N N . THR D 1 204 ? 48.408 16.781 7.865 1.00 14.47 214 THR D N 1
ATOM 8612 C CA . THR D 1 204 ? 47.468 15.733 8.221 1.00 14.33 214 THR D CA 1
ATOM 8613 C C . THR D 1 204 ? 46.795 16.085 9.539 1.00 17.56 214 THR D C 1
ATOM 8614 O O . THR D 1 204 ? 47.416 16.670 10.436 1.00 18.21 214 THR D O 1
ATOM 8618 N N . ASP D 1 205 ? 45.526 15.709 9.650 1.00 17.14 215 ASP D N 1
ATOM 8619 C CA . ASP D 1 205 ? 44.699 16.068 10.799 1.00 17.00 215 ASP D CA 1
ATOM 8620 C C . ASP D 1 205 ? 43.958 14.815 11.227 1.00 14.15 215 ASP D C 1
ATOM 8621 O O . ASP D 1 205 ? 43.216 14.224 10.413 1.00 14.68 215 ASP D O 1
ATOM 8626 N N . PRO D 1 206 ? 44.129 14.349 12.463 1.00 16.98 216 PRO D N 1
ATOM 8627 C CA . PRO D 1 206 ? 43.412 13.136 12.889 1.00 18.47 216 PRO D CA 1
ATOM 8628 C C . PRO D 1 206 ? 41.906 13.259 12.778 1.00 18.21 216 PRO D C 1
ATOM 8629 O O . PRO D 1 206 ? 41.217 12.229 12.722 1.00 19.10 216 PRO D O 1
ATOM 8633 N N . GLU D 1 207 ? 41.367 14.482 12.755 1.00 14.50 217 GLU D N 1
ATOM 8634 C CA . GLU D 1 207 ? 39.932 14.699 12.632 1.00 14.84 217 GLU D CA 1
ATOM 8635 C C . GLU D 1 207 ? 39.492 15.036 11.209 1.00 14.73 217 GLU D C 1
ATOM 8636 O O . GLU D 1 207 ? 38.289 15.196 10.971 1.00 17.37 217 GLU D O 1
ATOM 8642 N N . ASP D 1 208 ? 40.426 15.146 10.262 1.00 15.14 218 ASP D N 1
ATOM 8643 C CA . ASP D 1 208 ? 40.111 15.432 8.859 1.00 18.39 218 ASP D CA 1
ATOM 8644 C C . ASP D 1 208 ? 39.256 16.689 8.714 1.00 16.55 218 ASP D C 1
ATOM 8645 O O . ASP D 1 208 ? 38.199 16.685 8.075 1.00 16.97 218 ASP D O 1
ATOM 8650 N N . LYS D 1 209 ? 39.721 17.783 9.314 1.00 13.76 219 LYS D N 1
ATOM 8651 C CA . LYS D 1 209 ? 39.002 19.048 9.247 1.00 14.69 219 LYS D CA 1
ATOM 8652 C C . LYS D 1 209 ? 39.967 20.190 8.947 1.00 14.57 219 LYS D C 1
ATOM 8653 O O . LYS D 1 209 ? 39.911 21.258 9.555 1.00 16.78 219 LYS D O 1
ATOM 8659 N N . ILE D 1 210 ? 40.852 19.990 7.963 1.00 14.72 220 ILE D N 1
ATOM 8660 C CA . ILE D 1 210 ? 41.741 21.051 7.502 1.00 14.02 220 ILE D CA 1
ATOM 8661 C C . ILE D 1 210 ? 41.047 21.877 6.426 1.00 14.57 220 ILE D C 1
ATOM 8662 O O . ILE D 1 210 ? 40.517 21.333 5.452 1.00 12.70 220 ILE D O 1
ATOM 8667 N N . LEU D 1 211 ? 41.052 23.196 6.609 1.00 12.15 221 LEU D N 1
ATOM 8668 C CA . LEU D 1 211 ? 40.652 24.154 5.588 1.00 14.39 221 LEU D CA 1
ATOM 8669 C C . LEU D 1 211 ? 41.895 24.905 5.131 1.00 13.63 221 LEU D C 1
ATOM 8670 O O . LEU D 1 211 ? 42.569 25.556 5.944 1.00 12.71 221 LEU D O 1
ATOM 8675 N N . TYR D 1 212 ? 42.197 24.832 3.838 1.00 12.31 222 TYR D N 1
ATOM 8676 C CA . TYR D 1 212 ? 43.301 25.616 3.311 1.00 12.85 222 TYR D CA 1
ATOM 8677 C C . TYR D 1 212 ? 42.850 27.060 3.201 1.00 13.15 222 TYR D C 1
ATOM 8678 O O . TYR D 1 212 ? 41.875 27.369 2.506 1.00 16.17 222 TYR D O 1
ATOM 8687 N N . HIS D 1 213 ? 43.549 27.933 3.895 1.00 10.90 223 HIS D N 1
ATOM 8688 C CA . HIS D 1 213 ? 43.083 29.286 4.159 1.00 13.07 223 HIS D CA 1
ATOM 8689 C C . HIS D 1 213 ? 43.973 30.226 3.365 1.00 13.18 223 HIS D C 1
ATOM 8690 O O . HIS D 1 213 ? 45.121 30.491 3.759 1.00 11.29 223 HIS D O 1
ATOM 8697 N N . MET D 1 214 ? 43.453 30.699 2.228 1.00 13.02 224 MET D N 1
ATOM 8698 C CA . MET D 1 214 ? 44.190 31.661 1.426 1.00 12.29 224 MET D CA 1
ATOM 8699 C C . MET D 1 214 ? 43.481 33.007 1.339 1.00 11.70 224 MET D C 1
ATOM 8700 O O . MET D 1 214 ? 42.287 33.147 1.626 1.00 13.38 224 MET D O 1
ATOM 8705 N N . HIS D 1 215 ? 44.265 34.006 0.957 1.00 13.00 225 HIS D N 1
ATOM 8706 C CA . HIS D 1 215 ? 43.840 35.395 0.887 1.00 13.63 225 HIS D CA 1
ATOM 8707 C C . HIS D 1 215 ? 43.976 35.868 -0.554 1.00 14.34 225 HIS D C 1
ATOM 8708 O O . HIS D 1 215 ? 44.843 35.390 -1.293 1.00 15.11 225 HIS D O 1
ATOM 8715 N N . GLN D 1 216 ? 43.151 36.834 -0.954 1.00 11.34 226 GLN D N 1
ATOM 8716 C CA . GLN D 1 216 ? 43.316 37.374 -2.305 1.00 12.02 226 GLN D CA 1
ATOM 8717 C C . GLN D 1 216 ? 42.892 38.832 -2.336 1.00 13.73 226 GLN D C 1
ATOM 8718 O O . GLN D 1 216 ? 41.707 39.138 -2.178 1.00 15.03 226 GLN D O 1
ATOM 8724 N N . TYR D 1 217 ? 43.847 39.716 -2.581 1.00 14.07 227 TYR D N 1
ATOM 8725 C CA . TYR D 1 217 ? 43.534 41.105 -2.879 1.00 12.72 227 TYR D CA 1
ATOM 8726 C C . TYR D 1 217 ? 43.625 41.337 -4.380 1.00 14.80 227 TYR D C 1
ATOM 8727 O O . TYR D 1 217 ? 44.108 40.495 -5.142 1.00 15.01 227 TYR D O 1
ATOM 8736 N N . LEU D 1 218 ? 43.108 42.489 -4.805 1.00 13.90 228 LEU D N 1
ATOM 8737 C CA . LEU D 1 218 ? 42.802 42.716 -6.206 1.00 14.46 228 LEU D CA 1
ATOM 8738 C C . LEU D 1 218 ? 43.604 43.843 -6.834 1.00 15.76 228 LEU D C 1
ATOM 8739 O O . LEU D 1 218 ? 43.379 44.151 -8.008 1.00 15.40 228 LEU D O 1
ATOM 8744 N N . ASP D 1 219 ? 44.512 44.477 -6.093 1.00 17.13 229 ASP D N 1
ATOM 8745 C CA . ASP D 1 219 ? 45.350 45.519 -6.663 1.00 16.19 229 ASP D CA 1
ATOM 8746 C C . ASP D 1 219 ? 46.581 44.884 -7.311 1.00 16.30 229 ASP D C 1
ATOM 8747 O O . ASP D 1 219 ? 46.771 43.664 -7.291 1.00 16.55 229 ASP D O 1
ATOM 8752 N N . SER D 1 220 ? 47.434 45.731 -7.893 1.00 20.17 230 SER D N 1
ATOM 8753 C CA . SER D 1 220 ? 48.466 45.245 -8.809 1.00 19.09 230 SER D CA 1
ATOM 8754 C C . SER D 1 220 ? 49.408 44.250 -8.143 1.00 15.55 230 SER D C 1
ATOM 8755 O O . SER D 1 220 ? 49.731 43.209 -8.727 1.00 19.57 230 SER D O 1
ATOM 8758 N N . ASP D 1 221 ? 49.858 44.539 -6.924 1.00 18.74 231 ASP D N 1
ATOM 8759 C CA . ASP D 1 221 ? 50.814 43.673 -6.252 1.00 20.04 231 ASP D CA 1
ATOM 8760 C C . ASP D 1 221 ? 50.165 42.747 -5.226 1.00 19.67 231 ASP D C 1
ATOM 8761 O O . ASP D 1 221 ? 50.881 42.093 -4.457 1.00 18.73 231 ASP D O 1
ATOM 8766 N N . GLY D 1 222 ? 48.833 42.664 -5.202 1.00 19.32 232 GLY D N 1
ATOM 8767 C CA . GLY D 1 222 ? 48.146 41.798 -4.258 1.00 13.81 232 GLY D CA 1
ATOM 8768 C C . GLY D 1 222 ? 48.278 42.184 -2.802 1.00 18.43 232 GLY D C 1
ATOM 8769 O O . GLY D 1 222 ? 47.946 41.372 -1.929 1.00 17.59 232 GLY D O 1
ATOM 8770 N N . SER D 1 223 ? 48.741 43.401 -2.506 1.00 15.14 233 SER D N 1
ATOM 8771 C CA . SER D 1 223 ? 48.930 43.826 -1.121 1.00 17.33 233 SER D CA 1
ATOM 8772 C C . SER D 1 223 ? 47.658 44.366 -0.498 1.00 16.97 233 SER D C 1
ATOM 8773 O O . SER D 1 223 ? 47.580 44.469 0.730 1.00 17.17 233 SER D O 1
ATOM 8776 N N . GLY D 1 224 ? 46.665 44.710 -1.310 1.00 15.23 234 GLY D N 1
ATOM 8777 C CA . GLY D 1 224 ? 45.472 45.333 -0.768 1.00 16.53 234 GLY D CA 1
ATOM 8778 C C . GLY D 1 224 ? 45.714 46.703 -0.178 1.00 18.49 234 GLY D C 1
ATOM 8779 O O . GLY D 1 224 ? 44.949 47.139 0.688 1.00 22.85 234 GLY D O 1
ATOM 8780 N N . THR D 1 225 ? 46.754 47.409 -0.625 1.00 17.51 235 THR D N 1
ATOM 8781 C CA . THR D 1 225 ? 47.021 48.749 -0.118 1.00 18.37 235 THR D CA 1
ATOM 8782 C C . THR D 1 225 ? 46.629 49.837 -1.110 1.00 22.86 235 THR D C 1
ATOM 8783 O O . THR D 1 225 ? 46.729 51.023 -0.777 1.00 21.74 235 THR D O 1
ATOM 8787 N N . SER D 1 226 ? 46.161 49.469 -2.304 1.00 18.08 236 SER D N 1
ATOM 8788 C CA . SER D 1 226 ? 45.680 50.434 -3.280 1.00 19.25 236 SER D CA 1
ATOM 8789 C C . SER D 1 226 ? 44.184 50.251 -3.489 1.00 21.30 236 SER D C 1
ATOM 8790 O O . SER D 1 226 ? 43.672 49.126 -3.447 1.00 20.93 236 SER D O 1
ATOM 8793 N N . SER D 1 227 ? 43.485 51.362 -3.707 1.00 15.57 237 SER D N 1
ATOM 8794 C CA . SER D 1 227 ? 42.068 51.296 -4.024 1.00 19.08 237 SER D CA 1
ATOM 8795 C C . SER D 1 227 ? 41.804 50.920 -5.476 1.00 18.86 237 SER D C 1
ATOM 8796 O O . SER D 1 227 ? 40.640 50.730 -5.850 1.00 18.18 237 SER D O 1
ATOM 8799 N N . THR D 1 228 ? 42.843 50.791 -6.294 1.00 17.94 238 THR D N 1
ATOM 8800 C CA . THR D 1 228 ? 42.688 50.443 -7.702 1.00 20.25 238 THR D CA 1
ATOM 8801 C C . THR D 1 228 ? 42.777 48.933 -7.878 1.00 20.46 238 THR D C 1
ATOM 8802 O O . THR D 1 228 ? 43.808 48.330 -7.561 1.00 19.55 238 THR D O 1
ATOM 8806 N N . CYS D 1 229 ? 41.710 48.327 -8.391 1.00 17.44 239 CYS D N 1
ATOM 8807 C CA . CYS D 1 229 ? 41.745 46.918 -8.766 1.00 17.88 239 CYS D CA 1
ATOM 8808 C C . CYS D 1 229 ? 42.172 46.770 -10.219 1.00 20.60 239 CYS D C 1
ATOM 8809 O O . CYS D 1 229 ? 41.837 47.602 -11.070 1.00 19.37 239 CYS D O 1
ATOM 8812 N N . VAL D 1 230 ? 42.907 45.685 -10.502 1.00 16.13 240 VAL D N 1
ATOM 8813 C CA . VAL D 1 230 ? 43.599 45.570 -11.789 1.00 16.96 240 VAL D CA 1
ATOM 8814 C C . VAL D 1 230 ? 42.603 45.587 -12.943 1.00 16.45 240 VAL D C 1
ATOM 8815 O O . VAL D 1 230 ? 42.784 46.305 -13.940 1.00 20.07 240 VAL D O 1
ATOM 8819 N N . ASN D 1 231 ? 41.563 44.773 -12.852 1.00 17.46 241 ASN D N 1
ATOM 8820 C CA . ASN D 1 231 ? 40.536 44.727 -13.884 1.00 15.69 241 ASN D CA 1
ATOM 8821 C C . ASN D 1 231 ? 39.347 43.957 -13.326 1.00 20.35 241 ASN D C 1
ATOM 8822 O O . ASN D 1 231 ? 39.374 43.477 -12.187 1.00 17.67 241 ASN D O 1
ATOM 8827 N N . SER D 1 232 ? 38.283 43.868 -14.131 1.00 17.27 242 SER D N 1
ATOM 8828 C CA . SER D 1 232 ? 36.991 43.417 -13.626 1.00 17.84 242 SER D CA 1
ATOM 8829 C C . SER D 1 232 ? 36.906 41.916 -13.382 1.00 17.00 242 SER D C 1
ATOM 8830 O O . SER D 1 232 ? 35.899 41.460 -12.814 1.00 16.09 242 SER D O 1
ATOM 8833 N N . THR D 1 233 ? 37.902 41.129 -13.801 1.00 16.77 243 THR D N 1
ATOM 8834 C CA . THR D 1 233 ? 37.894 39.699 -13.500 1.00 17.30 243 THR D CA 1
ATOM 8835 C C . THR D 1 233 ? 39.164 39.261 -12.767 1.00 15.87 243 THR D C 1
ATOM 8836 O O . THR D 1 233 ? 39.463 38.063 -12.718 1.00 16.67 243 THR D O 1
ATOM 8840 N N . ILE D 1 234 ? 39.893 40.203 -12.160 1.00 15.18 244 ILE D N 1
ATOM 8841 C CA . ILE D 1 234 ? 41.198 39.871 -11.592 1.00 17.52 244 ILE D CA 1
ATOM 8842 C C . ILE D 1 234 ? 41.057 38.904 -10.419 1.00 15.78 244 ILE D C 1
ATOM 8843 O O . ILE D 1 234 ? 41.959 38.094 -10.169 1.00 14.63 244 ILE D O 1
ATOM 8848 N N . GLY D 1 235 ? 39.950 38.974 -9.680 1.00 13.44 245 GLY D N 1
ATOM 8849 C CA . GLY D 1 235 ? 39.730 38.047 -8.580 1.00 15.71 245 GLY D CA 1
ATOM 8850 C C . GLY D 1 235 ? 39.584 36.597 -9.005 1.00 15.12 245 GLY D C 1
ATOM 8851 O O . GLY D 1 235 ? 40.362 35.731 -8.589 1.00 15.67 245 GLY D O 1
ATOM 8852 N N . ALA D 1 236 ? 38.582 36.328 -9.840 1.00 13.74 246 ALA D N 1
ATOM 8853 C CA . ALA D 1 236 ? 38.359 34.977 -10.354 1.00 14.95 246 ALA D CA 1
ATOM 8854 C C . ALA D 1 236 ? 39.606 34.419 -11.032 1.00 17.52 246 ALA D C 1
ATOM 8855 O O . ALA D 1 236 ? 39.990 33.263 -10.806 1.00 14.98 246 ALA D O 1
ATOM 8857 N N . THR D 1 237 ? 40.232 35.214 -11.902 1.00 14.33 247 THR D N 1
ATOM 8858 C CA . THR D 1 237 ? 41.421 34.723 -12.579 1.00 15.52 247 THR D CA 1
ATOM 8859 C C . THR D 1 237 ? 42.553 34.437 -11.594 1.00 15.93 247 THR D C 1
ATOM 8860 O O . THR D 1 237 ? 43.311 33.479 -11.792 1.00 18.24 247 THR D O 1
ATOM 8864 N N . ARG D 1 238 ? 42.660 35.210 -10.505 1.00 15.25 248 ARG D N 1
ATOM 8865 C CA . ARG D 1 238 ? 43.734 34.962 -9.544 1.00 15.13 248 ARG D CA 1
ATOM 8866 C C . ARG D 1 238 ? 43.500 33.719 -8.693 1.00 14.90 248 ARG D C 1
ATOM 8867 O O . ARG D 1 238 ? 44.445 33.257 -8.043 1.00 14.10 248 ARG D O 1
ATOM 8875 N N . LEU D 1 239 ? 42.300 33.144 -8.715 1.00 14.34 249 LEU D N 1
ATOM 8876 C CA . LEU D 1 239 ? 42.050 31.925 -7.957 1.00 14.63 249 LEU D CA 1
ATOM 8877 C C . LEU D 1 239 ? 42.283 30.655 -8.772 1.00 15.15 249 LEU D C 1
ATOM 8878 O O . LEU D 1 239 ? 42.291 29.565 -8.197 1.00 15.68 249 LEU D O 1
ATOM 8883 N N . MET D 1 240 ? 42.496 30.747 -10.091 1.00 14.12 250 MET D N 1
ATOM 8884 C CA . MET D 1 240 ? 42.464 29.514 -10.879 1.00 13.67 250 MET D CA 1
ATOM 8885 C C . MET D 1 240 ? 43.655 28.584 -10.616 1.00 12.42 250 MET D C 1
ATOM 8886 O O . MET D 1 240 ? 43.479 27.363 -10.647 1.00 14.72 250 MET D O 1
ATOM 8891 N N . ASP D 1 241 ? 44.863 29.104 -10.368 1.00 15.21 251 ASP D N 1
ATOM 8892 C CA . ASP D 1 241 ? 45.972 28.209 -10.008 1.00 15.46 251 ASP D CA 1
ATOM 8893 C C . ASP D 1 241 ? 45.635 27.398 -8.767 1.00 17.24 251 ASP D C 1
ATOM 8894 O O . ASP D 1 241 ? 45.865 26.180 -8.709 1.00 15.37 251 ASP D O 1
ATOM 8899 N N . ALA D 1 242 ? 45.131 28.078 -7.740 1.00 14.06 252 ALA D N 1
ATOM 8900 C CA . ALA D 1 242 ? 44.856 27.413 -6.471 1.00 13.74 252 ALA D CA 1
ATOM 8901 C C . ALA D 1 242 ? 43.719 26.420 -6.620 1.00 15.31 252 ALA D C 1
ATOM 8902 O O . ALA D 1 242 ? 43.749 25.331 -6.034 1.00 16.12 252 ALA D O 1
ATOM 8904 N N . THR D 1 243 ? 42.704 26.776 -7.406 1.00 14.77 253 THR D N 1
ATOM 8905 C CA . THR D 1 243 ? 41.599 25.853 -7.637 1.00 14.18 253 THR D CA 1
ATOM 8906 C C . THR D 1 243 ? 42.089 24.550 -8.266 1.00 15.89 253 THR D C 1
ATOM 8907 O O . THR D 1 243 ? 41.672 23.460 -7.857 1.00 14.27 253 THR D O 1
ATOM 8911 N N . ALA D 1 244 ? 42.977 24.634 -9.261 1.00 12.83 254 ALA D N 1
ATOM 8912 C CA . ALA D 1 244 ? 43.502 23.405 -9.853 1.00 15.01 254 ALA D CA 1
ATOM 8913 C C . ALA D 1 244 ? 44.267 22.574 -8.824 1.00 13.50 254 ALA D C 1
ATOM 8914 O O . ALA D 1 244 ? 44.143 21.339 -8.782 1.00 14.88 254 ALA D O 1
ATOM 8916 N N . TRP D 1 245 ? 45.066 23.228 -7.983 1.00 13.24 255 TRP D N 1
ATOM 8917 C CA . TRP D 1 245 ? 45.803 22.500 -6.952 1.00 15.32 255 TRP D CA 1
ATOM 8918 C C . TRP D 1 245 ? 44.855 21.843 -5.950 1.00 16.05 255 TRP D C 1
ATOM 8919 O O . TRP D 1 245 ? 45.047 20.681 -5.577 1.00 14.39 255 TRP D O 1
ATOM 8930 N N . LEU D 1 246 ? 43.818 22.565 -5.519 1.00 13.25 256 LEU D N 1
ATOM 8931 C CA . LEU D 1 246 ? 42.881 22.006 -4.544 1.00 14.35 256 LEU D CA 1
ATOM 8932 C C . LEU D 1 246 ? 42.151 20.797 -5.113 1.00 16.84 256 LEU D C 1
ATOM 8933 O O . LEU D 1 246 ? 42.024 19.760 -4.451 1.00 16.85 256 LEU D O 1
ATOM 8938 N N . LYS D 1 247 ? 41.656 20.914 -6.348 1.00 15.20 257 LYS D N 1
ATOM 8939 C CA . LYS D 1 247 ? 40.946 19.793 -6.952 1.00 16.07 257 LYS D CA 1
ATOM 8940 C C . LYS D 1 247 ? 41.879 18.603 -7.124 1.00 16.94 257 LYS D C 1
ATOM 8941 O O . LYS D 1 247 ? 41.551 17.476 -6.738 1.00 17.89 257 LYS D O 1
ATOM 8947 N N . SER D 1 248 ? 43.071 18.849 -7.664 1.00 13.87 258 SER D N 1
ATOM 8948 C CA . SER D 1 248 ? 43.993 17.757 -7.957 1.00 14.32 258 SER D CA 1
ATOM 8949 C C . SER D 1 248 ? 44.446 17.042 -6.691 1.00 20.50 258 SER D C 1
ATOM 8950 O O . SER D 1 248 ? 44.679 15.828 -6.714 1.00 19.72 258 SER D O 1
ATOM 8953 N N . ASN D 1 249 ? 44.584 17.771 -5.585 1.00 18.20 259 ASN D N 1
ATOM 8954 C CA . ASN D 1 249 ? 45.065 17.198 -4.333 1.00 16.53 259 ASN D CA 1
ATOM 8955 C C . ASN D 1 249 ? 43.939 16.866 -3.360 1.00 21.54 259 ASN D C 1
ATOM 8956 O O . ASN D 1 249 ? 44.211 16.477 -2.217 1.00 17.98 259 ASN D O 1
ATOM 8961 N N . ASN D 1 250 ? 42.685 16.985 -3.784 1.00 16.00 260 ASN D N 1
ATOM 8962 C CA . ASN D 1 250 ? 41.567 16.569 -2.947 1.00 19.34 260 ASN D CA 1
ATOM 8963 C C . ASN D 1 250 ? 41.549 17.335 -1.627 1.00 20.29 260 ASN D C 1
ATOM 8964 O O . ASN D 1 250 ? 41.374 16.743 -0.557 1.00 19.73 260 ASN D O 1
ATOM 8969 N N . LYS D 1 251 ? 41.759 18.649 -1.702 1.00 14.34 261 LYS D N 1
ATOM 8970 C CA . LYS D 1 251 ? 41.712 19.527 -0.536 1.00 14.85 261 LYS D CA 1
ATOM 8971 C C . LYS D 1 251 ? 40.547 20.503 -0.657 1.00 14.69 261 LYS D C 1
ATOM 8972 O O . LYS D 1 251 ? 39.970 20.688 -1.731 1.00 15.60 261 LYS D O 1
ATOM 8978 N N . ILE D 1 252 ? 40.196 21.141 0.466 1.00 13.78 262 ILE D N 1
ATOM 8979 C CA . ILE D 1 252 ? 39.167 22.175 0.452 1.00 13.18 262 ILE D CA 1
ATOM 8980 C C . ILE D 1 252 ? 39.719 23.430 1.118 1.00 13.94 262 ILE D C 1
ATOM 8981 O O . ILE D 1 252 ? 40.637 23.369 1.941 1.00 14.25 262 ILE D O 1
ATOM 8986 N N . ALA D 1 253 ? 39.181 24.578 0.725 1.00 14.40 263 ALA D N 1
ATOM 8987 C CA . ALA D 1 253 ? 39.783 25.861 1.070 1.00 13.03 263 ALA D CA 1
ATOM 8988 C C . ALA D 1 253 ? 38.701 26.851 1.478 1.00 15.20 263 ALA D C 1
ATOM 8989 O O . ALA D 1 253 ? 37.506 26.602 1.326 1.00 14.28 263 ALA D O 1
ATOM 8991 N N . ILE D 1 254 ? 39.147 27.982 2.016 1.00 13.27 264 ILE D N 1
ATOM 8992 C CA . ILE D 1 254 ? 38.286 29.114 2.347 1.00 11.28 264 ILE D CA 1
ATOM 8993 C C . ILE D 1 254 ? 39.072 30.368 2.008 1.00 15.38 264 ILE D C 1
ATOM 8994 O O . ILE D 1 254 ? 40.292 30.412 2.190 1.00 13.17 264 ILE D O 1
ATOM 8999 N N . LEU D 1 255 ? 38.385 31.374 1.474 1.00 13.77 265 LEU D N 1
ATOM 9000 C CA . LEU D 1 255 ? 39.037 32.642 1.134 1.00 14.37 265 LEU D CA 1
ATOM 9001 C C . LEU D 1 255 ? 38.915 33.537 2.357 1.00 14.91 265 LEU D C 1
ATOM 9002 O O . LEU D 1 255 ? 37.903 34.203 2.561 1.00 13.48 265 LEU D O 1
ATOM 9007 N N . GLY D 1 256 ? 39.949 33.526 3.214 1.00 13.32 266 GLY D N 1
ATOM 9008 C CA . GLY D 1 256 ? 39.805 34.097 4.543 1.00 13.37 266 GLY D CA 1
ATOM 9009 C C . GLY D 1 256 ? 40.002 35.597 4.642 1.00 12.55 266 GLY D C 1
ATOM 9010 O O . GLY D 1 256 ? 39.674 36.178 5.682 1.00 12.03 266 GLY D O 1
ATOM 9011 N N . GLN D 1 257 ? 40.573 36.223 3.613 1.00 13.24 267 GLN D N 1
ATOM 9012 C CA . GLN D 1 257 ? 40.649 37.675 3.500 1.00 11.71 267 GLN D CA 1
ATOM 9013 C C . GLN D 1 257 ? 40.568 38.012 2.024 1.00 13.73 267 GLN D C 1
ATOM 9014 O O . GLN D 1 257 ? 41.238 37.384 1.202 1.00 15.86 267 GLN D O 1
ATOM 9020 N N . TYR D 1 258 ? 39.764 39.012 1.707 1.00 12.47 268 TYR D N 1
ATOM 9021 C CA . TYR D 1 258 ? 39.683 39.583 0.371 1.00 10.86 268 TYR D CA 1
ATOM 9022 C C . TYR D 1 258 ? 38.961 40.911 0.524 1.00 14.21 268 TYR D C 1
ATOM 9023 O O . TYR D 1 258 ? 38.263 41.138 1.516 1.00 13.17 268 TYR D O 1
ATOM 9032 N N . ALA D 1 259 ? 39.170 41.801 -0.442 1.00 12.81 269 ALA D N 1
ATOM 9033 C CA . ALA D 1 259 ? 38.480 43.080 -0.437 1.00 12.55 269 ALA D CA 1
ATOM 9034 C C . ALA D 1 259 ? 38.694 43.753 -1.776 1.00 13.13 269 ALA D C 1
ATOM 9035 O O . ALA D 1 259 ? 39.664 43.475 -2.487 1.00 16.29 269 ALA D O 1
ATOM 9037 N N . GLY D 1 260 ? 37.768 44.648 -2.093 1.00 14.39 270 GLY D N 1
ATOM 9038 C CA . GLY D 1 260 ? 37.973 45.634 -3.129 1.00 14.94 270 GLY D CA 1
ATOM 9039 C C . GLY D 1 260 ? 37.446 46.958 -2.613 1.00 13.25 270 GLY D C 1
ATOM 9040 O O . GLY D 1 260 ? 36.606 47.001 -1.709 1.00 14.79 270 GLY D O 1
ATOM 9041 N N . ALA D 1 261 ? 37.974 48.037 -3.178 1.00 14.80 271 ALA D N 1
ATOM 9042 C CA . ALA D 1 261 ? 37.534 49.354 -2.765 1.00 18.08 271 ALA D CA 1
ATOM 9043 C C . ALA D 1 261 ? 36.176 49.671 -3.387 1.00 14.81 271 ALA D C 1
ATOM 9044 O O . ALA D 1 261 ? 35.668 48.943 -4.244 1.00 15.22 271 ALA D O 1
ATOM 9046 N N . VAL D 1 262 ? 35.584 50.777 -2.950 1.00 16.16 272 VAL D N 1
ATOM 9047 C CA . VAL D 1 262 ? 34.261 51.151 -3.441 1.00 16.17 272 VAL D CA 1
ATOM 9048 C C . VAL D 1 262 ? 34.404 51.880 -4.773 1.00 17.10 272 VAL D C 1
ATOM 9049 O O . VAL D 1 262 ? 34.428 53.115 -4.827 1.00 15.48 272 VAL D O 1
ATOM 9053 N N . ASN D 1 263 ? 34.535 51.106 -5.845 1.00 14.41 273 ASN D N 1
ATOM 9054 C CA . ASN D 1 263 ? 34.522 51.602 -7.215 1.00 14.17 273 ASN D CA 1
ATOM 9055 C C . ASN D 1 263 ? 34.122 50.427 -8.091 1.00 15.04 273 ASN D C 1
ATOM 9056 O O . ASN D 1 263 ? 34.111 49.272 -7.648 1.00 15.38 273 ASN D O 1
ATOM 9061 N N . SER D 1 264 ? 33.797 50.730 -9.349 1.00 15.28 274 SER D N 1
ATOM 9062 C CA . SER D 1 264 ? 33.093 49.744 -10.159 1.00 14.64 274 SER D CA 1
ATOM 9063 C C . SER D 1 264 ? 33.998 48.601 -10.603 1.00 14.72 274 SER D C 1
ATOM 9064 O O . SER D 1 264 ? 33.543 47.455 -10.702 1.00 14.72 274 SER D O 1
ATOM 9067 N N . VAL D 1 265 ? 35.257 48.886 -10.935 1.00 12.26 275 VAL D N 1
ATOM 9068 C CA . VAL D 1 265 ? 36.132 47.796 -11.352 1.00 14.12 275 VAL D CA 1
ATOM 9069 C C . VAL D 1 265 ? 36.336 46.832 -10.192 1.00 13.69 275 VAL D C 1
ATOM 9070 O O . VAL D 1 265 ? 36.226 45.611 -10.353 1.00 15.20 275 VAL D O 1
ATOM 9074 N N . CYS D 1 266 ? 36.574 47.366 -8.990 1.00 14.49 276 CYS D N 1
ATOM 9075 C CA . CYS D 1 266 ? 36.701 46.496 -7.823 1.00 15.00 276 CYS D CA 1
ATOM 9076 C C . CYS D 1 266 ? 35.416 45.727 -7.557 1.00 14.09 276 CYS D C 1
ATOM 9077 O O . CYS D 1 266 ? 35.455 44.530 -7.243 1.00 13.25 276 CYS D O 1
ATOM 9080 N N . GLU D 1 267 ? 34.264 46.406 -7.636 1.00 12.91 277 GLU D N 1
ATOM 9081 C CA . GLU D 1 267 ? 33.001 45.746 -7.306 1.00 13.97 277 GLU D CA 1
ATOM 9082 C C . GLU D 1 267 ? 32.732 44.584 -8.249 1.00 16.38 277 GLU D C 1
ATOM 9083 O O . GLU D 1 267 ? 32.297 43.509 -7.819 1.00 15.71 277 GLU D O 1
ATOM 9089 N N . GLU D 1 268 ? 32.960 44.793 -9.547 1.00 14.40 278 GLU D N 1
ATOM 9090 C CA . GLU D 1 268 ? 32.792 43.715 -10.516 1.00 15.34 278 GLU D CA 1
ATOM 9091 C C . GLU D 1 268 ? 33.766 42.578 -10.239 1.00 13.59 278 GLU D C 1
ATOM 9092 O O . GLU D 1 268 ? 33.399 41.401 -10.320 1.00 15.57 278 GLU D O 1
ATOM 9098 N N . ALA D 1 269 ? 35.018 42.911 -9.930 1.00 12.96 279 ALA D N 1
ATOM 9099 C CA . ALA D 1 269 ? 35.993 41.864 -9.627 1.00 13.96 279 ALA D CA 1
ATOM 9100 C C . ALA D 1 269 ? 35.568 41.062 -8.404 1.00 15.57 279 ALA D C 1
ATOM 9101 O O . ALA D 1 269 ? 35.680 39.830 -8.390 1.00 17.08 279 ALA D O 1
ATOM 9103 N N . VAL D 1 270 ? 35.052 41.740 -7.379 1.00 12.54 280 VAL D N 1
ATOM 9104 C CA . VAL D 1 270 ? 34.584 41.036 -6.186 1.00 14.48 280 VAL D CA 1
ATOM 9105 C C . VAL D 1 270 ? 33.425 40.106 -6.526 1.00 16.12 280 VAL D C 1
ATOM 9106 O O . VAL D 1 270 ? 33.449 38.917 -6.187 1.00 14.59 280 VAL D O 1
ATOM 9110 N N . GLU D 1 271 ? 32.382 40.617 -7.194 1.00 14.96 281 GLU D N 1
ATOM 9111 C CA . GLU D 1 271 ? 31.259 39.717 -7.474 1.00 19.21 281 GLU D CA 1
ATOM 9112 C C . GLU D 1 271 ? 31.682 38.555 -8.359 1.00 17.83 281 GLU D C 1
ATOM 9113 O O . GLU D 1 271 ? 31.230 37.420 -8.158 1.00 19.47 281 GLU D O 1
ATOM 9119 N N . GLY D 1 272 ? 32.532 38.815 -9.354 1.00 17.00 282 GLY D N 1
ATOM 9120 C CA . GLY D 1 272 ? 32.985 37.732 -10.211 1.00 18.39 282 GLY D CA 1
ATOM 9121 C C . GLY D 1 272 ? 33.748 36.681 -9.432 1.00 15.93 282 GLY D C 1
ATOM 9122 O O . GLY D 1 272 ? 33.636 35.480 -9.709 1.00 18.31 282 GLY D O 1
ATOM 9123 N N . MET D 1 273 ? 34.519 37.119 -8.431 1.00 14.49 283 MET D N 1
ATOM 9124 C CA . MET D 1 273 ? 35.315 36.166 -7.664 1.00 15.53 283 MET D CA 1
ATOM 9125 C C . MET D 1 273 ? 34.405 35.308 -6.792 1.00 15.81 283 MET D C 1
ATOM 9126 O O . MET D 1 273 ? 34.589 34.086 -6.698 1.00 15.21 283 MET D O 1
ATOM 9131 N N . LEU D 1 274 ? 33.400 35.931 -6.173 1.00 15.19 284 LEU D N 1
ATOM 9132 C CA . LEU D 1 274 ? 32.444 35.179 -5.361 1.00 15.94 284 LEU D CA 1
ATOM 9133 C C . LEU D 1 274 ? 31.584 34.255 -6.227 1.00 15.29 284 LEU D C 1
ATOM 9134 O O . LEU D 1 274 ? 31.257 33.133 -5.816 1.00 17.20 284 LEU D O 1
ATOM 9139 N N . ASP D 1 275 ? 31.202 34.709 -7.429 1.00 16.30 285 ASP D N 1
ATOM 9140 C CA . ASP D 1 275 ? 30.526 33.826 -8.379 1.00 16.55 285 ASP D CA 1
ATOM 9141 C C . ASP D 1 275 ? 31.391 32.616 -8.720 1.00 18.02 285 ASP D C 1
ATOM 9142 O O . ASP D 1 275 ? 30.891 31.486 -8.821 1.00 16.31 285 ASP D O 1
ATOM 9147 N N . TYR D 1 276 ? 32.687 32.851 -8.946 1.00 14.91 286 TYR D N 1
ATOM 9148 C CA . TYR D 1 276 ? 33.622 31.777 -9.249 1.00 17.87 286 TYR D CA 1
ATOM 9149 C C . TYR D 1 276 ? 33.684 30.774 -8.104 1.00 17.41 286 TYR D C 1
ATOM 9150 O O . TYR D 1 276 ? 33.641 29.557 -8.325 1.00 16.89 286 TYR D O 1
ATOM 9159 N N . ILE D 1 277 ? 33.740 31.269 -6.866 1.00 16.23 287 ILE D N 1
ATOM 9160 C CA . ILE D 1 277 ? 33.716 30.384 -5.702 1.00 17.08 287 ILE D CA 1
ATOM 9161 C C . ILE D 1 277 ? 32.444 29.536 -5.682 1.00 19.99 287 ILE D C 1
ATOM 9162 O O . ILE D 1 277 ? 32.494 28.331 -5.407 1.00 18.11 287 ILE D O 1
ATOM 9167 N N . ASP D 1 278 ? 31.287 30.133 -5.988 1.00 17.97 288 ASP D N 1
ATOM 9168 C CA . ASP D 1 278 ? 30.062 29.336 -6.058 1.00 19.33 288 ASP D CA 1
ATOM 9169 C C . ASP D 1 278 ? 30.171 28.252 -7.127 1.00 19.95 288 ASP D C 1
ATOM 9170 O O . ASP D 1 278 ? 29.769 27.105 -6.898 1.00 19.53 288 ASP D O 1
ATOM 9175 N N . GLU D 1 279 ? 30.723 28.588 -8.300 1.00 18.45 289 GLU D N 1
ATOM 9176 C CA . GLU D 1 279 ? 30.849 27.593 -9.363 1.00 19.22 289 GLU D CA 1
ATOM 9177 C C . GLU D 1 279 ? 31.853 26.506 -9.014 1.00 21.91 289 GLU D C 1
ATOM 9178 O O . GLU D 1 279 ? 31.760 25.394 -9.546 1.00 22.41 289 GLU D O 1
ATOM 9184 N N . ASN D 1 280 ? 32.799 26.801 -8.130 1.00 16.83 290 ASN D N 1
ATOM 9185 C CA . ASN D 1 280 ? 33.825 25.864 -7.704 1.00 18.04 290 ASN D CA 1
ATOM 9186 C C . ASN D 1 280 ? 33.679 25.554 -6.220 1.00 16.84 290 ASN D C 1
ATOM 9187 O O . ASN D 1 280 ? 34.664 25.456 -5.479 1.00 15.95 290 ASN D O 1
ATOM 9192 N N . SER D 1 281 ? 32.427 25.406 -5.781 1.00 16.54 291 SER D N 1
ATOM 9193 C CA . SER D 1 281 ? 32.110 25.155 -4.384 1.00 17.25 291 SER D CA 1
ATOM 9194 C C . SER D 1 281 ? 32.535 23.765 -3.929 1.00 18.17 291 SER D C 1
ATOM 9195 O O . SER D 1 281 ? 32.490 23.483 -2.727 1.00 18.66 291 SER D O 1
ATOM 9198 N N . ASP D 1 282 ? 32.958 22.894 -4.848 1.00 18.32 292 ASP D N 1
ATOM 9199 C CA . ASP D 1 282 ? 33.498 21.610 -4.416 1.00 20.52 292 ASP D CA 1
ATOM 9200 C C . ASP D 1 282 ? 34.783 21.796 -3.624 1.00 18.66 292 ASP D C 1
ATOM 9201 O O . ASP D 1 282 ? 35.087 20.985 -2.743 1.00 19.37 292 ASP D O 1
ATOM 9206 N N . VAL D 1 283 ? 35.532 22.866 -3.892 1.00 14.63 293 VAL D N 1
ATOM 9207 C CA . VAL D 1 283 ? 36.793 23.097 -3.203 1.00 17.78 293 VAL D CA 1
ATOM 9208 C C . VAL D 1 283 ? 36.850 24.431 -2.474 1.00 14.75 293 VAL D C 1
ATOM 9209 O O . VAL D 1 283 ? 37.765 24.625 -1.661 1.00 18.06 293 VAL D O 1
ATOM 9213 N N . TRP D 1 284 ? 35.965 25.383 -2.761 1.00 13.90 294 TRP D N 1
ATOM 9214 C CA . TRP D 1 284 ? 35.914 26.638 -2.019 1.00 14.00 294 TRP D CA 1
ATOM 9215 C C . TRP D 1 284 ? 34.679 26.619 -1.130 1.00 19.20 294 TRP D C 1
ATOM 9216 O O . TRP D 1 284 ? 33.550 26.565 -1.633 1.00 19.09 294 TRP D O 1
ATOM 9227 N N . THR D 1 285 ? 34.897 26.659 0.185 1.00 14.88 295 THR D N 1
ATOM 9228 C CA . THR D 1 285 ? 33.812 26.597 1.158 1.00 14.51 295 THR D CA 1
ATOM 9229 C C . THR D 1 285 ? 33.201 27.955 1.470 1.00 18.47 295 THR D C 1
ATOM 9230 O O . THR D 1 285 ? 32.155 28.002 2.129 1.00 18.23 295 THR D O 1
ATOM 9234 N N . GLY D 1 286 ? 33.820 29.050 1.048 1.00 16.91 296 GLY D N 1
ATOM 9235 C CA . GLY D 1 286 ? 33.279 30.365 1.332 1.00 18.77 296 GLY D CA 1
ATOM 9236 C C . GLY D 1 286 ? 34.367 31.417 1.340 1.00 14.31 296 GLY D C 1
ATOM 9237 O O . GLY D 1 286 ? 35.469 31.199 0.847 1.00 13.26 296 GLY D O 1
ATOM 9238 N N . ALA D 1 287 ? 34.024 32.573 1.908 1.00 14.22 297 ALA D N 1
ATOM 9239 C CA . ALA D 1 287 ? 34.890 33.742 1.813 1.00 14.09 297 ALA D CA 1
ATOM 9240 C C . ALA D 1 287 ? 34.579 34.692 2.959 1.00 12.61 297 ALA D C 1
ATOM 9241 O O . ALA D 1 287 ? 33.430 34.800 3.405 1.00 14.72 297 ALA D O 1
ATOM 9243 N N . ILE D 1 288 ? 35.613 35.386 3.420 1.00 10.26 298 ILE D N 1
ATOM 9244 C CA . ILE D 1 288 ? 35.510 36.265 4.585 1.00 12.33 298 ILE D CA 1
ATOM 9245 C C . ILE D 1 288 ? 36.100 37.617 4.210 1.00 11.86 298 ILE D C 1
ATOM 9246 O O . ILE D 1 288 ? 37.288 37.711 3.864 1.00 12.74 298 ILE D O 1
ATOM 9251 N N . TRP D 1 289 ? 35.272 38.657 4.280 1.00 11.91 299 TRP D N 1
ATOM 9252 C CA . TRP D 1 289 ? 35.660 39.996 3.857 1.00 12.38 299 TRP D CA 1
ATOM 9253 C C . TRP D 1 289 ? 36.629 40.643 4.846 1.00 14.30 299 TRP D C 1
ATOM 9254 O O . TRP D 1 289 ? 36.483 40.491 6.057 1.00 14.57 299 TRP D O 1
ATOM 9265 N N . TRP D 1 290 ? 37.617 41.385 4.326 1.00 12.42 300 TRP D N 1
ATOM 9266 C CA . TRP D 1 290 ? 38.505 42.220 5.136 1.00 12.18 300 TRP D CA 1
ATOM 9267 C C . TRP D 1 290 ? 38.121 43.680 4.899 1.00 14.33 300 TRP D C 1
ATOM 9268 O O . TRP D 1 290 ? 38.347 44.208 3.806 1.00 14.93 300 TRP D O 1
ATOM 9279 N N . ALA D 1 291 ? 37.557 44.348 5.911 1.00 13.67 301 ALA D N 1
ATOM 9280 C CA . ALA D 1 291 ? 37.308 43.815 7.247 1.00 14.07 301 ALA D CA 1
ATOM 9281 C C . ALA D 1 291 ? 36.224 44.657 7.927 1.00 15.52 301 ALA D C 1
ATOM 9282 O O . ALA D 1 291 ? 35.930 45.780 7.486 1.00 15.26 301 ALA D O 1
ATOM 9284 N N . ALA D 1 292 ? 35.636 44.113 8.994 1.00 12.86 302 ALA D N 1
ATOM 9285 C CA . ALA D 1 292 ? 34.845 44.890 9.928 1.00 11.53 302 ALA D CA 1
ATOM 9286 C C . ALA D 1 292 ? 35.672 45.128 11.192 1.00 12.26 302 ALA D C 1
ATOM 9287 O O . ALA D 1 292 ? 36.861 44.787 11.260 1.00 14.69 302 ALA D O 1
ATOM 9289 N N . GLY D 1 293 ? 35.054 45.742 12.200 1.00 14.56 303 GLY D N 1
ATOM 9290 C CA . GLY D 1 293 ? 35.775 46.183 13.372 1.00 14.38 303 GLY D CA 1
ATOM 9291 C C . GLY D 1 293 ? 35.424 47.620 13.697 1.00 13.96 303 GLY D C 1
ATOM 9292 O O . GLY D 1 293 ? 35.042 48.402 12.819 1.00 15.00 303 GLY D O 1
ATOM 9293 N N . PRO D 1 294 ? 35.537 47.998 14.974 1.00 15.40 304 PRO D N 1
ATOM 9294 C CA . PRO D 1 294 ? 34.979 49.279 15.421 1.00 14.80 304 PRO D CA 1
ATOM 9295 C C . PRO D 1 294 ? 35.909 50.481 15.339 1.00 15.39 304 PRO D C 1
ATOM 9296 O O . PRO D 1 294 ? 35.447 51.598 15.625 1.00 18.96 304 PRO D O 1
ATOM 9300 N N . TRP D 1 295 ? 37.179 50.295 14.992 1.00 16.26 305 TRP D N 1
ATOM 9301 C CA . TRP D 1 295 ? 38.166 51.375 14.973 1.00 18.93 305 TRP D CA 1
ATOM 9302 C C . TRP D 1 295 ? 38.715 51.657 13.581 1.00 15.92 305 TRP D C 1
ATOM 9303 O O . TRP D 1 295 ? 39.839 52.134 13.445 1.00 18.27 305 TRP D O 1
ATOM 9314 N N . TRP D 1 296 ? 37.937 51.389 12.540 1.00 14.80 306 TRP D N 1
ATOM 9315 C CA . TRP D 1 296 ? 38.439 51.559 11.182 1.00 14.66 306 TRP D CA 1
ATOM 9316 C C . TRP D 1 296 ? 38.224 52.959 10.622 1.00 15.09 306 TRP D C 1
ATOM 9317 O O . TRP D 1 296 ? 38.928 53.350 9.683 1.00 15.83 306 TRP D O 1
ATOM 9328 N N . GLY D 1 297 ? 37.256 53.704 11.150 1.00 15.37 307 GLY D N 1
ATOM 9329 C CA . GLY D 1 297 ? 36.961 55.006 10.576 1.00 17.37 307 GLY D CA 1
ATOM 9330 C C . GLY D 1 297 ? 36.656 54.849 9.104 1.00 17.14 307 GLY D C 1
ATOM 9331 O O . GLY D 1 297 ? 35.911 53.946 8.699 1.00 17.57 307 GLY D O 1
ATOM 9332 N N . ASP D 1 298 ? 37.235 55.725 8.277 1.00 16.54 308 ASP D N 1
ATOM 9333 C CA . ASP D 1 298 ? 36.918 55.730 6.848 1.00 20.25 308 ASP D CA 1
ATOM 9334 C C . ASP D 1 298 ? 37.878 54.872 6.028 1.00 15.78 308 ASP D C 1
ATOM 9335 O O . ASP D 1 298 ? 38.127 55.157 4.846 1.00 17.53 308 ASP D O 1
ATOM 9340 N N . TYR D 1 299 ? 38.401 53.803 6.627 1.00 14.79 309 TYR D N 1
ATOM 9341 C CA . TYR D 1 299 ? 39.183 52.803 5.907 1.00 15.40 309 TYR D CA 1
ATOM 9342 C C . TYR D 1 299 ? 38.458 52.356 4.646 1.00 15.13 309 TYR D C 1
ATOM 9343 O O . TYR D 1 299 ? 37.271 52.023 4.679 1.00 14.81 309 TYR D O 1
ATOM 9352 N N . MET D 1 300 ? 39.197 52.317 3.540 1.00 13.28 310 MET D N 1
ATOM 9353 C CA . MET D 1 300 ? 38.587 52.036 2.248 1.00 12.63 310 MET D CA 1
ATOM 9354 C C . MET D 1 300 ? 37.887 50.683 2.186 1.00 14.87 310 MET D C 1
ATOM 9355 O O . MET D 1 300 ? 36.976 50.516 1.368 1.00 16.26 310 MET D O 1
ATOM 9360 N N . PHE D 1 301 ? 38.279 49.719 3.023 1.00 14.79 311 PHE D N 1
ATOM 9361 C CA . PHE D 1 301 ? 37.681 48.390 3.007 1.00 14.31 311 PHE D CA 1
ATOM 9362 C C . PHE D 1 301 ? 36.719 48.143 4.162 1.00 10.97 311 PHE D C 1
ATOM 9363 O O . PHE D 1 301 ? 36.232 47.019 4.291 1.00 14.34 311 PHE D O 1
ATOM 9371 N N . SER D 1 302 ? 36.451 49.130 5.025 1.00 13.61 312 SER D N 1
ATOM 9372 C CA . SER D 1 302 ? 35.672 48.823 6.224 1.00 13.64 312 SER D CA 1
ATOM 9373 C C . SER D 1 302 ? 34.202 48.615 5.889 1.00 15.29 312 SER D C 1
ATOM 9374 O O . SER D 1 302 ? 33.568 49.485 5.275 1.00 15.28 312 SER D O 1
ATOM 9377 N N . VAL D 1 303 ? 33.649 47.482 6.338 1.00 12.82 313 VAL D N 1
ATOM 9378 C CA . VAL D 1 303 ? 32.217 47.224 6.245 1.00 14.00 313 VAL D CA 1
ATOM 9379 C C . VAL D 1 303 ? 31.556 47.307 7.622 1.00 12.62 313 VAL D C 1
ATOM 9380 O O . VAL D 1 303 ? 30.459 46.805 7.802 1.00 13.31 313 VAL D O 1
ATOM 9384 N N . GLU D 1 304 ? 32.215 47.930 8.606 1.00 12.42 314 GLU D N 1
ATOM 9385 C CA . GLU D 1 304 ? 31.563 48.096 9.897 1.00 12.39 314 GLU D CA 1
ATOM 9386 C C . GLU D 1 304 ? 30.251 48.843 9.674 1.00 14.54 314 GLU D C 1
ATOM 9387 O O . GLU D 1 304 ? 30.234 49.849 8.945 1.00 15.39 314 GLU D O 1
ATOM 9393 N N . PRO D 1 305 ? 29.135 48.375 10.238 1.00 14.43 315 PRO D N 1
ATOM 9394 C CA . PRO D 1 305 ? 27.837 48.932 9.813 1.00 16.20 315 PRO D CA 1
ATOM 9395 C C . PRO D 1 305 ? 27.686 50.428 10.053 1.00 19.68 315 PRO D C 1
ATOM 9396 O O . PRO D 1 305 ? 27.171 51.139 9.177 1.00 21.61 315 PRO D O 1
ATOM 9400 N N . ASP D 1 306 ? 28.097 50.941 11.213 1.00 18.43 316 ASP D N 1
ATOM 9401 C CA . ASP D 1 306 ? 27.742 52.326 11.511 1.00 23.65 316 ASP D CA 1
ATOM 9402 C C . ASP D 1 306 ? 28.509 53.306 10.626 1.00 21.68 316 ASP D C 1
ATOM 9403 O O . ASP D 1 306 ? 27.954 54.330 10.211 1.00 26.16 316 ASP D O 1
ATOM 9408 N N . ASN D 1 307 ? 29.774 53.015 10.296 1.00 22.14 317 ASN D N 1
ATOM 9409 C CA . ASN D 1 307 ? 30.547 54.020 9.572 1.00 20.98 317 ASN D CA 1
ATOM 9410 C C . ASN D 1 307 ? 31.507 53.467 8.522 1.00 19.54 317 ASN D C 1
ATOM 9411 O O . ASN D 1 307 ? 32.342 54.232 8.017 1.00 18.67 317 ASN D O 1
ATOM 9416 N N . GLY D 1 308 ? 31.409 52.189 8.154 1.00 18.06 318 GLY D N 1
ATOM 9417 C CA . GLY D 1 308 ? 32.276 51.628 7.143 1.00 14.75 318 GLY D CA 1
ATOM 9418 C C . GLY D 1 308 ? 31.916 52.127 5.754 1.00 15.08 318 GLY D C 1
ATOM 9419 O O . GLY D 1 308 ? 30.778 51.983 5.298 1.00 14.32 318 GLY D O 1
ATOM 9420 N N . PRO D 1 309 ? 32.880 52.731 5.054 1.00 16.18 319 PRO D N 1
ATOM 9421 C CA . PRO D 1 309 ? 32.592 53.255 3.703 1.00 15.63 319 PRO D CA 1
ATOM 9422 C C . PRO D 1 309 ? 32.241 52.175 2.702 1.00 16.05 319 PRO D C 1
ATOM 9423 O O . PRO D 1 309 ? 31.570 52.466 1.696 1.00 12.16 319 PRO D O 1
ATOM 9427 N N . ALA D 1 310 ? 32.645 50.934 2.959 1.00 12.73 320 ALA D N 1
ATOM 9428 C CA . ALA D 1 310 ? 32.377 49.829 2.056 1.00 14.79 320 ALA D CA 1
ATOM 9429 C C . ALA D 1 310 ? 31.125 49.048 2.424 1.00 14.10 320 ALA D C 1
ATOM 9430 O O . ALA D 1 310 ? 30.749 48.146 1.675 1.00 12.61 320 ALA D O 1
ATOM 9432 N N . TYR D 1 311 ? 30.462 49.391 3.534 1.00 12.54 321 TYR D N 1
ATOM 9433 C CA . TYR D 1 311 ? 29.306 48.627 3.990 1.00 13.94 321 TYR D CA 1
ATOM 9434 C C . TYR D 1 311 ? 28.209 48.578 2.933 1.00 13.53 321 TYR D C 1
ATOM 9435 O O . TYR D 1 311 ? 27.738 47.500 2.562 1.00 13.14 321 TYR D O 1
ATOM 9444 N N . SER D 1 312 ? 27.764 49.742 2.451 1.00 14.43 322 SER D N 1
ATOM 9445 C CA . SER D 1 312 ? 26.561 49.740 1.619 1.00 15.71 322 SER D CA 1
ATOM 9446 C C . SER D 1 312 ? 26.780 48.976 0.318 1.00 14.41 322 SER D C 1
ATOM 9447 O O . SER D 1 312 ? 25.852 48.340 -0.201 1.00 15.05 322 SER D O 1
ATOM 9450 N N . THR D 1 313 ? 27.994 49.012 -0.213 1.00 13.04 323 THR D N 1
ATOM 9451 C CA . THR D 1 313 ? 28.279 48.320 -1.463 1.00 15.33 323 THR D CA 1
ATOM 9452 C C . THR D 1 313 ? 28.454 46.822 -1.236 1.00 14.67 323 THR D C 1
ATOM 9453 O O . THR D 1 313 ? 27.863 45.999 -1.949 1.00 13.33 323 THR D O 1
ATOM 9457 N N . TYR D 1 314 ? 29.267 46.446 -0.250 1.00 12.25 324 TYR D N 1
ATOM 9458 C CA . TYR D 1 314 ? 29.724 45.067 -0.190 1.00 15.48 324 TYR D CA 1
ATOM 9459 C C . TYR D 1 314 ? 28.951 44.195 0.794 1.00 16.42 324 TYR D C 1
ATOM 9460 O O . TYR D 1 314 ? 28.993 42.963 0.669 1.00 14.25 324 TYR D O 1
ATOM 9469 N N . ASP D 1 315 ? 28.223 44.781 1.744 1.00 15.59 325 ASP D N 1
ATOM 9470 C CA . ASP D 1 315 ? 27.411 43.954 2.633 1.00 15.77 325 ASP D CA 1
ATOM 9471 C C . ASP D 1 315 ? 26.391 43.131 1.851 1.00 15.23 325 ASP D C 1
ATOM 9472 O O . ASP D 1 315 ? 26.334 41.908 2.044 1.00 14.34 325 ASP D O 1
ATOM 9477 N N . PRO D 1 316 ? 25.596 43.703 0.950 1.00 14.64 326 PRO D N 1
ATOM 9478 C CA . PRO D 1 316 ? 24.687 42.849 0.158 1.00 17.53 326 PRO D CA 1
ATOM 9479 C C . PRO D 1 316 ? 25.388 41.858 -0.748 1.00 17.75 326 PRO D C 1
ATOM 9480 O O . PRO D 1 316 ? 24.843 40.773 -0.990 1.00 17.02 326 PRO D O 1
ATOM 9484 N N . ILE D 1 317 ? 26.587 42.178 -1.235 1.00 15.46 327 ILE D N 1
ATOM 9485 C CA . ILE D 1 317 ? 27.311 41.251 -2.096 1.00 16.45 327 ILE D CA 1
ATOM 9486 C C . ILE D 1 317 ? 27.745 40.023 -1.302 1.00 16.79 327 ILE D C 1
ATOM 9487 O O . ILE D 1 317 ? 27.579 38.880 -1.750 1.00 18.43 327 ILE D O 1
ATOM 9492 N N . ILE D 1 318 ? 28.301 40.242 -0.109 1.00 14.20 328 ILE D N 1
ATOM 9493 C CA . ILE D 1 318 ? 28.650 39.132 0.773 1.00 15.05 328 ILE D CA 1
ATOM 9494 C C . ILE D 1 318 ? 27.432 38.258 1.033 1.00 19.23 328 ILE D C 1
ATOM 9495 O O . ILE D 1 318 ? 27.519 37.025 1.013 1.00 20.33 328 ILE D O 1
ATOM 9500 N N . LEU D 1 319 ? 26.270 38.885 1.248 1.00 17.17 329 LEU D N 1
ATOM 9501 C CA . LEU D 1 319 ? 25.057 38.154 1.593 1.00 18.67 329 LEU D CA 1
ATOM 9502 C C . LEU D 1 319 ? 24.460 37.398 0.411 1.00 23.13 329 LEU D C 1
ATOM 9503 O O . LEU D 1 319 ? 23.659 36.480 0.617 1.00 22.92 329 LEU D O 1
ATOM 9508 N N . GLU D 1 320 ? 24.825 37.754 -0.813 1.00 22.83 330 GLU D N 1
ATOM 9509 C CA . GLU D 1 320 ? 24.329 37.037 -1.983 1.00 24.75 330 GLU D CA 1
ATOM 9510 C C . GLU D 1 320 ? 24.725 35.568 -1.933 1.00 32.64 330 GLU D C 1
ATOM 9511 O O . GLU D 1 320 ? 23.912 34.700 -2.237 1.00 31.15 330 GLU D O 1
#

Secondary structure (DSSP, 8-state):
-EEEEEE-STT-STTSSS--BTTTB----HHHHHHHHHHT--EEEEEE-HHHHS-SSTTSPPPHHHHHHHHHHHHHHHHTT-EEEEEE--TTEETTEE---HHHHHHHHHHHHHTTTT-TTEEEES-S---SS-HHHHHHHHHHHHHHHHHTT--SS-EEEE-SGGGBSTTTTT---TTS--HHHHGGG---TT--EEEEEEEE-STTSSS-SS--S-TTHHHHHHHHHHHHHHHTT--EEEEEEE--SSHHHHHHHHHHHHHHHHTTTTEEEEEEEEE-TT-TT-TT---TTT-TTHHHHHHHHHHT-/-EEEEEE-STT-STTSSS--BTTTB----HHHHHHHHHHT--EEEEEE-HHHHS-SSTTSPPPHHHHHHHHHHHHHHHHTT-EEEEEE-STTEETTEEP--HHHHHHHHHHHHHTTTT-TTEEEES-S---SS-HHHHHHHHHHHHHHHHHTT--SS-EEEE-SGGGBGGGTTT---TTS--HHHHSTT---TT--EEEEEEE--STTSSS-SS--S-TTHHHHHTHHHHHHHHHHT--EEEEEE---SSHHHHHHHHHHHHHHHHTTTTEEEEEEEEE-TT-TT-TT---TTT-TTHHHHHHHHHHT-/-EEEEEE--TT--TTSSS--BTTTB----HHHHHHHHHHT--EEEEEE-HHHHS-SSTTSPPPHHHHHHHHHHHHHHHHTT-EEEEEE-STTEETTEE---HHHHHHHHHHHHHTTTT-TTEEEES-S---SS-HHHHHHHHHHHHHHHHHTT--SS-EEEE-SGGGBGGGTTT-B-TTS-BHHHHSTT---TT--EEEEEE---STTSSS-SS----TTHHHHHTHHHHHHHHHHT--EEEEE----SSHHHHHHHHHHHHHHHHTTTTEEEEEEEEE-TT-TT-TT---TTT-TTHHHHHHHHHT-/-EEEEEE-STT--TTSSS--BTTTB----HHHHHHHHHHT--EEEEEE-HHHHS-SSTTS---HHHHHHHHHHHHHHHHTT-EEEEEE--TTEETTEE---HHHHHHHHHHHHHTTTT-TTEEEES-S---SS-HHHHHHHHHHHHHHHHHTT--SS-EEEE-SGGGBGGGTTT---TTS--HHHHSTT---TT--EEEEEEEE-STTSSS--S--S-TTHHHHHHHHHHHHHHHHT--EEEEEEE--SSHHHHHHHHHHHHHHHHTTTTEEEEEEEEE-TT-TT-TT---TTT-TTHHHHHHHHH-

Foldseek 3Di:
DQFAFEADFQCAQVLDVVDDEPPGGHFFDLVLVVVLVVLPHAEYEYEHAQCNQANDALLHAGDPVSVVRVVVSCCSRVVSPHAYEYEHAALCDDNRHRPQDLQSLLNSLLRVLLVVQPRLSYAYESYFAHEQAAQQRLQSNLLSNLNSNVVSNNQNHAYERAGYRRSALLCQPPDAHPNGDHNLRHNLPRDHPNPRYAHEHEAEADDVRPPPDLDGPFLQRQLVSNVVSLVSCVVSVAAHEHEEYFHFPDDSSLSNVLNNLVSCVVSVSRYVYYYYPHEYDPCAAPRRYLRPPHDRCVVPCSVVSSVSD/DAFAFEADFQCAQVVDVVDDDPPGGHFFDLVLLVVLVVLPHAEYEYEHALCNQANDFLLHAGDVVSLVRVVVNCCSRVVSPHAYEYEHAALCDDPRHRPQDLQSLLNNLLRNLLVVLPRQSYAYESYFANEQAAQQRLQSNLLSNLNSNVVSNSQRHAYERAGYRRSALLCQPPDGHPNGDHVLPRNLPRDHPNPRYAHEHEAEADPVRPVPDQDGPFLARQLVSNVVSLVSCVVSVAAYEHEEYFHFPDDGRLNNVLNNLVNCVVSVSRYVYYYYPHEYDPCAAPRRYLRPPHHRCVVPCSVVSSVSD/DAFAFEADFQCAQVVDVVDDEPPRTYAFDLVLVLVLVVLPGAEYEYEHALCNQANDFLLHAGDCVSVVRVVVVCCSRVVSPHAYEDEHAALCADNRHHDQDLVSLLNNLLNSLLVCQPRLRYAYESYFAHEQAAQQSLQSNLLSNLNSNVVSNNQNHAYERAGYRRQALLCQQPDGHPNRDHVLRHNLPRDHPNPRYAYEHEAEAPPVRPNPDQDGPFLARLLVSNPSVLVSCVVSVAAYEHEEYFHFPDDGRLSNVLNNQVNCVVSVSRYVYYYYPHEYDPCAAPRRYLRPPHHNCVVPCSVVSSVD/DAFAFEADFQCAQVVDVVDDEPPRTYAFDLVLLVVLVVLPHAEYEYEHALCNQANDFLLHAGDCVSVVRVVVVCCSNVVSPHAYEYEHAAQCDDVRHHDQDLQSLLSNLLNSLLVCQPRLRYAYESYFAHEQAAQQSLQSNLLSNLNSNVVSNNQNHAYERAGYPRSALLCQQPDGHPNGDHNLRRNLPRDHPNPRYAHEHEAEAPDVRPVPDLDGPFLQSQQVSNPVNLVSCVVSVAAHEHEEYFHFPDDRRLSNVLNNQVSCVVSVSRYVYYYYPHEYDPQAAPRRYLRPPHDPCVVRCSVSSSD

B-factor: mean 18.74, std 7.41, range [8.95, 62.55]

Nearest PDB structures (foldseek):
  5l9c-assembly4_D  TM=9.940E-01  e=2.890E-50  Talaromyces verruculosus
  4w7w-assembly1_A  TM=9.469E-01  e=4.400E-37  Xanthomonas citri pv. citri str. 306
  5hpc-assembly1_A  TM=9.535E-01  e=4.400E-37  Xanthomonas citri pv. citri str. 306
  5hnn-assembly2_B  TM=9.519E-01  e=1.203E-36  Xanthomonas citri pv. citri str. 306
  5hos-assembly1_A  TM=9.503E-01  e=7.924E-36  Xanthomonas citri pv. citri str. 306

Sequence (1233 aa):
RFAGVNESGAEFGSDNIPGVYGTDYTWYNTTAMGEFISQGMNIFRLNLLMERLVPNTMTGPMNADYLGNLTKDVNYVTDKGAYAMITPHNYGRYYGNIINSTSDFEAFWKTVAGAFKDNDLVMFDTNNQYYGMAGQLVADLNQAAINGIRAAGATSQYVNVEGNSYTGAWTWTTAEGTDGLTNAQTMGNLTDPEDKILYHMHQYLDSDGSGTSSTCVNSTIGATRLMDATAWLKSNNKIAILGQYAGAVNSVCEEAVEGMLDYIDENSDVWTGAIWWAAGPWWGDYMFSVEPDNGPAYSTYDPIILEYSRFAGVNESGAEFGSDNIPGVYGTDYTWYNTTAMGEFISQGMNIFRLNLLMERLVPNTMTGPMNADYLGNLTKDVNYVTDKGAYAMITPHNYGRYYGNIINSTSDFEAFWKTVAGAFKDNDLVMFDTNNQYYGMAGQLVADLNQAAINGIRAAGATSQYVNVEGNSYTGAWTWTTAEGTDGLTNAQTMGNLTDPEDKILYHMHQYLDSDGSGTSSTCVNSTIGATRLMDATAWLKSNNKIAILGQYAGAVNSVCEEAVEGMLDYIDENSDVWTGAIWWAAGPWWGDYMFSVEPDNGPAYSTYDPIILEYSRFAGVNESGAEFGSDNIPGVYGTDYTWYNTTAMGEFISQGMNIFRLNLLMERLVPNTMTGPMNADYLGNLTKDVNYVTDKGAYAMITPHNYGRYYGNIINSTSDFEAFWKTVAGAFKDNDLVMFDTNNQYYGMAGQLVADLNQAAINGIRAAGATSQYVNVEGNSYTGAWTWTTAEGTDGLTNAQTMGNLTDPEDKILYHMHQYLDSDGSGTSSTCVNSTIGATRLMDATAWLKSNNKIAILGQYAGAVNSVCEEAVEGMLDYIDENSDVWTGAIWWAAGPWWGDYMFSVEPDNGPAYSTYDPIILEYRFAGVNESGAEFGSDNIPGVYGTDYTWYNTTAMGEFISQGMNIFRLNLLMERLVPNTMTGPMNADYLGNLTKDVNYVTDKGAYAMITPHNYGRYYGNIINSTSDFEAFWKTVAGAFKDNDLVMFDTNNQYYGMAGQLVADLNQAAINGIRAAGATSQYVNVEGNSYTGAWTWTTAEGTDGLTNAQTMGNLTDPEDKILYHMHQYLDSDGSGTSSTCVNSTIGATRLMDATAWLKSNNKIAILGQYAGAVNSVCEEAVEGMLDYIDENSDVWTGAIWWAAGPWWGDYMFSVEPDNGPAYSTYDPIILE

Radius of gyration: 45.66 Å; Cα contacts (8 Å, |Δi|>4): 2874; chains: 4; bounding box: 132×51×116 Å

Solvent-accessible surface area: 43986 Å² total; per-residue (Å²): 182,16,4,0,0,0,1,0,0,0,11,47,36,62,140,71,56,99,21,91,103,49,101,21,21,19,15,16,60,46,116,12,0,7,81,0,27,97,54,40,4,44,0,0,0,0,0,0,5,0,6,6,0,0,37,121,74,14,62,17,117,37,58,81,111,10,36,32,48,0,40,146,9,0,55,53,0,1,84,105,24,2,35,0,0,0,0,0,16,10,70,0,18,21,87,28,63,50,5,120,41,54,83,52,0,45,28,0,0,94,41,0,0,34,46,9,68,107,23,34,0,1,0,0,0,0,0,0,22,0,62,42,3,30,0,79,27,0,2,61,0,0,40,6,0,0,69,0,0,22,59,14,27,0,57,35,1,63,0,0,0,0,0,4,24,110,0,6,0,86,28,0,43,91,26,126,11,111,60,37,53,23,3,30,121,7,0,20,125,7,91,18,106,60,135,65,24,0,2,0,0,4,2,18,2,4,80,43,15,51,7,56,15,48,90,9,71,69,42,79,22,0,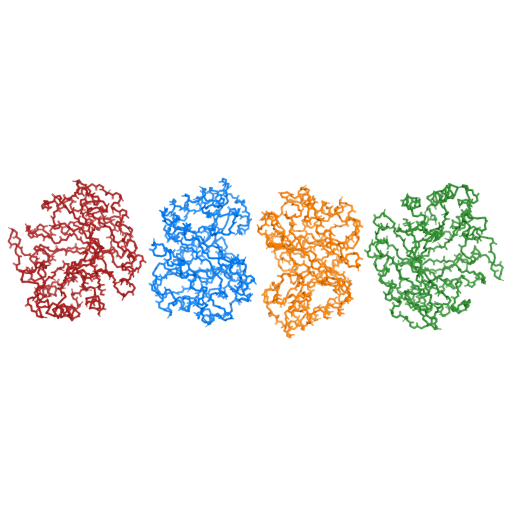15,62,25,0,94,71,0,5,56,27,0,111,87,66,134,46,66,0,0,0,0,6,3,1,0,4,83,57,90,62,0,64,105,0,0,48,25,0,7,73,40,10,96,138,26,72,88,7,4,18,8,8,0,0,22,0,0,1,42,96,50,33,130,53,49,5,0,0,4,34,125,79,10,57,0,48,91,31,0,9,70,8,3,41,112,43,71,174,14,7,0,0,0,1,0,0,0,14,49,27,63,121,70,61,104,16,88,123,47,107,24,24,14,12,14,62,50,99,8,0,10,95,0,27,101,64,40,4,47,0,0,0,0,0,0,5,0,9,6,0,0,37,124,61,17,76,7,111,42,61,79,114,8,31,34,42,0,40,139,7,0,48,56,0,1,75,108,21,1,24,0,0,0,0,0,18,11,71,0,17,16,85,22,64,36,4,119,39,59,78,43,0,63,29,0,0,101,38,0,0,30,45,10,84,83,20,30,0,0,0,0,0,0,0,0,21,0,63,35,5,27,1,81,30,0,2,59,0,0,39,6,0,0,64,0,0,21,53,8,33,0,58,38,1,62,0,0,0,0,0,4,25,110,0,6,0,77,24,0,57,84,26,122,11,105,60,37,55,17,3,24,121,9,0,16,121,10,92,17,107,67,128,68,26,1,1,0,0,4,2,18,2,4,89,57,15,50,8,55,20,45,87,9,68,70,39,79,25,0,22,69,25,0,107,67,0,5,62,26,0,96,92,57,137,50,62,0,0,0,0,6,2,1,0,4,84,59,90,63,0,63,105,0,0,60,25,0,5,71,46,12,91,142,22,70,92,9,3,15,9,8,0,0,20,0,0,0,40,95,50,34,127,56,48,5,0,0,7,33,138,75,10,54,0,56,88,31,0,9,59,6,4,44,124,68,76,116,19,10,0,0,0,1,1,0,0,13,46,35,62,144,76,54,105,21,91,130,47,101,21,21,16,16,13,57,23,92,7,0,8,88,1,19,62,78,50,4,47,0,0,0,0,0,0,8,0,6,8,0,0,36,128,62,14,79,9,114,50,61,80,114,6,35,38,49,0,42,105,0,0,61,7,0,8,38,16,31,1,54,0,0,0,0,1,20,8,72,0,36,21,88,58,106,74,4,114,42,54,86,42,0,60,31,0,0,106,41,0,0,25,46,10,88,106,31,94,44,1,0,0,0,0,0,0,23,0,65,44,5,26,1,84,26,1,2,62,0,0,40,7,0,0,64,0,0,22,59,17,38,0,58,49,1,68,0,0,0,0,0,4,27,108,0,6,0,84,29,0,67,98,28,115,14,110,58,33,59,10,4,20,119,8,0,18,122,9,88,16,113,61,132,60,26,1,2,0,0,4,2,18,2,5,92,87,15,51,8,107,50,55,94,9,67,68,46,79,29,0,22,60,24,0,107,41,0,10,61,23,0,104,86,53,137,50,65,0,0,0,0,7,2,1,0,4,74,56,85,60,0,48,86,0,0,80,22,0,8,74,38,1,70,143,23,68,95,8,1,27,0,5,0,0,19,0,0,0,39,103,48,37,130,51,49,4,0,1,3,24,122,82,10,61,0,53,93,32,0,10,72,20,4,47,142,70,143,20,19,0,0,0,1,0,0,0,14,45,33,65,132,73,57,100,20,91,131,47,102,23,20,16,16,16,60,30,99,7,0,11,86,0,28,99,68,52,3,46,0,0,0,0,0,0,7,0,4,6,1,0,35,127,62,14,79,10,112,48,61,80,115,6,34,39,50,0,41,147,6,0,60,11,0,10,40,28,33,1,52,0,0,0,0,1,19,8,74,0,40,23,88,58,105,68,4,124,39,53,84,43,0,58,30,0,0,105,42,1,0,30,46,9,89,110,30,92,39,1,0,0,0,0,0,0,21,0,67,42,3,27,0,79,29,0,2,61,0,0,39,6,0,0,62,0,0,21,61,17,39,0,61,49,1,62,0,0,0,0,0,4,26,109,0,6,0,80,28,0,53,86,26,117,11,110,60,34,63,9,3,22,121,9,0,19,127,10,87,14,102,63,129,63,23,1,3,0,0,3,2,17,2,4,88,94,17,51,8,112,49,56,95,9,70,69,37,71,20,0,18,67,24,0,108,69,0,7,62,25,0,94,97,59,141,52,67,0,0,0,0,6,2,1,1,4,73,60,88,68,0,58,95,0,0,75,26,0,20,99,41,1,106,141,17,69,90,8,2,27,0,1,0,0,19,0,0,0,41,100,46,35,127,57,52,4,0,0,2,27,122,76,11,57,0,55,88,29,0,10,72,21,10,62,187